Protein AF-0000000076358447 (afdb_homodimer)

pLDDT: mean 81.37, std 19.56, range [18.67, 98.19]

Nearest PDB structures (foldseek):
  7s9d-assembly1_A  TM=8.941E-01  e=9.766E-49  Tursiops truncatus
  7s9b-assembly1_A  TM=8.896E-01  e=6.577E-48  Tursiops truncatus
  6rtc-assembly1_A  TM=9.352E-01  e=4.684E-44  Mus musculus
  7s9c-assembly1_A  TM=9.023E-01  e=7.600E-45  Tursiops truncatus
  7xlm-assembly1_B  TM=9.302E-01  e=2.826E-37  Homo sapiens

InterPro domains:
  IPR001902 SLC26A/SulP transporter [PTHR11814] (55-735)
  IPR001902 SLC26A/SulP transporter [TIGR00815] (70-728)
  IPR002645 STAS domain [PF01740] (538-728)
  IPR002645 STAS domain [PS50801] (534-732)
  IPR011547 SLC26A/SulP transporter domain [PF00916] (84-484)
  IPR018045 Sulphate anion transporter, conserved site [PS01130] (113-134)
  IPR036513 STAS domain superfamily [G3DSA:3.30.750.24] (515-736)
  IPR036513 STAS domain superfamily [SSF52091] (540-731)

Secondary structure (DSSP, 8-state):
----------TTGGGGS-EEEEEEE--BHHHHHHHS-B-------HHHHHHHHH---HHHHHHHHHHH-THHHHSTT--HHHHHHHHHHHHHHHHHHHHHHHHHHHHHTTS-HHHHHHHTTHHHHHHHHH---SS--EE--HHHHHHHHHHHHHHS-GGGGEEEE--SS--EEEE-HHHHHHHHHHHHHHHHHHHHHHHHHHHHTT-GGGGGGS-HHHHHHHHHHHHHHHHHHHHHHHHT-------STTHHHHHHHHHHHHGGG--HHHHHHHHHHHHHHHHHHHHHHHHTTT-SS---HHHHHHHHHHHHHHHHTHHHHH---B------SPPPP-PPPGGGHHHHHHHHHHHHHHHHHHHHHHHHHHHHHHT----HHHHHHHHHHHHHHHHHTT----EE-HHHHHHHHHTT--STHHHHHHHHHHHHIIIIIGGGGGG-BHHHHHHHHHHHTHHHHGGGHHHHHHHHH-HHHHHHHHHHHHHHHHH-HHHHHHHHHHHHHHHHHHHHHSPPEEEEEEPTTSS-EEETTTBTT-BPPTTEEEEEESS--STTTHHHHHHHHHHHHT--HHHHHHHHHHHHHHHHHHHHHHHHHHHHHHHHHHHHHHHHHHH--SS-------------------TT--S----TTTTTPPPPS--EEEEE-TT-----HHHHHHHHHHHHHHHHTT-EEEEE---HHHHHHHHHTT--SSSS-GGGEESSHHHHHHHHHHHH----SS----SS------------------/----------TTTGGGS-EEEEEEE--BHHHHHHHS-B-------HHHHHHHHH---HHHHHHHHHHH-THHHHSTT--HHHHHHHHHHHHHHHHHHHHHHHHHHHHHTTS-HHHHHHHTTHHHHHHHHH---SS--EE--HHHHHHHHHHHHHHS-GGGGEEEE--SS--EEEE-HHHHHHHHHHHHHHHHHHHHHHHHHHHHTT-GGGGGGS-HHHHHHHHHHHHHHHHHHHHHHHHT-------STTHHHHHHHHHHHHGGG--HHHHHHHHHHHHHHHHHHHHHHHHTTT-SS---HHHHHHHHHHHHHHHHTHHHHH---B------SPPPP-PPPGGGHHHHHHHHHHHHHHHHHHHHHHHHHHHHHHT----HHHHHHHHHHHHHHHHHTT----EE-HHHHHHHHHTT--STHHHHHHHHHHHHIIIIIGGGGGG-BHHHHHHHHHHHTHHHHGGGHHHHHHHHH-HHHHHHHHHHHHHHHHH-HHHHHHHHHHHHHHHHHHHHHSPPEEEEEEPTTSS-EEETTTBTT-BPPTTEEEEEESS--STTTHHHHHHHHHHHHT--HHHHHHHHHHHHHHHHHHHHHHHHHHHHHHHHHHHHHHHHHHH--SS-------------------TT--S----TTTTTPPPPS--EEEEE-TT-----HHHHHHHHHHHHHHHHTT-EEEEE---HHHHHHHHHTT--SSSS-GGGEESSHHHHHHHHHHHH--S-SS----SS------------------

Foldseek 3Di:
DPPDDPDPPPVVVVVPPDDDDDDDDLDFPVNVCVVDPDDPPDPDDVVVVVCVVPPDDPVVVVVVVCLQWVCVPCVVVDDCVPFVVLLLQLLVQLLLQQLLQLLLLCVLLVAFSLLSLLQLFQLLVLLQGQFDFFLFRKGRDNLLSNLNNLQLCVVQPQVVAWDQPPDPDDRDTDGPSVVSNVSSLLSQLLLLQLLLVLLQVCLVVVVLCVLVLCDPLLLLLLLLLSLLSLLLSLVCLLQVHDFGADHWFQRSVVSNVRCVVCNVVGQVVSNVLLVVLLVQLLVLVVVQVVCVVPDLRGDSSLSVSLLVLLVCLVVVVCCVPRNFAASAANDADAAAFADRDCPCVVVSNLSSNLSSNSQLSQAVVVSVVVCVVVVHDGRSSSNSNSQSVSSNRSSRRSHGHMHTDPVSSVSSVSSPRGGSVSSVSSNVVSNCCRHPVVRSSNSGGSSSSSSVSSSVCVVSNVSVCVLVVCVPPPVLSNVLSVQLSCLCNRGHSSRSSVVSSVVSVVSVVVDQQDWDKAKWFDQAPDLDIDGVVVDVRGDHDFQEIEIETLHAADDSRLVVSLVVVCVVLVDPLVVLLVVVVVLVVVVVVVVVVVVVVVVVVVVVVVVVVVVVCVPVPDDDPDPCPPPPPPPPPPPVPVVPCPPVLDACVNSVHDQDRHQEYEYECQNHDEYDLSNLVSVLVVQVSCVSSNHHYAYENDDPRHVVRCVVSVSDDDRHHSSRYGHHPSSNVVVVCVVPPDPDDDCPCSVVRPPPPPPPPPPPDPPPDD/DPPPPDDVPPVVVVVPPDDDDDDDDLDFPVNVCVVDPDDPPDDDPVVVVVCVVPPDDPVVVVVVVCLQWVCVPCVVVDDCVPFVVLLLQLLQQLLLQQLLQLLLLCVLLVAFSLLSLLQLFQLLVLLQGQFDFFLFRKGRDNLLSNLNNLQLCVVQPQVVAFDQPPDPDDRDTDGPPVVSNVSSLLSQLLLLQLLLVLLQVCLVVVVLCVLVLCDPLLLLLLLLLSLLSLLLSLVCLLQVHDFGADHWFQRSVVSNVRCVVCNVVGQPVSNVLLVVLLVQLLVLVVVQVVCVVPDLRGDSSLSVSLLVQLVCCVVVVCCVPRVFAASAANDADFAAFADRDCPCVVVSNLSSNLSSNSQLSQQVVVSVVVCVVVVHDGRSSSNSNSQSVSSNVSSRRSHGHMHTDPVSSVSSVSSPRGGSVSSVSSSVVSNCCRHPVVRSRRSGGSSSSSSVSSSVCVVSNVSVCVLVVCVPPPVLSNVLSVQLSVLCNRGHSSRSSVVSSVVSVVSVLVDQQDWDKFKWFDQAPDLDIDGVVVDVRGDHDWQEIEIETLHAADPSRLVVSLVVVCVVLVDPLVVLLVLQVVLVVVVVVVVVVVVVVVVVVVVVVVVVVVVVCVPVPDDDPPPCPPPPPPPPPCPPPVVPCPPVLDACVNSVHDQDRHQEYEYECQNHDEYDLSNLVSVLVVQVSCVSSNHHYAYENDDPRHVVRCVVSVSDDDRHHSSRYGHHPSSNVVVVCVVPPDPDDDDPCSVVRPPPPPPPPPPPDPPPDD

Radius of gyration: 42.36 Å; Cα contacts (8 Å, |Δi|>4): 2372; chains: 2; bounding box: 141×153×103 Å

Sequence (1532 aa):
MRTDPANSSDPTVRLRQNTYHVERELLSVETLEVLTKRSEKVEVPIQDRLKKHLECSQSKAKSLLFRFIPILVWIPKYPYKDWLLNDIISGLSVGIMQLPQSMAYALLAGVPPAFGLYTAFYPVLIYFTFGTSRHVSIGTFAVLSVMIGTVTERLAPDGDFVISSDNSTNATLVIDIAARDLMRVKVATLLTFFSGVYQIVLGLIKFGFVVTYLSDPLVRGYTTAAAIHVLISQLKYVFGINIPRYNGPLSLIYSAIDICKALPLTNIATLVISIIVMVTLYALKLLNDYIKSKSPLPIPIELLEVVIATVVSANCNLTGKYGVDVVGSIPKGLQAPVLPEFEMSSSIIGDAFAVAIVGYGITISLGKIFGLKHGYQVDSNQELIALGLSNFVGGFFQCFGVSCSMSRSLVQESTGGQTQLASVVSCILILVVILEIGSLFSALPKAVLASIIIINLQGMFKQFRDICHFWKTNKVDLMIWVVTLLSTVLLGMDIGLAASVGFALLTVIFQTQLPTYSILGQVPMTDIYRDITKFDTAKEISGIKIFQSTATIYFANAELYEEALKKKMGIDVAVLITKKKKRILKLEKKQKKMAKKEKKAEKKQKGQSLNKEKQVEHTTISDTLENRSISVNMDMEQPGSGPEKHTLESLGLQKPNVHSLILDFSPVNFVDSVCIKIIKNIFRDFAEIEIDVYLSGCHWSIIQQFEKGEFFGKTITKSHLFHSLHDAVLHCLAKHQLPSEQPALMNGHPSLSHSQNQGQEASVSTMRTDPANSSDPTVRLRQNTYHVERELLSVETLEVLTKRSEKVEVPIQDRLKKHLECSQSKAKSLLFRFIPILVWIPKYPYKDWLLNDIISGLSVGIMQLPQSMAYALLAGVPPAFGLYTAFYPVLIYFTFGTSRHVSIGTFAVLSVMIGTVTERLAPDGDFVISSDNSTNATLVIDIAARDLMRVKVATLLTFFSGVYQIVLGLIKFGFVVTYLSDPLVRGYTTAAAIHVLISQLKYVFGINIPRYNGPLSLIYSAIDICKALPLTNIATLVISIIVMVTLYALKLLNDYIKSKSPLPIPIELLEVVIATVVSANCNLTGKYGVDVVGSIPKGLQAPVLPEFEMSSSIIGDAFAVAIVGYGITISLGKIFGLKHGYQVDSNQELIALGLSNFVGGFFQCFGVSCSMSRSLVQESTGGQTQLASVVSCILILVVILEIGSLFSALPKAVLASIIIINLQGMFKQFRDICHFWKTNKVDLMIWVVTLLSTVLLGMDIGLAASVGFALLTVIFQTQLPTYSILGQVPMTDIYRDITKFDTAKEISGIKIFQSTATIYFANAELYEEALKKKMGIDVAVLITKKKKRILKLEKKQKKMAKKEKKAEKKQKGQSLNKEKQVEHTTISDTLENRSISVNMDMEQPGSGPEKHTLESLGLQKPNVHSLILDFSPVNFVDSVCIKIIKNIFRDFAEIEIDVYLSGCHWSIIQQFEKGEFFGKTITKSHLFHSLHDAVLHCLAKHQLPSEQPALMNGHPSLSHSQNQGQEASVST

Solvent-accessible surface area (backbone atoms only — not comparable to full-atom values): 80095 Å² total; per-residue (Å²): 134,83,84,72,86,80,81,78,76,50,73,71,67,76,59,70,70,57,63,48,77,46,70,45,60,64,44,29,45,49,57,41,51,70,71,33,48,70,47,79,70,77,74,74,54,68,65,60,52,48,48,62,67,63,55,80,41,74,68,54,50,51,50,49,48,41,62,62,30,32,41,72,56,51,60,80,67,52,58,61,86,77,45,46,65,30,13,47,53,11,4,48,54,36,27,47,55,43,52,53,48,18,29,32,33,15,50,44,28,51,28,60,38,60,38,14,52,44,25,46,31,55,23,37,56,42,26,50,41,26,34,64,50,36,48,62,36,63,20,61,28,65,62,59,17,39,56,42,13,54,52,18,44,61,76,46,40,69,81,80,32,62,42,79,46,80,52,92,87,65,79,54,80,43,68,44,61,68,62,44,39,52,49,16,41,48,45,34,10,34,36,13,25,48,14,7,47,52,24,33,55,36,19,72,69,58,48,41,64,62,47,32,61,57,30,68,45,39,49,53,18,38,49,35,26,39,45,52,53,46,47,62,66,33,46,36,40,31,32,50,41,90,73,82,85,62,73,58,68,39,21,57,58,53,43,55,51,48,50,64,70,43,53,84,62,44,33,63,65,30,34,51,52,19,52,52,49,38,51,51,51,53,51,50,52,54,47,45,64,67,38,50,86,76,41,82,67,82,76,61,58,64,42,50,49,51,54,51,47,14,53,50,30,58,73,64,39,37,45,81,74,62,63,40,61,48,66,38,89,35,75,73,50,84,75,73,73,43,84,61,72,70,85,63,44,84,81,37,52,69,53,14,50,45,51,28,51,52,33,44,40,50,33,53,52,51,30,46,53,51,17,61,73,66,26,48,82,58,55,54,29,45,41,30,30,14,53,8,48,12,18,34,56,18,10,30,48,55,7,49,56,57,24,46,34,70,70,49,14,47,50,20,43,71,40,47,27,67,39,44,62,14,55,53,44,15,28,51,53,51,50,49,34,38,62,71,47,34,61,67,50,20,42,22,42,43,18,54,35,34,30,53,54,55,63,65,38,51,69,43,59,55,52,62,54,46,54,62,52,22,65,64,36,36,60,68,52,32,49,39,21,51,49,13,25,50,36,23,48,39,42,27,66,60,55,8,48,54,51,33,45,52,47,51,56,46,51,55,51,50,56,42,44,62,49,60,75,42,49,42,8,40,32,80,84,53,85,47,70,37,43,37,85,48,21,68,52,21,40,68,52,88,35,46,46,37,43,36,46,43,27,43,47,28,50,62,25,36,66,57,49,53,52,50,50,42,60,72,66,72,49,65,62,44,53,53,49,40,52,48,51,51,51,50,52,49,50,50,49,48,50,49,50,50,50,49,50,51,53,52,50,50,53,50,54,56,52,53,57,58,60,60,55,66,71,68,61,73,78,81,82,76,73,80,72,73,77,69,72,71,72,68,70,66,70,63,67,60,75,73,65,46,84,73,77,81,46,53,62,81,71,72,40,83,71,67,79,48,48,34,38,35,40,44,36,41,19,43,50,58,71,45,72,56,26,50,52,52,52,52,49,50,48,52,57,36,45,73,69,64,24,48,64,34,38,16,27,60,51,69,73,46,53,52,45,35,59,44,51,61,58,60,55,92,85,42,52,54,74,42,28,18,54,39,61,52,42,45,52,52,51,54,48,60,72,64,54,66,87,68,84,73,73,68,61,46,79,69,68,49,70,81,72,77,79,78,79,77,79,79,80,80,76,75,78,133,135,82,83,74,85,80,80,78,76,50,75,70,66,76,60,69,70,60,60,47,73,48,71,46,58,65,44,29,46,51,58,42,52,69,72,33,47,69,46,79,71,75,75,73,54,67,67,58,52,48,48,60,68,64,56,82,42,73,67,54,50,51,51,47,47,43,63,61,32,33,41,73,57,52,58,82,67,50,57,60,87,77,45,46,65,30,13,46,53,10,4,48,54,37,27,45,55,44,52,52,48,18,29,30,33,15,50,45,26,49,28,60,40,60,39,14,53,44,24,45,32,56,23,38,56,43,26,49,41,27,34,63,51,35,50,60,36,61,19,60,28,64,60,59,16,38,55,41,13,54,51,18,44,61,78,46,40,70,82,80,33,61,41,76,46,79,49,92,88,65,78,54,79,44,68,44,60,67,63,42,38,52,49,16,41,48,45,34,9,34,35,12,27,48,14,7,48,52,24,33,55,37,19,74,69,59,48,42,63,61,46,33,62,57,32,68,47,39,48,52,17,39,49,35,26,38,44,51,53,46,47,61,66,32,45,38,41,30,31,51,41,90,73,82,84,64,74,60,66,39,22,57,58,52,42,53,51,49,49,65,69,42,54,86,63,44,34,62,64,30,33,51,52,18,51,52,49,37,52,50,51,52,51,49,53,55,47,46,65,65,39,50,87,75,42,81,67,80,76,61,58,65,43,50,49,52,52,52,47,14,52,50,30,58,74,65,38,38,45,82,74,64,63,40,61,45,66,39,87,35,76,72,51,85,74,73,71,43,82,61,69,69,84,61,44,84,79,36,52,68,54,14,50,45,52,28,51,52,32,43,39,51,33,54,53,52,29,45,55,51,16,61,74,65,26,48,82,57,54,55,28,44,40,30,30,14,52,7,49,13,18,33,56,17,11,29,48,56,9,48,57,54,24,44,34,69,70,50,14,47,48,20,44,71,39,47,25,68,39,45,63,13,54,53,42,15,27,50,52,51,48,48,34,38,59,73,46,34,61,65,51,20,42,22,42,44,18,55,35,35,29,53,54,53,64,65,39,50,71,43,58,56,52,64,55,47,53,62,51,22,65,63,36,37,60,67,53,32,50,38,20,51,49,13,25,50,36,23,49,40,42,27,68,59,57,7,47,54,50,32,44,53,47,51,56,47,50,55,51,50,57,42,44,62,48,60,74,42,50,42,6,39,32,80,86,52,86,46,68,38,43,37,85,48,21,69,52,22,40,68,51,90,37,46,46,36,42,36,46,44,28,45,46,27,49,63,25,36,65,56,50,53,51,50,50,43,60,71,65,72,49,66,63,43,52,53,49,39,53,49,52,51,50,50,51,49,49,51,49,49,51,50,50,49,52,51,50,50,54,51,51,52,52,50,54,56,52,49,58,58,60,58,54,63,71,70,60,74,78,80,80,76,71,81,74,72,75,71,71,70,71,69,70,65,71,64,67,61,76,71,65,47,84,73,75,80,46,53,63,81,71,73,40,84,72,66,79,48,47,35,37,36,41,44,36,43,20,42,51,57,71,44,72,56,27,52,51,54,52,52,48,50,48,52,57,36,45,73,68,64,23,47,64,35,40,15,27,60,49,68,72,46,52,54,45,35,57,44,51,60,58,59,55,92,85,41,49,53,74,42,28,17,54,38,61,53,43,44,51,51,50,54,50,60,71,63,56,68,86,69,84,73,70,71,61,54,83,61,73,55,68,79,71,76,80,75,79,75,79,75,78,78,78,76,80,127

Organism: Callorhinchus milii (NCBI:txid7868)

Structure (mmCIF, N/CA/C/O backbone):
data_AF-0000000076358447-model_v1
#
loop_
_entity.id
_entity.type
_entity.pdbx_description
1 polymer 'STAS domain-containing protein'
#
loop_
_atom_site.group_PDB
_atom_site.id
_atom_site.type_symbol
_atom_site.label_atom_id
_atom_site.label_alt_id
_atom_site.label_comp_id
_atom_site.label_asym_id
_atom_site.label_entity_id
_atom_site.label_seq_id
_atom_site.pdbx_PDB_ins_code
_atom_site.Cartn_x
_atom_site.Cartn_y
_atom_site.Cartn_z
_atom_site.occupancy
_atom_site.B_iso_or_equiv
_atom_site.auth_seq_id
_atom_site.auth_comp_id
_atom_site.auth_asym_id
_atom_site.auth_atom_id
_atom_site.pdbx_PDB_model_num
ATOM 1 N N . MET A 1 1 ? -52.062 5.418 54.188 1 20.44 1 MET A N 1
ATOM 2 C CA . MET A 1 1 ? -50.75 5.52 53.562 1 20.44 1 MET A CA 1
ATOM 3 C C . MET A 1 1 ? -50.875 5.473 52.031 1 20.44 1 MET A C 1
ATOM 5 O O . MET A 1 1 ? -51.344 4.469 51.469 1 20.44 1 MET A O 1
ATOM 9 N N . ARG A 1 2 ? -51.25 6.59 51.281 1 22.73 2 ARG A N 1
ATOM 10 C CA . ARG A 1 2 ? -51.844 6.754 49.969 1 22.73 2 ARG A CA 1
ATOM 11 C C . ARG A 1 2 ? -50.812 6.484 48.875 1 22.73 2 ARG A C 1
ATOM 13 O O . ARG A 1 2 ? -49.75 7.105 48.844 1 22.73 2 ARG A O 1
ATOM 20 N N . THR A 1 3 ? -50.75 5.137 48.438 1 23.14 3 THR A N 1
ATOM 21 C CA . THR A 1 3 ? -49.812 4.551 47.469 1 23.14 3 THR A CA 1
ATOM 22 C C . THR A 1 3 ? -49.75 5.41 46.219 1 23.14 3 THR A C 1
ATOM 24 O O . THR A 1 3 ? -50.75 5.816 45.656 1 23.14 3 THR A O 1
ATOM 27 N N . ASP A 1 4 ? -48.656 6.215 46 1 24.78 4 ASP A N 1
ATOM 28 C CA . ASP A 1 4 ? -48.219 7.242 45.062 1 24.78 4 ASP A CA 1
ATOM 29 C C . ASP A 1 4 ? -48.312 6.742 43.625 1 24.78 4 ASP A C 1
ATOM 31 O O . ASP A 1 4 ? -48.125 5.551 43.375 1 24.78 4 ASP A O 1
ATOM 35 N N . PRO A 1 5 ? -49 7.484 42.719 1 29.38 5 PRO A N 1
ATOM 36 C CA . PRO A 1 5 ? -49.312 7.27 41.281 1 29.38 5 PRO A CA 1
ATOM 37 C C . PRO A 1 5 ? -48.062 6.887 40.469 1 29.38 5 PRO A C 1
ATOM 39 O O . PRO A 1 5 ? -47.031 7.539 40.594 1 29.38 5 PRO A O 1
ATOM 42 N N . ALA A 1 6 ? -47.844 5.539 40.219 1 28.34 6 ALA A N 1
ATOM 43 C CA . ALA A 1 6 ? -46.844 4.762 39.5 1 28.34 6 ALA A CA 1
ATOM 44 C C . ALA A 1 6 ? -46.531 5.414 38.156 1 28.34 6 ALA A C 1
ATOM 46 O O . ALA A 1 6 ? -47.438 5.816 37.406 1 28.34 6 ALA A O 1
ATOM 47 N N . ASN A 1 7 ? -45.25 6.02 38.031 1 27.59 7 ASN A N 1
ATOM 48 C CA . ASN A 1 7 ? -44.5 6.754 37.031 1 27.59 7 ASN A CA 1
ATOM 49 C C . ASN A 1 7 ? -44.594 6.07 35.656 1 27.59 7 ASN A C 1
ATOM 51 O O . ASN A 1 7 ? -44.156 4.941 35.5 1 27.59 7 ASN A O 1
ATOM 55 N N . SER A 1 8 ? -45.625 6.293 34.812 1 30.33 8 SER A N 1
ATOM 56 C CA . SER A 1 8 ? -46 5.973 33.438 1 30.33 8 SER A CA 1
ATOM 57 C C . SER A 1 8 ? -44.844 6.16 32.469 1 30.33 8 SER A C 1
ATOM 59 O O . SER A 1 8 ? -45.031 6.121 31.25 1 30.33 8 SER A O 1
ATOM 61 N N . SER A 1 9 ? -43.656 6.625 32.969 1 31.06 9 SER A N 1
ATOM 62 C CA . SER A 1 9 ? -42.625 6.934 31.984 1 31.06 9 SER A CA 1
ATOM 63 C C . SER A 1 9 ? -42.062 5.66 31.375 1 31.06 9 SER A C 1
ATOM 65 O O . SER A 1 9 ? -40.875 5.352 31.547 1 31.06 9 SER A O 1
ATOM 67 N N . ASP A 1 10 ? -42.844 4.605 31.422 1 28.7 10 ASP A N 1
ATOM 68 C CA . ASP A 1 10 ? -42.25 3.396 30.875 1 28.7 10 ASP A CA 1
ATOM 69 C C . ASP A 1 10 ? -41.812 3.596 29.422 1 28.7 10 ASP A C 1
ATOM 71 O O . ASP A 1 10 ? -42.625 3.971 28.578 1 28.7 10 ASP A O 1
ATOM 75 N N . PRO A 1 11 ? -40.594 3.836 29.141 1 32.19 11 PRO A N 1
ATOM 76 C CA . PRO A 1 11 ? -40 4.031 27.812 1 32.19 11 PRO A CA 1
ATOM 77 C C . PRO A 1 11 ? -40.531 3.039 26.781 1 32.19 11 PRO A C 1
ATOM 79 O O . PRO A 1 11 ? -40.312 3.209 25.578 1 32.19 11 PRO A O 1
ATOM 82 N N . THR A 1 12 ? -41.125 1.967 27.25 1 32.28 12 THR A N 1
ATOM 83 C CA . THR A 1 12 ? -41.656 0.981 26.312 1 32.28 12 THR A CA 1
ATOM 84 C C . THR A 1 12 ? -42.844 1.54 25.562 1 32.28 12 THR A C 1
ATOM 86 O O . THR A 1 12 ? -43.25 1.006 24.516 1 32.28 12 THR A O 1
ATOM 89 N N . VAL A 1 13 ? -43.656 2.447 26.172 1 33.03 13 VAL A N 1
ATOM 90 C CA . VAL A 1 13 ? -44.938 2.873 25.578 1 33.03 13 VAL A CA 1
ATOM 91 C C . VAL A 1 13 ? -44.656 3.775 24.375 1 33.03 13 VAL A C 1
ATOM 93 O O . VAL A 1 13 ? -45.5 3.906 23.484 1 33.03 13 VAL A O 1
ATOM 96 N N . ARG A 1 14 ? -43.594 4.605 24.422 1 34.12 14 ARG A N 1
ATOM 97 C CA . ARG A 1 14 ? -43.375 5.48 23.281 1 34.12 14 ARG A CA 1
ATOM 98 C C . ARG A 1 14 ? -42.969 4.68 22.047 1 34.12 14 ARG A C 1
ATOM 100 O O . ARG A 1 14 ? -42.719 5.246 20.984 1 34.12 14 ARG A O 1
ATOM 107 N N . LEU A 1 15 ? -42.562 3.457 22.172 1 35.16 15 LEU A N 1
ATOM 108 C CA . LEU A 1 15 ? -42.062 2.582 21.109 1 35.16 15 LEU A CA 1
ATOM 109 C C . LEU A 1 15 ? -43.156 2.256 20.109 1 35.16 15 LEU A C 1
ATOM 111 O O . LEU A 1 15 ? -42.875 1.855 18.969 1 35.16 15 LEU A O 1
ATOM 115 N N . ARG A 1 16 ? -44.406 2.188 20.484 1 36.75 16 ARG A N 1
ATOM 116 C CA . ARG A 1 16 ? -45.5 1.609 19.688 1 36.75 16 ARG A CA 1
ATOM 117 C C . ARG A 1 16 ? -45.844 2.506 18.5 1 36.75 16 ARG A C 1
ATOM 119 O O . ARG A 1 16 ? -46.688 2.158 17.672 1 36.75 16 ARG A O 1
ATOM 126 N N . GLN A 1 17 ? -45.5 3.73 18.516 1 41.34 17 GLN A N 1
ATOM 127 C CA . GLN A 1 17 ? -46.25 4.637 17.656 1 41.34 17 GLN A CA 1
ATOM 128 C C . GLN A 1 17 ? -45.812 4.512 16.203 1 41.34 17 GLN A C 1
ATOM 130 O O . GLN A 1 17 ? -46.594 4.824 15.289 1 41.34 17 GLN A O 1
ATOM 135 N N . ASN A 1 18 ? -44.594 4.363 15.734 1 50.38 18 ASN A N 1
ATOM 136 C CA . ASN A 1 18 ? -44.469 4.57 14.297 1 50.38 18 ASN A CA 1
ATOM 137 C C . ASN A 1 18 ? -44.156 3.27 13.57 1 50.38 18 ASN A C 1
ATOM 139 O O . ASN A 1 18 ? -43 2.842 13.539 1 50.38 18 ASN A O 1
ATOM 143 N N . THR A 1 19 ? -45.125 2.361 13.461 1 58.34 19 THR A N 1
ATOM 144 C CA . THR A 1 19 ? -45 1.15 12.656 1 58.34 19 THR A CA 1
ATOM 145 C C . THR A 1 19 ? -45.219 1.465 11.172 1 58.34 19 THR A C 1
ATOM 147 O O . THR A 1 19 ? -46 2.354 10.82 1 58.34 19 THR A O 1
ATOM 150 N N . TYR A 1 20 ? -44.281 1.045 10.352 1 59.03 20 TYR A N 1
ATOM 151 C CA . TYR A 1 20 ? -44.531 1.21 8.914 1 59.03 20 TYR A CA 1
ATOM 152 C C . TYR A 1 20 ? -44.719 -0.139 8.234 1 59.03 20 TYR A C 1
ATOM 154 O O . TYR A 1 20 ? -44.438 -1.186 8.82 1 59.03 20 TYR A O 1
ATOM 162 N N . HIS A 1 21 ? -45.562 -0.109 7.133 1 65.19 21 HIS A N 1
ATOM 163 C CA . HIS A 1 21 ? -45.875 -1.283 6.316 1 65.19 21 HIS A CA 1
ATOM 164 C C . HIS A 1 21 ? -45.312 -1.123 4.906 1 65.19 21 HIS A C 1
ATOM 166 O O . HIS A 1 21 ? -45.438 -0.061 4.297 1 65.19 21 HIS A O 1
ATOM 172 N N . VAL A 1 22 ? -44.406 -2.086 4.609 1 67.12 22 VAL A N 1
ATOM 173 C CA . VAL A 1 22 ? -43.906 -2.115 3.238 1 67.12 22 VAL A CA 1
ATOM 174 C C . VAL A 1 22 ? -44.531 -3.285 2.486 1 67.12 22 VAL A C 1
ATOM 176 O O . VAL A 1 22 ? -44.531 -4.418 2.979 1 67.12 22 VAL A O 1
ATOM 179 N N . GLU A 1 23 ? -45.281 -2.953 1.395 1 66.62 23 GLU A N 1
ATOM 180 C CA . GLU A 1 23 ? -45.844 -3.99 0.524 1 66.62 23 GLU A CA 1
ATOM 181 C C . GLU A 1 23 ? -45.25 -3.898 -0.88 1 66.62 23 GLU A C 1
ATOM 183 O O . GLU A 1 23 ? -45.469 -2.914 -1.588 1 66.62 23 GLU A O 1
ATOM 188 N N . ARG A 1 24 ? -44.344 -4.766 -1.112 1 65.38 24 ARG A N 1
ATOM 189 C CA . ARG A 1 24 ? -43.812 -4.75 -2.467 1 65.38 24 ARG A CA 1
ATOM 190 C C . ARG A 1 24 ? -43.438 -6.156 -2.926 1 65.38 24 ARG A C 1
ATOM 192 O O . ARG A 1 24 ? -43.406 -7.09 -2.121 1 65.38 24 ARG A O 1
ATOM 199 N N . GLU A 1 25 ? -43.094 -6.312 -4.328 1 65.94 25 GLU A N 1
ATOM 200 C CA . GLU A 1 25 ? -42.688 -7.582 -4.91 1 65.94 25 GLU A CA 1
ATOM 201 C C . GLU A 1 25 ? -41.219 -7.863 -4.613 1 65.94 25 GLU A C 1
ATOM 203 O O . GLU A 1 25 ? -40.438 -6.949 -4.293 1 65.94 25 GLU A O 1
ATOM 208 N N . LEU A 1 26 ? -41.031 -9.172 -4.547 1 68.75 26 LEU A N 1
ATOM 209 C CA . LEU A 1 26 ? -39.625 -9.57 -4.449 1 68.75 26 LEU A CA 1
ATOM 210 C C . LEU A 1 26 ? -38.812 -9.023 -5.625 1 68.75 26 LEU A C 1
ATOM 212 O O . LEU A 1 26 ? -39.25 -9.117 -6.777 1 68.75 26 LEU A O 1
ATOM 216 N N . LEU A 1 27 ? -37.875 -8.281 -5.34 1 70.12 27 LEU A N 1
ATOM 217 C CA . LEU A 1 27 ? -37.188 -7.59 -6.422 1 70.12 27 LEU A CA 1
ATOM 218 C C . LEU A 1 27 ? -35.781 -8.141 -6.613 1 70.12 27 LEU A C 1
ATOM 220 O O . LEU A 1 27 ? -34.906 -7.938 -5.766 1 70.12 27 LEU A O 1
ATOM 224 N N . SER A 1 28 ? -35.625 -8.945 -7.695 1 74.19 28 SER A N 1
ATOM 225 C CA . SER A 1 28 ? -34.312 -9.266 -8.203 1 74.19 28 SER A CA 1
ATOM 226 C C . SER A 1 28 ? -33.719 -8.102 -8.992 1 74.19 28 SER A C 1
ATOM 228 O O . SER A 1 28 ? -34.438 -7.164 -9.352 1 74.19 28 SER A O 1
ATOM 230 N N . VAL A 1 29 ? -32.469 -8.062 -9.07 1 75.19 29 VAL A N 1
ATOM 231 C CA . VAL A 1 29 ? -31.781 -6.988 -9.797 1 75.19 29 VAL A CA 1
ATOM 232 C C . VAL A 1 29 ? -32.312 -6.914 -11.227 1 75.19 29 VAL A C 1
ATOM 234 O O . VAL A 1 29 ? -32.438 -5.828 -11.797 1 75.19 29 VAL A O 1
ATOM 237 N N . GLU A 1 30 ? -32.594 -8.023 -11.727 1 72.69 30 GLU A N 1
ATOM 238 C CA . GLU A 1 30 ? -33.125 -8.055 -13.086 1 72.69 30 GLU A CA 1
ATOM 239 C C . GLU A 1 30 ? -34.469 -7.324 -13.172 1 72.69 30 GLU A C 1
ATOM 241 O O . GLU A 1 30 ? -34.688 -6.531 -14.094 1 72.69 30 GLU A O 1
ATOM 246 N N . THR A 1 31 ? -35.312 -7.605 -12.266 1 70.62 31 THR A N 1
ATOM 247 C CA . THR A 1 31 ? -36.625 -6.98 -12.242 1 70.62 31 THR A CA 1
ATOM 248 C C . THR A 1 31 ? -36.531 -5.496 -11.898 1 70.62 31 THR A C 1
ATOM 250 O O . THR A 1 31 ? -37.281 -4.68 -12.422 1 70.62 31 THR A O 1
ATOM 253 N N . LEU A 1 32 ? -35.625 -5.242 -11.094 1 74.94 32 LEU A N 1
ATOM 254 C CA . LEU A 1 32 ? -35.438 -3.857 -10.688 1 74.94 32 LEU A CA 1
ATOM 255 C C . LEU A 1 32 ? -34.906 -3.018 -11.844 1 74.94 32 LEU A C 1
ATOM 257 O O . LEU A 1 32 ? -35.281 -1.845 -11.977 1 74.94 32 LEU A O 1
ATOM 261 N N . GLU A 1 33 ? -34.031 -3.568 -12.617 1 76.88 33 GLU A N 1
ATOM 262 C CA . GLU A 1 33 ? -33.5 -2.85 -13.766 1 76.88 33 GLU A CA 1
ATOM 263 C C . GLU A 1 33 ? -34.594 -2.479 -14.758 1 76.88 33 GLU A C 1
ATOM 265 O O . GLU A 1 33 ? -34.531 -1.43 -15.398 1 76.88 33 GLU A O 1
ATOM 270 N N . VAL A 1 34 ? -35.531 -3.35 -14.82 1 69.5 34 VAL A N 1
ATOM 271 C CA . VAL A 1 34 ? -36.625 -3.092 -15.719 1 69.5 34 VAL A CA 1
ATOM 272 C C . VAL A 1 34 ? -37.5 -1.982 -15.148 1 69.5 34 VAL A C 1
ATOM 274 O O . VAL A 1 34 ? -38.031 -1.146 -15.891 1 69.5 34 VAL A O 1
ATOM 277 N N . LEU A 1 35 ? -37.562 -2.031 -13.844 1 69.94 35 LEU A N 1
ATOM 278 C CA . LEU A 1 35 ? -38.406 -1.046 -13.172 1 69.94 35 LEU A CA 1
ATOM 279 C C . LEU A 1 35 ? -37.75 0.329 -13.18 1 69.94 35 LEU A C 1
ATOM 281 O O . LEU A 1 35 ? -38.438 1.353 -13.203 1 69.94 35 LEU A O 1
ATOM 285 N N . THR A 1 36 ? -36.438 0.234 -13.117 1 76.06 36 THR A N 1
ATOM 286 C CA . THR A 1 36 ? -35.719 1.498 -13.047 1 76.06 36 THR A CA 1
ATOM 287 C C . THR A 1 36 ? -35.062 1.836 -14.391 1 76.06 36 THR A C 1
ATOM 289 O O . THR A 1 36 ? -34.469 0.974 -15.023 1 76.06 36 THR A O 1
ATOM 292 N N . LYS A 1 37 ? -35.5 2.719 -15.102 1 70.94 37 LYS A N 1
ATOM 293 C CA . LYS A 1 37 ? -34.938 3.088 -16.391 1 70.94 37 LYS A CA 1
ATOM 294 C C . LYS A 1 37 ? -33.562 3.783 -16.219 1 70.94 37 LYS A C 1
ATOM 296 O O . LYS A 1 37 ? -33.469 4.777 -15.5 1 70.94 37 LYS A O 1
ATOM 301 N N . ARG A 1 38 ? -32.594 3.072 -16.75 1 74.44 38 ARG A N 1
ATOM 302 C CA . ARG A 1 38 ? -31.266 3.641 -16.703 1 74.44 38 ARG A CA 1
ATOM 303 C C . ARG A 1 38 ? -31.156 4.867 -17.609 1 74.44 38 ARG A C 1
ATOM 305 O O . ARG A 1 38 ? -31.703 4.879 -18.719 1 74.44 38 ARG A O 1
ATOM 312 N N . SER A 1 39 ? -30.656 5.902 -16.875 1 70.19 39 SER A N 1
ATOM 313 C CA . SER A 1 39 ? -30.438 7.094 -17.688 1 70.19 39 SER A CA 1
ATOM 314 C C . SER A 1 39 ? -29.219 6.926 -18.578 1 70.19 39 SER A C 1
ATOM 316 O O . SER A 1 39 ? -28.188 6.418 -18.141 1 70.19 39 SER A O 1
ATOM 318 N N . GLU A 1 40 ? -29.406 6.652 -19.781 1 61.22 40 GLU A N 1
ATOM 319 C CA . GLU A 1 40 ? -28.266 6.562 -20.688 1 61.22 40 GLU A CA 1
ATOM 320 C C . GLU A 1 40 ? -27.516 7.891 -20.766 1 61.22 40 GLU A C 1
ATOM 322 O O . GLU A 1 40 ? -27.938 8.805 -21.484 1 61.22 40 GLU A O 1
ATOM 327 N N . LYS A 1 41 ? -27 8.414 -19.766 1 60.03 41 LYS A N 1
ATOM 328 C CA . LYS A 1 41 ? -26.266 9.656 -19.953 1 60.03 41 LYS A CA 1
ATOM 329 C C . LYS A 1 41 ? -25.094 9.453 -20.906 1 60.03 41 LYS A C 1
ATOM 331 O O . LYS A 1 41 ? -24.344 8.492 -20.781 1 60.03 41 LYS A O 1
ATOM 336 N N . VAL A 1 42 ? -25.203 10.18 -21.984 1 60.56 42 VAL A N 1
ATOM 337 C CA . VAL A 1 42 ? -24.172 10.195 -23.031 1 60.56 42 VAL A CA 1
ATOM 338 C C . VAL A 1 42 ? -22.875 10.734 -22.438 1 60.56 42 VAL A C 1
ATOM 340 O O . VAL A 1 42 ? -22.844 11.828 -21.875 1 60.56 42 VAL A O 1
ATOM 343 N N . GLU A 1 43 ? -22.016 9.844 -22.094 1 63.88 43 GLU A N 1
ATOM 344 C CA . GLU A 1 43 ? -20.688 10.305 -21.672 1 63.88 43 GLU A CA 1
ATOM 345 C C . GLU A 1 43 ? -20.094 11.273 -22.688 1 63.88 43 GLU A C 1
ATOM 347 O O . GLU A 1 43 ? -20.125 11.016 -23.891 1 63.88 43 GLU A O 1
ATOM 352 N N . VAL A 1 44 ? -19.953 12.492 -22.344 1 72.19 44 VAL A N 1
ATOM 353 C CA . VAL A 1 44 ? -19.297 13.477 -23.188 1 72.19 44 VAL A CA 1
ATOM 354 C C . VAL A 1 44 ? -17.906 12.969 -23.578 1 72.19 44 VAL A C 1
ATOM 356 O O . VAL A 1 44 ? -17.141 12.516 -22.719 1 72.19 44 VAL A O 1
ATOM 359 N N . PRO A 1 45 ? -17.672 12.852 -24.828 1 73.75 45 PRO A N 1
ATOM 360 C CA . PRO A 1 45 ? -16.375 12.359 -25.266 1 73.75 45 PRO A CA 1
ATOM 361 C C . PRO A 1 45 ? -15.211 13.148 -24.656 1 73.75 45 PRO A C 1
ATOM 363 O O . PRO A 1 45 ? -15.344 14.344 -24.391 1 73.75 45 PRO A O 1
ATOM 366 N N . ILE A 1 46 ? -14.18 12.562 -24.297 1 75.81 46 ILE A N 1
ATOM 367 C CA . ILE A 1 46 ? -12.984 13.117 -23.672 1 75.81 46 ILE A CA 1
ATOM 368 C C . ILE A 1 46 ? -12.492 14.312 -24.484 1 75.81 46 ILE A C 1
ATOM 370 O O . ILE A 1 46 ? -12 15.297 -23.922 1 75.81 46 ILE A O 1
ATOM 374 N N . GLN A 1 47 ? -12.656 14.258 -25.891 1 75 47 GLN A N 1
ATOM 375 C CA . GLN A 1 47 ? -12.188 15.328 -26.766 1 75 47 GLN A CA 1
ATOM 376 C C . GLN A 1 47 ? -12.938 16.625 -26.484 1 75 47 GLN A C 1
ATOM 378 O O . GLN A 1 47 ? -12.328 17.703 -26.469 1 75 47 GLN A O 1
ATOM 383 N N . ASP A 1 48 ? -14.195 16.453 -26.297 1 75.25 48 ASP A N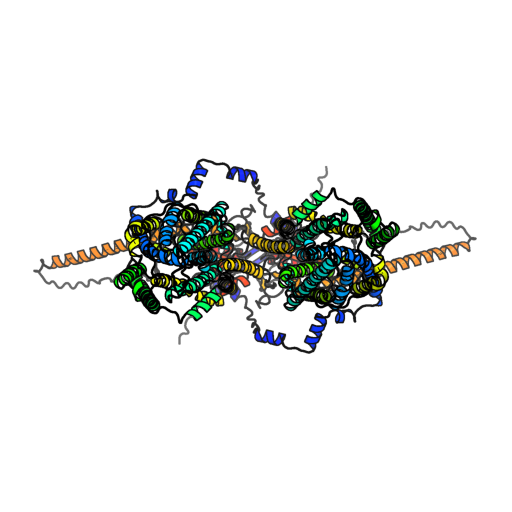 1
ATOM 384 C CA . ASP A 1 48 ? -14.977 17.672 -26.062 1 75.25 48 ASP A CA 1
ATOM 385 C C . ASP A 1 48 ? -14.68 18.234 -24.672 1 75.25 48 ASP A C 1
ATOM 387 O O . ASP A 1 48 ? -14.664 19.453 -24.5 1 75.25 48 ASP A O 1
ATOM 391 N N . ARG A 1 49 ? -14.328 17.344 -23.875 1 72.19 49 ARG A N 1
ATOM 392 C CA . ARG A 1 49 ? -13.992 17.797 -22.531 1 72.19 49 ARG A CA 1
ATOM 393 C C . ARG A 1 49 ? -12.656 18.531 -22.516 1 72.19 49 ARG A C 1
ATOM 395 O O . ARG A 1 49 ? -12.508 19.547 -21.828 1 72.19 49 ARG A O 1
ATOM 402 N N . LEU A 1 50 ? -11.789 17.953 -23.266 1 75.5 50 LEU A N 1
ATOM 403 C CA . LEU A 1 50 ? -10.469 18.578 -23.359 1 75.5 50 LEU A CA 1
ATOM 404 C C . LEU A 1 50 ? -10.555 19.922 -24.094 1 75.5 50 LEU A C 1
ATOM 406 O O . LEU A 1 50 ? -9.883 20.875 -23.734 1 75.5 50 LEU A O 1
ATOM 410 N N . LYS A 1 51 ? -11.375 19.984 -25.156 1 73.94 51 LYS A N 1
ATOM 411 C CA . LYS A 1 51 ? -11.555 21.234 -25.906 1 73.94 51 LYS A CA 1
ATOM 412 C C . LYS A 1 51 ? -12.164 22.312 -25.031 1 73.94 51 LYS A C 1
ATOM 414 O O . LYS A 1 51 ? -11.75 23.484 -25.094 1 73.94 51 LYS A O 1
ATOM 419 N N . LYS A 1 52 ? -13.047 21.875 -24.25 1 74.25 52 LYS A N 1
ATOM 420 C CA . LYS A 1 52 ? -13.68 22.844 -23.359 1 74.25 52 LYS A CA 1
ATOM 421 C C . LYS A 1 52 ? -12.703 23.344 -22.297 1 74.25 52 LYS A C 1
ATOM 423 O O . LYS A 1 52 ? -12.703 24.516 -21.938 1 74.25 52 LYS A O 1
ATOM 428 N N . HIS A 1 53 ? -11.883 22.391 -21.969 1 72.19 53 HIS A N 1
ATOM 429 C CA . HIS A 1 53 ? -10.906 22.75 -20.938 1 72.19 53 HIS A CA 1
ATOM 430 C C . HIS A 1 53 ? -9.789 23.625 -21.531 1 72.19 53 HIS A C 1
ATOM 432 O O . HIS A 1 53 ? -9.219 24.453 -20.828 1 72.19 53 HIS A O 1
ATOM 438 N N . LEU A 1 54 ? -9.539 23.453 -22.844 1 72.31 54 LEU A N 1
ATOM 439 C CA . LEU A 1 54 ? -8.445 24.172 -23.5 1 72.31 54 LEU A CA 1
ATOM 440 C C . LEU A 1 54 ? -8.953 25.453 -24.156 1 72.31 54 LEU A C 1
ATOM 442 O O . LEU A 1 54 ? -8.164 26.266 -24.641 1 72.31 54 LEU A O 1
ATOM 446 N N . GLU A 1 55 ? -10.211 25.641 -24.234 1 74.25 55 GLU A N 1
ATOM 447 C CA . GLU A 1 55 ? -10.711 26.891 -24.797 1 74.25 55 GLU A CA 1
ATOM 448 C C . GLU A 1 55 ? -10.414 28.078 -23.875 1 74.25 55 GLU A C 1
ATOM 450 O O . GLU A 1 55 ? -10.711 28.016 -22.672 1 74.25 55 GLU A O 1
ATOM 455 N N . CYS A 1 56 ? -9.438 28.891 -24.156 1 70.31 56 CYS A N 1
ATOM 456 C CA . CYS A 1 56 ? -9 30.031 -23.375 1 70.31 56 CYS A CA 1
ATOM 457 C C . CYS A 1 56 ? -9.93 31.219 -23.594 1 70.31 56 CYS A C 1
ATOM 459 O O . CYS A 1 56 ? -10.047 31.734 -24.719 1 70.31 56 CYS A O 1
ATOM 461 N N . SER A 1 57 ? -10.961 31.312 -22.953 1 79 57 SER A N 1
ATOM 462 C CA . SER A 1 57 ? -11.766 32.531 -22.953 1 79 57 SER A CA 1
ATOM 463 C C . SER A 1 57 ? -11.211 33.562 -21.984 1 79 57 SER A C 1
ATOM 465 O O . SER A 1 57 ? -10.453 33.219 -21.078 1 79 57 SER A O 1
ATOM 467 N N . GLN A 1 58 ? -11.32 34.906 -22.359 1 81.31 58 GLN A N 1
ATOM 468 C CA . GLN A 1 58 ? -10.859 36 -21.5 1 81.31 58 GLN A CA 1
ATOM 469 C C . GLN A 1 58 ? -11.398 35.844 -20.078 1 81.31 58 GLN A C 1
ATOM 471 O O . GLN A 1 58 ? -10.68 36.125 -19.109 1 81.31 58 GLN A O 1
ATOM 476 N N . SER A 1 59 ? -12.586 35.438 -20 1 82.62 59 SER A N 1
ATOM 477 C CA . SER A 1 59 ? -13.188 35.25 -18.672 1 82.62 59 SER A CA 1
ATOM 478 C C . SER A 1 59 ? -12.523 34.094 -17.922 1 82.62 59 SER A C 1
ATOM 480 O O . SER A 1 59 ? -12.312 34.188 -16.719 1 82.62 59 SER A O 1
ATOM 482 N N . LYS A 1 60 ? -12.164 33.125 -18.672 1 82.56 60 LYS A N 1
ATOM 483 C CA . LYS A 1 60 ? -11.492 32 -18.047 1 82.56 60 LYS A CA 1
ATOM 484 C C . LYS A 1 60 ? -10.078 32.375 -17.609 1 82.56 60 LYS A C 1
ATOM 486 O O . LYS A 1 60 ? -9.602 31.938 -16.562 1 82.56 60 LYS A O 1
ATOM 491 N N . ALA A 1 61 ? -9.484 33.188 -18.422 1 84.94 61 ALA A N 1
ATOM 492 C CA . ALA A 1 61 ? -8.133 33.656 -18.109 1 84.94 61 ALA A CA 1
ATOM 493 C C . ALA A 1 61 ? -8.133 34.531 -16.859 1 84.94 61 ALA A C 1
ATOM 495 O O . ALA A 1 61 ? -7.238 34.438 -16.016 1 84.94 61 ALA A O 1
ATOM 496 N N . LYS A 1 62 ? -9.055 35.406 -16.781 1 86.88 62 LYS A N 1
ATOM 497 C CA . LYS A 1 62 ? -9.172 36.25 -15.609 1 86.88 62 LYS A CA 1
ATOM 498 C C . LYS A 1 62 ? -9.477 35.438 -14.359 1 86.88 62 LYS A C 1
ATOM 500 O O . LYS A 1 62 ? -8.914 35.688 -13.289 1 86.88 62 LYS A O 1
ATOM 505 N N . SER A 1 63 ? -10.289 34.531 -14.555 1 85.31 63 SER A N 1
ATOM 506 C CA . SER A 1 63 ? -10.617 33.688 -13.422 1 85.31 63 SER A CA 1
ATOM 507 C C . SER A 1 63 ? -9.414 32.844 -12.977 1 85.31 63 SER A C 1
ATOM 509 O O . SER A 1 63 ? -9.211 32.625 -11.781 1 85.31 63 SER A O 1
ATOM 511 N N . LEU A 1 64 ? -8.695 32.438 -13.953 1 84.75 64 LEU A N 1
ATOM 512 C CA . LEU A 1 64 ? -7.484 31.672 -13.648 1 84.75 64 LEU A CA 1
ATOM 513 C C . LEU A 1 64 ? -6.453 32.562 -12.961 1 84.75 64 LEU A C 1
ATOM 515 O O . LEU A 1 64 ? -5.758 32.125 -12.047 1 84.75 64 LEU A O 1
ATOM 519 N N . LEU A 1 65 ? -6.398 33.781 -13.391 1 87.25 65 LEU A N 1
ATOM 520 C CA . LEU A 1 65 ? -5.469 34.719 -12.781 1 87.25 65 LEU A CA 1
ATOM 521 C C . LEU A 1 65 ? -5.859 35.031 -11.336 1 87.25 65 LEU A C 1
ATOM 523 O O . LEU A 1 65 ? -4.996 35.062 -10.461 1 87.25 65 LEU A O 1
ATOM 527 N N . PHE A 1 66 ? -7.066 35.125 -11.086 1 87.31 66 PHE A N 1
ATOM 528 C CA . PHE A 1 66 ? -7.539 35.406 -9.734 1 87.31 66 PHE A CA 1
ATOM 529 C C . PHE A 1 66 ? -7.383 34.188 -8.836 1 87.31 66 PHE A C 1
ATOM 531 O O . PHE A 1 66 ? -7.172 34.344 -7.629 1 87.31 66 PHE A O 1
ATOM 538 N N . ARG A 1 67 ? -7.406 33.094 -9.484 1 85.81 67 ARG A N 1
ATOM 539 C CA . ARG A 1 67 ? -7.207 31.875 -8.711 1 85.81 67 ARG A CA 1
ATOM 540 C C . ARG A 1 67 ? -5.734 31.672 -8.391 1 85.81 67 ARG A C 1
ATOM 542 O O . ARG A 1 67 ? -5.391 31.172 -7.312 1 85.81 67 ARG A O 1
ATOM 549 N N . PHE A 1 68 ? -4.957 32.156 -9.273 1 89.62 68 PHE A N 1
ATOM 550 C CA . PHE A 1 68 ? -3.521 31.953 -9.117 1 89.62 68 PHE A CA 1
ATOM 551 C C . PHE A 1 68 ? -2.916 33.031 -8.219 1 89.62 68 PHE A C 1
ATOM 553 O O . PHE A 1 68 ? -1.905 32.781 -7.555 1 89.62 68 PHE A O 1
ATOM 560 N N . ILE A 1 69 ? -3.512 34.219 -8.211 1 93.44 69 ILE A N 1
ATOM 561 C CA . ILE A 1 69 ? -3.027 35.344 -7.398 1 93.44 69 ILE A CA 1
ATOM 562 C C . ILE A 1 69 ? -4.156 35.844 -6.508 1 93.44 69 ILE A C 1
ATOM 564 O O . ILE A 1 69 ? -4.73 36.906 -6.777 1 93.44 69 ILE A O 1
ATOM 568 N N . PRO A 1 70 ? -4.312 35.219 -5.391 1 90.62 70 PRO A N 1
ATOM 569 C CA . PRO A 1 70 ? -5.445 35.5 -4.52 1 90.62 70 PRO A CA 1
ATOM 570 C C . PRO A 1 70 ? -5.418 36.938 -3.99 1 90.62 70 PRO A C 1
ATOM 572 O O . PRO A 1 70 ? -6.465 37.5 -3.645 1 90.62 70 PRO A O 1
ATOM 575 N N . ILE A 1 71 ? -4.285 37.625 -3.932 1 91.19 71 ILE A N 1
ATOM 576 C CA . ILE A 1 71 ? -4.164 39 -3.412 1 91.19 71 ILE A CA 1
ATOM 577 C C . ILE A 1 71 ? -5.016 39.938 -4.246 1 91.19 71 ILE A C 1
ATOM 579 O O . ILE A 1 71 ? -5.539 40.938 -3.732 1 91.19 71 ILE A O 1
ATOM 583 N N . LEU A 1 72 ? -5.219 39.656 -5.457 1 91 72 LEU A N 1
ATOM 584 C CA . LEU A 1 72 ? -5.969 40.5 -6.371 1 91 72 LEU A CA 1
ATOM 585 C C . LEU A 1 72 ? -7.461 40.438 -6.078 1 91 72 LEU A C 1
ATOM 587 O O . LEU A 1 72 ? -8.211 41.344 -6.445 1 91 72 LEU A O 1
ATOM 591 N N . VAL A 1 73 ? -7.809 39.438 -5.391 1 88 73 VAL A N 1
ATOM 592 C CA . VAL A 1 73 ? -9.227 39.25 -5.109 1 88 73 VAL A CA 1
ATOM 593 C C . VAL A 1 73 ? -9.578 39.875 -3.762 1 88 73 VAL A C 1
ATOM 595 O O . VAL A 1 73 ? -10.57 40.594 -3.645 1 88 73 VAL A O 1
ATOM 598 N N . TRP A 1 74 ? -8.789 39.656 -2.738 1 87.19 74 TRP A N 1
ATOM 599 C CA . TRP A 1 74 ? -9.227 40.062 -1.4 1 87.19 74 TRP A CA 1
ATOM 600 C C . TRP A 1 74 ? -8.734 41.469 -1.051 1 87.19 74 TRP A C 1
ATOM 602 O O . TRP A 1 74 ? -9.336 42.156 -0.223 1 87.19 74 TRP A O 1
ATOM 612 N N . ILE A 1 75 ? -7.668 42.062 -1.634 1 89.38 75 ILE A N 1
ATOM 613 C CA . ILE A 1 75 ? -7.141 43.375 -1.268 1 89.38 75 ILE A CA 1
ATOM 614 C C . ILE A 1 75 ? -8.156 44.469 -1.624 1 89.38 75 ILE A C 1
ATOM 616 O O . ILE A 1 75 ? -8.398 45.375 -0.834 1 89.38 75 ILE A O 1
ATOM 620 N N . PRO A 1 76 ? -8.727 44.344 -2.836 1 89.38 76 PRO A N 1
ATOM 621 C CA . PRO A 1 76 ? -9.719 45.375 -3.17 1 89.38 76 PRO A CA 1
ATOM 622 C C . PRO A 1 76 ? -10.961 45.312 -2.289 1 89.38 76 PRO A C 1
ATOM 624 O O . PRO A 1 76 ? -11.656 46.312 -2.113 1 89.38 76 PRO A O 1
ATOM 627 N N . LYS A 1 77 ? -11.203 44.219 -1.726 1 87.69 77 LYS A N 1
ATOM 628 C CA . LYS A 1 77 ? -12.383 44.031 -0.89 1 87.69 77 LYS A CA 1
ATOM 629 C C . LYS A 1 77 ? -12.031 44.125 0.591 1 87.69 77 LYS A C 1
ATOM 631 O O . LYS A 1 77 ? -12.875 43.844 1.454 1 87.69 77 LYS A O 1
ATOM 636 N N . TYR A 1 78 ? -10.875 44.562 0.924 1 90.56 78 TYR A N 1
ATOM 637 C CA . TYR A 1 78 ? -10.391 44.625 2.297 1 90.56 78 TYR A CA 1
ATOM 638 C C . TYR A 1 78 ? -11.055 45.781 3.057 1 90.56 78 TYR A C 1
ATOM 640 O O . TYR A 1 78 ? -10.953 46.938 2.658 1 90.56 78 TYR A O 1
ATOM 648 N N . PRO A 1 79 ? -11.789 45.406 4.035 1 89.12 79 PRO A N 1
ATOM 649 C CA . PRO A 1 79 ? -12.367 46.5 4.848 1 89.12 79 PRO A CA 1
ATOM 650 C C . PRO A 1 79 ? -11.336 47.219 5.695 1 89.12 79 PRO A C 1
ATOM 652 O O . PRO A 1 79 ? -11.086 46.844 6.844 1 89.12 79 PRO A O 1
ATOM 655 N N . TYR A 1 80 ? -10.859 48.312 5.324 1 89.5 80 TYR A N 1
ATOM 656 C CA . TYR A 1 80 ? -9.734 49.031 5.906 1 89.5 80 TYR A CA 1
ATOM 657 C C . TYR A 1 80 ? -10.094 49.594 7.289 1 89.5 80 TYR A C 1
ATOM 659 O O . TYR A 1 80 ? -9.266 49.562 8.203 1 89.5 80 TYR A O 1
ATOM 667 N N . LYS A 1 81 ? -11.281 49.969 7.523 1 87.5 81 LYS A N 1
ATOM 668 C CA . LYS A 1 81 ? -11.672 50.594 8.773 1 87.5 81 LYS A CA 1
ATOM 669 C C . LYS A 1 81 ? -11.812 49.594 9.898 1 87.5 81 LYS A C 1
ATOM 671 O O . LYS A 1 81 ? -11.414 49.844 11.039 1 87.5 81 LYS A O 1
ATOM 676 N N . ASP A 1 82 ? -12.164 48.406 9.555 1 85.69 82 ASP A N 1
ATOM 677 C CA . ASP A 1 82 ? -12.469 47.406 10.586 1 85.69 82 ASP A CA 1
ATOM 678 C C . ASP A 1 82 ? -11.281 46.5 10.828 1 85.69 82 ASP A C 1
ATOM 680 O O . ASP A 1 82 ? -11.047 46.062 11.953 1 85.69 82 ASP A O 1
ATOM 684 N N . TRP A 1 83 ? -10.469 46.219 9.773 1 90.75 83 TRP A N 1
ATOM 685 C CA . TRP A 1 83 ? -9.523 45.094 9.883 1 90.75 83 TRP A CA 1
ATOM 686 C C . TRP A 1 83 ? -8.094 45.625 9.961 1 90.75 83 TRP A C 1
ATOM 688 O O . TRP A 1 83 ? -7.195 44.906 10.43 1 90.75 83 TRP A O 1
ATOM 698 N N . LEU A 1 84 ? -7.844 46.812 9.625 1 93.31 84 LEU A N 1
ATOM 699 C CA . LEU A 1 84 ? -6.473 47.281 9.469 1 93.31 84 LEU A CA 1
ATOM 700 C C . LEU A 1 84 ? -5.762 47.344 10.812 1 93.31 84 LEU A C 1
ATOM 702 O O . LEU A 1 84 ? -4.625 46.906 10.945 1 93.31 84 LEU A O 1
ATOM 706 N N . LEU A 1 85 ? -6.395 47.906 11.797 1 92.19 85 LEU A N 1
ATOM 707 C CA . LEU A 1 85 ? -5.777 48.031 13.109 1 92.19 85 LEU A CA 1
ATOM 708 C C . LEU A 1 85 ? -5.52 46.656 13.719 1 92.19 85 LEU A C 1
ATOM 710 O O . LEU A 1 85 ? -4.48 46.438 14.344 1 92.19 85 LEU A O 1
ATOM 714 N N . ASN A 1 86 ? -6.422 45.781 13.586 1 91.5 86 ASN A N 1
ATOM 715 C CA . ASN A 1 86 ? -6.27 44.438 14.102 1 91.5 86 ASN A CA 1
ATOM 716 C C . ASN A 1 86 ? -5.129 43.719 13.406 1 91.5 86 ASN A C 1
ATOM 718 O O . ASN A 1 86 ? -4.352 43 14.062 1 91.5 86 ASN A O 1
ATOM 722 N N . ASP A 1 87 ? -5.043 43.844 12.156 1 94.81 87 ASP A N 1
ATOM 723 C CA . ASP A 1 87 ? -3.977 43.188 11.406 1 94.81 87 ASP A CA 1
ATOM 724 C C . ASP A 1 87 ? -2.615 43.781 11.758 1 94.81 87 ASP A C 1
ATOM 726 O O . ASP A 1 87 ? -1.606 43.062 11.766 1 94.81 87 ASP A O 1
ATOM 730 N N . ILE A 1 88 ? -2.562 45.062 12.07 1 94.62 88 ILE A N 1
ATOM 731 C CA . ILE A 1 88 ? -1.309 45.688 12.453 1 94.62 88 ILE A CA 1
ATOM 732 C C . ILE A 1 88 ? -0.867 45.188 13.82 1 94.62 88 ILE A C 1
ATOM 734 O O . ILE A 1 88 ? 0.293 44.812 14.008 1 94.62 88 ILE A O 1
ATOM 738 N N . ILE A 1 89 ? -1.784 45.125 14.711 1 91.75 89 ILE A N 1
ATOM 739 C CA . ILE A 1 89 ? -1.472 44.656 16.047 1 91.75 89 ILE A CA 1
ATOM 740 C C . ILE A 1 89 ? -1.028 43.188 15.984 1 91.75 89 ILE A C 1
ATOM 742 O O . ILE A 1 89 ? -0.043 42.812 16.625 1 91.75 89 ILE A O 1
ATOM 746 N N . SER A 1 90 ? -1.771 42.5 15.25 1 93.62 90 SER A N 1
ATOM 747 C CA . SER A 1 90 ? -1.441 41.094 15.094 1 93.62 90 SER A CA 1
ATOM 748 C C . SER A 1 90 ? -0.093 40.906 14.398 1 93.62 90 SER A C 1
ATOM 750 O O . SER A 1 90 ? 0.71 40.062 14.805 1 93.62 90 SER A O 1
ATOM 752 N N . GLY A 1 91 ? 0.15 41.625 13.398 1 94.81 91 GLY A N 1
ATOM 753 C CA . GLY A 1 91 ? 1.42 41.562 12.695 1 94.81 91 GLY A CA 1
ATOM 754 C C . GLY A 1 91 ? 2.609 41.906 13.57 1 94.81 91 GLY A C 1
ATOM 755 O O . GLY A 1 91 ? 3.654 41.25 13.492 1 94.81 91 GLY A O 1
ATOM 756 N N . LEU A 1 92 ? 2.459 42.875 14.375 1 92.81 92 LEU A N 1
ATOM 757 C CA . LEU A 1 92 ? 3.52 43.25 15.297 1 92.81 92 LEU A CA 1
ATOM 758 C C . LEU A 1 92 ? 3.77 42.156 16.328 1 92.81 92 LEU A C 1
ATOM 760 O O . LEU A 1 92 ? 4.922 41.844 16.641 1 92.81 92 LEU A O 1
ATOM 764 N N . SER A 1 93 ? 2.668 41.594 16.797 1 90.94 93 SER A N 1
ATOM 765 C CA . SER A 1 93 ? 2.793 40.531 17.781 1 90.94 93 SER A CA 1
ATOM 766 C C . SER A 1 93 ? 3.494 39.312 17.188 1 90.94 93 SER A C 1
ATOM 768 O O . SER A 1 93 ? 4.387 38.75 17.812 1 90.94 93 SER A O 1
ATOM 770 N N . VAL A 1 94 ? 3.145 38.938 16.031 1 92.69 94 VAL A N 1
ATOM 771 C CA . VAL A 1 94 ? 3.736 37.781 15.352 1 92.69 94 VAL A CA 1
ATOM 772 C C . VAL A 1 94 ? 5.199 38.094 15.023 1 92.69 94 VAL A C 1
ATOM 774 O O . VAL A 1 94 ? 6.059 37.219 15.148 1 92.69 94 VAL A O 1
ATOM 777 N N . GLY A 1 95 ? 5.469 39.312 14.547 1 92.62 95 GLY A N 1
ATOM 778 C CA . GLY A 1 95 ? 6.836 39.688 14.227 1 92.62 95 GLY A CA 1
ATOM 779 C C . GLY A 1 95 ? 7.766 39.625 15.422 1 92.62 95 GLY A C 1
ATOM 780 O O . GLY A 1 95 ? 8.906 39.156 15.312 1 92.62 95 GLY A O 1
ATOM 781 N N . ILE A 1 96 ? 7.285 40.031 16.469 1 88.38 96 ILE A N 1
ATOM 782 C CA . ILE A 1 96 ? 8.062 40.062 17.703 1 88.38 96 ILE A CA 1
ATOM 783 C C . ILE A 1 96 ? 8.391 38.625 18.109 1 88.38 96 ILE A C 1
ATOM 785 O O . ILE A 1 96 ? 9.484 38.344 18.609 1 88.38 96 ILE A O 1
ATOM 789 N N . MET A 1 97 ? 7.496 37.781 17.938 1 87.75 97 MET A N 1
ATOM 790 C CA . MET A 1 97 ? 7.707 36.375 18.266 1 87.75 97 MET A CA 1
ATOM 791 C C . MET A 1 97 ? 8.609 35.719 17.219 1 87.75 97 MET A C 1
ATOM 793 O O . MET A 1 97 ? 9.453 34.875 17.578 1 87.75 97 MET A O 1
ATOM 797 N N . GLN A 1 98 ? 8.477 36.062 16.031 1 92.12 98 GLN A N 1
ATOM 798 C CA . GLN A 1 98 ? 9.172 35.438 14.906 1 92.12 98 GLN A CA 1
ATOM 799 C C . GLN A 1 98 ? 10.656 35.812 14.922 1 92.12 98 GLN A C 1
ATOM 801 O O . GLN A 1 98 ? 11.5 35 14.484 1 92.12 98 GLN A O 1
ATOM 806 N N . LEU A 1 99 ? 10.992 36.906 15.383 1 91.69 99 LEU A N 1
ATOM 807 C CA . LEU A 1 99 ? 12.359 37.438 15.32 1 91.69 99 LEU A CA 1
ATOM 808 C C . LEU A 1 99 ? 13.32 36.5 16.047 1 91.69 99 LEU A C 1
ATOM 810 O O . LEU A 1 99 ? 14.219 35.906 15.438 1 91.69 99 LEU A O 1
ATOM 814 N N . PRO A 1 100 ? 13.141 36.281 17.328 1 89.81 100 PRO A N 1
ATOM 815 C CA . PRO A 1 100 ? 14.055 35.344 18 1 89.81 100 PRO A CA 1
ATOM 816 C C . PRO A 1 100 ? 13.953 33.906 17.484 1 89.81 100 PRO A C 1
ATOM 818 O O . PRO A 1 100 ? 14.961 33.219 17.391 1 89.81 100 PRO A O 1
ATOM 821 N N . GLN A 1 101 ? 12.789 33.469 17.125 1 90.81 101 GLN A N 1
ATOM 822 C CA . GLN A 1 101 ? 12.578 32.125 16.656 1 90.81 101 GLN A CA 1
ATOM 823 C C . GLN A 1 101 ? 13.305 31.875 15.336 1 90.81 101 GLN A C 1
ATOM 825 O O . GLN A 1 101 ? 13.883 30.797 15.125 1 90.81 101 GLN A O 1
ATOM 830 N N . SER A 1 102 ? 13.211 32.844 14.5 1 94 102 SER A N 1
ATOM 831 C CA . SER A 1 102 ? 13.867 32.688 13.211 1 94 102 SER A CA 1
ATOM 832 C C . SER A 1 102 ? 15.375 32.531 13.367 1 94 102 SER A C 1
ATOM 834 O O . SER A 1 102 ? 16.016 31.75 12.664 1 94 102 SER A O 1
ATOM 836 N N . MET A 1 103 ? 15.992 33.281 14.266 1 91.81 103 MET A N 1
ATOM 837 C CA . MET A 1 103 ? 17.422 33.156 14.523 1 91.81 103 MET A CA 1
ATOM 838 C C . MET A 1 103 ? 17.766 31.797 15.133 1 91.81 103 MET A C 1
ATOM 840 O O . MET A 1 103 ? 18.734 31.156 14.734 1 91.81 103 MET A O 1
ATOM 844 N N . ALA A 1 104 ? 16.891 31.453 15.992 1 91.75 104 ALA A N 1
ATOM 845 C CA . ALA A 1 104 ? 17.094 30.156 16.656 1 91.75 104 ALA A CA 1
ATOM 846 C C . ALA A 1 104 ? 16.984 29.016 15.656 1 91.75 104 ALA A C 1
ATOM 848 O O . ALA A 1 104 ? 17.781 28.078 15.68 1 91.75 104 ALA A O 1
ATOM 849 N N . TYR A 1 105 ? 16.031 29.031 14.789 1 94.38 105 TYR A N 1
ATOM 850 C CA . TYR A 1 105 ? 15.773 27.938 13.859 1 94.38 105 TYR A CA 1
ATOM 851 C C . TYR A 1 105 ? 16.797 27.922 12.734 1 94.38 105 TYR A C 1
ATOM 853 O O . TYR A 1 105 ? 17.016 26.891 12.094 1 94.38 105 TYR A O 1
ATOM 861 N N . ALA A 1 106 ? 17.453 29.047 12.5 1 94.38 106 ALA A N 1
ATOM 862 C CA . ALA A 1 106 ? 18.594 29.047 11.578 1 94.38 106 ALA A CA 1
ATOM 863 C C . ALA A 1 106 ? 19.719 28.156 12.102 1 94.38 106 ALA A C 1
ATOM 865 O O . ALA A 1 106 ? 20.359 27.438 11.336 1 94.38 106 ALA A O 1
ATOM 866 N N . LEU A 1 107 ? 19.922 28.281 13.359 1 90.06 107 LEU A N 1
ATOM 867 C CA . LEU A 1 107 ? 20.922 27.438 13.984 1 90.06 107 LEU A CA 1
ATOM 868 C C . LEU A 1 107 ? 20.547 25.969 13.844 1 90.06 107 LEU A C 1
ATOM 870 O O . LEU A 1 107 ? 21.406 25.109 13.625 1 90.06 107 LEU A O 1
ATOM 874 N N . LEU A 1 108 ? 19.328 25.734 13.961 1 90.88 108 LEU A N 1
ATOM 875 C CA . LEU A 1 108 ? 18.812 24.391 13.828 1 90.88 108 LEU A CA 1
ATOM 876 C C . LEU A 1 108 ? 19 23.875 12.406 1 90.88 108 LEU A C 1
ATOM 878 O O . LEU A 1 108 ? 19.25 22.688 12.195 1 90.88 108 LEU A O 1
ATOM 882 N N . ALA A 1 109 ? 18.938 24.734 11.484 1 94.5 109 ALA A N 1
ATOM 883 C CA . ALA A 1 109 ? 19.109 24.391 10.078 1 94.5 109 ALA A CA 1
ATOM 884 C C . ALA A 1 109 ? 20.578 24.312 9.703 1 94.5 109 ALA A C 1
ATOM 886 O O . ALA A 1 109 ? 20.922 23.938 8.586 1 94.5 109 ALA A O 1
ATOM 887 N N . GLY A 1 110 ? 21.453 24.688 10.641 1 91.75 110 GLY A N 1
ATOM 888 C CA . GLY A 1 110 ? 22.891 24.594 10.422 1 91.75 110 GLY A CA 1
ATOM 889 C C . GLY A 1 110 ? 23.469 25.797 9.703 1 91.75 110 GLY A C 1
ATOM 890 O O . GLY A 1 110 ? 24.531 25.719 9.102 1 91.75 110 GLY A O 1
ATOM 891 N N . VAL A 1 111 ? 22.766 26.906 9.688 1 94.12 111 VAL A N 1
ATOM 892 C CA . VAL A 1 111 ? 23.219 28.125 9.023 1 94.12 111 VAL A CA 1
ATOM 893 C C . VAL A 1 111 ? 23.297 29.266 10.031 1 94.12 111 VAL A C 1
ATOM 895 O O . VAL A 1 111 ? 22.734 29.172 11.117 1 94.12 111 VAL A O 1
ATOM 898 N N . PRO A 1 112 ? 24.016 30.297 9.688 1 92.38 112 PRO A N 1
ATOM 899 C CA . PRO A 1 112 ? 24.109 31.438 10.609 1 92.38 112 PRO A CA 1
ATOM 900 C C . PRO A 1 112 ? 22.75 32.094 10.859 1 92.38 112 PRO A C 1
ATOM 902 O O . PRO A 1 112 ? 21.906 32.156 9.953 1 92.38 112 PRO A O 1
ATOM 905 N N . PRO A 1 113 ? 22.516 32.656 12 1 91.62 113 PRO A N 1
ATOM 906 C CA . PRO A 1 113 ? 21.234 33.219 12.422 1 91.62 113 PRO A CA 1
ATOM 907 C C . PRO A 1 113 ? 20.75 34.312 11.492 1 91.62 113 PRO A C 1
ATOM 909 O O . PRO A 1 113 ? 19.531 34.531 11.367 1 91.62 113 PRO A O 1
ATOM 912 N N . ALA A 1 114 ? 21.688 35 10.812 1 90.81 114 ALA A N 1
ATOM 913 C CA . ALA A 1 114 ? 21.281 36.062 9.898 1 90.81 114 ALA A CA 1
ATOM 914 C C . ALA A 1 114 ? 20.375 35.531 8.797 1 90.81 114 ALA A C 1
ATOM 916 O O . ALA A 1 114 ? 19.453 36.219 8.359 1 90.81 114 ALA A O 1
ATOM 917 N N . PHE A 1 115 ? 20.562 34.375 8.43 1 93.56 115 PHE A N 1
ATOM 918 C CA . PHE A 1 115 ? 19.797 33.781 7.344 1 93.56 115 PHE A CA 1
ATOM 919 C C . PHE A 1 115 ? 18.406 33.406 7.812 1 93.56 115 PHE A C 1
ATOM 921 O O . PHE A 1 115 ? 17.5 33.219 6.996 1 93.56 115 PHE A O 1
ATOM 928 N N . GLY A 1 116 ? 18.266 33.219 9.102 1 94.44 116 GLY A N 1
ATOM 929 C CA . GLY A 1 116 ? 16.922 33.062 9.648 1 94.44 116 GLY A CA 1
ATOM 930 C C . GLY A 1 116 ? 16.062 34.312 9.469 1 94.44 116 GLY A C 1
ATOM 931 O O . GLY A 1 116 ? 14.859 34.188 9.211 1 94.44 116 GLY A O 1
ATOM 932 N N . LEU A 1 117 ? 16.688 35.438 9.578 1 93.06 117 LEU A N 1
ATOM 933 C CA . LEU A 1 117 ? 15.969 36.688 9.406 1 93.06 117 LEU A CA 1
ATOM 934 C C . LEU A 1 117 ? 15.539 36.875 7.957 1 93.06 117 LEU A C 1
ATOM 936 O O . LEU A 1 117 ? 14.406 37.281 7.688 1 93.06 117 LEU A O 1
ATOM 940 N N . TYR A 1 118 ? 16.406 36.531 7.043 1 94.88 118 TYR A N 1
ATOM 941 C CA . TYR A 1 118 ? 16.031 36.594 5.633 1 94.88 118 TYR A CA 1
ATOM 942 C C . TYR A 1 118 ? 14.867 35.656 5.324 1 94.88 118 TYR A C 1
ATOM 944 O O . TYR A 1 118 ? 13.977 36 4.543 1 94.88 118 TYR A O 1
ATOM 952 N N . THR A 1 119 ? 14.93 34.5 5.949 1 96.5 119 THR A N 1
ATOM 953 C CA . THR A 1 119 ? 13.914 33.5 5.719 1 96.5 119 THR A CA 1
ATOM 954 C C . THR A 1 119 ? 12.562 33.938 6.27 1 96.5 119 THR A C 1
ATOM 956 O O . THR A 1 119 ? 11.516 33.562 5.754 1 96.5 119 THR A O 1
ATOM 959 N N . ALA A 1 120 ? 12.586 34.75 7.277 1 95.75 120 ALA A N 1
ATOM 960 C CA . ALA A 1 120 ? 11.359 35.25 7.875 1 95.75 120 ALA A CA 1
ATOM 961 C C . ALA A 1 120 ? 10.836 36.469 7.105 1 95.75 120 ALA A C 1
ATOM 963 O O . ALA A 1 120 ? 9.789 37.031 7.438 1 95.75 120 ALA A O 1
ATOM 964 N N . PHE A 1 121 ? 11.492 36.844 6.039 1 95.5 121 PHE A N 1
ATOM 965 C CA . PHE A 1 121 ? 11.125 38.031 5.316 1 95.5 121 PHE A CA 1
ATOM 966 C C . PHE A 1 121 ? 10.68 37.719 3.895 1 95.5 121 PHE A C 1
ATOM 968 O O . PHE A 1 121 ? 9.492 37.75 3.59 1 95.5 121 PHE A O 1
ATOM 975 N N . TYR A 1 122 ? 11.555 37.188 3.055 1 95.75 122 TYR A N 1
ATOM 976 C CA . TYR A 1 122 ? 11.32 37.031 1.622 1 95.75 122 TYR A CA 1
ATOM 977 C C . TYR A 1 122 ? 10.195 36.062 1.346 1 95.75 122 TYR A C 1
ATOM 979 O O . TYR A 1 122 ? 9.211 36.375 0.681 1 95.75 122 TYR A O 1
ATOM 987 N N . PRO A 1 123 ? 10.352 34.844 1.841 1 97 123 PRO A N 1
ATOM 988 C CA . PRO A 1 123 ? 9.289 33.875 1.53 1 97 123 PRO A CA 1
ATOM 989 C C . PRO A 1 123 ? 7.93 34.312 2.068 1 97 123 PRO A C 1
ATOM 991 O O . PRO A 1 123 ? 6.898 34 1.464 1 97 123 PRO A O 1
ATOM 994 N N . VAL A 1 124 ? 7.918 34.969 3.182 1 96.69 124 VAL A N 1
ATOM 995 C CA . VAL A 1 124 ? 6.672 35.406 3.812 1 96.69 124 VAL A CA 1
ATOM 996 C C . VAL A 1 124 ? 5.957 36.406 2.912 1 96.69 124 VAL A C 1
ATOM 998 O O . VAL A 1 124 ? 4.734 36.375 2.775 1 96.69 124 VAL A O 1
ATOM 1001 N N . LEU A 1 125 ? 6.723 37.25 2.256 1 95.69 125 LEU A N 1
ATOM 1002 C CA . LEU A 1 125 ? 6.148 38.219 1.346 1 95.69 125 LEU A CA 1
ATOM 1003 C C . LEU A 1 125 ? 5.547 37.562 0.12 1 95.69 125 LEU A C 1
ATOM 1005 O O . LEU A 1 125 ? 4.52 38 -0.399 1 95.69 125 LEU A O 1
ATOM 1009 N N . ILE A 1 126 ? 6.152 36.562 -0.3 1 96.69 126 ILE A N 1
ATOM 1010 C CA . ILE A 1 126 ? 5.648 35.844 -1.461 1 96.69 126 ILE A CA 1
ATOM 1011 C C . ILE A 1 126 ? 4.352 35.125 -1.096 1 96.69 126 ILE A C 1
ATOM 1013 O O . ILE A 1 126 ? 3.402 35.125 -1.884 1 96.69 126 ILE A O 1
ATOM 1017 N N . TYR A 1 127 ? 4.324 34.531 0.062 1 97 127 TYR A N 1
ATOM 1018 C CA . TYR A 1 127 ? 3.111 33.844 0.49 1 97 127 TYR A CA 1
ATOM 1019 C C . TYR A 1 127 ? 1.944 34.812 0.613 1 97 127 TYR A C 1
ATOM 1021 O O . TYR A 1 127 ? 0.799 34.469 0.327 1 97 127 TYR A O 1
ATOM 1029 N N . PHE A 1 128 ? 2.236 36 1.036 1 95.06 128 PHE A N 1
ATOM 1030 C CA . PHE A 1 128 ? 1.228 37.062 1.127 1 95.06 128 PHE A CA 1
ATOM 1031 C C . PHE A 1 128 ? 0.532 37.25 -0.214 1 95.06 128 PHE A C 1
ATOM 1033 O O . PHE A 1 128 ? -0.681 37.469 -0.264 1 95.06 128 PHE A O 1
ATOM 1040 N N . THR A 1 129 ? 1.238 37.062 -1.228 1 95 129 THR A N 1
ATOM 1041 C CA . THR A 1 129 ? 0.723 37.344 -2.566 1 95 129 THR A CA 1
ATOM 1042 C C . THR A 1 129 ? -0.069 36.156 -3.086 1 95 129 THR A C 1
ATOM 1044 O O . THR A 1 129 ? -1.082 36.312 -3.768 1 95 129 THR A O 1
ATOM 1047 N N . PHE A 1 130 ? 0.351 34.938 -2.738 1 95.75 130 PHE A N 1
ATOM 1048 C CA . PHE A 1 130 ? -0.186 33.781 -3.439 1 95.75 130 PHE A CA 1
ATOM 1049 C C . PHE A 1 130 ? -0.969 32.875 -2.484 1 95.75 130 PHE A C 1
ATOM 1051 O O . PHE A 1 130 ? -1.688 31.984 -2.92 1 95.75 130 PHE A O 1
ATOM 1058 N N . GLY A 1 131 ? -0.891 33.094 -1.214 1 94.06 131 GLY A N 1
ATOM 1059 C CA . GLY A 1 131 ? -1.53 32.219 -0.236 1 94.06 131 GLY A CA 1
ATOM 1060 C C . GLY A 1 131 ? -3.027 32.438 -0.135 1 94.06 131 GLY A C 1
ATOM 1061 O O . GLY A 1 131 ? -3.52 33.531 -0.4 1 94.06 131 GLY A O 1
ATOM 1062 N N . THR A 1 132 ? -3.756 31.344 0.275 1 92.19 132 THR A N 1
ATOM 1063 C CA . THR A 1 132 ? -5.203 31.438 0.422 1 92.19 132 THR A CA 1
ATOM 1064 C C . THR A 1 132 ? -5.602 31.406 1.896 1 92.19 132 THR A C 1
ATOM 1066 O O . THR A 1 132 ? -6.723 31.781 2.25 1 92.19 132 THR A O 1
ATOM 1069 N N . SER A 1 133 ? -4.715 30.984 2.746 1 92.69 133 SER A N 1
ATOM 1070 C CA . SER A 1 133 ? -5.008 30.938 4.176 1 92.69 133 SER A CA 1
ATOM 1071 C C . SER A 1 133 ? -4.844 32.312 4.812 1 92.69 133 SER A C 1
ATOM 1073 O O . SER A 1 133 ? -3.785 32.938 4.691 1 92.69 133 SER A O 1
ATOM 1075 N N . ARG A 1 134 ? -5.801 32.688 5.539 1 91.94 134 ARG A N 1
ATOM 1076 C CA . ARG A 1 134 ? -5.82 34.062 6.062 1 91.94 134 ARG A CA 1
ATOM 1077 C C . ARG A 1 134 ? -5.152 34.125 7.43 1 91.94 134 ARG A C 1
ATOM 1079 O O . ARG A 1 134 ? -4.594 35.156 7.801 1 91.94 134 ARG A O 1
ATOM 1086 N N . HIS A 1 135 ? -5.191 33.094 8.156 1 91.81 135 HIS A N 1
ATOM 1087 C CA . HIS A 1 135 ? -4.82 33.188 9.57 1 91.81 135 HIS A CA 1
ATOM 1088 C C . HIS A 1 135 ? -3.527 32.438 9.844 1 91.81 135 HIS A C 1
ATOM 1090 O O . HIS A 1 135 ? -3.025 32.438 10.969 1 91.81 135 HIS A O 1
ATOM 1096 N N . VAL A 1 136 ? -2.936 31.844 8.82 1 93.69 136 VAL A N 1
ATOM 1097 C CA . VAL A 1 136 ? -1.725 31.062 9.047 1 93.69 136 VAL A CA 1
ATOM 1098 C C . VAL A 1 136 ? -0.5 31.969 8.977 1 93.69 136 VAL A C 1
ATOM 1100 O O . VAL A 1 136 ? -0.453 32.906 8.164 1 93.69 136 VAL A O 1
ATOM 1103 N N . SER A 1 137 ? 0.413 31.75 9.859 1 94.81 137 SER A N 1
ATOM 1104 C CA . SER A 1 137 ? 1.68 32.469 9.836 1 94.81 137 SER A CA 1
ATOM 1105 C C . SER A 1 137 ? 2.789 31.625 9.219 1 94.81 137 SER A C 1
ATOM 1107 O O . SER A 1 137 ? 3.209 30.625 9.805 1 94.81 137 SER A O 1
ATOM 1109 N N . ILE A 1 138 ? 3.287 32.062 8.102 1 95.5 138 ILE A N 1
ATOM 1110 C CA . ILE A 1 138 ? 4.352 31.359 7.387 1 95.5 138 ILE A CA 1
ATOM 1111 C C . ILE A 1 138 ? 5.711 31.859 7.863 1 95.5 138 ILE A C 1
ATOM 1113 O O . ILE A 1 138 ? 5.875 33.031 8.156 1 95.5 138 ILE A O 1
ATOM 1117 N N . GLY A 1 139 ? 6.629 31.047 8 1 94.94 139 GLY A N 1
ATOM 1118 C CA . GLY A 1 139 ? 7.98 31.359 8.43 1 94.94 139 GLY A CA 1
ATOM 1119 C C . GLY A 1 139 ? 8.805 30.125 8.758 1 94.94 139 GLY A C 1
ATOM 1120 O O . GLY A 1 139 ? 8.539 29.047 8.242 1 94.94 139 GLY A O 1
ATOM 1121 N N . THR A 1 140 ? 9.781 30.375 9.547 1 94.44 140 THR A N 1
ATOM 1122 C CA . THR A 1 140 ? 10.648 29.281 9.961 1 94.44 140 THR A CA 1
ATOM 1123 C C . THR A 1 140 ? 9.938 28.375 10.961 1 94.44 140 THR A C 1
ATOM 1125 O O . THR A 1 140 ? 9.109 28.844 11.75 1 94.44 140 THR A O 1
ATOM 1128 N N . PHE A 1 141 ? 10.203 27.188 10.805 1 91.75 141 PHE A N 1
ATOM 1129 C CA . PHE A 1 141 ? 9.578 26.188 11.656 1 91.75 141 PHE A CA 1
ATOM 1130 C C . PHE A 1 141 ? 10.602 25.156 12.117 1 91.75 141 PHE A C 1
ATOM 1132 O O . PHE A 1 141 ? 11.477 24.75 11.352 1 91.75 141 PHE A O 1
ATOM 1139 N N . ALA A 1 142 ? 10.453 24.719 13.344 1 88.94 142 ALA A N 1
ATOM 1140 C CA . ALA A 1 142 ? 11.445 23.875 13.992 1 88.94 142 ALA A CA 1
ATOM 1141 C C . ALA A 1 142 ? 11.625 22.562 13.242 1 88.94 142 ALA A C 1
ATOM 1143 O O . ALA A 1 142 ? 12.758 22.141 12.984 1 88.94 142 ALA A O 1
ATOM 1144 N N . VAL A 1 143 ? 10.578 21.906 12.914 1 87.56 143 VAL A N 1
ATOM 1145 C CA . VAL A 1 143 ? 10.633 20.578 12.289 1 87.56 143 VAL A CA 1
ATOM 1146 C C . VAL A 1 143 ? 11.312 20.688 10.93 1 87.56 143 VAL A C 1
ATOM 1148 O O . VAL A 1 143 ? 12.18 19.875 10.602 1 87.56 143 VAL A O 1
ATOM 1151 N N . LEU A 1 144 ? 10.953 21.594 10.188 1 93.75 144 LEU A N 1
ATOM 1152 C CA . LEU A 1 144 ? 11.562 21.766 8.875 1 93.75 144 LEU A CA 1
ATOM 1153 C C . LEU A 1 144 ? 13.031 22.141 9.008 1 93.75 144 LEU A C 1
ATOM 1155 O O . LEU A 1 144 ? 13.867 21.719 8.203 1 93.75 144 LEU A O 1
ATOM 1159 N N . SER A 1 145 ? 13.344 22.953 9.969 1 94.56 145 SER A N 1
ATOM 1160 C CA . SER A 1 145 ? 14.719 23.391 10.18 1 94.56 145 SER A CA 1
ATOM 1161 C C . SER A 1 145 ? 15.625 22.234 10.555 1 94.56 145 SER A C 1
ATOM 1163 O O . SER A 1 145 ? 16.766 22.156 10.109 1 94.56 145 SER A O 1
ATOM 1165 N N . VAL A 1 146 ? 15.117 21.422 11.359 1 89.56 146 VAL A N 1
ATOM 1166 C CA . VAL A 1 146 ? 15.93 20.266 11.734 1 89.56 146 VAL A CA 1
ATOM 1167 C C . VAL A 1 146 ? 16.125 19.359 10.523 1 89.56 146 VAL A C 1
ATOM 1169 O O . VAL A 1 146 ? 17.203 18.781 10.344 1 89.56 146 VAL A O 1
ATOM 1172 N N . MET A 1 147 ? 15.094 19.172 9.727 1 91.56 147 MET A N 1
ATOM 1173 C CA . MET A 1 147 ? 15.227 18.391 8.5 1 91.56 147 MET A CA 1
ATOM 1174 C C . MET A 1 147 ? 16.312 18.969 7.602 1 91.56 147 MET A C 1
ATOM 1176 O O . MET A 1 147 ? 17.141 18.234 7.074 1 91.56 147 MET A O 1
ATOM 1180 N N . ILE A 1 148 ? 16.312 20.234 7.48 1 94.94 148 ILE A N 1
ATOM 1181 C CA . ILE A 1 148 ? 17.297 20.922 6.648 1 94.94 148 ILE A CA 1
ATOM 1182 C C . ILE A 1 148 ? 18.688 20.812 7.289 1 94.94 148 ILE A C 1
ATOM 1184 O O . ILE A 1 148 ? 19.672 20.594 6.598 1 94.94 148 ILE A O 1
ATOM 1188 N N . GLY A 1 149 ? 18.719 20.984 8.547 1 92.38 149 GLY A N 1
ATOM 1189 C CA . GLY A 1 149 ? 19.984 20.875 9.273 1 92.38 149 GLY A CA 1
ATOM 1190 C C . GLY A 1 149 ? 20.641 19.516 9.117 1 92.38 149 GLY A C 1
ATOM 1191 O O . GLY A 1 149 ? 21.875 19.438 8.992 1 92.38 149 GLY A O 1
ATOM 1192 N N . THR A 1 150 ? 19.859 18.531 9.086 1 87.5 150 THR A N 1
ATOM 1193 C CA . THR A 1 150 ? 20.391 17.188 8.914 1 87.5 150 THR A CA 1
ATOM 1194 C C . THR A 1 150 ? 21.047 17.031 7.547 1 87.5 150 THR A C 1
ATOM 1196 O O . THR A 1 150 ? 22.078 16.375 7.41 1 87.5 150 THR A O 1
ATOM 1199 N N . VAL A 1 151 ? 20.5 17.625 6.594 1 91.69 151 VAL A N 1
ATOM 1200 C CA . VAL A 1 151 ? 21.031 17.547 5.238 1 91.69 151 VAL A CA 1
ATOM 1201 C C . VAL A 1 151 ? 22.281 18.406 5.121 1 91.69 151 VAL A C 1
ATOM 1203 O O . VAL A 1 151 ? 23.281 18 4.516 1 91.69 151 VAL A O 1
ATOM 1206 N N . THR A 1 152 ? 22.25 19.625 5.68 1 93.69 152 THR A N 1
ATOM 1207 C CA . THR A 1 152 ? 23.391 20.531 5.617 1 93.69 152 THR A CA 1
ATOM 1208 C C . THR A 1 152 ? 24.609 19.938 6.336 1 93.69 152 THR A C 1
ATOM 1210 O O . THR A 1 152 ? 25.734 20.031 5.848 1 93.69 152 THR A O 1
ATOM 1213 N N . GLU A 1 153 ? 24.328 19.359 7.422 1 89.12 153 GLU A N 1
ATOM 1214 C CA . GLU A 1 153 ? 25.422 18.781 8.195 1 89.12 153 GLU A CA 1
ATOM 1215 C C . GLU A 1 153 ? 25.969 17.531 7.527 1 89.12 153 GLU A C 1
ATOM 1217 O O . GLU A 1 153 ? 27.156 17.219 7.66 1 89.12 153 GLU A O 1
ATOM 1222 N N . ARG A 1 154 ? 25.125 16.781 6.867 1 87.19 154 ARG A N 1
ATOM 1223 C CA . ARG A 1 154 ? 25.547 15.594 6.156 1 87.19 154 ARG A CA 1
ATOM 1224 C C . ARG A 1 154 ? 26.438 15.953 4.969 1 87.19 154 ARG A C 1
ATOM 1226 O O . ARG A 1 154 ? 27.469 15.312 4.734 1 87.19 154 ARG A O 1
ATOM 1233 N N . LEU A 1 155 ? 26.141 16.984 4.254 1 91.31 155 LEU A N 1
ATOM 1234 C CA . LEU A 1 155 ? 26.844 17.328 3.016 1 91.31 155 LEU A CA 1
ATOM 1235 C C . LEU A 1 155 ? 28.016 18.266 3.289 1 91.31 155 LEU A C 1
ATOM 1237 O O . LEU A 1 155 ? 28.953 18.328 2.494 1 91.31 155 LEU A O 1
ATOM 1241 N N . ALA A 1 156 ? 27.938 19.031 4.418 1 91.94 156 ALA A N 1
ATOM 1242 C CA . ALA A 1 156 ? 29.016 19.906 4.836 1 91.94 156 ALA A CA 1
ATOM 1243 C C . ALA A 1 156 ? 29.422 19.625 6.285 1 91.94 156 ALA A C 1
ATOM 1245 O O . ALA A 1 156 ? 29.297 20.516 7.145 1 91.94 156 ALA A O 1
ATOM 1246 N N . PRO A 1 157 ? 30.062 18.484 6.453 1 87.88 157 PRO A N 1
ATOM 1247 C CA . PRO A 1 157 ? 30.484 18.156 7.812 1 87.88 157 PRO A CA 1
ATOM 1248 C C . PRO A 1 157 ? 31.688 18.969 8.266 1 87.88 157 PRO A C 1
ATOM 1250 O O . PRO A 1 157 ? 32.438 19.484 7.434 1 87.88 157 PRO A O 1
ATOM 1253 N N . ASP A 1 158 ? 31.812 19.078 9.57 1 84.56 158 ASP A N 1
ATOM 1254 C CA . ASP A 1 158 ? 32.938 19.844 10.141 1 84.56 158 ASP A CA 1
ATOM 1255 C C . ASP A 1 158 ? 34.281 19.25 9.695 1 84.56 158 ASP A C 1
ATOM 1257 O O . ASP A 1 158 ? 35.25 19.984 9.492 1 84.56 158 ASP A O 1
ATOM 1261 N N . GLY A 1 159 ? 34.312 17.969 9.508 1 82 159 GLY A N 1
ATOM 1262 C CA . GLY A 1 159 ? 35.531 17.281 9.172 1 82 159 GLY A CA 1
ATOM 1263 C C . GLY A 1 159 ? 36.125 17.688 7.824 1 82 159 GLY A C 1
ATOM 1264 O O . GLY A 1 159 ? 37.312 17.609 7.605 1 82 159 GLY A O 1
ATOM 1265 N N . ASP A 1 160 ? 35.312 18.219 7.008 1 86.06 160 ASP A N 1
ATOM 1266 C CA . ASP A 1 160 ? 35.75 18.594 5.66 1 86.06 160 ASP A CA 1
ATOM 1267 C C . ASP A 1 160 ? 36.406 19.969 5.652 1 86.06 160 ASP A C 1
ATOM 1269 O O . ASP A 1 160 ? 37.031 20.344 4.668 1 86.06 160 ASP A O 1
ATOM 1273 N N . PHE A 1 161 ? 36.375 20.688 6.801 1 88.69 161 PHE A N 1
ATOM 1274 C CA . PHE A 1 161 ? 36.875 22.062 6.805 1 88.69 161 PHE A CA 1
ATOM 1275 C C . PHE A 1 161 ? 37.938 22.266 7.863 1 88.69 161 PHE A C 1
ATOM 1277 O O . PHE A 1 161 ? 38.062 23.344 8.453 1 88.69 161 PHE A O 1
ATOM 1284 N N . VAL A 1 162 ? 38.719 21.297 8.062 1 85.31 162 VAL A N 1
ATOM 1285 C CA . VAL A 1 162 ? 39.781 21.375 9.039 1 85.31 162 VAL A CA 1
ATOM 1286 C C . VAL A 1 162 ? 41.031 22 8.398 1 85.31 162 VAL A C 1
ATOM 1288 O O . VAL A 1 162 ? 41.438 21.594 7.309 1 85.31 162 VAL A O 1
ATOM 1291 N N . ILE A 1 163 ? 41.469 23.234 8.797 1 78.69 163 ILE A N 1
ATOM 1292 C CA . ILE A 1 163 ? 42.688 23.891 8.312 1 78.69 163 ILE A CA 1
ATOM 1293 C C . ILE A 1 163 ? 43.812 23.75 9.352 1 78.69 163 ILE A C 1
ATOM 1295 O O . ILE A 1 163 ? 43.562 23.797 10.555 1 78.69 163 ILE A O 1
ATOM 1299 N N . SER A 1 164 ? 45.031 23.266 8.867 1 70.38 164 SER A N 1
ATOM 1300 C CA . SER A 1 164 ? 46.219 23.172 9.711 1 70.38 164 SER A CA 1
ATOM 1301 C C . SER A 1 164 ? 46.812 24.562 10 1 70.38 164 SER A C 1
ATOM 1303 O O . SER A 1 164 ? 47 25.359 9.086 1 70.38 164 SER A O 1
ATOM 1305 N N . SER A 1 165 ? 46.344 25.25 10.922 1 57.53 165 SER A N 1
ATOM 1306 C CA . SER A 1 165 ? 47.031 26.484 11.242 1 57.53 165 SER A CA 1
ATOM 1307 C C . SER A 1 165 ? 48.469 26.219 11.664 1 57.53 165 SER A C 1
ATOM 1309 O O . SER A 1 165 ? 48.719 25.391 12.555 1 57.53 165 SER A O 1
ATOM 1311 N N . ASP A 1 166 ? 49.375 26.25 10.641 1 49.44 166 ASP A N 1
ATOM 1312 C CA . ASP A 1 166 ? 50.812 26.172 10.906 1 49.44 166 ASP A CA 1
ATOM 1313 C C . ASP A 1 166 ? 51.219 27.125 12.023 1 49.44 166 ASP A C 1
ATOM 1315 O O . ASP A 1 166 ? 51.656 28.266 11.758 1 49.44 166 ASP A O 1
ATOM 1319 N N . ASN A 1 167 ? 50.656 27.453 12.961 1 44.34 167 ASN A N 1
ATOM 1320 C CA . ASN A 1 167 ? 51.531 28.125 13.883 1 44.34 167 ASN A CA 1
ATOM 1321 C C . ASN A 1 167 ? 52.688 27.219 14.305 1 44.34 167 ASN A C 1
ATOM 1323 O O . ASN A 1 167 ? 52.562 26 14.281 1 44.34 167 ASN A O 1
ATOM 1327 N N . SER A 1 168 ? 54 27.797 14.422 1 44.78 168 SER A N 1
ATOM 1328 C CA . SER A 1 168 ? 55.281 27.156 14.766 1 44.78 168 SER A CA 1
ATOM 1329 C C . SER A 1 168 ? 55.062 25.922 15.625 1 44.78 168 SER A C 1
ATOM 1331 O O . SER A 1 168 ? 55.688 24.891 15.398 1 44.78 168 SER A O 1
ATOM 1333 N N . THR A 1 169 ? 54.844 26 16.906 1 46.44 169 THR A N 1
ATOM 1334 C CA . THR A 1 169 ? 55.094 25.016 17.938 1 46.44 169 THR A CA 1
ATOM 1335 C C . THR A 1 169 ? 54.031 23.938 17.969 1 46.44 169 THR A C 1
ATOM 1337 O O . THR A 1 169 ? 54.281 22.781 18.312 1 46.44 169 THR A O 1
ATOM 1340 N N . ASN A 1 170 ? 52.625 24.078 18.109 1 42.72 170 ASN A N 1
ATOM 1341 C CA . ASN A 1 170 ? 51.625 23.047 18.312 1 42.72 170 ASN A CA 1
ATOM 1342 C C . ASN A 1 170 ? 50.562 23.062 17.234 1 42.72 170 ASN A C 1
ATOM 1344 O O . ASN A 1 170 ? 49.938 24.094 17.016 1 42.72 170 ASN A O 1
ATOM 1348 N N . ALA A 1 171 ? 50.531 22.203 16.25 1 50.19 171 ALA A N 1
ATOM 1349 C CA . ALA A 1 171 ? 49.594 21.938 15.164 1 50.19 171 ALA A CA 1
ATOM 1350 C C . ALA A 1 171 ? 48.156 21.828 15.703 1 50.19 171 ALA A C 1
ATOM 1352 O O . ALA A 1 171 ? 47.781 20.781 16.25 1 50.19 171 ALA A O 1
ATOM 1353 N N . THR A 1 172 ? 47.5 22.922 16.234 1 55.34 172 THR A N 1
ATOM 1354 C CA . THR A 1 172 ? 46.125 22.781 16.672 1 55.34 172 THR A CA 1
ATOM 1355 C C . THR A 1 172 ? 45.156 22.828 15.492 1 55.34 172 THR A C 1
ATOM 1357 O O . THR A 1 172 ? 45.312 23.688 14.617 1 55.34 172 THR A O 1
ATOM 1360 N N . LEU A 1 173 ? 44.469 21.828 15.133 1 63.16 173 LEU A N 1
ATOM 1361 C CA . LEU A 1 173 ? 43.469 21.688 14.094 1 63.16 173 LEU A CA 1
ATOM 1362 C C . LEU A 1 173 ? 42.25 22.562 14.398 1 63.16 173 LEU A C 1
ATOM 1364 O O . LEU A 1 173 ? 41.656 22.453 15.477 1 63.16 173 LEU A O 1
ATOM 1368 N N . VAL A 1 174 ? 42.156 23.781 13.633 1 76.94 174 VAL A N 1
ATOM 1369 C CA . VAL A 1 174 ? 41.031 24.672 13.82 1 76.94 174 VAL A CA 1
ATOM 1370 C C . VAL A 1 174 ? 40.062 24.547 12.641 1 76.94 174 VAL A C 1
ATOM 1372 O O . VAL A 1 174 ? 40.469 24.281 11.516 1 76.94 174 VAL A O 1
ATOM 1375 N N . ILE A 1 175 ? 38.781 24.484 12.875 1 80.75 175 ILE A N 1
ATOM 1376 C CA . ILE A 1 175 ? 37.719 24.406 11.852 1 80.75 175 ILE A CA 1
ATOM 1377 C C . ILE A 1 175 ? 37.5 25.781 11.227 1 80.75 175 ILE A C 1
ATOM 1379 O O . ILE A 1 175 ? 37.406 26.781 11.938 1 80.75 175 ILE A O 1
ATOM 1383 N N . ASP A 1 176 ? 37.594 25.875 9.914 1 87.25 176 ASP A N 1
ATOM 1384 C CA . ASP A 1 176 ? 37.25 27.094 9.195 1 87.25 176 ASP A CA 1
ATOM 1385 C C . ASP A 1 176 ? 35.719 27.312 9.195 1 87.25 176 ASP A C 1
ATOM 1387 O O . ASP A 1 176 ? 35.031 26.891 8.273 1 87.25 176 ASP A O 1
ATOM 1391 N N . ILE A 1 177 ? 35.281 28.031 10.148 1 85.06 177 ILE A N 1
ATOM 1392 C CA . ILE A 1 177 ? 33.875 28.219 10.391 1 85.06 177 ILE A CA 1
ATOM 1393 C C . ILE A 1 177 ? 33.25 28.984 9.234 1 85.06 177 ILE A C 1
ATOM 1395 O O . ILE A 1 177 ? 32.125 28.703 8.812 1 85.06 177 ILE A O 1
ATOM 1399 N N . ALA A 1 178 ? 33.906 29.922 8.648 1 87.75 178 ALA A N 1
ATOM 1400 C CA . ALA A 1 178 ? 33.375 30.766 7.574 1 87.75 178 ALA A CA 1
ATOM 1401 C C . ALA A 1 178 ? 33.125 29.938 6.312 1 87.75 178 ALA A C 1
ATOM 1403 O O . ALA A 1 178 ? 32.062 30.062 5.691 1 87.75 178 ALA A O 1
ATOM 1404 N N . ALA A 1 179 ? 34.062 29.125 5.992 1 91.81 179 ALA A N 1
ATOM 1405 C CA . ALA A 1 179 ? 33.938 28.297 4.805 1 91.81 179 ALA A CA 1
ATOM 1406 C C . ALA A 1 179 ? 32.844 27.25 5 1 91.81 179 ALA A C 1
ATOM 1408 O O . ALA A 1 179 ? 32.094 26.953 4.066 1 91.81 179 ALA A O 1
ATOM 1409 N N . ARG A 1 180 ? 32.844 26.703 6.133 1 91.38 180 ARG A N 1
ATOM 1410 C CA . ARG A 1 180 ? 31.797 25.734 6.465 1 91.38 180 ARG A CA 1
ATOM 1411 C C . ARG A 1 180 ? 30.406 26.344 6.355 1 91.38 180 ARG A C 1
ATOM 1413 O O . ARG A 1 180 ? 29.516 25.781 5.723 1 91.38 180 ARG A O 1
ATOM 1420 N N . ASP A 1 181 ? 30.266 27.516 6.949 1 91.81 181 ASP A N 1
ATOM 1421 C CA . ASP A 1 181 ? 28.969 28.188 6.965 1 91.81 181 ASP A CA 1
ATOM 1422 C C . ASP A 1 181 ? 28.531 28.578 5.555 1 91.81 181 ASP A C 1
ATOM 1424 O O . ASP A 1 181 ? 27.344 28.516 5.223 1 91.81 181 ASP A O 1
ATOM 1428 N N . LEU A 1 182 ? 29.453 28.953 4.773 1 92.38 182 LEU A N 1
ATOM 1429 C CA . LEU A 1 182 ? 29.141 29.297 3.395 1 92.38 182 LEU A CA 1
ATOM 1430 C C . LEU A 1 182 ? 28.609 28.094 2.633 1 92.38 182 LEU A C 1
ATOM 1432 O O . LEU A 1 182 ? 27.641 28.188 1.876 1 92.38 182 LEU A O 1
ATOM 1436 N N . MET A 1 183 ? 29.234 27 2.846 1 94.75 183 MET A N 1
ATOM 1437 C CA . MET A 1 183 ? 28.812 25.781 2.172 1 94.75 183 MET A CA 1
ATOM 1438 C C . MET A 1 183 ? 27.453 25.312 2.691 1 94.75 183 MET A C 1
ATOM 1440 O O . MET A 1 183 ? 26.625 24.844 1.921 1 94.75 183 MET A O 1
ATOM 1444 N N . ARG A 1 184 ? 27.266 25.453 3.963 1 95.06 184 ARG A N 1
ATOM 1445 C CA . ARG A 1 184 ? 26 25.047 4.559 1 95.06 184 ARG A CA 1
ATOM 1446 C C . ARG A 1 184 ? 24.859 25.906 4.047 1 95.06 184 ARG A C 1
ATOM 1448 O O . ARG A 1 184 ? 23.75 25.422 3.814 1 95.06 184 ARG A O 1
ATOM 1455 N N . VAL A 1 185 ? 25.141 27.156 3.852 1 95 185 VAL A N 1
ATOM 1456 C CA . VAL A 1 185 ? 24.141 28.062 3.307 1 95 185 VAL A CA 1
ATOM 1457 C C . VAL A 1 185 ? 23.812 27.672 1.87 1 95 185 VAL A C 1
ATOM 1459 O O . VAL A 1 185 ? 22.641 27.656 1.477 1 95 185 VAL A O 1
ATOM 1462 N N . LYS A 1 186 ? 24.797 27.281 1.129 1 95.19 186 LYS A N 1
ATOM 1463 C CA . LYS A 1 186 ? 24.594 26.859 -0.254 1 95.19 186 LYS A CA 1
ATOM 1464 C C . LYS A 1 186 ? 23.734 25.594 -0.323 1 95.19 186 LYS A C 1
ATOM 1466 O O . LYS A 1 186 ? 22.844 25.484 -1.175 1 95.19 186 LYS A O 1
ATOM 1471 N N . VAL A 1 187 ? 23.984 24.703 0.576 1 95.75 187 VAL A N 1
ATOM 1472 C CA . VAL A 1 187 ? 23.25 23.453 0.614 1 95.75 187 VAL A CA 1
ATOM 1473 C C . VAL A 1 187 ? 21.797 23.734 1.015 1 95.75 187 VAL A C 1
ATOM 1475 O O . VAL A 1 187 ? 20.859 23.234 0.384 1 95.75 187 VAL A O 1
ATOM 1478 N N . ALA A 1 188 ? 21.609 24.516 2.049 1 96.44 188 ALA A N 1
ATOM 1479 C CA . ALA A 1 188 ? 20.281 24.844 2.543 1 96.44 188 ALA A CA 1
ATOM 1480 C C . ALA A 1 188 ? 19.453 25.562 1.479 1 96.44 188 ALA A C 1
ATOM 1482 O O . ALA A 1 188 ? 18.266 25.297 1.316 1 96.44 188 ALA A O 1
ATOM 1483 N N . THR A 1 189 ? 20.094 26.453 0.771 1 95.75 189 THR A N 1
ATOM 1484 C CA . THR A 1 189 ? 19.438 27.234 -0.261 1 95.75 189 THR A CA 1
ATOM 1485 C C . THR A 1 189 ? 19.047 26.344 -1.446 1 95.75 189 THR A C 1
ATOM 1487 O O . THR A 1 189 ? 17.953 26.484 -1.999 1 95.75 189 THR A O 1
ATOM 1490 N N . LEU A 1 190 ? 19.906 25.5 -1.792 1 96.56 190 LEU A N 1
ATOM 1491 C CA . LEU A 1 190 ? 19.625 24.578 -2.893 1 96.56 190 LEU A CA 1
ATOM 1492 C C . LEU A 1 190 ? 18.484 23.641 -2.537 1 96.56 190 LEU A C 1
ATOM 1494 O O . LEU A 1 190 ? 17.609 23.375 -3.369 1 96.56 190 LEU A O 1
ATOM 1498 N N . LEU A 1 191 ? 18.578 23.141 -1.355 1 96.88 191 LEU A N 1
ATOM 1499 C CA . LEU A 1 191 ? 17.516 22.266 -0.862 1 96.88 191 LEU A CA 1
ATOM 1500 C C . LEU A 1 191 ? 16.172 22.969 -0.898 1 96.88 191 LEU A C 1
ATOM 1502 O O . LEU A 1 191 ? 15.164 22.375 -1.306 1 96.88 191 LEU A O 1
ATOM 1506 N N . THR A 1 192 ? 16.172 24.156 -0.471 1 97.12 192 THR A N 1
ATOM 1507 C CA . THR A 1 192 ? 14.953 24.969 -0.448 1 97.12 192 THR A CA 1
ATOM 1508 C C . THR A 1 192 ? 14.453 25.234 -1.864 1 97.12 192 THR A C 1
ATOM 1510 O O . THR A 1 192 ? 13.25 25.172 -2.127 1 97.12 192 THR A O 1
ATOM 1513 N N . PHE A 1 193 ? 15.32 25.469 -2.717 1 96.88 193 PHE A N 1
ATOM 1514 C CA . PHE A 1 193 ? 14.984 25.703 -4.117 1 96.88 193 PHE A CA 1
ATOM 1515 C C . PHE A 1 193 ? 14.281 24.5 -4.719 1 96.88 193 PHE A C 1
ATOM 1517 O O . PHE A 1 193 ? 13.211 24.625 -5.309 1 96.88 193 PHE A O 1
ATOM 1524 N N . PHE A 1 194 ? 14.844 23.359 -4.492 1 97.06 194 PHE A N 1
ATOM 1525 C CA . PHE A 1 194 ? 14.266 22.141 -5.055 1 97.06 194 PHE A CA 1
ATOM 1526 C C . PHE A 1 194 ? 12.945 21.797 -4.367 1 97.06 194 PHE A C 1
ATOM 1528 O O . PHE A 1 194 ? 12.023 21.281 -5.004 1 97.06 194 PHE A O 1
ATOM 1535 N N . SER A 1 195 ? 12.875 22.031 -3.082 1 97.12 195 SER A N 1
ATOM 1536 C CA . SER A 1 195 ? 11.609 21.812 -2.387 1 97.12 195 SER A CA 1
ATOM 1537 C C . SER A 1 195 ? 10.5 22.688 -2.98 1 97.12 195 SER A C 1
ATOM 1539 O O . SER A 1 195 ? 9.375 22.219 -3.16 1 97.12 195 SER A O 1
ATOM 1541 N N . GLY A 1 196 ? 10.914 23.906 -3.293 1 97.88 196 GLY A N 1
ATOM 1542 C CA . GLY A 1 196 ? 9.961 24.797 -3.938 1 97.88 196 GLY A CA 1
ATOM 1543 C C . GLY A 1 196 ? 9.539 24.312 -5.316 1 97.88 196 GLY A C 1
ATOM 1544 O O . GLY A 1 196 ? 8.359 24.375 -5.664 1 97.88 196 GLY A O 1
ATOM 1545 N N . VAL A 1 197 ? 10.445 23.781 -6.059 1 97.12 197 VAL A N 1
ATOM 1546 C CA . VAL A 1 197 ? 10.156 23.281 -7.398 1 97.12 197 VAL A CA 1
ATOM 1547 C C . VAL A 1 197 ? 9.195 22.109 -7.309 1 97.12 197 VAL A C 1
ATOM 1549 O O . VAL A 1 197 ? 8.219 22.031 -8.062 1 97.12 197 VAL A O 1
ATOM 1552 N N . TYR A 1 198 ? 9.477 21.219 -6.391 1 95.94 198 TYR A N 1
ATOM 1553 C CA . TYR A 1 198 ? 8.586 20.078 -6.188 1 95.94 198 TYR A CA 1
ATOM 1554 C C . TYR A 1 198 ? 7.176 20.547 -5.844 1 95.94 198 TYR A C 1
ATOM 1556 O O . TYR A 1 198 ? 6.195 20.031 -6.395 1 95.94 198 TYR A O 1
ATOM 1564 N N . GLN A 1 199 ? 7.082 21.484 -5.004 1 97.06 199 GLN A N 1
ATOM 1565 C CA . GLN A 1 199 ? 5.777 21.969 -4.562 1 97.06 199 GLN A CA 1
ATOM 1566 C C . GLN A 1 199 ? 5.027 22.656 -5.703 1 97.06 199 GLN A C 1
ATOM 1568 O O . GLN A 1 199 ? 3.824 22.438 -5.875 1 97.06 199 GLN A O 1
ATOM 1573 N N . ILE A 1 200 ? 5.719 23.391 -6.527 1 96.75 200 ILE A N 1
ATOM 1574 C CA . ILE A 1 200 ? 5.094 24.078 -7.656 1 96.75 200 ILE A CA 1
ATOM 1575 C C . ILE A 1 200 ? 4.609 23.047 -8.672 1 96.75 200 ILE A C 1
ATOM 1577 O O . ILE A 1 200 ? 3.463 23.109 -9.125 1 96.75 200 ILE A O 1
ATOM 1581 N N . VAL A 1 201 ? 5.441 22.125 -8.969 1 95.69 201 VAL A N 1
ATOM 1582 C CA . VAL A 1 201 ? 5.105 21.109 -9.961 1 95.69 201 VAL A CA 1
ATOM 1583 C C . VAL A 1 201 ? 3.932 20.266 -9.469 1 95.69 201 VAL A C 1
ATOM 1585 O O . VAL A 1 201 ? 2.986 20.016 -10.219 1 95.69 201 VAL A O 1
ATOM 1588 N N . LEU A 1 202 ? 3.965 19.906 -8.25 1 93.44 202 LEU A N 1
ATOM 1589 C CA . LEU A 1 202 ? 2.891 19.094 -7.684 1 93.44 202 LEU A CA 1
ATOM 1590 C C . LEU A 1 202 ? 1.592 19.891 -7.613 1 93.44 202 LEU A C 1
ATOM 1592 O O . LEU A 1 202 ? 0.508 19.328 -7.801 1 93.44 202 LEU A O 1
ATOM 1596 N N . GLY A 1 203 ? 1.71 21.156 -7.316 1 92.5 203 GLY A N 1
ATOM 1597 C CA . GLY A 1 203 ? 0.529 22 -7.297 1 92.5 203 GLY A CA 1
ATOM 1598 C C . GLY A 1 203 ? -0.096 22.188 -8.664 1 92.5 203 GLY A C 1
ATOM 1599 O O . GLY A 1 203 ? -1.321 22.188 -8.805 1 92.5 203 GLY A O 1
ATOM 1600 N N . LEU A 1 204 ? 0.732 22.25 -9.648 1 91.62 204 LEU A N 1
ATOM 1601 C CA . LEU A 1 204 ? 0.259 22.469 -11.016 1 91.62 204 LEU A CA 1
ATOM 1602 C C . LEU A 1 204 ? -0.429 21.219 -11.555 1 91.62 204 LEU A C 1
ATOM 1604 O O . LEU A 1 204 ? -1.397 21.328 -12.312 1 91.62 204 LEU A O 1
ATOM 1608 N N . ILE A 1 205 ? 0.007 20.094 -11.086 1 89.56 205 ILE A N 1
ATOM 1609 C CA . ILE A 1 205 ? -0.619 18.859 -11.555 1 89.56 205 ILE A CA 1
ATOM 1610 C C . ILE A 1 205 ? -1.745 18.453 -10.609 1 89.56 205 ILE A C 1
ATOM 1612 O O . ILE A 1 205 ? -2.232 17.328 -10.656 1 89.56 205 ILE A O 1
ATOM 1616 N N . LYS A 1 206 ? -2.076 19.297 -9.648 1 86.19 206 LYS A N 1
ATOM 1617 C CA . LYS A 1 206 ? -3.195 19.141 -8.727 1 86.19 206 LYS A CA 1
ATOM 1618 C C . LYS A 1 206 ? -2.992 17.953 -7.801 1 86.19 206 LYS A C 1
ATOM 1620 O O . LYS A 1 206 ? -3.906 17.141 -7.605 1 86.19 206 LYS A O 1
ATOM 1625 N N . PHE A 1 207 ? -1.81 17.828 -7.387 1 81.81 207 PHE A N 1
ATOM 1626 C CA . PHE A 1 207 ? -1.45 16.75 -6.473 1 81.81 207 PHE A CA 1
ATOM 1627 C C . PHE A 1 207 ? -1.554 17.219 -5.023 1 81.81 207 PHE A C 1
ATOM 1629 O O . PHE A 1 207 ? -0.868 16.688 -4.148 1 81.81 207 PHE A O 1
ATOM 1636 N N . GLY A 1 208 ? -2.385 18.156 -4.773 1 79.06 208 GLY A N 1
ATOM 1637 C CA . GLY A 1 208 ? -2.574 18.641 -3.416 1 79.06 208 GLY A CA 1
ATOM 1638 C C . GLY A 1 208 ? -3.195 17.609 -2.496 1 79.06 208 GLY A C 1
ATOM 1639 O O . GLY A 1 208 ? -3.088 17.719 -1.273 1 79.06 208 GLY A O 1
ATOM 1640 N N . PHE A 1 209 ? -3.656 16.516 -3.082 1 77.38 209 PHE A N 1
ATOM 1641 C CA . PHE A 1 209 ? -4.328 15.484 -2.301 1 77.38 209 PHE A CA 1
ATOM 1642 C C . PHE A 1 209 ? -3.316 14.578 -1.607 1 77.38 209 PHE A C 1
ATOM 1644 O O . PHE A 1 209 ? -3.672 13.812 -0.706 1 77.38 209 PHE A O 1
ATOM 1651 N N . VAL A 1 210 ? -2.119 14.734 -1.927 1 78.38 210 VAL A N 1
ATOM 1652 C CA . VAL A 1 210 ? -1.072 13.859 -1.41 1 78.38 210 VAL A CA 1
ATOM 1653 C C . VAL A 1 210 ? -1.021 13.961 0.113 1 78.38 210 VAL A C 1
ATOM 1655 O O . VAL A 1 210 ? -0.644 13 0.792 1 78.38 210 VAL A O 1
ATOM 1658 N N . VAL A 1 211 ? -1.426 15.062 0.609 1 78.5 211 VAL A N 1
ATOM 1659 C CA . VAL A 1 211 ? -1.33 15.297 2.047 1 78.5 211 VAL A CA 1
ATOM 1660 C C . VAL A 1 211 ? -2.328 14.406 2.783 1 78.5 211 VAL A C 1
ATOM 1662 O O . VAL A 1 211 ? -2.16 14.125 3.973 1 78.5 211 VAL A O 1
ATOM 1665 N N . THR A 1 212 ? -3.271 13.891 2.033 1 78.31 212 THR A N 1
ATOM 1666 C CA . THR A 1 212 ? -4.273 13.039 2.664 1 78.31 212 THR A CA 1
ATOM 1667 C C . THR A 1 212 ? -3.641 11.742 3.17 1 78.31 212 THR A C 1
ATOM 1669 O O . THR A 1 212 ? -4.188 11.086 4.059 1 78.31 212 THR A O 1
ATOM 1672 N N . TYR A 1 213 ? -2.523 11.469 2.646 1 81.31 213 TYR A N 1
ATOM 1673 C CA . TYR A 1 213 ? -1.844 10.25 3.068 1 81.31 213 TYR A CA 1
ATOM 1674 C C . TYR A 1 213 ? -1.098 10.461 4.379 1 81.31 213 TYR A C 1
ATOM 1676 O O . TYR A 1 213 ? -0.655 9.5 5.016 1 81.31 213 TYR A O 1
ATOM 1684 N N . LEU A 1 214 ? -0.997 11.727 4.719 1 85.25 214 LEU A N 1
ATOM 1685 C CA . LEU A 1 214 ? -0.442 12.047 6.031 1 85.25 214 LEU A CA 1
ATOM 1686 C C . LEU A 1 214 ? -1.543 12.109 7.086 1 85.25 214 LEU A C 1
ATOM 1688 O O . LEU A 1 214 ? -1.993 13.203 7.449 1 85.25 214 LEU A O 1
ATOM 1692 N N . SER A 1 215 ? -1.902 10.969 7.594 1 87.69 215 SER A N 1
ATOM 1693 C CA . SER A 1 215 ? -2.977 10.891 8.578 1 87.69 215 SER A CA 1
ATOM 1694 C C . SER A 1 215 ? -2.615 11.648 9.852 1 87.69 215 SER A C 1
ATOM 1696 O O . SER A 1 215 ? -1.436 11.875 10.133 1 87.69 215 SER A O 1
ATOM 1698 N N . ASP A 1 216 ? -3.588 12 10.578 1 86.75 216 ASP A N 1
ATOM 1699 C CA . ASP A 1 216 ? -3.385 12.758 11.805 1 86.75 216 ASP A CA 1
ATOM 1700 C C . ASP A 1 216 ? -2.49 12 12.781 1 86.75 216 ASP A C 1
ATOM 1702 O O . ASP A 1 216 ? -1.525 12.555 13.312 1 86.75 216 ASP A O 1
ATOM 1706 N N . PRO A 1 217 ? -2.758 10.719 12.992 1 91.06 217 PRO A N 1
ATOM 1707 C CA . PRO A 1 217 ? -1.867 9.992 13.898 1 91.06 217 PRO A CA 1
ATOM 1708 C C . PRO A 1 217 ? -0.427 9.938 13.391 1 91.06 217 PRO A C 1
ATOM 1710 O O . PRO A 1 217 ? 0.513 9.969 14.195 1 91.06 217 PRO A O 1
ATOM 1713 N N . LEU A 1 218 ? -0.289 9.844 12.086 1 92.38 218 LEU A N 1
ATOM 1714 C CA . LEU A 1 218 ? 1.044 9.82 11.492 1 92.38 218 LEU A CA 1
ATOM 1715 C C . LEU A 1 218 ? 1.755 11.156 11.695 1 92.38 218 LEU A C 1
ATOM 1717 O O . LEU A 1 218 ? 2.912 11.188 12.117 1 92.38 218 LEU A O 1
ATOM 1721 N N . VAL A 1 219 ? 1.058 12.273 11.453 1 87.75 219 VAL A N 1
ATOM 1722 C CA . VAL A 1 219 ? 1.645 13.602 11.578 1 87.75 219 VAL A CA 1
ATOM 1723 C C . VAL A 1 219 ? 2.029 13.859 13.039 1 87.75 219 VAL A C 1
ATOM 1725 O O . VAL A 1 219 ? 3.105 14.391 13.312 1 87.75 219 VAL A O 1
ATOM 1728 N N . ARG A 1 220 ? 1.195 13.469 13.922 1 90.31 220 ARG A N 1
ATOM 1729 C CA . ARG A 1 220 ? 1.457 13.672 15.344 1 90.31 220 ARG A CA 1
ATOM 1730 C C . ARG A 1 220 ? 2.648 12.836 15.805 1 90.31 220 ARG A C 1
ATOM 1732 O O . ARG A 1 220 ? 3.492 13.32 16.562 1 90.31 220 ARG A O 1
ATOM 1739 N N . GLY A 1 221 ? 2.711 11.594 15.367 1 93.25 221 GLY A N 1
ATOM 1740 C CA . GLY A 1 221 ? 3.875 10.781 15.672 1 93.25 221 GLY A CA 1
ATOM 1741 C C . GLY A 1 221 ? 5.156 11.32 15.07 1 93.25 221 GLY A C 1
ATOM 1742 O O . GLY A 1 221 ? 6.207 11.305 15.719 1 93.25 221 GLY A O 1
ATOM 1743 N N . TYR A 1 222 ? 5.062 11.773 13.891 1 91.38 222 TYR A N 1
ATOM 1744 C CA . TYR A 1 222 ? 6.215 12.312 13.18 1 91.38 222 TYR A CA 1
ATOM 1745 C C . TYR A 1 222 ? 6.723 13.586 13.844 1 91.38 222 TYR A C 1
ATOM 1747 O O . TYR A 1 222 ? 7.93 13.766 14.016 1 91.38 222 TYR A O 1
ATOM 1755 N N . THR A 1 223 ? 5.824 14.516 14.156 1 89.06 223 THR A N 1
ATOM 1756 C CA . THR A 1 223 ? 6.211 15.773 14.797 1 89.06 223 THR A CA 1
ATOM 1757 C C . THR A 1 223 ? 6.805 15.516 16.172 1 89.06 223 THR A C 1
ATOM 1759 O O . THR A 1 223 ? 7.715 16.234 16.609 1 89.06 223 THR A O 1
ATOM 1762 N N . THR A 1 224 ? 6.316 14.531 16.906 1 93.56 224 THR A N 1
ATOM 1763 C CA . THR A 1 224 ? 6.902 14.156 18.188 1 93.56 224 THR A CA 1
ATOM 1764 C C . THR A 1 224 ? 8.32 13.625 18 1 93.56 224 THR A C 1
ATOM 1766 O O . THR A 1 224 ? 9.219 13.961 18.766 1 93.56 224 THR A O 1
ATOM 1769 N N . ALA A 1 225 ? 8.469 12.805 17.016 1 94.5 225 ALA A N 1
ATOM 1770 C CA . ALA A 1 225 ? 9.805 12.305 16.719 1 94.5 225 ALA A CA 1
ATOM 1771 C C . ALA A 1 225 ? 10.742 13.445 16.328 1 94.5 225 ALA A C 1
ATOM 1773 O O . ALA A 1 225 ? 11.906 13.453 16.719 1 94.5 225 ALA A O 1
ATOM 1774 N N . ALA A 1 226 ? 10.227 14.359 15.555 1 89.88 226 ALA A N 1
ATOM 1775 C CA . ALA A 1 226 ? 11.008 15.531 15.164 1 89.88 226 ALA A CA 1
ATOM 1776 C C . ALA A 1 226 ? 11.422 16.344 16.391 1 89.88 226 ALA A C 1
ATOM 1778 O O . ALA A 1 226 ? 12.523 16.891 16.438 1 89.88 226 ALA A O 1
ATOM 1779 N N . ALA A 1 227 ? 10.539 16.453 17.328 1 92.62 227 ALA A N 1
ATOM 1780 C CA . ALA A 1 227 ? 10.859 17.156 18.562 1 92.62 227 ALA A CA 1
ATOM 1781 C C . ALA A 1 227 ? 12.039 16.5 19.281 1 92.62 227 ALA A C 1
ATOM 1783 O O . ALA A 1 227 ? 12.906 17.203 19.812 1 92.62 227 ALA A O 1
ATOM 1784 N N . ILE A 1 228 ? 12.07 15.211 19.25 1 94.56 228 ILE A N 1
ATOM 1785 C CA . ILE A 1 228 ? 13.18 14.492 19.859 1 94.56 228 ILE A CA 1
ATOM 1786 C C . ILE A 1 228 ? 14.477 14.797 19.125 1 94.56 228 ILE A C 1
ATOM 1788 O O . ILE A 1 228 ? 15.516 15.039 19.734 1 94.56 228 ILE A O 1
ATOM 1792 N N . HIS A 1 229 ? 14.359 14.773 17.844 1 91.5 229 HIS A N 1
ATOM 1793 C CA . HIS A 1 229 ? 15.523 15.125 17.031 1 91.5 229 HIS A CA 1
ATOM 1794 C C . HIS A 1 229 ? 16.016 16.531 17.359 1 91.5 229 HIS A C 1
ATOM 1796 O O . HIS A 1 229 ? 17.219 16.766 17.5 1 91.5 229 HIS A O 1
ATOM 1802 N N . VAL A 1 230 ? 15.094 17.469 17.469 1 90.38 230 VAL A N 1
ATOM 1803 C CA . VAL A 1 230 ? 15.422 18.859 17.75 1 90.38 230 VAL A CA 1
ATOM 1804 C C . VAL A 1 230 ? 16.047 18.969 19.141 1 90.38 230 VAL A C 1
ATOM 1806 O O . VAL A 1 230 ? 17.062 19.656 19.312 1 90.38 230 VAL A O 1
ATOM 1809 N N . LEU A 1 231 ? 15.508 18.297 20.047 1 93.81 231 LEU A N 1
ATOM 1810 C CA . LEU A 1 231 ? 16.016 18.328 21.422 1 93.81 231 LEU A CA 1
ATOM 1811 C C . LEU A 1 231 ? 17.469 17.859 21.469 1 93.81 231 LEU A C 1
ATOM 1813 O O . LEU A 1 231 ? 18.312 18.547 22.047 1 93.81 231 LEU A O 1
ATOM 1817 N N . ILE A 1 232 ? 17.734 16.781 20.859 1 91.81 232 ILE A N 1
ATOM 1818 C CA . ILE A 1 232 ? 19.078 16.203 20.875 1 91.81 232 ILE A CA 1
ATOM 1819 C C . ILE A 1 232 ? 20.047 17.125 20.141 1 91.81 232 ILE A C 1
ATOM 1821 O O . ILE A 1 232 ? 21.188 17.312 20.578 1 91.81 232 ILE A O 1
ATOM 1825 N N . SER A 1 233 ? 19.562 17.734 19.125 1 87.69 233 SER A N 1
ATOM 1826 C CA . SER A 1 233 ? 20.406 18.625 18.312 1 87.69 233 SER A CA 1
ATOM 1827 C C . SER A 1 233 ? 20.766 19.891 19.094 1 87.69 233 SER A C 1
ATOM 1829 O O . SER A 1 233 ? 21.797 20.5 18.844 1 87.69 233 SER A O 1
ATOM 1831 N N . GLN A 1 234 ? 19.906 20.266 20 1 90.88 234 GLN A N 1
ATOM 1832 C CA . GLN A 1 234 ? 20.109 21.516 20.719 1 90.88 234 GLN A CA 1
ATOM 1833 C C . GLN A 1 234 ? 20.938 21.312 21.984 1 90.88 234 GLN A C 1
ATOM 1835 O O . GLN A 1 234 ? 21.5 22.25 22.531 1 90.88 234 GLN A O 1
ATOM 1840 N N . LEU A 1 235 ? 21.141 20.125 22.406 1 93.5 235 LEU A N 1
ATOM 1841 C CA . LEU A 1 235 ? 21.828 19.844 23.656 1 93.5 235 LEU A CA 1
ATOM 1842 C C . LEU A 1 235 ? 23.297 20.234 23.547 1 93.5 235 LEU A C 1
ATOM 1844 O O . LEU A 1 235 ? 23.922 20.609 24.547 1 93.5 235 LEU A O 1
ATOM 1848 N N . LYS A 1 236 ? 23.906 20.234 22.438 1 91.12 236 LYS A N 1
ATOM 1849 C CA . LYS A 1 236 ? 25.297 20.641 22.281 1 91.12 236 LYS A CA 1
ATOM 1850 C C . LYS A 1 236 ? 25.484 22.109 22.594 1 91.12 236 LYS A C 1
ATOM 1852 O O . LYS A 1 236 ? 26.516 22.516 23.156 1 91.12 236 LYS A O 1
ATOM 1857 N N . TYR A 1 237 ? 24.484 22.906 22.328 1 91.19 237 TYR A N 1
ATOM 1858 C CA . TYR A 1 237 ? 24.562 24.344 22.609 1 91.19 237 TYR A CA 1
ATOM 1859 C C . TYR A 1 237 ? 24.266 24.625 24.078 1 91.19 237 TYR A C 1
ATOM 1861 O O . TYR A 1 237 ? 24.797 25.578 24.641 1 91.19 237 TYR A O 1
ATOM 1869 N N . VAL A 1 238 ? 23.406 23.781 24.641 1 94.88 238 VAL A N 1
ATOM 1870 C CA . VAL A 1 238 ? 23.031 23.953 26.047 1 94.88 238 VAL A CA 1
ATOM 1871 C C . VAL A 1 238 ? 24.203 23.625 26.938 1 94.88 238 VAL A C 1
ATOM 1873 O O . VAL A 1 238 ? 24.453 24.297 27.938 1 94.88 238 VAL A O 1
ATOM 1876 N N . PHE A 1 239 ? 24.969 22.609 26.547 1 95.06 239 PHE A N 1
ATOM 1877 C CA . PHE A 1 239 ? 26.109 22.172 27.359 1 95.06 239 PHE A CA 1
ATOM 1878 C C . PHE A 1 239 ? 27.406 22.812 26.859 1 95.06 239 PHE A C 1
ATOM 1880 O O . PHE A 1 239 ? 28.422 22.766 27.562 1 95.06 239 PHE A O 1
ATOM 1887 N N . GLY A 1 240 ? 27.344 23.453 25.75 1 93.31 240 GLY A N 1
ATOM 1888 C CA . GLY A 1 240 ? 28.531 24.078 25.188 1 93.31 240 GLY A CA 1
ATOM 1889 C C . GLY A 1 240 ? 29.594 23.062 24.781 1 93.31 240 GLY A C 1
ATOM 1890 O O . GLY A 1 240 ? 30.781 23.25 25.078 1 93.31 240 GLY A O 1
ATOM 1891 N N . ILE A 1 241 ? 29.156 21.922 24.266 1 91.12 241 ILE A N 1
ATOM 1892 C CA . ILE A 1 241 ? 30.078 20.875 23.891 1 91.12 241 ILE A CA 1
ATOM 1893 C C . ILE A 1 241 ? 30.094 20.719 22.375 1 91.12 241 ILE A C 1
ATOM 1895 O O . ILE A 1 241 ? 29.141 21.094 21.688 1 91.12 241 ILE A O 1
ATOM 1899 N N . ASN A 1 242 ? 31.266 20.266 21.891 1 83.38 242 ASN A N 1
ATOM 1900 C CA . ASN A 1 242 ? 31.406 19.969 20.469 1 83.38 242 ASN A CA 1
ATOM 1901 C C . ASN A 1 242 ? 31.375 18.469 20.203 1 83.38 242 ASN A C 1
ATOM 1903 O O . ASN A 1 242 ? 32.25 17.734 20.688 1 83.38 242 ASN A O 1
ATOM 1907 N N . ILE A 1 243 ? 30.328 18.016 19.578 1 82.44 243 ILE A N 1
ATOM 1908 C CA . ILE A 1 243 ? 30.188 16.578 19.297 1 82.44 243 ILE A CA 1
ATOM 1909 C C . ILE A 1 243 ? 30.203 16.359 17.781 1 82.44 243 ILE A C 1
ATOM 1911 O O . ILE A 1 243 ? 29.766 17.203 17.016 1 82.44 243 ILE A O 1
ATOM 1915 N N . PRO A 1 244 ? 30.812 15.133 17.469 1 77.12 244 PRO A N 1
ATOM 1916 C CA . PRO A 1 244 ? 30.75 14.805 16.031 1 77.12 244 PRO A CA 1
ATOM 1917 C C . PRO A 1 244 ? 29.328 14.492 15.555 1 77.12 244 PRO A C 1
ATOM 1919 O O . PRO A 1 244 ? 28.5 14.055 16.344 1 77.12 244 PRO A O 1
ATOM 1922 N N . ARG A 1 245 ? 29.078 14.773 14.352 1 73.06 245 ARG A N 1
ATOM 1923 C CA . ARG A 1 245 ? 27.75 14.531 13.82 1 73.06 245 ARG A CA 1
ATOM 1924 C C . ARG A 1 245 ? 27.703 13.25 13 1 73.06 245 ARG A C 1
ATOM 1926 O O . ARG A 1 245 ? 28.656 12.945 12.281 1 73.06 245 ARG A O 1
ATOM 1933 N N . TYR A 1 246 ? 26.672 12.461 13.211 1 77.38 246 TYR A N 1
ATOM 1934 C CA . TYR A 1 246 ? 26.484 11.188 12.523 1 77.38 246 TYR A CA 1
ATOM 1935 C C . TYR A 1 246 ? 25.391 11.297 11.461 1 77.38 246 TYR A C 1
ATOM 1937 O O . TYR A 1 246 ? 24.469 12.102 11.594 1 77.38 246 TYR A O 1
ATOM 1945 N N . ASN A 1 247 ? 25.766 10.633 10.336 1 74.25 247 ASN A N 1
ATOM 1946 C CA . ASN A 1 247 ? 24.766 10.555 9.281 1 74.25 247 ASN A CA 1
ATOM 1947 C C . ASN A 1 247 ? 24.25 9.125 9.102 1 74.25 247 ASN A C 1
ATOM 1949 O O . ASN A 1 247 ? 24.938 8.164 9.445 1 74.25 247 ASN A O 1
ATOM 1953 N N . GLY A 1 248 ? 22.922 9 8.703 1 74.44 248 GLY A N 1
ATOM 1954 C CA . GLY A 1 248 ? 22.391 7.684 8.398 1 74.44 248 GLY A CA 1
ATOM 1955 C C . GLY A 1 248 ? 21.438 7.168 9.453 1 74.44 248 GLY A C 1
ATOM 1956 O O . GLY A 1 248 ? 20.984 7.93 10.312 1 74.44 248 GLY A O 1
ATOM 1957 N N . PRO A 1 249 ? 21.203 5.859 9.344 1 85.56 249 PRO A N 1
ATOM 1958 C CA . PRO A 1 249 ? 20.297 5.246 10.32 1 85.56 249 PRO A CA 1
ATOM 1959 C C . PRO A 1 249 ? 20.906 5.168 11.719 1 85.56 249 PRO A C 1
ATOM 1961 O O . PRO A 1 249 ? 22.125 4.934 11.852 1 85.56 249 PRO A O 1
ATOM 1964 N N . LEU A 1 250 ? 20.234 5.5 12.781 1 90.19 250 LEU A N 1
ATOM 1965 C CA . LEU A 1 250 ? 20.594 5.453 14.195 1 90.19 250 LEU A CA 1
ATOM 1966 C C . LEU A 1 250 ? 21.5 6.633 14.555 1 90.19 250 LEU A C 1
ATOM 1968 O O . LEU A 1 250 ? 22.188 6.594 15.57 1 90.19 250 LEU A O 1
ATOM 1972 N N . SER A 1 251 ? 21.562 7.586 13.711 1 88.5 251 SER A N 1
ATOM 1973 C CA . SER A 1 251 ? 22.391 8.766 13.953 1 88.5 251 SER A CA 1
ATOM 1974 C C . SER A 1 251 ? 21.984 9.461 15.25 1 88.5 251 SER A C 1
ATOM 1976 O O . SER A 1 251 ? 22.828 9.977 15.977 1 88.5 251 SER A O 1
ATOM 1978 N N . LEU A 1 252 ? 20.703 9.469 15.5 1 91.44 252 LEU A N 1
ATOM 1979 C CA . LEU A 1 252 ? 20.203 10.133 16.703 1 91.44 252 LEU A CA 1
ATOM 1980 C C . LEU A 1 252 ? 20.703 9.422 17.953 1 91.44 252 LEU A C 1
ATOM 1982 O O . LEU A 1 252 ? 21.062 10.07 18.938 1 91.44 252 LEU A O 1
ATOM 1986 N N . ILE A 1 253 ? 20.766 8.141 17.922 1 92.12 253 ILE A N 1
ATOM 1987 C CA . ILE A 1 253 ? 21.203 7.352 19.062 1 92.12 253 ILE A CA 1
ATOM 1988 C C . ILE A 1 253 ? 22.703 7.562 19.297 1 92.12 253 ILE A C 1
ATOM 1990 O O . ILE A 1 253 ? 23.141 7.738 20.438 1 92.12 253 ILE A O 1
ATOM 1994 N N . TYR A 1 254 ? 23.438 7.59 18.219 1 90.75 254 TYR A N 1
ATOM 1995 C CA . TYR A 1 254 ? 24.859 7.832 18.344 1 90.75 254 TYR A CA 1
ATOM 1996 C C . TYR A 1 254 ? 25.141 9.227 18.875 1 90.75 254 TYR A C 1
ATOM 1998 O O . TYR A 1 254 ? 26.047 9.422 19.688 1 90.75 254 TYR A O 1
ATOM 2006 N N . SER A 1 255 ? 24.375 10.195 18.422 1 91 255 SER A N 1
ATOM 2007 C CA . SER A 1 255 ? 24.531 11.555 18.922 1 91 255 SER A CA 1
ATOM 2008 C C . SER A 1 255 ? 24.219 11.648 20.406 1 91 255 SER A C 1
ATOM 2010 O O . SER A 1 255 ? 24.906 12.344 21.156 1 91 255 SER A O 1
ATOM 2012 N N . ALA A 1 256 ? 23.188 10.938 20.797 1 93.56 256 ALA A N 1
ATOM 2013 C CA . ALA A 1 256 ? 22.812 10.938 22.203 1 93.56 256 ALA A CA 1
ATOM 2014 C C . ALA A 1 256 ? 23.891 10.297 23.062 1 93.56 256 ALA A C 1
ATOM 2016 O O . ALA A 1 256 ? 24.188 10.773 24.156 1 93.56 256 ALA A O 1
ATOM 2017 N N . ILE A 1 257 ? 24.5 9.258 22.531 1 93.62 257 ILE A N 1
ATOM 2018 C CA . ILE A 1 257 ? 25.578 8.57 23.25 1 93.62 257 ILE A CA 1
ATOM 2019 C C . ILE A 1 257 ? 26.781 9.484 23.359 1 93.62 257 ILE A C 1
ATOM 2021 O O . ILE A 1 257 ? 27.406 9.586 24.422 1 93.62 257 ILE A O 1
ATOM 2025 N N . ASP A 1 258 ? 27.062 10.172 22.344 1 92.56 258 ASP A N 1
ATOM 2026 C CA . ASP A 1 258 ? 28.219 11.07 22.344 1 92.56 258 ASP A CA 1
ATOM 2027 C C . ASP A 1 258 ? 28.016 12.242 23.297 1 92.56 258 ASP A C 1
ATOM 2029 O O . ASP A 1 258 ? 28.969 12.719 23.922 1 92.56 258 ASP A O 1
ATOM 2033 N N . ILE A 1 259 ? 26.859 12.711 23.344 1 93.56 259 ILE A N 1
ATOM 2034 C CA . ILE A 1 259 ? 26.547 13.797 24.281 1 93.56 259 ILE A CA 1
ATOM 2035 C C . ILE A 1 259 ? 26.75 13.312 25.719 1 93.56 259 ILE A C 1
ATOM 2037 O O . ILE A 1 259 ? 27.344 14.023 26.531 1 93.56 259 ILE A O 1
ATOM 2041 N N . CYS A 1 260 ? 26.328 12.102 26 1 94.06 260 CYS A N 1
ATOM 2042 C CA . CYS A 1 260 ? 26.484 11.539 27.344 1 94.06 260 CYS A CA 1
ATOM 2043 C C . CYS A 1 260 ? 27.969 11.359 27.688 1 94.06 260 CYS A C 1
ATOM 2045 O O . CYS A 1 260 ? 28.375 11.586 28.828 1 94.06 260 CYS A O 1
ATOM 2047 N N . LYS A 1 261 ? 28.703 11.07 26.688 1 93.88 261 LYS A N 1
ATOM 2048 C CA . LYS A 1 261 ? 30.141 10.883 26.891 1 93.88 261 LYS A CA 1
ATOM 2049 C C . LYS A 1 261 ? 30.844 12.227 27.062 1 93.88 261 LYS A C 1
ATOM 2051 O O . LYS A 1 261 ? 31.844 12.32 27.781 1 93.88 261 LYS A O 1
ATOM 2056 N N . ALA A 1 262 ? 30.297 13.234 26.5 1 93.88 262 ALA A N 1
ATOM 2057 C CA . ALA A 1 262 ? 30.938 14.539 26.5 1 93.88 262 ALA A CA 1
ATOM 2058 C C . ALA A 1 262 ? 30.438 15.398 27.641 1 93.88 262 ALA A C 1
ATOM 2060 O O . ALA A 1 262 ? 30.906 16.531 27.828 1 93.88 262 ALA A O 1
ATOM 2061 N N . LEU A 1 263 ? 29.625 14.93 28.5 1 93.31 263 LEU A N 1
ATOM 2062 C CA . LEU A 1 263 ? 29 15.695 29.562 1 93.31 263 LEU A CA 1
ATOM 2063 C C . LEU A 1 263 ? 30.047 16.266 30.516 1 93.31 263 LEU A C 1
ATOM 2065 O O . LEU A 1 263 ? 29.891 17.375 31.016 1 93.31 263 LEU A O 1
ATOM 2069 N N . PRO A 1 264 ? 31.188 15.516 30.656 1 93.5 264 PRO A N 1
ATOM 2070 C CA . PRO A 1 264 ? 32.219 16.062 31.547 1 93.5 264 PRO A CA 1
ATOM 2071 C C . PRO A 1 264 ? 32.938 17.281 30.953 1 93.5 264 PRO A C 1
ATOM 2073 O O . PRO A 1 264 ? 33.531 18.078 31.688 1 93.5 264 PRO A O 1
ATOM 2076 N N . LEU A 1 265 ? 32.812 17.5 29.719 1 93.38 265 LEU A N 1
ATOM 2077 C CA . LEU A 1 265 ? 33.469 18.625 29.047 1 93.38 265 LEU A CA 1
ATOM 2078 C C . LEU A 1 265 ? 32.5 19.812 28.953 1 93.38 265 LEU A C 1
ATOM 2080 O O . LEU A 1 265 ? 32.781 20.781 28.234 1 93.38 265 LEU A O 1
ATOM 2084 N N . THR A 1 266 ? 31.484 19.859 29.797 1 94.94 266 THR A N 1
ATOM 2085 C CA . THR A 1 266 ? 30.453 20.906 29.75 1 94.94 266 THR A CA 1
ATOM 2086 C C . THR A 1 266 ? 31.031 22.25 30.203 1 94.94 266 THR A C 1
ATOM 2088 O O . THR A 1 266 ? 31.797 22.297 31.172 1 94.94 266 THR A O 1
ATOM 2091 N N . ASN A 1 267 ? 30.703 23.297 29.406 1 95.69 267 ASN A N 1
ATOM 2092 C CA . ASN A 1 267 ? 31 24.656 29.844 1 95.69 267 ASN A CA 1
ATOM 2093 C C . ASN A 1 267 ? 29.984 25.141 30.875 1 95.69 267 ASN A C 1
ATOM 2095 O O . ASN A 1 267 ? 28.828 25.422 30.547 1 95.69 267 ASN A O 1
ATOM 2099 N N . ILE A 1 268 ? 30.359 25.328 32.031 1 95 268 ILE A N 1
ATOM 2100 C CA . ILE A 1 268 ? 29.484 25.609 33.156 1 95 268 ILE A CA 1
ATOM 2101 C C . ILE A 1 268 ? 28.766 26.938 32.938 1 95 268 ILE A C 1
ATOM 2103 O O . ILE A 1 268 ? 27.594 27.078 33.281 1 95 268 ILE A O 1
ATOM 2107 N N . ALA A 1 269 ? 29.531 27.906 32.438 1 94.69 269 ALA A N 1
ATOM 2108 C CA . ALA A 1 269 ? 28.906 29.203 32.156 1 94.69 269 ALA A CA 1
ATOM 2109 C C . ALA A 1 269 ? 27.75 29.062 31.188 1 94.69 269 ALA A C 1
ATOM 2111 O O . ALA A 1 269 ? 26.672 29.641 31.391 1 94.69 269 ALA A O 1
ATOM 2112 N N . THR A 1 270 ? 27.969 28.328 30.156 1 96.06 270 THR A N 1
ATOM 2113 C CA . THR A 1 270 ? 26.938 28.094 29.156 1 96.06 270 THR A CA 1
ATOM 2114 C C . THR A 1 270 ? 25.75 27.359 29.75 1 96.06 270 THR A C 1
ATOM 2116 O O . THR A 1 270 ? 24.594 27.672 29.453 1 96.06 270 THR A O 1
ATOM 2119 N N . LEU A 1 271 ? 25.984 26.438 30.562 1 96.81 271 LEU A N 1
ATOM 2120 C CA . LEU A 1 271 ? 24.938 25.656 31.203 1 96.81 271 LEU A CA 1
ATOM 2121 C C . LEU A 1 271 ? 24.094 26.531 32.125 1 96.81 271 LEU A C 1
ATOM 2123 O O . LEU A 1 271 ? 22.859 26.422 32.156 1 96.81 271 LEU A O 1
ATOM 2127 N N . VAL A 1 272 ? 24.766 27.359 32.844 1 95.88 272 VAL A N 1
ATOM 2128 C CA . VAL A 1 272 ? 24.062 28.234 33.781 1 95.88 272 VAL A CA 1
ATOM 2129 C C . VAL A 1 272 ? 23.188 29.203 33 1 95.88 272 VAL A C 1
ATOM 2131 O O . VAL A 1 272 ? 22.031 29.453 33.375 1 95.88 272 VAL A O 1
ATOM 2134 N N . ILE A 1 273 ? 23.734 29.766 31.984 1 95.75 273 ILE A N 1
ATOM 2135 C CA . ILE A 1 273 ? 22.953 30.656 31.125 1 95.75 273 ILE A CA 1
ATOM 2136 C C . ILE A 1 273 ? 21.719 29.938 30.609 1 95.75 273 ILE A C 1
ATOM 2138 O O . ILE A 1 273 ? 20.609 30.484 30.656 1 95.75 273 ILE A O 1
ATOM 2142 N N . SER A 1 274 ? 21.875 28.766 30.156 1 97.25 274 SER A N 1
ATOM 2143 C CA . SER A 1 274 ? 20.781 27.984 29.594 1 97.25 274 SER A CA 1
ATOM 2144 C C . SER A 1 274 ? 19.688 27.703 30.625 1 97.25 274 SER A C 1
ATOM 2146 O O . SER A 1 274 ? 18.5 27.844 30.344 1 97.25 274 SER A O 1
ATOM 2148 N N . ILE A 1 275 ? 20.094 27.344 31.797 1 97.06 275 ILE A N 1
ATOM 2149 C CA . ILE A 1 275 ? 19.141 27.016 32.844 1 97.06 275 ILE A CA 1
ATOM 2150 C C . ILE A 1 275 ? 18.359 28.266 33.25 1 97.06 275 ILE A C 1
ATOM 2152 O O . ILE A 1 275 ? 17.125 28.203 33.406 1 97.06 275 ILE A O 1
ATOM 2156 N N . ILE A 1 276 ? 19.062 29.344 33.344 1 96.12 276 ILE A N 1
ATOM 2157 C CA . ILE A 1 276 ? 18.406 30.594 33.719 1 96.12 276 ILE A CA 1
ATOM 2158 C C . ILE A 1 276 ? 17.406 31 32.656 1 96.12 276 ILE A C 1
ATOM 2160 O O . ILE A 1 276 ? 16.266 31.359 32.969 1 96.12 276 ILE A O 1
ATOM 2164 N N . VAL A 1 277 ? 17.844 30.938 31.453 1 96.06 277 VAL A N 1
ATOM 2165 C CA . VAL A 1 277 ? 16.984 31.328 30.344 1 96.06 277 VAL A CA 1
ATOM 2166 C C . VAL A 1 277 ? 15.789 30.391 30.281 1 96.06 277 VAL A C 1
ATOM 2168 O O . VAL A 1 277 ? 14.648 30.828 30.094 1 96.06 277 VAL A O 1
ATOM 2171 N N . MET A 1 278 ? 15.938 29.125 30.406 1 96.44 278 MET A N 1
ATOM 2172 C CA . MET A 1 278 ? 14.859 28.141 30.312 1 96.44 278 MET A CA 1
ATOM 2173 C C . MET A 1 278 ? 13.844 28.344 31.438 1 96.44 278 MET A C 1
ATOM 2175 O O . MET A 1 278 ? 12.641 28.297 31.203 1 96.44 278 MET A O 1
ATOM 2179 N N . VAL A 1 279 ? 14.312 28.562 32.625 1 95.75 279 VAL A N 1
ATOM 2180 C CA . VAL A 1 279 ? 13.445 28.734 33.781 1 95.75 279 VAL A CA 1
ATOM 2181 C C . VAL A 1 279 ? 12.648 30.031 33.656 1 95.75 279 VAL A C 1
ATOM 2183 O O . VAL A 1 279 ? 11.445 30.062 33.906 1 95.75 279 VAL A O 1
ATOM 2186 N N . THR A 1 280 ? 13.344 31.047 33.25 1 94.5 280 THR A N 1
ATOM 2187 C CA . THR A 1 280 ? 12.672 32.344 33.125 1 94.5 280 THR A CA 1
ATOM 2188 C C . THR A 1 280 ? 11.648 32.281 31.984 1 94.5 280 THR A C 1
ATOM 2190 O O . THR A 1 280 ? 10.539 32.812 32.125 1 94.5 280 THR A O 1
ATOM 2193 N N . LEU A 1 281 ? 12.023 31.719 30.875 1 93.44 281 LEU A N 1
ATOM 2194 C CA . LEU A 1 281 ? 11.094 31.578 29.75 1 93.44 281 LEU A CA 1
ATOM 2195 C C . LEU A 1 281 ? 9.875 30.75 30.156 1 93.44 281 LEU A C 1
ATOM 2197 O O . LEU A 1 281 ? 8.742 31.125 29.828 1 93.44 281 LEU A O 1
ATOM 2201 N N . TYR A 1 282 ? 10.086 29.703 30.844 1 92.75 282 TYR A N 1
ATOM 2202 C CA . TYR A 1 282 ? 8.992 28.828 31.266 1 92.75 282 TYR A CA 1
ATOM 2203 C C . TYR A 1 282 ? 8.07 29.547 32.25 1 92.75 282 TYR A C 1
ATOM 2205 O O . TYR A 1 282 ? 6.848 29.469 32.125 1 92.75 282 TYR A O 1
ATOM 2213 N N . ALA A 1 283 ? 8.617 30.266 33.156 1 91.94 283 ALA A N 1
ATOM 2214 C CA . ALA A 1 283 ? 7.855 31.016 34.156 1 91.94 283 ALA A CA 1
ATOM 2215 C C . ALA A 1 283 ? 7.027 32.125 33.469 1 91.94 283 ALA A C 1
ATOM 2217 O O . ALA A 1 283 ? 5.859 32.312 33.812 1 91.94 283 ALA A O 1
ATOM 2218 N N . LEU A 1 284 ? 7.621 32.781 32.625 1 87.5 284 LEU A N 1
ATOM 2219 C CA . LEU A 1 284 ? 6.934 33.875 31.969 1 87.5 284 LEU A CA 1
ATOM 2220 C C . LEU A 1 284 ? 5.84 33.344 31.031 1 87.5 284 LEU A C 1
ATOM 2222 O O . LEU A 1 284 ? 4.809 34 30.859 1 87.5 284 LEU A O 1
ATOM 2226 N N . LYS A 1 285 ? 6.102 32.25 30.438 1 86.81 285 LYS A N 1
ATOM 2227 C CA . LYS A 1 285 ? 5.059 31.625 29.625 1 86.81 285 LYS A CA 1
ATOM 2228 C C . LYS A 1 285 ? 3.852 31.25 30.469 1 86.81 285 LYS A C 1
ATOM 2230 O O . LYS A 1 285 ? 2.707 31.422 30.047 1 86.81 285 LYS A O 1
ATOM 2235 N N . LEU A 1 286 ? 4.059 30.75 31.703 1 86.81 286 LEU A N 1
ATOM 2236 C CA . LEU A 1 286 ? 2.98 30.438 32.625 1 86.81 286 LEU A CA 1
ATOM 2237 C C . LEU A 1 286 ? 2.238 31.688 33.062 1 86.81 286 LEU A C 1
ATOM 2239 O O . LEU A 1 286 ? 1.015 31.688 33.219 1 86.81 286 LEU A O 1
ATOM 2243 N N . LEU A 1 287 ? 2.982 32.688 33.219 1 84.75 287 LEU A N 1
ATOM 2244 C CA . LEU A 1 287 ? 2.389 33.969 33.594 1 84.75 287 LEU A CA 1
ATOM 2245 C C . LEU A 1 287 ? 1.528 34.531 32.469 1 84.75 287 LEU A C 1
ATOM 2247 O O . LEU A 1 287 ? 0.454 35.062 32.719 1 84.75 287 LEU A O 1
ATOM 2251 N N . ASN A 1 288 ? 2.074 34.438 31.297 1 83.06 288 ASN A N 1
ATOM 2252 C CA . ASN A 1 288 ? 1.319 34.875 30.141 1 83.06 288 ASN A CA 1
ATOM 2253 C C . ASN A 1 288 ? -0 34.125 30 1 83.06 288 ASN A C 1
ATOM 2255 O O . ASN A 1 288 ? -1.011 34.688 29.594 1 83.06 288 ASN A O 1
ATOM 2259 N N . ASP A 1 289 ? 0.001 32.875 30.25 1 79.12 289 ASP A N 1
ATOM 2260 C CA . ASP A 1 289 ? -1.211 32.062 30.188 1 79.12 289 ASP A CA 1
ATOM 2261 C C . ASP A 1 289 ? -2.225 32.5 31.234 1 79.12 289 ASP A C 1
ATOM 2263 O O . ASP A 1 289 ? -3.434 32.438 31.016 1 79.12 289 ASP A O 1
ATOM 2267 N N . TYR A 1 290 ? -1.724 32.969 32.281 1 77.56 290 TYR A N 1
ATOM 2268 C CA . TYR A 1 290 ? -2.584 33.406 33.375 1 77.56 290 TYR A CA 1
ATOM 2269 C C . TYR A 1 290 ? -3.176 34.781 33.062 1 77.56 290 TYR A C 1
ATOM 2271 O O . TYR A 1 290 ? -4.332 35.031 33.406 1 77.56 290 TYR A O 1
ATOM 2279 N N . ILE A 1 291 ? -2.424 35.531 32.406 1 74.75 291 ILE A N 1
ATOM 2280 C CA . ILE A 1 291 ? -2.838 36.906 32.156 1 74.75 291 ILE A CA 1
ATOM 2281 C C . ILE A 1 291 ? -3.65 36.969 30.844 1 74.75 291 ILE A C 1
ATOM 2283 O O . ILE A 1 291 ? -4.324 37.969 30.578 1 74.75 291 ILE A O 1
ATOM 2287 N N . LYS A 1 292 ? -3.523 35.969 30.031 1 71.31 292 LYS A N 1
ATOM 2288 C CA . LYS A 1 292 ? -4.188 35.906 28.734 1 71.31 292 LYS A CA 1
ATOM 2289 C C . LYS A 1 292 ? -5.637 36.375 28.844 1 71.31 292 LYS A C 1
ATOM 2291 O O . LYS A 1 292 ? -6.152 37.031 27.938 1 71.31 292 LYS A O 1
ATOM 2296 N N . SER A 1 293 ? -6.312 36.062 29.922 1 63.06 293 SER A N 1
ATOM 2297 C CA . SER A 1 293 ? -7.711 36.469 30.078 1 63.06 293 SER A CA 1
ATOM 2298 C C . SER A 1 293 ? -7.848 37.969 30.25 1 63.06 293 SER A C 1
ATOM 2300 O O . SER A 1 293 ? -8.891 38.531 29.938 1 63.06 293 SER A O 1
ATOM 2302 N N . LYS A 1 294 ? -6.695 38.562 30.625 1 62.31 294 LYS A N 1
ATOM 2303 C CA . LYS A 1 294 ? -6.855 39.969 31.031 1 62.31 294 LYS A CA 1
ATOM 2304 C C . LYS A 1 294 ? -6.227 40.906 30.016 1 62.31 294 LYS A C 1
ATOM 2306 O O . LYS A 1 294 ? -6.609 42.094 29.938 1 62.31 294 LYS A O 1
ATOM 2311 N N . SER A 1 295 ? -5.23 40.469 29.266 1 64.38 295 SER A N 1
ATOM 2312 C CA . SER A 1 295 ? -4.535 41.375 28.359 1 64.38 295 SER A CA 1
ATOM 2313 C C . SER A 1 295 ? -4.629 40.875 26.922 1 64.38 295 SER A C 1
ATOM 2315 O O . SER A 1 295 ? -4.383 39.688 26.641 1 64.38 295 SER A O 1
ATOM 2317 N N . PRO A 1 296 ? -5.113 41.781 26.047 1 64.5 296 PRO A N 1
ATOM 2318 C CA . PRO A 1 296 ? -5.266 41.406 24.641 1 64.5 296 PRO A CA 1
ATOM 2319 C C . PRO A 1 296 ? -3.926 41.188 23.953 1 64.5 296 PRO A C 1
ATOM 2321 O O . PRO A 1 296 ? -3.879 40.531 22.891 1 64.5 296 PRO A O 1
ATOM 2324 N N . LEU A 1 297 ? -2.775 41.719 24.484 1 71.38 297 LEU A N 1
ATOM 2325 C CA . LEU A 1 297 ? -1.489 41.562 23.812 1 71.38 297 LEU A CA 1
ATOM 2326 C C . LEU A 1 297 ? -0.56 40.656 24.594 1 71.38 297 LEU A C 1
ATOM 2328 O O . LEU A 1 297 ? -0.277 40.906 25.766 1 71.38 297 LEU A O 1
ATOM 2332 N N . PRO A 1 298 ? -0.111 39.562 23.938 1 75.06 298 PRO A N 1
ATOM 2333 C CA . PRO A 1 298 ? 0.844 38.688 24.641 1 75.06 298 PRO A CA 1
ATOM 2334 C C . PRO A 1 298 ? 2.193 39.375 24.875 1 75.06 298 PRO A C 1
ATOM 2336 O O . PRO A 1 298 ? 2.643 40.156 24.031 1 75.06 298 PRO A O 1
ATOM 2339 N N . ILE A 1 299 ? 2.73 39.281 26.047 1 76.88 299 ILE A N 1
ATOM 2340 C CA . ILE A 1 299 ? 4.047 39.812 26.375 1 76.88 299 ILE A CA 1
ATOM 2341 C C . ILE A 1 299 ? 5.113 39.094 25.547 1 76.88 299 ILE A C 1
ATOM 2343 O O . ILE A 1 299 ? 5.148 37.875 25.484 1 76.88 299 ILE A O 1
ATOM 2347 N N . PRO A 1 300 ? 5.891 39.906 24.812 1 83.06 300 PRO A N 1
ATOM 2348 C CA . PRO A 1 300 ? 6.949 39.281 24.016 1 83.06 300 PRO A CA 1
ATOM 2349 C C . PRO A 1 300 ? 8.102 38.75 24.859 1 83.06 300 PRO A C 1
ATOM 2351 O O . PRO A 1 300 ? 9.195 39.312 24.844 1 83.06 300 PRO A O 1
ATOM 2354 N N . ILE A 1 301 ? 7.918 37.656 25.422 1 86.12 301 ILE A N 1
ATOM 2355 C CA . ILE A 1 301 ? 8.844 37.094 26.391 1 86.12 301 ILE A CA 1
ATOM 2356 C C . ILE A 1 301 ? 10.148 36.688 25.703 1 86.12 301 ILE A C 1
ATOM 2358 O O . ILE A 1 301 ? 11.234 36.969 26.219 1 86.12 301 ILE A O 1
ATOM 2362 N N . GLU A 1 302 ? 10.148 36.094 24.594 1 89.44 302 GLU A N 1
ATOM 2363 C CA . GLU A 1 302 ? 11.336 35.625 23.891 1 89.44 302 GLU A CA 1
ATOM 2364 C C . GLU A 1 302 ? 12.219 36.781 23.438 1 89.44 302 GLU A C 1
ATOM 2366 O O . GLU A 1 302 ? 13.445 36.719 23.562 1 89.44 302 GLU A O 1
ATOM 2371 N N . LEU A 1 303 ? 11.586 37.812 22.953 1 88.19 303 LEU A N 1
ATOM 2372 C CA . LEU A 1 303 ? 12.359 39 22.531 1 88.19 303 LEU A CA 1
ATOM 2373 C C . LEU A 1 303 ? 13.047 39.656 23.719 1 88.19 303 LEU A C 1
ATOM 2375 O O . LEU A 1 303 ? 14.211 40.031 23.625 1 88.19 303 LEU A O 1
ATOM 2379 N N . LEU A 1 304 ? 12.352 39.719 24.719 1 89.38 304 LEU A N 1
ATOM 2380 C CA . LEU A 1 304 ? 12.922 40.312 25.922 1 89.38 304 LEU A CA 1
ATOM 2381 C C . LEU A 1 304 ? 14.125 39.531 26.406 1 89.38 304 LEU A C 1
ATOM 2383 O O . LEU A 1 304 ? 15.148 40.094 26.797 1 89.38 304 LEU A O 1
ATOM 2387 N N . GLU A 1 305 ? 13.938 38.281 26.391 1 91.88 305 GLU A N 1
ATOM 2388 C CA . GLU A 1 305 ? 15.023 37.438 26.828 1 91.88 305 GLU A CA 1
ATOM 2389 C C . GLU A 1 305 ? 16.25 37.562 25.938 1 91.88 305 GLU A C 1
ATOM 2391 O O . GLU A 1 305 ? 17.375 37.562 26.406 1 91.88 305 GLU A O 1
ATOM 2396 N N . VAL A 1 306 ? 16.078 37.594 24.672 1 91.12 306 VAL A N 1
ATOM 2397 C CA . VAL A 1 306 ? 17.172 37.75 23.719 1 91.12 306 VAL A CA 1
ATOM 2398 C C . VAL A 1 306 ? 17.891 39.062 23.922 1 91.12 306 VAL A C 1
ATOM 2400 O O . VAL A 1 306 ? 19.125 39.125 23.938 1 91.12 306 VAL A O 1
ATOM 2403 N N . VAL A 1 307 ? 17.188 40.156 24.156 1 90.25 307 VAL A N 1
ATOM 2404 C CA . VAL A 1 307 ? 17.766 41.469 24.328 1 90.25 307 VAL A CA 1
ATOM 2405 C C . VAL A 1 307 ? 18.547 41.531 25.641 1 90.25 307 VAL A C 1
ATOM 2407 O O . VAL A 1 307 ? 19.688 42 25.656 1 90.25 307 VAL A O 1
ATOM 2410 N N . ILE A 1 308 ? 17.922 41.031 26.656 1 92.81 308 ILE A N 1
ATOM 2411 C CA . ILE A 1 308 ? 18.578 41.062 27.969 1 92.81 308 ILE A CA 1
ATOM 2412 C C . ILE A 1 308 ? 19.844 40.219 27.922 1 92.81 308 ILE A C 1
ATOM 2414 O O . ILE A 1 308 ? 20.891 40.656 28.406 1 92.81 308 ILE A O 1
ATOM 2418 N N . ALA A 1 309 ? 19.703 39.031 27.391 1 93.94 309 ALA A N 1
ATOM 2419 C CA . ALA A 1 309 ? 20.859 38.156 27.312 1 93.94 309 ALA A CA 1
ATOM 2420 C C . ALA A 1 309 ? 21.969 38.781 26.469 1 93.94 309 ALA A C 1
ATOM 2422 O O . ALA A 1 309 ? 23.156 38.625 26.781 1 93.94 309 ALA A O 1
ATOM 2423 N N . THR A 1 310 ? 21.656 39.438 25.422 1 92.38 310 THR A N 1
ATOM 2424 C CA . THR A 1 310 ? 22.641 40.094 24.562 1 92.38 310 THR A CA 1
ATOM 2425 C C . THR A 1 310 ? 23.359 41.219 25.328 1 92.38 310 THR A C 1
ATOM 2427 O O . THR A 1 310 ? 24.578 41.344 25.25 1 92.38 310 THR A O 1
ATOM 2430 N N . VAL A 1 311 ? 22.641 41.969 26.062 1 92.5 311 VAL A N 1
ATOM 2431 C CA . VAL A 1 311 ? 23.219 43.094 26.812 1 92.5 311 VAL A CA 1
ATOM 2432 C C . VAL A 1 311 ? 24.141 42.562 27.891 1 92.5 311 VAL A C 1
ATOM 2434 O O . VAL A 1 311 ? 25.25 43.094 28.094 1 92.5 311 VAL A O 1
ATOM 2437 N N . VAL A 1 312 ? 23.703 41.562 28.516 1 93.62 312 VAL A N 1
ATOM 2438 C CA . VAL A 1 312 ? 24.5 40.969 29.594 1 93.62 312 VAL A CA 1
ATOM 2439 C C . VAL A 1 312 ? 25.781 40.375 29 1 93.62 312 VAL A C 1
ATOM 2441 O O . VAL A 1 312 ? 26.859 40.531 29.562 1 93.62 312 VAL A O 1
ATOM 2444 N N . SER A 1 313 ? 25.641 39.656 27.969 1 93.81 313 SER A N 1
ATOM 2445 C CA . SER A 1 313 ? 26.781 39.031 27.344 1 93.81 313 SER A CA 1
ATOM 2446 C C . SER A 1 313 ? 27.797 40.062 26.828 1 93.81 313 SER A C 1
ATOM 2448 O O . SER A 1 313 ? 29 39.875 26.953 1 93.81 313 SER A O 1
ATOM 2450 N N . ALA A 1 314 ? 27.297 41.156 26.297 1 90.31 314 ALA A N 1
ATOM 2451 C CA . ALA A 1 314 ? 28.156 42.219 25.766 1 90.31 314 ALA A CA 1
ATOM 2452 C C . ALA A 1 314 ? 28.891 42.938 26.891 1 90.31 314 ALA A C 1
ATOM 2454 O O . ALA A 1 314 ? 30.078 43.25 26.781 1 90.31 314 ALA A O 1
ATOM 2455 N N . ASN A 1 315 ? 28.281 43.156 27.984 1 92.12 315 ASN A N 1
ATOM 2456 C CA . ASN A 1 315 ? 28.859 43.938 29.078 1 92.12 315 ASN A CA 1
ATOM 2457 C C . ASN A 1 315 ? 29.781 43.062 29.938 1 92.12 315 ASN A C 1
ATOM 2459 O O . ASN A 1 315 ? 30.766 43.562 30.484 1 92.12 315 ASN A O 1
ATOM 2463 N N . CYS A 1 316 ? 29.469 41.844 30.031 1 92.19 316 CYS A N 1
ATOM 2464 C CA . CYS A 1 316 ? 30.25 40.969 30.906 1 92.19 316 CYS A CA 1
ATOM 2465 C C . CYS A 1 316 ? 31.297 40.188 30.094 1 92.19 316 CYS A C 1
ATOM 2467 O O . CYS A 1 316 ? 32.062 39.438 30.656 1 92.19 316 CYS A O 1
ATOM 2469 N N . ASN A 1 317 ? 31.406 40.406 28.844 1 90.31 317 ASN A N 1
ATOM 2470 C CA . ASN A 1 317 ? 32.344 39.719 27.969 1 90.31 317 ASN A CA 1
ATOM 2471 C C . ASN A 1 317 ? 32.375 38.219 28.234 1 90.31 317 ASN A C 1
ATOM 2473 O O . ASN A 1 317 ? 33.438 37.625 28.5 1 90.31 317 ASN A O 1
ATOM 2477 N N . LEU A 1 318 ? 31.281 37.625 28.156 1 90.94 318 LEU A N 1
ATOM 2478 C CA . LEU A 1 318 ? 31.125 36.188 28.484 1 90.94 318 LEU A CA 1
ATOM 2479 C C . LEU A 1 318 ? 31.938 35.344 27.516 1 90.94 318 LEU A C 1
ATOM 2481 O O . LEU A 1 318 ? 32.375 34.25 27.875 1 90.94 318 LEU A O 1
ATOM 2485 N N . THR A 1 319 ? 32.156 35.75 26.344 1 89.62 319 THR A N 1
ATOM 2486 C CA . THR A 1 319 ? 32.938 35 25.359 1 89.62 319 THR A CA 1
ATOM 2487 C C . THR A 1 319 ? 34.406 34.938 25.766 1 89.62 319 THR A C 1
ATOM 2489 O O . THR A 1 319 ? 35.031 33.875 25.719 1 89.62 319 THR A O 1
ATOM 2492 N N . GLY A 1 320 ? 34.969 36.031 26.078 1 87.88 320 GLY A N 1
ATOM 2493 C CA . GLY A 1 320 ? 36.406 36.125 26.422 1 87.88 320 GLY A CA 1
ATOM 2494 C C . GLY A 1 320 ? 36.719 35.5 27.766 1 87.88 320 GLY A C 1
ATOM 2495 O O . GLY A 1 320 ? 37.719 34.781 27.906 1 87.88 320 GLY A O 1
ATOM 2496 N N . LYS A 1 321 ? 35.812 35.656 28.672 1 91.38 321 LYS A N 1
ATOM 2497 C CA . LYS A 1 321 ? 36.094 35.25 30.047 1 91.38 321 LYS A CA 1
ATOM 2498 C C . LYS A 1 321 ? 35.719 33.781 30.266 1 91.38 321 LYS A C 1
ATOM 2500 O O . LYS A 1 321 ? 36.438 33.062 30.984 1 91.38 321 LYS A O 1
ATOM 2505 N N . TYR A 1 322 ? 34.656 33.375 29.703 1 92 322 TYR A N 1
ATOM 2506 C CA . TYR A 1 322 ? 34.125 32.062 30.062 1 92 322 TYR A CA 1
ATOM 2507 C C . TYR A 1 322 ? 34.031 31.172 28.844 1 92 322 TYR A C 1
ATOM 2509 O O . TYR A 1 322 ? 33.594 30.016 28.953 1 92 322 TYR A O 1
ATOM 2517 N N . GLY A 1 323 ? 34.281 31.672 27.719 1 91.06 323 GLY A N 1
ATOM 2518 C CA . GLY A 1 323 ? 34.312 30.844 26.516 1 91.06 323 GLY A CA 1
ATOM 2519 C C . GLY A 1 323 ? 32.906 30.516 26.016 1 91.06 323 GLY A C 1
ATOM 2520 O O . GLY A 1 323 ? 32.688 29.438 25.469 1 91.06 323 GLY A O 1
ATOM 2521 N N . VAL A 1 324 ? 32 31.359 26.25 1 92.62 324 VAL A N 1
ATOM 2522 C CA . VAL A 1 324 ? 30.641 31.156 25.797 1 92.62 324 VAL A CA 1
ATOM 2523 C C . VAL A 1 324 ? 30.531 31.438 24.297 1 92.62 324 VAL A C 1
ATOM 2525 O O . VAL A 1 324 ? 31.047 32.469 23.828 1 92.62 324 VAL A O 1
ATOM 2528 N N . ASP A 1 325 ? 29.938 30.469 23.609 1 90.88 325 ASP A N 1
ATOM 2529 C CA . ASP A 1 325 ? 29.766 30.641 22.156 1 90.88 325 ASP A CA 1
ATOM 2530 C C . ASP A 1 325 ? 28.641 31.625 21.859 1 90.88 325 ASP A C 1
ATOM 2532 O O . ASP A 1 325 ? 27.516 31.469 22.344 1 90.88 325 ASP A O 1
ATOM 2536 N N . VAL A 1 326 ? 28.922 32.594 21.016 1 90.88 326 VAL A N 1
ATOM 2537 C CA . VAL A 1 326 ? 27.922 33.625 20.656 1 90.88 326 VAL A CA 1
ATOM 2538 C C . VAL A 1 326 ? 27.625 33.531 19.156 1 90.88 326 VAL A C 1
ATOM 2540 O O . VAL A 1 326 ? 28.328 32.844 18.406 1 90.88 326 VAL A O 1
ATOM 2543 N N . VAL A 1 327 ? 26.625 34.188 18.625 1 87.19 327 VAL A N 1
ATOM 2544 C CA . VAL A 1 327 ? 26.125 34.188 17.25 1 87.19 327 VAL A CA 1
ATOM 2545 C C . VAL A 1 327 ? 27.172 34.781 16.328 1 87.19 327 VAL A C 1
ATOM 2547 O O . VAL A 1 327 ? 27.422 34.281 15.234 1 87.19 327 VAL A O 1
ATOM 2550 N N . GLY A 1 328 ? 27.828 35.781 16.734 1 80.75 328 GLY A N 1
ATOM 2551 C CA . GLY A 1 328 ? 28.844 36.406 15.914 1 80.75 328 GLY A CA 1
ATOM 2552 C C . GLY A 1 328 ? 28.312 37.531 15.047 1 80.75 328 GLY A C 1
ATOM 2553 O O . GLY A 1 328 ? 27.203 38 15.258 1 80.75 328 GLY A O 1
ATOM 2554 N N . SER A 1 329 ? 29.031 37.844 13.984 1 79.44 329 SER A N 1
ATOM 2555 C CA . SER A 1 329 ? 28.734 39.031 13.203 1 79.44 329 SER A CA 1
ATOM 2556 C C . SER A 1 329 ? 27.547 38.812 12.266 1 79.44 329 SER A C 1
ATOM 2558 O O . SER A 1 329 ? 27.531 37.812 11.516 1 79.44 329 SER A O 1
ATOM 2560 N N . ILE A 1 330 ? 26.5 39.562 12.406 1 79.19 330 ILE A N 1
ATOM 2561 C CA . ILE A 1 330 ? 25.344 39.562 11.516 1 79.19 330 ILE A CA 1
ATOM 2562 C C . ILE A 1 330 ? 25.5 40.656 10.477 1 79.19 330 ILE A C 1
ATOM 2564 O O . ILE A 1 330 ? 25.562 41.844 10.828 1 79.19 330 ILE A O 1
ATOM 2568 N N . PRO A 1 331 ? 25.609 40.281 9.234 1 78.94 331 PRO A N 1
ATOM 2569 C CA . PRO A 1 331 ? 25.75 41.312 8.211 1 78.94 331 PRO A CA 1
ATOM 2570 C C . PRO A 1 331 ? 24.547 42.25 8.148 1 78.94 331 PRO A C 1
ATOM 2572 O O . PRO A 1 331 ? 23.406 41.812 8.312 1 78.94 331 PRO A O 1
ATOM 2575 N N . LYS A 1 332 ? 24.859 43.531 8 1 81 332 LYS A N 1
ATOM 2576 C CA . LYS A 1 332 ? 23.797 44.531 7.883 1 81 332 LYS A CA 1
ATOM 2577 C C . LYS A 1 332 ? 23.281 44.594 6.449 1 81 332 LYS A C 1
ATOM 2579 O O . LYS A 1 332 ? 24.062 44.531 5.496 1 81 332 LYS A O 1
ATOM 2584 N N . GLY A 1 333 ? 22.016 44.656 6.305 1 82.44 333 GLY A N 1
ATOM 2585 C CA . GLY A 1 333 ? 21.422 44.906 5 1 82.44 333 GLY A CA 1
ATOM 2586 C C . GLY A 1 333 ? 20.812 43.688 4.375 1 82.44 333 GLY A C 1
ATOM 2587 O O . GLY A 1 333 ? 20.891 42.594 4.949 1 82.44 333 GLY A O 1
ATOM 2588 N N . LEU A 1 334 ? 20.188 43.906 3.227 1 86.75 334 LEU A N 1
ATOM 2589 C CA . LEU A 1 334 ? 19.547 42.844 2.451 1 86.75 334 LEU A CA 1
ATOM 2590 C C . LEU A 1 334 ? 20.547 42.188 1.518 1 86.75 334 LEU A C 1
ATOM 2592 O O . LEU A 1 334 ? 21.453 42.844 1 1 86.75 334 LEU A O 1
ATOM 2596 N N . GLN A 1 335 ? 20.484 40.938 1.469 1 83.75 335 GLN A N 1
ATOM 2597 C CA . GLN A 1 335 ? 21.391 40.188 0.594 1 83.75 335 GLN A CA 1
ATOM 2598 C C . GLN A 1 335 ? 20.828 40.094 -0.816 1 83.75 335 GLN A C 1
ATOM 2600 O O . GLN A 1 335 ? 19.625 39.875 -0.991 1 83.75 335 GLN A O 1
ATOM 2605 N N . ALA A 1 336 ? 21.688 40.281 -1.744 1 88.62 336 ALA A N 1
ATOM 2606 C CA . ALA A 1 336 ? 21.297 40.156 -3.148 1 88.62 336 ALA A CA 1
ATOM 2607 C C . ALA A 1 336 ? 20.984 38.719 -3.512 1 88.62 336 ALA A C 1
ATOM 2609 O O . ALA A 1 336 ? 21.516 37.781 -2.91 1 88.62 336 ALA A O 1
ATOM 2610 N N . PRO A 1 337 ? 20.094 38.562 -4.441 1 92.94 337 PRO A N 1
ATOM 2611 C CA . PRO A 1 337 ? 19.766 37.219 -4.891 1 92.94 337 PRO A CA 1
ATOM 2612 C C . PRO A 1 337 ? 20.969 36.5 -5.5 1 92.94 337 PRO A C 1
ATOM 2614 O O . PRO A 1 337 ? 21.797 37.125 -6.172 1 92.94 337 PRO A O 1
ATOM 2617 N N . VAL A 1 338 ? 21.109 35.312 -5.156 1 92.62 338 VAL A N 1
ATOM 2618 C CA . VAL A 1 338 ? 22.188 34.469 -5.664 1 92.62 338 VAL A CA 1
ATOM 2619 C C . VAL A 1 338 ? 21.609 33.188 -6.266 1 92.62 338 VAL A C 1
ATOM 2621 O O . VAL A 1 338 ? 20.719 32.562 -5.672 1 92.62 338 VAL A O 1
ATOM 2624 N N . LEU A 1 339 ? 22.125 32.844 -7.453 1 92.25 339 LEU A N 1
ATOM 2625 C CA . LEU A 1 339 ? 21.688 31.609 -8.07 1 92.25 339 LEU A CA 1
ATOM 2626 C C . LEU A 1 339 ? 22.266 30.406 -7.336 1 92.25 339 LEU A C 1
ATOM 2628 O O . LEU A 1 339 ? 23.469 30.344 -7.078 1 92.25 339 LEU A O 1
ATOM 2632 N N . PRO A 1 340 ? 21.359 29.516 -6.957 1 90.94 340 PRO A N 1
ATOM 2633 C CA . PRO A 1 340 ? 21.875 28.328 -6.277 1 90.94 340 PRO A CA 1
ATOM 2634 C C . PRO A 1 340 ? 22.812 27.5 -7.16 1 90.94 340 PRO A C 1
ATOM 2636 O O . PRO A 1 340 ? 22.625 27.453 -8.375 1 90.94 340 PRO A O 1
ATOM 2639 N N . GLU A 1 341 ? 23.766 26.859 -6.566 1 90.81 341 GLU A N 1
ATOM 2640 C CA . GLU A 1 341 ? 24.719 26 -7.281 1 90.81 341 GLU A CA 1
ATOM 2641 C C . GLU A 1 341 ? 24.156 24.578 -7.434 1 90.81 341 GLU A C 1
ATOM 2643 O O . GLU A 1 341 ? 23.875 23.922 -6.441 1 90.81 341 GLU A O 1
ATOM 2648 N N . PHE A 1 342 ? 24.156 24.062 -8.656 1 91.56 342 PHE A N 1
ATOM 2649 C CA . PHE A 1 342 ? 23.453 22.812 -8.945 1 91.56 342 PHE A CA 1
ATOM 2650 C C . PHE A 1 342 ? 24.422 21.625 -8.906 1 91.56 342 PHE A C 1
ATOM 2652 O O . PHE A 1 342 ? 24.016 20.5 -9.188 1 91.56 342 PHE A O 1
ATOM 2659 N N . GLU A 1 343 ? 25.625 21.781 -8.438 1 88.31 343 GLU A N 1
ATOM 2660 C CA . GLU A 1 343 ? 26.609 20.703 -8.43 1 88.31 343 GLU A CA 1
ATOM 2661 C C . GLU A 1 343 ? 26.188 19.578 -7.496 1 88.31 343 GLU A C 1
ATOM 2663 O O . GLU A 1 343 ? 26.422 18.406 -7.793 1 88.31 343 GLU A O 1
ATOM 2668 N N . MET A 1 344 ? 25.578 19.984 -6.426 1 89.94 344 MET A N 1
ATOM 2669 C CA . MET A 1 344 ? 25.203 18.984 -5.434 1 89.94 344 MET A CA 1
ATOM 2670 C C . MET A 1 344 ? 23.734 18.578 -5.598 1 89.94 344 MET A C 1
ATOM 2672 O O . MET A 1 344 ? 23.141 18.031 -4.676 1 89.94 344 MET A O 1
ATOM 2676 N N . SER A 1 345 ? 23.172 18.625 -6.73 1 90.12 345 SER A N 1
ATOM 2677 C CA . SER A 1 345 ? 21.734 18.438 -6.953 1 90.12 345 SER A CA 1
ATOM 2678 C C . SER A 1 345 ? 21.344 16.969 -6.812 1 90.12 345 SER A C 1
ATOM 2680 O O . SER A 1 345 ? 20.297 16.656 -6.242 1 90.12 345 SER A O 1
ATOM 2682 N N . SER A 1 346 ? 22.156 16.016 -7.234 1 88.88 346 SER A N 1
ATOM 2683 C CA . SER A 1 346 ? 21.812 14.602 -7.242 1 88.88 346 SER A CA 1
ATOM 2684 C C . SER A 1 346 ? 21.703 14.055 -5.82 1 88.88 346 SER A C 1
ATOM 2686 O O . SER A 1 346 ? 20.891 13.156 -5.555 1 88.88 346 SER A O 1
ATOM 2688 N N . SER A 1 347 ? 22.406 14.656 -4.906 1 88.75 347 SER A N 1
ATOM 2689 C CA . SER A 1 347 ? 22.438 14.148 -3.537 1 88.75 347 SER A CA 1
ATOM 2690 C C . SER A 1 347 ? 21.297 14.727 -2.709 1 88.75 347 SER A C 1
ATOM 2692 O O . SER A 1 347 ? 20.984 14.219 -1.631 1 88.75 347 SER A O 1
ATOM 2694 N N . ILE A 1 348 ? 20.672 15.758 -3.252 1 92.62 348 ILE A N 1
ATOM 2695 C CA . ILE A 1 348 ? 19.734 16.484 -2.398 1 92.62 348 ILE A CA 1
ATOM 2696 C C . ILE A 1 348 ? 18.312 16.25 -2.887 1 92.62 348 ILE A C 1
ATOM 2698 O O . ILE A 1 348 ? 17.344 16.547 -2.178 1 92.62 348 ILE A O 1
ATOM 2702 N N . ILE A 1 349 ? 18.078 15.633 -3.967 1 90.81 349 ILE A N 1
ATOM 2703 C CA . ILE A 1 349 ? 16.781 15.531 -4.625 1 90.81 349 ILE A CA 1
ATOM 2704 C C . ILE A 1 349 ? 15.805 14.758 -3.734 1 90.81 349 ILE A C 1
ATOM 2706 O O . ILE A 1 349 ? 14.641 15.125 -3.605 1 90.81 349 ILE A O 1
ATOM 2710 N N . GLY A 1 350 ? 16.281 13.695 -3.139 1 86.5 350 GLY A N 1
ATOM 2711 C CA . GLY A 1 350 ? 15.422 12.93 -2.256 1 86.5 350 GLY A CA 1
ATOM 2712 C C . GLY A 1 350 ? 15.031 13.68 -0.999 1 86.5 350 GLY A C 1
ATOM 2713 O O . GLY A 1 350 ? 13.867 13.664 -0.593 1 86.5 350 GLY A O 1
ATOM 2714 N N . ASP A 1 351 ? 15.906 14.398 -0.424 1 90.94 351 ASP A N 1
ATOM 2715 C CA . ASP A 1 351 ? 15.664 15.188 0.781 1 90.94 351 ASP A CA 1
ATOM 2716 C C . ASP A 1 351 ? 14.727 16.359 0.49 1 90.94 351 ASP A C 1
ATOM 2718 O O . ASP A 1 351 ? 13.859 16.688 1.306 1 90.94 351 ASP A O 1
ATOM 2722 N N . ALA A 1 352 ? 14.969 16.891 -0.675 1 95.5 352 ALA A N 1
ATOM 2723 C CA . ALA A 1 352 ? 14.148 18.031 -1.057 1 95.5 352 ALA A CA 1
ATOM 2724 C C . ALA A 1 352 ? 12.68 17.641 -1.182 1 95.5 352 ALA A C 1
ATOM 2726 O O . ALA A 1 352 ? 11.789 18.422 -0.834 1 95.5 352 ALA A O 1
ATOM 2727 N N . PHE A 1 353 ? 12.422 16.469 -1.62 1 92.19 353 PHE A N 1
ATOM 2728 C CA . PHE A 1 353 ? 11.047 15.977 -1.747 1 92.19 353 PHE A CA 1
ATOM 2729 C C . PHE A 1 353 ? 10.406 15.812 -0.377 1 92.19 353 PHE A C 1
ATOM 2731 O O . PHE A 1 353 ? 9.25 16.188 -0.181 1 92.19 353 PHE A O 1
ATOM 2738 N N . ALA A 1 354 ? 11.133 15.297 0.524 1 88.75 354 ALA A N 1
ATOM 2739 C CA . ALA A 1 354 ? 10.625 15.102 1.879 1 88.75 354 ALA A CA 1
ATOM 2740 C C . ALA A 1 354 ? 10.297 16.438 2.541 1 88.75 354 ALA A C 1
ATOM 2742 O O . ALA A 1 354 ? 9.242 16.578 3.168 1 88.75 354 ALA A O 1
ATOM 2743 N N . VAL A 1 355 ? 11.164 17.375 2.395 1 93.88 355 VAL A N 1
ATOM 2744 C CA . VAL A 1 355 ? 10.969 18.703 2.965 1 93.88 355 VAL A CA 1
ATOM 2745 C C . VAL A 1 355 ? 9.734 19.359 2.336 1 93.88 355 VAL A C 1
ATOM 2747 O O . VAL A 1 355 ? 8.945 20 3.029 1 93.88 355 VAL A O 1
ATOM 2750 N N . ALA A 1 356 ? 9.594 19.125 1.018 1 95.19 356 ALA A N 1
ATOM 2751 C CA . ALA A 1 356 ? 8.461 19.703 0.296 1 95.19 356 ALA A CA 1
ATOM 2752 C C . ALA A 1 356 ? 7.141 19.156 0.827 1 95.19 356 ALA A C 1
ATOM 2754 O O . ALA A 1 356 ? 6.211 19.922 1.097 1 95.19 356 ALA A O 1
ATOM 2755 N N . ILE A 1 357 ? 7.078 17.938 1.084 1 90.88 357 ILE A N 1
ATOM 2756 C CA . ILE A 1 357 ? 5.828 17.281 1.459 1 90.88 357 ILE A CA 1
ATOM 2757 C C . ILE A 1 357 ? 5.5 17.594 2.918 1 90.88 357 ILE A C 1
ATOM 2759 O O . ILE A 1 357 ? 4.355 17.906 3.25 1 90.88 357 ILE A O 1
ATOM 2763 N N . VAL A 1 358 ? 6.461 17.578 3.773 1 88.88 358 VAL A N 1
ATOM 2764 C CA . VAL A 1 358 ? 6.242 17.812 5.195 1 88.88 358 VAL A CA 1
ATOM 2765 C C . VAL A 1 358 ? 5.848 19.281 5.414 1 88.88 358 VAL A C 1
ATOM 2767 O O . VAL A 1 358 ? 4.898 19.562 6.145 1 88.88 358 VAL A O 1
ATOM 2770 N N . GLY A 1 359 ? 6.613 20.094 4.766 1 92.94 359 GLY A N 1
ATOM 2771 C CA . GLY A 1 359 ? 6.273 21.5 4.875 1 92.94 359 GLY A CA 1
ATOM 2772 C C . GLY A 1 359 ? 4.863 21.812 4.414 1 92.94 359 GLY A C 1
ATOM 2773 O O . GLY A 1 359 ? 4.125 22.531 5.094 1 92.94 359 GLY A O 1
ATOM 2774 N N . TYR A 1 360 ? 4.48 21.203 3.311 1 93.44 360 TYR A N 1
ATOM 2775 C CA . TYR A 1 360 ? 3.139 21.391 2.771 1 93.44 360 TYR A CA 1
ATOM 2776 C C . TYR A 1 360 ? 2.088 20.797 3.697 1 93.44 360 TYR A C 1
ATOM 2778 O O . TYR A 1 360 ? 1.053 21.406 3.955 1 93.44 360 TYR A O 1
ATOM 2786 N N . GLY A 1 361 ? 2.377 19.672 4.141 1 87.88 361 GLY A N 1
ATOM 2787 C CA . GLY A 1 361 ? 1.426 18.984 4.996 1 87.88 361 GLY A CA 1
ATOM 2788 C C . GLY A 1 361 ? 1.062 19.766 6.238 1 87.88 361 GLY A C 1
ATOM 2789 O O . GLY A 1 361 ? -0.114 19.875 6.59 1 87.88 361 GLY A O 1
ATOM 2790 N N . ILE A 1 362 ? 2.004 20.359 6.84 1 86.56 362 ILE A N 1
ATOM 2791 C CA . ILE A 1 362 ? 1.775 21.141 8.047 1 86.56 362 ILE A CA 1
ATOM 2792 C C . ILE A 1 362 ? 0.988 22.406 7.699 1 86.56 362 ILE A C 1
ATOM 2794 O O . ILE A 1 362 ? 0.027 22.75 8.391 1 86.56 362 ILE A O 1
ATOM 2798 N N . THR A 1 363 ? 1.354 22.984 6.637 1 92.19 363 THR A N 1
ATOM 2799 C CA . THR A 1 363 ? 0.727 24.234 6.234 1 92.19 363 THR A CA 1
ATOM 2800 C C . THR A 1 363 ? -0.741 24.016 5.883 1 92.19 363 THR A C 1
ATOM 2802 O O . THR A 1 363 ? -1.611 24.766 6.332 1 92.19 363 THR A O 1
ATOM 2805 N N . ILE A 1 364 ? -1.018 23 5.117 1 89 364 ILE A N 1
ATOM 2806 C CA . ILE A 1 364 ? -2.387 22.781 4.668 1 89 364 ILE A CA 1
ATOM 2807 C C . ILE A 1 364 ? -3.248 22.312 5.84 1 89 364 ILE A C 1
ATOM 2809 O O . ILE A 1 364 ? -4.434 22.656 5.918 1 89 364 ILE A O 1
ATOM 2813 N N . SER A 1 365 ? -2.707 21.578 6.723 1 83.75 365 SER A N 1
ATOM 2814 C CA . SER A 1 365 ? -3.434 21.125 7.902 1 83.75 365 SER A CA 1
ATOM 2815 C C . SER A 1 365 ? -3.881 22.297 8.766 1 83.75 365 SER A C 1
ATOM 2817 O O . SER A 1 365 ? -5.047 22.375 9.156 1 83.75 365 SER A O 1
ATOM 2819 N N . LEU A 1 366 ? -3.016 23.203 8.984 1 86.88 366 LEU A N 1
ATOM 2820 C CA . LEU A 1 366 ? -3.34 24.391 9.773 1 86.88 366 LEU A CA 1
ATOM 2821 C C . LEU A 1 366 ? -4.285 25.312 9.016 1 86.88 366 LEU A C 1
ATOM 2823 O O . LEU A 1 366 ? -5.199 25.891 9.609 1 86.88 366 LEU A O 1
ATOM 2827 N N . GLY A 1 367 ? -4.035 25.406 7.766 1 88.69 367 GLY A N 1
ATOM 2828 C CA . GLY A 1 367 ? -4.941 26.203 6.953 1 88.69 367 GLY A CA 1
ATOM 2829 C C . GLY A 1 367 ? -6.375 25.719 7.008 1 88.69 367 GLY A C 1
ATOM 2830 O O . GLY A 1 367 ? -7.305 26.516 7.133 1 88.69 367 GLY A O 1
ATOM 2831 N N . LYS A 1 368 ? -6.559 24.547 6.98 1 79.44 368 LYS A N 1
ATOM 2832 C CA . LYS A 1 368 ? -7.898 23.969 7.004 1 79.44 368 LYS A CA 1
ATOM 2833 C C . LYS A 1 368 ? -8.531 24.109 8.383 1 79.44 368 LYS A C 1
ATOM 2835 O O . LYS A 1 368 ? -9.742 24.312 8.5 1 79.44 368 LYS A O 1
ATOM 2840 N N . ILE A 1 369 ? -7.797 24.031 9.391 1 77.12 369 ILE A N 1
ATOM 2841 C CA . ILE A 1 369 ? -8.289 24.203 10.75 1 77.12 369 ILE A CA 1
ATOM 2842 C C . ILE A 1 369 ? -8.844 25.609 10.922 1 77.12 369 ILE A C 1
ATOM 2844 O O . ILE A 1 369 ? -9.969 25.797 11.391 1 77.12 369 ILE A O 1
ATOM 2848 N N . PHE A 1 370 ? -8.109 26.531 10.523 1 85.44 370 PHE A N 1
ATOM 2849 C CA . PHE A 1 370 ? -8.531 27.922 10.68 1 85.44 370 PHE A CA 1
ATOM 2850 C C . PHE A 1 370 ? -9.633 28.266 9.68 1 85.44 370 PHE A C 1
ATOM 2852 O O . PHE A 1 370 ? -10.523 29.062 9.977 1 85.44 370 PHE A O 1
ATOM 2859 N N . GLY A 1 371 ? -9.508 27.672 8.531 1 82 371 GLY A N 1
ATOM 2860 C CA . GLY A 1 371 ? -10.594 27.844 7.57 1 82 371 GLY A CA 1
ATOM 2861 C C . GLY A 1 371 ? -11.938 27.391 8.102 1 82 371 GLY A C 1
ATOM 2862 O O . GLY A 1 371 ? -12.93 28.109 7.969 1 82 371 GLY A O 1
ATOM 2863 N N . LEU A 1 372 ? -11.93 26.375 8.664 1 69.31 372 LEU A N 1
ATOM 2864 C CA . LEU A 1 372 ? -13.148 25.828 9.25 1 69.31 372 LEU A CA 1
ATOM 2865 C C . LEU A 1 372 ? -13.617 26.688 10.422 1 69.31 372 LEU A C 1
ATOM 2867 O O . LEU A 1 372 ? -14.812 26.953 10.555 1 69.31 372 LEU A O 1
ATOM 2871 N N . LYS A 1 373 ? -12.727 27.109 11.219 1 73.38 373 LYS A N 1
ATOM 2872 C CA . LYS A 1 373 ? -13.047 27.906 12.391 1 73.38 373 LYS A CA 1
ATOM 2873 C C . LYS A 1 373 ? -13.641 29.266 11.992 1 73.38 373 LYS A C 1
ATOM 2875 O O . LYS A 1 373 ? -14.531 29.781 12.664 1 73.38 373 LYS A O 1
ATOM 2880 N N . HIS A 1 374 ? -13.156 29.766 10.922 1 79.12 374 HIS A N 1
ATOM 2881 C CA . HIS A 1 374 ? -13.562 31.109 10.547 1 79.12 374 HIS A CA 1
ATOM 2882 C C . HIS A 1 374 ? -14.461 31.094 9.32 1 79.12 374 HIS A C 1
ATOM 2884 O O . HIS A 1 374 ? -14.766 32.156 8.758 1 79.12 374 HIS A O 1
ATOM 2890 N N . GLY A 1 375 ? -14.742 29.938 8.812 1 72.62 375 GLY A N 1
ATOM 2891 C CA . GLY A 1 375 ? -15.789 29.781 7.809 1 72.62 375 GLY A CA 1
ATOM 2892 C C . GLY A 1 375 ? -15.312 30.109 6.402 1 72.62 375 GLY A C 1
ATOM 2893 O O . GLY A 1 375 ? -16 30.797 5.652 1 72.62 375 GLY A O 1
ATOM 2894 N N . TYR A 1 376 ? -14.117 29.828 6.074 1 77.94 376 TYR A N 1
ATOM 2895 C CA . TYR A 1 376 ? -13.664 29.969 4.695 1 77.94 376 TYR A CA 1
ATOM 2896 C C . TYR A 1 376 ? -12.984 28.688 4.215 1 77.94 376 TYR A C 1
ATOM 2898 O O . TYR A 1 376 ? -12.672 27.797 5.016 1 77.94 376 TYR A O 1
ATOM 2906 N N . GLN A 1 377 ? -12.898 28.578 2.902 1 78.38 377 GLN A N 1
ATOM 2907 C CA . GLN A 1 377 ? -12.305 27.375 2.32 1 78.38 377 GLN A CA 1
ATOM 2908 C C . GLN A 1 377 ? -10.891 27.656 1.807 1 78.38 377 GLN A C 1
ATOM 2910 O O . GLN A 1 377 ? -10.625 28.75 1.29 1 78.38 377 GLN A O 1
ATOM 2915 N N . VAL A 1 378 ? -10.031 26.734 2.061 1 86.81 378 VAL A N 1
ATOM 2916 C CA . VAL A 1 378 ? -8.648 26.828 1.591 1 86.81 378 VAL A CA 1
ATOM 2917 C C . VAL A 1 378 ? -8.445 25.875 0.418 1 86.81 378 VAL A C 1
ATOM 2919 O O . VAL A 1 378 ? -8.867 24.719 0.47 1 86.81 378 VAL A O 1
ATOM 2922 N N . ASP A 1 379 ? -7.895 26.359 -0.643 1 88.12 379 ASP A N 1
ATOM 2923 C CA . ASP A 1 379 ? -7.586 25.531 -1.8 1 88.12 379 ASP A CA 1
ATOM 2924 C C . ASP A 1 379 ? -6.25 24.812 -1.616 1 88.12 379 ASP A C 1
ATOM 2926 O O . ASP A 1 379 ? -5.191 25.438 -1.632 1 88.12 379 ASP A O 1
ATOM 2930 N N . SER A 1 380 ? -6.312 23.578 -1.575 1 88.31 380 SER A N 1
ATOM 2931 C CA . SER A 1 380 ? -5.129 22.781 -1.279 1 88.31 380 SER A CA 1
ATOM 2932 C C . SER A 1 380 ? -4.074 22.922 -2.371 1 88.31 380 SER A C 1
ATOM 2934 O O . SER A 1 380 ? -2.881 23 -2.08 1 88.31 380 SER A O 1
ATOM 2936 N N . ASN A 1 381 ? -4.441 22.969 -3.637 1 91.44 381 ASN A N 1
ATOM 2937 C CA . ASN A 1 381 ? -3.484 23.078 -4.73 1 91.44 381 ASN A CA 1
ATOM 2938 C C . ASN A 1 381 ? -2.836 24.453 -4.773 1 91.44 381 ASN A C 1
ATOM 2940 O O . ASN A 1 381 ? -1.636 24.578 -5.031 1 91.44 381 ASN A O 1
ATOM 2944 N N . GLN A 1 382 ? -3.615 25.422 -4.512 1 92.62 382 GLN A N 1
ATOM 2945 C CA . GLN A 1 382 ? -3.078 26.781 -4.496 1 92.62 382 GLN A CA 1
ATOM 2946 C C . GLN A 1 382 ? -2.131 26.984 -3.318 1 92.62 382 GLN A C 1
ATOM 2948 O O . GLN A 1 382 ? -1.143 27.719 -3.43 1 92.62 382 GLN A O 1
ATOM 2953 N N . GLU A 1 383 ? -2.512 26.391 -2.24 1 94.31 383 GLU A N 1
ATOM 2954 C CA . GLU A 1 383 ? -1.62 26.484 -1.087 1 94.31 383 GLU A CA 1
ATOM 2955 C C . GLU A 1 383 ? -0.27 25.828 -1.384 1 94.31 383 GLU A C 1
ATOM 2957 O O . GLU A 1 383 ? 0.769 26.328 -0.932 1 94.31 383 GLU A O 1
ATOM 2962 N N . LEU A 1 384 ? -0.362 24.75 -2.086 1 94.56 384 LEU A N 1
ATOM 2963 C CA . LEU A 1 384 ? 0.861 24.062 -2.482 1 94.56 384 LEU A CA 1
ATOM 2964 C C . LEU A 1 384 ? 1.707 24.938 -3.4 1 94.56 384 LEU A C 1
ATOM 2966 O O . LEU A 1 384 ? 2.924 25.047 -3.223 1 94.56 384 LEU A O 1
ATOM 2970 N N . ILE A 1 385 ? 1.117 25.641 -4.316 1 95.94 385 ILE A N 1
ATOM 2971 C CA . ILE A 1 385 ? 1.811 26.531 -5.238 1 95.94 385 ILE A CA 1
ATOM 2972 C C . ILE A 1 385 ? 2.346 27.734 -4.48 1 95.94 385 ILE A C 1
ATOM 2974 O O . ILE A 1 385 ? 3.479 28.172 -4.707 1 95.94 385 ILE A O 1
ATOM 2978 N N . ALA A 1 386 ? 1.536 28.25 -3.604 1 96.81 386 ALA A N 1
ATOM 2979 C CA . ALA A 1 386 ? 1.938 29.422 -2.832 1 96.81 386 ALA A CA 1
ATOM 2980 C C . ALA A 1 386 ? 3.168 29.125 -1.98 1 96.81 386 ALA A C 1
ATOM 2982 O O . ALA A 1 386 ? 4.129 29.906 -1.974 1 96.81 386 ALA A O 1
ATOM 2983 N N . LEU A 1 387 ? 3.129 28.031 -1.272 1 96.88 387 LEU A N 1
ATOM 2984 C CA . LEU A 1 387 ? 4.277 27.641 -0.46 1 96.88 387 LEU A CA 1
ATOM 2985 C C . LEU A 1 387 ? 5.477 27.312 -1.339 1 96.88 387 LEU A C 1
ATOM 2987 O O . LEU A 1 387 ? 6.617 27.625 -0.983 1 96.88 387 LEU A O 1
ATOM 2991 N N . GLY A 1 388 ? 5.203 26.641 -2.455 1 97.69 388 GLY A N 1
ATOM 2992 C CA . GLY A 1 388 ? 6.266 26.328 -3.402 1 97.69 388 GLY A CA 1
ATOM 2993 C C . GLY A 1 388 ? 6.949 27.562 -3.955 1 97.69 388 GLY A C 1
ATOM 2994 O O . GLY A 1 388 ? 8.18 27.625 -4.039 1 97.69 388 GLY A O 1
ATOM 2995 N N . LEU A 1 389 ? 6.18 28.531 -4.289 1 97.56 389 LEU A N 1
ATOM 2996 C CA . LEU A 1 389 ? 6.742 29.781 -4.793 1 97.56 389 LEU A CA 1
ATOM 2997 C C . LEU A 1 389 ? 7.527 30.5 -3.705 1 97.56 389 LEU A C 1
ATOM 2999 O O . LEU A 1 389 ? 8.547 31.141 -3.986 1 97.56 389 LEU A O 1
ATOM 3003 N N . SER A 1 390 ? 7.035 30.453 -2.52 1 97.94 390 SER A N 1
ATOM 3004 C CA . SER A 1 390 ? 7.746 31.047 -1.394 1 97.94 390 SER A CA 1
ATOM 3005 C C . SER A 1 390 ? 9.133 30.422 -1.225 1 97.94 390 SER A C 1
ATOM 3007 O O . SER A 1 390 ? 10.125 31.141 -1.071 1 97.94 390 SER A O 1
ATOM 3009 N N . ASN A 1 391 ? 9.18 29.094 -1.27 1 98.19 391 ASN A N 1
ATOM 3010 C CA . ASN A 1 391 ? 10.453 28.406 -1.129 1 98.19 391 ASN A CA 1
ATOM 3011 C C . ASN A 1 391 ? 11.32 28.578 -2.377 1 98.19 391 ASN A C 1
ATOM 3013 O O . ASN A 1 391 ? 12.539 28.703 -2.277 1 98.19 391 ASN A O 1
ATOM 3017 N N . PHE A 1 392 ? 10.672 28.578 -3.52 1 97.5 392 PHE A N 1
ATOM 3018 C CA . PHE A 1 392 ? 11.391 28.734 -4.781 1 97.5 392 PHE A CA 1
ATOM 3019 C C . PHE A 1 392 ? 12.086 30.094 -4.848 1 97.5 392 PHE A C 1
ATOM 3021 O O . PHE A 1 392 ? 13.289 30.156 -5.117 1 97.5 392 PHE A O 1
ATOM 3028 N N . VAL A 1 393 ? 11.391 31.125 -4.562 1 96.5 393 VAL A N 1
ATOM 3029 C CA . VAL A 1 393 ? 11.953 32.469 -4.582 1 96.5 393 VAL A CA 1
ATOM 3030 C C . VAL A 1 393 ? 12.922 32.656 -3.408 1 96.5 393 VAL A C 1
ATOM 3032 O O . VAL A 1 393 ? 13.961 33.281 -3.543 1 96.5 393 VAL A O 1
ATOM 3035 N N . GLY A 1 394 ? 12.539 32.094 -2.283 1 95.81 394 GLY A N 1
ATOM 3036 C CA . GLY A 1 394 ? 13.43 32.125 -1.138 1 95.81 394 GLY A CA 1
ATOM 3037 C C . GLY A 1 394 ? 14.789 31.531 -1.422 1 95.81 394 GLY A C 1
ATOM 3038 O O . GLY A 1 394 ? 15.812 32 -0.92 1 95.81 394 GLY A O 1
ATOM 3039 N N . GLY A 1 395 ? 14.781 30.469 -2.223 1 95.25 395 GLY A N 1
ATOM 3040 C CA . GLY A 1 395 ? 16.031 29.828 -2.586 1 95.25 395 GLY A CA 1
ATOM 3041 C C . GLY A 1 395 ? 16.984 30.75 -3.305 1 95.25 395 GLY A C 1
ATOM 3042 O O . GLY A 1 395 ? 18.203 30.625 -3.162 1 95.25 395 GLY A O 1
ATOM 3043 N N . PHE A 1 396 ? 16.516 31.75 -3.955 1 95.31 396 PHE A N 1
ATOM 3044 C CA . PHE A 1 396 ? 17.344 32.719 -4.66 1 95.31 396 PHE A CA 1
ATOM 3045 C C . PHE A 1 396 ? 17.875 33.781 -3.701 1 95.31 396 PHE A C 1
ATOM 3047 O O . PHE A 1 396 ? 18.891 34.406 -3.982 1 95.31 396 PHE A O 1
ATOM 3054 N N . PHE A 1 397 ? 17.234 33.938 -2.586 1 94.94 397 PHE A N 1
ATOM 3055 C CA . PHE A 1 397 ? 17.625 34.938 -1.629 1 94.94 397 PHE A CA 1
ATOM 3056 C C . PHE A 1 397 ? 18.297 34.344 -0.415 1 94.94 397 PHE A C 1
ATOM 3058 O O . PHE A 1 397 ? 18.219 34.875 0.691 1 94.94 397 PHE A O 1
ATOM 3065 N N . GLN A 1 398 ? 18.781 33.156 -0.609 1 94.25 398 GLN A N 1
ATOM 3066 C CA . GLN A 1 398 ? 19.578 32.438 0.381 1 94.25 398 GLN A CA 1
ATOM 3067 C C . GLN A 1 398 ? 18.766 32.156 1.643 1 94.25 398 GLN A C 1
ATOM 3069 O O . GLN A 1 398 ? 19.266 32.312 2.758 1 94.25 398 GLN A O 1
ATOM 3074 N N . CYS A 1 399 ? 17.531 31.906 1.442 1 96.12 399 CYS A N 1
ATOM 3075 C CA . CYS A 1 399 ? 16.656 31.484 2.527 1 96.12 399 CYS A CA 1
ATOM 3076 C C . CYS A 1 399 ? 16.547 29.969 2.598 1 96.12 399 CYS A C 1
ATOM 3078 O O . CYS A 1 399 ? 16.906 29.266 1.646 1 96.12 399 CYS A O 1
ATOM 3080 N N . PHE A 1 400 ? 16.234 29.484 3.752 1 96.44 400 PHE A N 1
ATOM 3081 C CA . PHE A 1 400 ? 15.938 28.062 3.859 1 96.44 400 PHE A CA 1
ATOM 3082 C C . PHE A 1 400 ? 14.438 27.828 4 1 96.44 400 PHE A C 1
ATOM 3084 O O . PHE A 1 400 ? 13.656 28.781 4.066 1 96.44 400 PHE A O 1
ATOM 3091 N N . GLY A 1 401 ? 14.07 26.625 3.918 1 96.12 401 GLY A N 1
ATOM 3092 C CA . GLY A 1 401 ? 12.68 26.234 3.762 1 96.12 401 GLY A CA 1
ATOM 3093 C C . GLY A 1 401 ? 11.773 26.781 4.844 1 96.12 401 GLY A C 1
ATOM 3094 O O . GLY A 1 401 ? 12.164 26.844 6.016 1 96.12 401 GLY A O 1
ATOM 3095 N N . VAL A 1 402 ? 10.547 27.188 4.387 1 96.56 402 VAL A N 1
ATOM 3096 C CA . VAL A 1 402 ? 9.594 27.781 5.32 1 96.56 402 VAL A CA 1
ATOM 3097 C C . VAL A 1 402 ? 8.328 26.938 5.379 1 96.56 402 VAL A C 1
ATOM 3099 O O . VAL A 1 402 ? 8.055 26.141 4.465 1 96.56 402 VAL A O 1
ATOM 3102 N N . SER A 1 403 ? 7.656 27 6.461 1 94.06 403 SER A N 1
ATOM 3103 C CA . SER A 1 403 ? 6.348 26.391 6.688 1 94.06 403 SER A CA 1
ATOM 3104 C C . SER A 1 403 ? 5.551 27.172 7.73 1 94.06 403 SER A C 1
ATOM 3106 O O . SER A 1 403 ? 5.934 28.281 8.109 1 94.06 403 SER A O 1
ATOM 3108 N N . CYS A 1 404 ? 4.434 26.641 8.055 1 92.25 404 CYS A N 1
ATOM 3109 C CA . CYS A 1 404 ? 3.566 27.312 9.023 1 92.25 404 CYS A CA 1
ATOM 3110 C C . CYS A 1 404 ? 3.838 26.812 10.438 1 92.25 404 CYS A C 1
ATOM 3112 O O . CYS A 1 404 ? 4.305 25.688 10.625 1 92.25 404 CYS A O 1
ATOM 3114 N N . SER A 1 405 ? 3.654 27.734 11.359 1 89.38 405 SER A N 1
ATOM 3115 C CA . SER A 1 405 ? 3.783 27.406 12.781 1 89.38 405 SER A CA 1
ATOM 3116 C C . SER A 1 405 ? 2.453 27.562 13.508 1 89.38 405 SER A C 1
ATOM 3118 O O . SER A 1 405 ? 1.755 28.562 13.32 1 89.38 405 SER A O 1
ATOM 3120 N N . MET A 1 406 ? 2.096 26.625 14.32 1 85.12 406 MET A N 1
ATOM 3121 C CA . MET A 1 406 ? 0.846 26.688 15.07 1 85.12 406 MET A CA 1
ATOM 3122 C C . MET A 1 406 ? 0.883 27.797 16.109 1 85.12 406 MET A C 1
ATOM 3124 O O . MET A 1 406 ? -0.094 28.531 16.281 1 85.12 406 MET A O 1
ATOM 3128 N N . SER A 1 407 ? 1.976 27.906 16.828 1 83.44 407 SER A N 1
ATOM 3129 C CA . SER A 1 407 ? 2.098 28.906 17.875 1 83.44 407 SER A CA 1
ATOM 3130 C C . SER A 1 407 ? 1.933 30.312 17.328 1 83.44 407 SER A C 1
ATOM 3132 O O . SER A 1 407 ? 1.136 31.094 17.844 1 83.44 407 SER A O 1
ATOM 3134 N N . ARG A 1 408 ? 2.625 30.609 16.25 1 90.31 408 ARG A N 1
ATOM 3135 C CA . ARG A 1 408 ? 2.535 31.953 15.656 1 90.31 408 ARG A CA 1
ATOM 3136 C C . ARG A 1 408 ? 1.158 32.188 15.047 1 90.31 408 ARG A C 1
ATOM 3138 O O . ARG A 1 408 ? 0.621 33.281 15.125 1 90.31 408 ARG A O 1
ATOM 3145 N N . SER A 1 409 ? 0.601 31.156 14.445 1 92.75 409 SER A N 1
ATOM 3146 C CA . SER A 1 409 ? -0.723 31.297 13.844 1 92.75 409 SER A CA 1
ATOM 3147 C C . SER A 1 409 ? -1.791 31.531 14.898 1 92.75 409 SER A C 1
ATOM 3149 O O . SER A 1 409 ? -2.723 32.312 14.68 1 92.75 409 SER A O 1
ATOM 3151 N N . LEU A 1 410 ? -1.643 30.938 16.047 1 87.12 410 LEU A N 1
ATOM 3152 C CA . LEU A 1 410 ? -2.586 31.125 17.141 1 87.12 410 LEU A CA 1
ATOM 3153 C C . LEU A 1 410 ? -2.49 32.562 17.688 1 87.12 410 LEU A C 1
ATOM 3155 O O . LEU A 1 410 ? -3.504 33.156 18.047 1 87.12 410 LEU A O 1
ATOM 3159 N N . VAL A 1 411 ? -1.314 33.031 17.781 1 86.81 411 VAL A N 1
ATOM 3160 C CA . VAL A 1 411 ? -1.123 34.406 18.219 1 86.81 411 VAL A CA 1
ATOM 3161 C C . VAL A 1 411 ? -1.749 35.344 17.219 1 86.81 411 VAL A C 1
ATOM 3163 O O . VAL A 1 411 ? -2.393 36.344 17.594 1 86.81 411 VAL A O 1
ATOM 3166 N N . GLN A 1 412 ? -1.55 35.062 15.984 1 92.25 412 GLN A N 1
ATOM 3167 C CA . GLN A 1 412 ? -2.148 35.875 14.945 1 92.25 412 GLN A CA 1
ATOM 3168 C C . GLN A 1 412 ? -3.67 35.906 15.055 1 92.25 412 GLN A C 1
ATOM 3170 O O . GLN A 1 412 ? -4.301 36.969 14.953 1 92.25 412 GLN A O 1
ATOM 3175 N N . GLU A 1 413 ? -4.227 34.812 15.32 1 89.31 413 GLU A N 1
ATOM 3176 C CA . GLU A 1 413 ? -5.676 34.688 15.43 1 89.31 413 GLU A CA 1
ATOM 3177 C C . GLU A 1 413 ? -6.195 35.312 16.703 1 89.31 413 GLU A C 1
ATOM 3179 O O . GLU A 1 413 ? -7.195 36.031 16.688 1 89.31 413 GLU A O 1
ATOM 3184 N N . SER A 1 414 ? -5.516 35.094 17.797 1 84.5 414 SER A N 1
ATOM 3185 C CA . SER A 1 414 ? -5.988 35.531 19.109 1 84.5 414 SER A CA 1
ATOM 3186 C C . SER A 1 414 ? -5.875 37.062 19.234 1 84.5 414 SER A C 1
ATOM 3188 O O . SER A 1 414 ? -6.633 37.688 19.984 1 84.5 414 SER A O 1
ATOM 3190 N N . THR A 1 415 ? -4.988 37.625 18.5 1 88.06 415 THR A N 1
ATOM 3191 C CA . THR A 1 415 ? -4.801 39.062 18.562 1 88.06 415 THR A CA 1
ATOM 3192 C C . THR A 1 415 ? -5.688 39.781 17.547 1 88.06 415 THR A C 1
ATOM 3194 O O . THR A 1 415 ? -5.613 41 17.406 1 88.06 415 THR A O 1
ATOM 3197 N N . GLY A 1 416 ? -6.395 38.938 16.781 1 87.06 416 GLY A N 1
ATOM 3198 C CA . GLY A 1 416 ? -7.434 39.5 15.938 1 87.06 416 GLY A CA 1
ATOM 3199 C C . GLY A 1 416 ? -7.047 39.594 14.469 1 87.06 416 GLY A C 1
ATOM 3200 O O . GLY A 1 416 ? -7.711 40.25 13.672 1 87.06 416 GLY A O 1
ATOM 3201 N N . GLY A 1 417 ? -5.988 39 14.148 1 91.56 417 GLY A N 1
ATOM 3202 C CA . GLY A 1 417 ? -5.609 39 12.742 1 91.56 417 GLY A CA 1
ATOM 3203 C C . GLY A 1 417 ? -6.66 38.375 11.844 1 91.56 417 GLY A C 1
ATOM 3204 O O . GLY A 1 417 ? -7.273 37.344 12.203 1 91.56 417 GLY A O 1
ATOM 3205 N N . GLN A 1 418 ? -6.848 39.094 10.648 1 90 418 GLN A N 1
ATOM 3206 C CA . GLN A 1 418 ? -7.926 38.594 9.789 1 90 418 GLN A CA 1
ATOM 3207 C C . GLN A 1 418 ? -7.398 38.219 8.406 1 90 418 GLN A C 1
ATOM 3209 O O . GLN A 1 418 ? -8.031 37.469 7.684 1 90 418 GLN A O 1
ATOM 3214 N N . THR A 1 419 ? -6.328 38.812 8.094 1 92.25 419 THR A N 1
ATOM 3215 C CA . THR A 1 419 ? -5.797 38.531 6.762 1 92.25 419 THR A CA 1
ATOM 3216 C C . THR A 1 419 ? -4.277 38.406 6.805 1 92.25 419 THR A C 1
ATOM 3218 O O . THR A 1 419 ? -3.668 38.531 7.871 1 92.25 419 THR A O 1
ATOM 3221 N N . GLN A 1 420 ? -3.645 38.125 5.625 1 93.75 420 GLN A N 1
ATOM 3222 C CA . GLN A 1 420 ? -2.197 37.969 5.512 1 93.75 420 GLN A CA 1
ATOM 3223 C C . GLN A 1 420 ? -1.489 39.344 5.547 1 93.75 420 GLN A C 1
ATOM 3225 O O . GLN A 1 420 ? -0.258 39.406 5.539 1 93.75 420 GLN A O 1
ATOM 3230 N N . LEU A 1 421 ? -2.24 40.375 5.703 1 94.38 421 LEU A N 1
ATOM 3231 C CA . LEU A 1 421 ? -1.62 41.688 5.895 1 94.38 421 LEU A CA 1
ATOM 3232 C C . LEU A 1 421 ? -0.828 41.719 7.195 1 94.38 421 LEU A C 1
ATOM 3234 O O . LEU A 1 421 ? 0.161 42.438 7.301 1 94.38 421 LEU A O 1
ATOM 3238 N N . ALA A 1 422 ? -1.261 40.938 8.133 1 94.69 422 ALA A N 1
ATOM 3239 C CA . ALA A 1 422 ? -0.506 40.781 9.375 1 94.69 422 ALA A CA 1
ATOM 3240 C C . ALA A 1 422 ? 0.92 40.312 9.094 1 94.69 422 ALA A C 1
ATOM 3242 O O . ALA A 1 422 ? 1.864 40.75 9.75 1 94.69 422 ALA A O 1
ATOM 3243 N N . SER A 1 423 ? 1.077 39.469 8.117 1 95.12 423 SER A N 1
ATOM 3244 C CA . SER A 1 423 ? 2.396 38.969 7.754 1 95.12 423 SER A CA 1
ATOM 3245 C C . SER A 1 423 ? 3.266 40.062 7.16 1 95.12 423 SER A C 1
ATOM 3247 O O . SER A 1 423 ? 4.48 40.062 7.359 1 95.12 423 SER A O 1
ATOM 3249 N N . VAL A 1 424 ? 2.674 40.969 6.449 1 95.56 424 VAL A N 1
ATOM 3250 C CA . VAL A 1 424 ? 3.414 42.094 5.859 1 95.56 424 VAL A CA 1
ATOM 3251 C C . VAL A 1 424 ? 3.924 43 6.965 1 95.56 424 VAL A C 1
ATOM 3253 O O . VAL A 1 424 ? 5.059 43.469 6.91 1 95.56 424 VAL A O 1
ATOM 3256 N N . VAL A 1 425 ? 3.119 43.219 7.898 1 95.94 425 VAL A N 1
ATOM 3257 C CA . VAL A 1 425 ? 3.516 44.062 9.031 1 95.94 425 VAL A CA 1
ATOM 3258 C C . VAL A 1 425 ? 4.668 43.375 9.781 1 95.94 425 VAL A C 1
ATOM 3260 O O . VAL A 1 425 ? 5.621 44.062 10.188 1 95.94 425 VAL A O 1
ATOM 3263 N N . SER A 1 426 ? 4.504 42.125 9.992 1 95.56 426 SER A N 1
ATOM 3264 C CA . SER A 1 426 ? 5.594 41.375 10.617 1 95.56 426 SER A CA 1
ATOM 3265 C C . SER A 1 426 ? 6.883 41.5 9.812 1 95.56 426 SER A C 1
ATOM 3267 O O . SER A 1 426 ? 7.969 41.625 10.391 1 95.56 426 SER A O 1
ATOM 3269 N N . CYS A 1 427 ? 6.785 41.5 8.516 1 95.88 427 CYS A N 1
ATOM 3270 C CA . CYS A 1 427 ? 7.941 41.594 7.629 1 95.88 427 CYS A CA 1
ATOM 3271 C C . CYS A 1 427 ? 8.578 43 7.746 1 95.88 427 CYS A C 1
ATOM 3273 O O . CYS A 1 427 ? 9.805 43.125 7.652 1 95.88 427 CYS A O 1
ATOM 3275 N N . ILE A 1 428 ? 7.789 43.938 7.941 1 95.56 428 ILE A N 1
ATOM 3276 C CA . ILE A 1 428 ? 8.312 45.281 8.094 1 95.56 428 ILE A CA 1
ATOM 3277 C C . ILE A 1 428 ? 9.148 45.375 9.375 1 95.56 428 ILE A C 1
ATOM 3279 O O . ILE A 1 428 ? 10.227 45.969 9.375 1 95.56 428 ILE A O 1
ATOM 3283 N N . LEU A 1 429 ? 8.656 44.812 10.336 1 93.19 429 LEU A N 1
ATOM 3284 C CA . LEU A 1 429 ? 9.406 44.781 11.586 1 93.19 429 LEU A CA 1
ATOM 3285 C C . LEU A 1 429 ? 10.742 44.062 11.398 1 93.19 429 LEU A C 1
ATOM 3287 O O . LEU A 1 429 ? 11.773 44.531 11.867 1 93.19 429 LEU A O 1
ATOM 3291 N N . ILE A 1 430 ? 10.734 42.969 10.797 1 93.5 430 ILE A N 1
ATOM 3292 C CA . ILE A 1 430 ? 11.938 42.156 10.555 1 93.5 430 ILE A CA 1
ATOM 3293 C C . ILE A 1 430 ? 12.898 42.969 9.672 1 93.5 430 ILE A C 1
ATOM 3295 O O . ILE A 1 430 ? 14.117 42.906 9.867 1 93.5 430 ILE A O 1
ATOM 3299 N N . LEU A 1 431 ? 12.352 43.625 8.711 1 93.81 431 LEU A N 1
ATOM 3300 C CA . LEU A 1 431 ? 13.164 44.469 7.824 1 93.81 431 LEU A CA 1
ATOM 3301 C C . LEU A 1 431 ? 13.898 45.531 8.617 1 93.81 431 LEU A C 1
ATOM 3303 O O . LEU A 1 431 ? 15.07 45.812 8.359 1 93.81 431 LEU A O 1
ATOM 3307 N N . VAL A 1 432 ? 13.25 46.094 9.555 1 91.62 432 VAL A N 1
ATOM 3308 C CA . VAL A 1 432 ? 13.859 47.125 10.398 1 91.62 432 VAL A CA 1
ATOM 3309 C C . VAL A 1 432 ? 15.008 46.5 11.203 1 91.62 432 VAL A C 1
ATOM 3311 O O . VAL A 1 432 ? 16.062 47.125 11.359 1 91.62 432 VAL A O 1
ATOM 3314 N N . VAL A 1 433 ? 14.742 45.375 11.641 1 88.06 433 VAL A N 1
ATOM 3315 C CA . VAL A 1 433 ? 15.766 44.688 12.43 1 88.06 433 VAL A CA 1
ATOM 3316 C C . VAL A 1 433 ? 16.969 44.375 11.547 1 88.06 433 VAL A C 1
ATOM 3318 O O . VAL A 1 433 ? 18.125 44.562 11.953 1 88.06 433 VAL A O 1
ATOM 3321 N N . ILE A 1 434 ? 16.766 43.906 10.383 1 89.31 434 ILE A N 1
ATOM 3322 C CA . ILE A 1 434 ? 17.844 43.531 9.453 1 89.31 434 ILE A CA 1
ATOM 3323 C C . ILE A 1 434 ? 18.656 44.781 9.094 1 89.31 434 ILE A C 1
ATOM 3325 O O . ILE A 1 434 ? 19.875 44.719 8.977 1 89.31 434 ILE A O 1
ATOM 3329 N N . LEU A 1 435 ? 18.031 45.875 8.984 1 89.06 435 LEU A N 1
ATOM 3330 C CA . LEU A 1 435 ? 18.688 47.094 8.484 1 89.06 435 LEU A CA 1
ATOM 3331 C C . LEU A 1 435 ? 19.375 47.844 9.609 1 89.06 435 LEU A C 1
ATOM 3333 O O . LEU A 1 435 ? 20.438 48.438 9.398 1 89.06 435 LEU A O 1
ATOM 3337 N N . GLU A 1 436 ? 18.875 47.812 10.852 1 85.19 436 GLU A N 1
ATOM 3338 C CA . GLU A 1 436 ? 19.391 48.719 11.859 1 85.19 436 GLU A CA 1
ATOM 3339 C C . GLU A 1 436 ? 19.875 47.969 13.094 1 85.19 436 GLU A C 1
ATOM 3341 O O . GLU A 1 436 ? 20.844 48.375 13.742 1 85.19 436 GLU A O 1
ATOM 3346 N N . ILE A 1 437 ? 19.281 46.938 13.438 1 78.69 437 ILE A N 1
ATOM 3347 C CA . ILE A 1 437 ? 19.438 46.375 14.781 1 78.69 437 ILE A CA 1
ATOM 3348 C C . ILE A 1 437 ? 20.234 45.062 14.719 1 78.69 437 ILE A C 1
ATOM 3350 O O . ILE A 1 437 ? 20.734 44.594 15.734 1 78.69 437 ILE A O 1
ATOM 3354 N N . GLY A 1 438 ? 20.516 44.625 13.617 1 76 438 GLY A N 1
ATOM 3355 C CA . GLY A 1 438 ? 21.109 43.312 13.477 1 76 438 GLY A CA 1
ATOM 3356 C C . GLY A 1 438 ? 22.453 43.188 14.172 1 76 438 GLY A C 1
ATOM 3357 O O . GLY A 1 438 ? 22.75 42.188 14.797 1 76 438 GLY A O 1
ATOM 3358 N N . SER A 1 439 ? 23.219 44.156 14.211 1 78.62 439 SER A N 1
ATOM 3359 C CA . SER A 1 439 ? 24.562 44.125 14.773 1 78.62 439 SER A CA 1
ATOM 3360 C C . SER A 1 439 ? 24.531 44.031 16.297 1 78.62 439 SER A C 1
ATOM 3362 O O . SER A 1 439 ? 25.484 43.562 16.922 1 78.62 439 SER A O 1
ATOM 3364 N N . LEU A 1 440 ? 23.391 44.344 16.734 1 81.25 440 LEU A N 1
ATOM 3365 C CA . LEU A 1 440 ? 23.266 44.344 18.188 1 81.25 440 LEU A CA 1
ATOM 3366 C C . LEU A 1 440 ? 23.156 42.938 18.734 1 81.25 440 LEU A C 1
ATOM 3368 O O . LEU A 1 440 ? 23.453 42.688 19.891 1 81.25 440 LEU A O 1
ATOM 3372 N N . PHE A 1 441 ? 22.812 42 17.922 1 85.56 441 PHE A N 1
ATOM 3373 C CA . PHE A 1 441 ? 22.594 40.625 18.375 1 85.56 441 PHE A CA 1
ATOM 3374 C C . PHE A 1 441 ? 23.844 39.781 18.172 1 85.56 441 PHE A C 1
ATOM 3376 O O . PHE A 1 441 ? 23.812 38.562 18.359 1 85.56 441 PHE A O 1
ATOM 3383 N N . SER A 1 442 ? 24.922 40.406 17.828 1 86.94 442 SER A N 1
ATOM 3384 C CA . SER A 1 442 ? 26.172 39.688 17.578 1 86.94 442 SER A CA 1
ATOM 3385 C C . SER A 1 442 ? 26.688 39.031 18.844 1 86.94 442 SER A C 1
ATOM 3387 O O . SER A 1 442 ? 27.359 38 18.797 1 86.94 442 SER A O 1
ATOM 3389 N N . ALA A 1 443 ? 26.344 39.594 20 1 91.06 443 ALA A N 1
ATOM 3390 C CA . ALA A 1 443 ? 26.859 39.094 21.266 1 91.06 443 ALA A CA 1
ATOM 3391 C C . ALA A 1 443 ? 25.875 38.125 21.922 1 91.06 443 ALA A C 1
ATOM 3393 O O . ALA A 1 443 ? 26.094 37.656 23.031 1 91.06 443 ALA A O 1
ATOM 3394 N N . LEU A 1 444 ? 24.906 37.75 21.203 1 92.81 444 LEU A N 1
ATOM 3395 C CA . LEU A 1 444 ? 23.891 36.875 21.734 1 92.81 444 LEU A CA 1
ATOM 3396 C C . LEU A 1 444 ? 24.438 35.438 21.875 1 92.81 444 LEU A C 1
ATOM 3398 O O . LEU A 1 444 ? 24.906 34.875 20.891 1 92.81 444 LEU A O 1
ATOM 3402 N N . PRO A 1 445 ? 24.438 34.906 23.094 1 94.12 445 PRO A N 1
ATOM 3403 C CA . PRO A 1 445 ? 24.891 33.531 23.266 1 94.12 445 PRO A CA 1
ATOM 3404 C C . PRO A 1 445 ? 24 32.531 22.531 1 94.12 445 PRO A C 1
ATOM 3406 O O . PRO A 1 445 ? 22.781 32.625 22.594 1 94.12 445 PRO A O 1
ATOM 3409 N N . LYS A 1 446 ? 24.578 31.547 21.875 1 93.5 446 LYS A N 1
ATOM 3410 C CA . LYS A 1 446 ? 23.844 30.5 21.172 1 93.5 446 LYS A CA 1
ATOM 3411 C C . LYS A 1 446 ? 23.016 29.672 22.141 1 93.5 446 LYS A C 1
ATOM 3413 O O . LYS A 1 446 ? 21.953 29.156 21.766 1 93.5 446 LYS A O 1
ATOM 3418 N N . ALA A 1 447 ? 23.391 29.594 23.328 1 95.38 447 ALA A N 1
ATOM 3419 C CA . ALA A 1 447 ? 22.688 28.844 24.375 1 95.38 447 ALA A CA 1
ATOM 3420 C C . ALA A 1 447 ? 21.297 29.422 24.609 1 95.38 447 ALA A C 1
ATOM 3422 O O . ALA A 1 447 ? 20.359 28.672 24.938 1 95.38 447 ALA A O 1
ATOM 3423 N N . VAL A 1 448 ? 21.203 30.703 24.469 1 95 448 VAL A N 1
ATOM 3424 C CA . VAL A 1 448 ? 19.922 31.375 24.656 1 95 448 VAL A CA 1
ATOM 3425 C C . VAL A 1 448 ? 18.953 30.922 23.547 1 95 448 VAL A C 1
ATOM 3427 O O . VAL A 1 448 ? 17.797 30.594 23.828 1 95 448 VAL A O 1
ATOM 3430 N N . LEU A 1 449 ? 19.391 30.906 22.391 1 91.06 449 LEU A N 1
ATOM 3431 C CA . LEU A 1 449 ? 18.578 30.469 21.25 1 91.06 449 LEU A CA 1
ATOM 3432 C C . LEU A 1 449 ? 18.172 29.016 21.391 1 91.06 449 LEU A C 1
ATOM 3434 O O . LEU A 1 449 ? 17.016 28.656 21.141 1 91.06 449 LEU A O 1
ATOM 3438 N N . ALA A 1 450 ? 19.047 28.188 21.766 1 94.19 450 ALA A N 1
ATOM 3439 C CA . ALA A 1 450 ? 18.766 26.766 21.969 1 94.19 450 ALA A CA 1
ATOM 3440 C C . ALA A 1 450 ? 17.703 26.578 23.047 1 94.19 450 ALA A C 1
ATOM 3442 O O . ALA A 1 450 ? 16.828 25.719 22.922 1 94.19 450 ALA A O 1
ATOM 3443 N N . SER A 1 451 ? 17.797 27.375 24.094 1 95.25 451 SER A N 1
ATOM 3444 C CA . SER A 1 451 ? 16.844 27.297 25.188 1 95.25 451 SER A CA 1
ATOM 3445 C C . SER A 1 451 ? 15.445 27.688 24.734 1 95.25 451 SER A C 1
ATOM 3447 O O . SER A 1 451 ? 14.453 27.078 25.156 1 95.25 451 SER A O 1
ATOM 3449 N N . ILE A 1 452 ? 15.43 28.656 23.906 1 90.62 452 ILE A N 1
ATOM 3450 C CA . ILE A 1 452 ? 14.148 29.078 23.359 1 90.62 452 ILE A CA 1
ATOM 3451 C C . ILE A 1 452 ? 13.523 27.938 22.562 1 90.62 452 ILE A C 1
ATOM 3453 O O . ILE A 1 452 ? 12.336 27.641 22.719 1 90.62 452 ILE A O 1
ATOM 3457 N N . ILE A 1 453 ? 14.273 27.266 21.766 1 90 453 ILE A N 1
ATOM 3458 C CA . ILE A 1 453 ? 13.797 26.156 20.938 1 90 453 ILE A CA 1
ATOM 3459 C C . ILE A 1 453 ? 13.25 25.047 21.828 1 90 453 ILE A C 1
ATOM 3461 O O . ILE A 1 453 ? 12.148 24.547 21.594 1 90 453 ILE A O 1
ATOM 3465 N N . ILE A 1 454 ? 13.984 24.719 22.844 1 93.88 454 ILE A N 1
ATOM 3466 C CA . ILE A 1 454 ? 13.648 23.578 23.703 1 93.88 454 ILE A CA 1
ATOM 3467 C C . ILE A 1 454 ? 12.328 23.844 24.422 1 93.88 454 ILE A C 1
ATOM 3469 O O . ILE A 1 454 ? 11.453 22.984 24.484 1 93.88 454 ILE A O 1
ATOM 3473 N N . ILE A 1 455 ? 12.141 25.031 24.922 1 91.31 455 ILE A N 1
ATOM 3474 C CA . ILE A 1 455 ? 10.93 25.375 25.672 1 91.31 455 ILE A CA 1
ATOM 3475 C C . ILE A 1 455 ? 9.734 25.375 24.719 1 91.31 455 ILE A C 1
ATOM 3477 O O . ILE A 1 455 ? 8.625 25 25.109 1 91.31 455 ILE A O 1
ATOM 3481 N N . ASN A 1 456 ? 9.984 25.734 23.531 1 86.62 456 ASN A N 1
ATOM 3482 C CA . ASN A 1 456 ? 8.906 25.781 22.547 1 86.62 456 ASN A CA 1
ATOM 3483 C C . ASN A 1 456 ? 8.492 24.391 22.094 1 86.62 456 ASN A C 1
ATOM 3485 O O . ASN A 1 456 ? 7.457 24.219 21.453 1 86.62 456 ASN A O 1
ATOM 3489 N N . LEU A 1 457 ? 9.258 23.391 22.406 1 90.44 457 LEU A N 1
ATOM 3490 C CA . LEU A 1 457 ? 8.953 22.016 22.031 1 90.44 457 LEU A CA 1
ATOM 3491 C C . LEU A 1 457 ? 7.918 21.406 22.969 1 90.44 457 LEU A C 1
ATOM 3493 O O . LEU A 1 457 ? 7.43 20.312 22.734 1 90.44 457 LEU A O 1
ATOM 3497 N N . GLN A 1 458 ? 7.562 22.094 24.016 1 90 458 GLN A N 1
ATOM 3498 C CA . GLN A 1 458 ? 6.688 21.562 25.047 1 90 458 GLN A CA 1
ATOM 3499 C C . GLN A 1 458 ? 5.363 21.078 24.469 1 90 458 GLN A C 1
ATOM 3501 O O . GLN A 1 458 ? 4.852 20.031 24.844 1 90 458 GLN A O 1
ATOM 3506 N N . GLY A 1 459 ? 4.824 21.828 23.547 1 85.94 459 GLY A N 1
ATOM 3507 C CA . GLY A 1 459 ? 3.564 21.453 22.938 1 85.94 459 GLY A CA 1
ATOM 3508 C C . GLY A 1 459 ? 3.652 20.156 22.141 1 85.94 459 GLY A C 1
ATOM 3509 O O . GLY A 1 459 ? 2.715 19.359 22.141 1 85.94 459 GLY A O 1
ATOM 3510 N N . MET A 1 460 ? 4.754 19.953 21.5 1 87.75 460 MET A N 1
ATOM 3511 C CA . MET A 1 460 ? 4.945 18.766 20.688 1 87.75 460 MET A CA 1
ATOM 3512 C C . MET A 1 460 ? 5.141 17.531 21.578 1 87.75 460 MET A C 1
ATOM 3514 O O . MET A 1 460 ? 4.664 16.438 21.25 1 87.75 460 MET A O 1
ATOM 3518 N N . PHE A 1 461 ? 5.77 17.703 22.75 1 93 461 PHE A N 1
ATOM 3519 C CA . PHE A 1 461 ? 6.016 16.578 23.656 1 93 461 PHE A CA 1
ATOM 3520 C C . PHE A 1 461 ? 4.73 16.172 24.359 1 93 461 PHE A C 1
ATOM 3522 O O . PHE A 1 461 ? 4.602 15.031 24.812 1 93 461 PHE A O 1
ATOM 3529 N N . LYS A 1 462 ? 3.791 17.094 24.438 1 92.62 462 LYS A N 1
ATOM 3530 C CA . LYS A 1 462 ? 2.498 16.766 25.031 1 92.62 462 LYS A CA 1
ATOM 3531 C C . LYS A 1 462 ? 1.743 15.742 24.172 1 92.62 462 LYS A C 1
ATOM 3533 O O . LYS A 1 462 ? 0.833 15.07 24.656 1 92.62 462 LYS A O 1
ATOM 3538 N N . GLN A 1 463 ? 2.143 15.586 22.984 1 92.06 463 GLN A N 1
ATOM 3539 C CA . GLN A 1 463 ? 1.488 14.656 22.078 1 92.06 463 GLN A CA 1
ATOM 3540 C C . GLN A 1 463 ? 1.758 13.211 22.469 1 92.06 463 GLN A C 1
ATOM 3542 O O . GLN A 1 463 ? 1.094 12.289 21.984 1 92.06 463 GLN A O 1
ATOM 3547 N N . PHE A 1 464 ? 2.682 12.953 23.469 1 94.06 464 PHE A N 1
ATOM 3548 C CA . PHE A 1 464 ? 2.898 11.609 24 1 94.06 464 PHE A CA 1
ATOM 3549 C C . PHE A 1 464 ? 1.641 11.086 24.672 1 94.06 464 PHE A C 1
ATOM 3551 O O . PHE A 1 464 ? 1.461 9.875 24.812 1 94.06 464 PHE A O 1
ATOM 3558 N N . ARG A 1 465 ? 0.785 12.016 24.969 1 93.69 465 ARG A N 1
ATOM 3559 C CA . ARG A 1 465 ? -0.474 11.633 25.609 1 93.69 465 ARG A CA 1
ATOM 3560 C C . ARG A 1 465 ? -1.39 10.922 24.609 1 93.69 465 ARG A C 1
ATOM 3562 O O . ARG A 1 465 ? -2.326 10.227 25 1 93.69 465 ARG A O 1
ATOM 3569 N N . ASP A 1 466 ? -1.067 11.117 23.391 1 92.62 466 ASP A N 1
ATOM 3570 C CA . ASP A 1 466 ? -1.868 10.477 22.359 1 92.62 466 ASP A CA 1
ATOM 3571 C C . ASP A 1 466 ? -1.788 8.961 22.453 1 92.62 466 ASP A C 1
ATOM 3573 O O . ASP A 1 466 ? -2.719 8.258 22.062 1 92.62 466 ASP A O 1
ATOM 3577 N N . ILE A 1 467 ? -0.675 8.438 23.016 1 94.44 467 ILE A N 1
ATOM 3578 C CA . ILE A 1 467 ? -0.501 6.992 23.141 1 94.44 467 ILE A CA 1
ATOM 3579 C C . ILE A 1 467 ? -1.601 6.418 24.031 1 94.44 467 ILE A C 1
ATOM 3581 O O . ILE A 1 467 ? -2.23 5.414 23.688 1 94.44 467 ILE A O 1
ATOM 3585 N N . CYS A 1 468 ? -1.884 7.117 25.109 1 93.06 468 CYS A N 1
ATOM 3586 C CA . CYS A 1 468 ? -2.932 6.672 26.016 1 93.06 468 CYS A CA 1
ATOM 3587 C C . CYS A 1 468 ? -4.309 6.824 25.375 1 93.06 468 CYS A C 1
ATOM 3589 O O . CYS A 1 468 ? -5.164 5.949 25.531 1 93.06 468 CYS A O 1
ATOM 3591 N N . HIS A 1 469 ? -4.438 7.871 24.672 1 91.81 469 HIS A N 1
ATOM 3592 C CA . HIS A 1 469 ? -5.715 8.133 24.016 1 91.81 469 HIS A CA 1
ATOM 3593 C C . HIS A 1 469 ? -6.008 7.086 22.953 1 91.81 469 HIS A C 1
ATOM 3595 O O . HIS A 1 469 ? -7.094 6.5 22.922 1 91.81 469 HIS A O 1
ATOM 3601 N N . PHE A 1 470 ? -5.047 6.789 22.109 1 91.81 470 PHE A N 1
ATOM 3602 C CA . PHE A 1 470 ? -5.254 5.855 21 1 91.81 470 PHE A CA 1
ATOM 3603 C C . PHE A 1 470 ? -5.336 4.422 21.516 1 91.81 470 PHE A C 1
ATOM 3605 O O . PHE A 1 470 ? -6.012 3.582 20.906 1 91.81 470 PHE A O 1
ATOM 3612 N N . TRP A 1 471 ? -4.637 4.195 22.656 1 91.5 471 TRP A N 1
ATOM 3613 C CA . TRP A 1 471 ? -4.711 2.867 23.266 1 91.5 471 TRP A CA 1
ATOM 3614 C C . TRP A 1 471 ? -6.145 2.514 23.641 1 91.5 471 TRP A C 1
ATOM 3616 O O . TRP A 1 471 ? -6.566 1.364 23.484 1 91.5 471 TRP A O 1
ATOM 3626 N N . LYS A 1 472 ? -6.914 3.539 23.922 1 89.94 472 LYS A N 1
ATOM 3627 C CA . LYS A 1 472 ? -8.289 3.326 24.344 1 89.94 472 LYS A CA 1
ATOM 3628 C C . LYS A 1 472 ? -9.258 3.402 23.172 1 89.94 472 LYS A C 1
ATOM 3630 O O . LYS A 1 472 ? -10.297 2.746 23.172 1 89.94 472 LYS A O 1
ATOM 3635 N N . THR A 1 473 ? -8.883 4.125 22.234 1 89.69 473 THR A N 1
ATOM 3636 C CA . THR A 1 473 ? -9.875 4.445 21.203 1 89.69 473 THR A CA 1
ATOM 3637 C C . THR A 1 473 ? -9.633 3.613 19.953 1 89.69 473 THR A C 1
ATOM 3639 O O . THR A 1 473 ? -10.586 3.102 19.359 1 89.69 473 THR A O 1
ATOM 3642 N N . ASN A 1 474 ? -8.398 3.521 19.469 1 92.56 474 ASN A N 1
ATOM 3643 C CA . ASN A 1 474 ? -8.117 2.846 18.203 1 92.56 474 ASN A CA 1
ATOM 3644 C C . ASN A 1 474 ? -6.703 2.268 18.188 1 92.56 474 ASN A C 1
ATOM 3646 O O . ASN A 1 474 ? -5.73 3 18 1 92.56 474 ASN A O 1
ATOM 3650 N N . LYS A 1 475 ? -6.57 1.057 18.125 1 92 475 LYS A N 1
ATOM 3651 C CA . LYS A 1 475 ? -5.285 0.372 18.219 1 92 475 LYS A CA 1
ATOM 3652 C C . LYS A 1 475 ? -4.5 0.503 16.906 1 92 475 LYS A C 1
ATOM 3654 O O . LYS A 1 475 ? -3.266 0.554 16.922 1 92 475 LYS A O 1
ATOM 3659 N N . VAL A 1 476 ? -5.16 0.54 15.828 1 91.69 476 VAL A N 1
ATOM 3660 C CA . VAL A 1 476 ? -4.48 0.682 14.547 1 91.69 476 VAL A CA 1
ATOM 3661 C C . VAL A 1 476 ? -3.822 2.059 14.461 1 91.69 476 VAL A C 1
ATOM 3663 O O . VAL A 1 476 ? -2.672 2.178 14.031 1 91.69 476 VAL A O 1
ATOM 3666 N N . ASP A 1 477 ? -4.52 3.076 14.875 1 92.81 477 ASP A N 1
ATOM 3667 C CA . ASP A 1 477 ? -3.959 4.426 14.891 1 92.81 477 ASP A CA 1
ATOM 3668 C C . ASP A 1 477 ? -2.793 4.527 15.867 1 92.81 477 ASP A C 1
ATOM 3670 O O . ASP A 1 477 ? -1.843 5.277 15.641 1 92.81 477 ASP A O 1
ATOM 3674 N N . LEU A 1 478 ? -2.922 3.75 16.953 1 95.31 478 LEU A N 1
ATOM 3675 C CA . LEU A 1 478 ? -1.81 3.697 17.891 1 95.31 478 LEU A CA 1
ATOM 3676 C C . LEU A 1 478 ? -0.567 3.105 17.234 1 95.31 478 LEU A C 1
ATOM 3678 O O . LEU A 1 478 ? 0.54 3.617 17.406 1 95.31 478 LEU A O 1
ATOM 3682 N N . MET A 1 479 ? -0.749 2.059 16.469 1 95.69 479 MET A N 1
ATOM 3683 C CA . MET A 1 479 ? 0.378 1.436 15.789 1 95.69 479 MET A CA 1
ATOM 3684 C C . MET A 1 479 ? 1.016 2.406 14.797 1 95.69 479 MET A C 1
ATOM 3686 O O . MET A 1 479 ? 2.242 2.465 14.68 1 95.69 479 MET A O 1
ATOM 3690 N N . ILE A 1 480 ? 0.197 3.133 14.102 1 94.69 480 ILE A N 1
ATOM 3691 C CA . ILE A 1 480 ? 0.707 4.113 13.148 1 94.69 480 ILE A CA 1
ATOM 3692 C C . ILE A 1 480 ? 1.521 5.172 13.883 1 94.69 480 ILE A C 1
ATOM 3694 O O . ILE A 1 480 ? 2.623 5.523 13.461 1 94.69 480 ILE A O 1
ATOM 3698 N N . TRP A 1 481 ? 0.975 5.641 15.016 1 95.38 481 TRP A N 1
ATOM 3699 C CA . TRP A 1 481 ? 1.653 6.652 15.82 1 95.38 481 TRP A CA 1
ATOM 3700 C C . TRP A 1 481 ? 2.998 6.137 16.312 1 95.38 481 TRP A C 1
ATOM 3702 O O . TRP A 1 481 ? 4.023 6.805 16.156 1 95.38 481 TRP A O 1
ATOM 3712 N N . VAL A 1 482 ? 3.092 4.934 16.797 1 97.06 482 VAL A N 1
ATOM 3713 C CA . VAL A 1 482 ? 4.285 4.367 17.422 1 97.06 482 VAL A CA 1
ATOM 3714 C C . VAL A 1 482 ? 5.316 4.027 16.344 1 97.06 482 VAL A C 1
ATOM 3716 O O . VAL A 1 482 ? 6.508 4.312 16.516 1 97.06 482 VAL A O 1
ATOM 3719 N N . VAL A 1 483 ? 4.887 3.436 15.297 1 96.19 483 VAL A N 1
ATOM 3720 C CA . VAL A 1 483 ? 5.805 3.064 14.227 1 96.19 483 VAL A CA 1
ATOM 3721 C C . VAL A 1 483 ? 6.402 4.32 13.602 1 96.19 483 VAL A C 1
ATOM 3723 O O . VAL A 1 483 ? 7.578 4.34 13.227 1 96.19 483 VAL A O 1
ATOM 3726 N N . THR A 1 484 ? 5.559 5.348 13.43 1 95.31 484 THR A N 1
ATOM 3727 C CA . THR A 1 484 ? 6.062 6.613 12.898 1 95.31 484 THR A CA 1
ATOM 3728 C C . THR A 1 484 ? 7.137 7.191 13.82 1 95.31 484 THR A C 1
ATOM 3730 O O . THR A 1 484 ? 8.195 7.617 13.352 1 95.31 484 THR A O 1
ATOM 3733 N N . LEU A 1 485 ? 6.887 7.16 15.133 1 96.62 485 LEU A N 1
ATOM 3734 C CA . LEU A 1 485 ? 7.848 7.66 16.109 1 96.62 485 LEU A CA 1
ATOM 3735 C C . LEU A 1 485 ? 9.148 6.867 16.047 1 96.62 485 LEU A C 1
ATOM 3737 O O . LEU A 1 485 ? 10.227 7.453 15.93 1 96.62 485 LEU A O 1
ATOM 3741 N N . LEU A 1 486 ? 9.047 5.598 16 1 96.75 486 LEU A N 1
ATOM 3742 C CA . LEU A 1 486 ? 10.219 4.73 16.062 1 96.75 486 LEU A CA 1
ATOM 3743 C C . LEU A 1 486 ? 11 4.793 14.75 1 96.75 486 LEU A C 1
ATOM 3745 O O . LEU A 1 486 ? 12.227 4.848 14.75 1 96.75 486 LEU A O 1
ATOM 3749 N N . SER A 1 487 ? 10.273 4.75 13.641 1 95.94 487 SER A N 1
ATOM 3750 C CA . SER A 1 487 ? 10.945 4.789 12.352 1 95.94 487 SER A CA 1
ATOM 3751 C C . SER A 1 487 ? 11.672 6.113 12.141 1 95.94 487 SER A C 1
ATOM 3753 O O . SER A 1 487 ? 12.789 6.137 11.617 1 95.94 487 SER A O 1
ATOM 3755 N N . THR A 1 488 ? 11.07 7.223 12.555 1 92.81 488 THR A N 1
ATOM 3756 C CA . THR A 1 488 ? 11.688 8.539 12.383 1 92.81 488 THR A CA 1
ATOM 3757 C C . THR A 1 488 ? 12.875 8.703 13.32 1 92.81 488 THR A C 1
ATOM 3759 O O . THR A 1 488 ? 13.914 9.25 12.938 1 92.81 488 THR A O 1
ATOM 3762 N N . VAL A 1 489 ? 12.82 8.18 14.516 1 94.56 489 VAL A N 1
ATOM 3763 C CA . VAL A 1 489 ? 13.891 8.297 15.508 1 94.56 489 VAL A CA 1
ATOM 3764 C C . VAL A 1 489 ? 15.055 7.398 15.109 1 94.56 489 VAL A C 1
ATOM 3766 O O . VAL A 1 489 ? 16.219 7.797 15.227 1 94.56 489 VAL A O 1
ATOM 3769 N N . LEU A 1 490 ? 14.742 6.273 14.508 1 94.88 490 LEU A N 1
ATOM 3770 C CA . LEU A 1 490 ? 15.781 5.281 14.258 1 94.88 490 LEU A CA 1
ATOM 3771 C C . LEU A 1 490 ? 16.359 5.441 12.859 1 94.88 490 LEU A C 1
ATOM 3773 O O . LEU A 1 490 ? 17.562 5.254 12.648 1 94.88 490 LEU A O 1
ATOM 3777 N N . LEU A 1 491 ? 15.547 5.836 11.922 1 92.06 491 LEU A N 1
ATOM 3778 C CA . LEU A 1 491 ? 16 5.828 10.531 1 92.06 491 LEU A CA 1
ATOM 3779 C C . LEU A 1 491 ? 16.297 7.246 10.047 1 92.06 491 LEU A C 1
ATOM 3781 O O . LEU A 1 491 ? 16.922 7.434 9.008 1 92.06 491 LEU A O 1
ATOM 3785 N N . GLY A 1 492 ? 15.891 8.227 10.797 1 87.25 492 GLY A N 1
ATOM 3786 C CA . GLY A 1 492 ? 16.062 9.602 10.359 1 87.25 492 GLY A CA 1
ATOM 3787 C C . GLY A 1 492 ? 14.773 10.219 9.836 1 87.25 492 GLY A C 1
ATOM 3788 O O . GLY A 1 492 ? 13.781 9.516 9.625 1 87.25 492 GLY A O 1
ATOM 3789 N N . MET A 1 493 ? 14.789 11.43 9.531 1 84.56 493 MET A N 1
ATOM 3790 C CA . MET A 1 493 ? 13.578 12.188 9.211 1 84.56 493 MET A CA 1
ATOM 3791 C C . MET A 1 493 ? 13.078 11.852 7.809 1 84.56 493 MET A C 1
ATOM 3793 O O . MET A 1 493 ? 11.875 11.688 7.598 1 84.56 493 MET A O 1
ATOM 3797 N N . ASP A 1 494 ? 13.906 11.75 6.812 1 82.88 494 ASP A N 1
ATOM 3798 C CA . ASP A 1 494 ? 13.5 11.516 5.434 1 82.88 494 ASP A CA 1
ATOM 3799 C C . ASP A 1 494 ? 13.008 10.086 5.242 1 82.88 494 ASP A C 1
ATOM 3801 O O . ASP A 1 494 ? 11.875 9.859 4.816 1 82.88 494 ASP A O 1
ATOM 3805 N N . ILE A 1 495 ? 13.797 9.141 5.684 1 86.5 495 ILE A N 1
ATOM 3806 C CA . ILE A 1 495 ? 13.445 7.73 5.523 1 86.5 495 ILE A CA 1
ATOM 3807 C C . ILE A 1 495 ? 12.32 7.371 6.496 1 86.5 495 ILE A C 1
ATOM 3809 O O . ILE A 1 495 ? 11.461 6.551 6.18 1 86.5 495 ILE A O 1
ATOM 3813 N N . GLY A 1 496 ? 12.406 8.023 7.641 1 90.19 496 GLY A N 1
ATOM 3814 C CA . GLY A 1 496 ? 11.344 7.793 8.602 1 90.19 496 GLY A CA 1
ATOM 3815 C C . GLY A 1 496 ? 9.977 8.18 8.078 1 90.19 496 GLY A C 1
ATOM 3816 O O . GLY A 1 496 ? 8.992 7.465 8.312 1 90.19 496 GLY A O 1
ATOM 3817 N N . LEU A 1 497 ? 9.93 9.234 7.371 1 87.31 497 LEU A N 1
ATOM 3818 C CA . LEU A 1 497 ? 8.656 9.656 6.801 1 87.31 497 LEU A CA 1
ATOM 3819 C C . LEU A 1 497 ? 8.18 8.656 5.75 1 87.31 497 LEU A C 1
ATOM 3821 O O . LEU A 1 497 ? 7.008 8.258 5.754 1 87.31 497 LEU A O 1
ATOM 3825 N N . ALA A 1 498 ? 9.062 8.312 4.875 1 87.38 498 ALA A N 1
ATOM 3826 C CA . ALA A 1 498 ? 8.711 7.352 3.83 1 87.38 498 ALA A CA 1
ATOM 3827 C C . ALA A 1 498 ? 8.219 6.039 4.434 1 87.38 498 ALA A C 1
ATOM 3829 O O . ALA A 1 498 ? 7.215 5.48 3.99 1 87.38 498 ALA A O 1
ATOM 3830 N N . ALA A 1 499 ? 8.914 5.621 5.438 1 91.19 499 ALA A N 1
ATOM 3831 C CA . ALA A 1 499 ? 8.539 4.383 6.113 1 91.19 499 ALA A CA 1
ATOM 3832 C C . ALA A 1 499 ? 7.18 4.52 6.797 1 91.19 499 ALA A C 1
ATOM 3834 O O . ALA A 1 499 ? 6.391 3.572 6.812 1 91.19 499 ALA A O 1
ATOM 3835 N N . SER A 1 500 ? 6.965 5.633 7.387 1 93.31 500 SER A N 1
ATOM 3836 C CA . SER A 1 500 ? 5.707 5.871 8.086 1 93.31 500 SER A CA 1
ATOM 3837 C C . SER A 1 500 ? 4.527 5.883 7.121 1 93.31 500 SER A C 1
ATOM 3839 O O . SER A 1 500 ? 3.48 5.301 7.406 1 93.31 500 SER A O 1
ATOM 3841 N N . VAL A 1 501 ? 4.676 6.539 6 1 89.44 501 VAL A N 1
ATOM 3842 C CA . VAL A 1 501 ? 3.619 6.578 4.996 1 89.44 501 VAL A CA 1
ATOM 3843 C C . VAL A 1 501 ? 3.373 5.172 4.453 1 89.44 501 VAL A C 1
ATOM 3845 O O . VAL A 1 501 ? 2.225 4.75 4.305 1 89.44 501 VAL A O 1
ATOM 3848 N N . GLY A 1 502 ? 4.5 4.508 4.156 1 89.69 502 GLY A N 1
ATOM 3849 C CA . GLY A 1 502 ? 4.379 3.131 3.707 1 89.69 502 GLY A CA 1
ATOM 3850 C C . GLY A 1 502 ? 3.641 2.246 4.695 1 89.69 502 GLY A C 1
ATOM 3851 O O . GLY A 1 502 ? 2.797 1.438 4.301 1 89.69 502 GLY A O 1
ATOM 3852 N N . PHE A 1 503 ? 3.865 2.381 5.926 1 92.12 503 PHE A N 1
ATOM 3853 C CA . PHE A 1 503 ? 3.215 1.586 6.965 1 92.12 503 PHE A CA 1
ATOM 3854 C C . PHE A 1 503 ? 1.735 1.934 7.066 1 92.12 503 PHE A C 1
ATOM 3856 O O . PHE A 1 503 ? 0.896 1.051 7.25 1 92.12 503 PHE A O 1
ATOM 3863 N N . ALA A 1 504 ? 1.513 3.201 7.027 1 91.75 504 ALA A N 1
ATOM 3864 C CA . ALA A 1 504 ? 0.115 3.623 7.074 1 91.75 504 ALA A CA 1
ATOM 3865 C C . ALA A 1 504 ? -0.688 2.982 5.945 1 91.75 504 ALA A C 1
ATOM 3867 O O . ALA A 1 504 ? -1.806 2.508 6.164 1 91.75 504 ALA A O 1
ATOM 3868 N N . LEU A 1 505 ? -0.157 2.969 4.797 1 88.19 505 LEU A N 1
ATOM 3869 C CA . LEU A 1 505 ? -0.825 2.352 3.658 1 88.19 505 LEU A CA 1
ATOM 3870 C C . LEU A 1 505 ? -0.979 0.848 3.867 1 88.19 505 LEU A C 1
ATOM 3872 O O . LEU A 1 505 ? -2.018 0.273 3.531 1 88.19 505 LEU A O 1
ATOM 3876 N N . LEU A 1 506 ? 0.018 0.256 4.445 1 87.5 506 LEU A N 1
ATOM 3877 C CA . LEU A 1 506 ? -0.016 -1.18 4.699 1 87.5 506 LEU A CA 1
ATOM 3878 C C . LEU A 1 506 ? -1.096 -1.527 5.719 1 87.5 506 LEU A C 1
ATOM 3880 O O . LEU A 1 506 ? -1.708 -2.596 5.645 1 87.5 506 LEU A O 1
ATOM 3884 N N . THR A 1 507 ? -1.317 -0.659 6.695 1 89.38 507 THR A N 1
ATOM 3885 C CA . THR A 1 507 ? -2.338 -0.917 7.707 1 89.38 507 THR A CA 1
ATOM 3886 C C . THR A 1 507 ? -3.725 -0.977 7.07 1 89.38 507 THR A C 1
ATOM 3888 O O . THR A 1 507 ? -4.59 -1.73 7.523 1 89.38 507 THR A O 1
ATOM 3891 N N . VAL A 1 508 ? -3.949 -0.21 6.07 1 87.31 508 VAL A N 1
ATOM 3892 C CA . VAL A 1 508 ? -5.234 -0.232 5.383 1 87.31 508 VAL A CA 1
ATOM 3893 C C . VAL A 1 508 ? -5.426 -1.578 4.684 1 87.31 508 VAL A C 1
ATOM 3895 O O . VAL A 1 508 ? -6.512 -2.16 4.73 1 87.31 508 VAL A O 1
ATOM 3898 N N . ILE A 1 509 ? -4.387 -2.029 4.09 1 86.12 509 ILE A N 1
ATOM 3899 C CA . ILE A 1 509 ? -4.434 -3.314 3.4 1 86.12 509 ILE A CA 1
ATOM 3900 C C . ILE A 1 509 ? -4.645 -4.438 4.414 1 86.12 509 ILE A C 1
ATOM 3902 O O . ILE A 1 509 ? -5.434 -5.355 4.18 1 86.12 509 ILE A O 1
ATOM 3906 N N . PHE A 1 510 ? -4.023 -4.352 5.555 1 84.94 510 PHE A N 1
ATOM 3907 C CA . PHE A 1 510 ? -4.145 -5.387 6.574 1 84.94 510 PHE A CA 1
ATOM 3908 C C . PHE A 1 510 ? -5.551 -5.402 7.164 1 84.94 510 PHE A C 1
ATOM 3910 O O . PHE A 1 510 ? -6.078 -6.465 7.5 1 84.94 510 PHE A O 1
ATOM 3917 N N . GLN A 1 511 ? -6.094 -4.246 7.258 1 86.12 511 GLN A N 1
ATOM 3918 C CA . GLN A 1 511 ? -7.441 -4.164 7.805 1 86.12 511 GLN A CA 1
ATOM 3919 C C . GLN A 1 511 ? -8.461 -4.758 6.836 1 86.12 511 GLN A C 1
ATOM 3921 O O . GLN A 1 511 ? -9.484 -5.301 7.262 1 86.12 511 GLN A O 1
ATOM 3926 N N . THR A 1 512 ? -8.219 -4.676 5.656 1 85.5 512 THR A N 1
ATOM 3927 C CA . THR A 1 512 ? -9.156 -5.191 4.66 1 85.5 512 THR A CA 1
ATOM 3928 C C . THR A 1 512 ? -8.867 -6.66 4.355 1 85.5 512 THR A C 1
ATOM 3930 O O . THR A 1 512 ? -9.742 -7.387 3.887 1 85.5 512 THR A O 1
ATOM 3933 N N . GLN A 1 513 ? -7.641 -7.062 4.594 1 83.12 513 GLN A N 1
ATOM 3934 C CA . GLN A 1 513 ? -7.25 -8.445 4.32 1 83.12 513 GLN A CA 1
ATOM 3935 C C . GLN A 1 513 ? -7.801 -9.391 5.383 1 83.12 513 GLN A C 1
ATOM 3937 O O . GLN A 1 513 ? -8.094 -10.555 5.094 1 83.12 513 GLN A O 1
ATOM 3942 N N . LEU A 1 514 ? -7.895 -8.875 6.621 1 84.19 514 LEU A N 1
ATOM 3943 C CA . LEU A 1 514 ? -8.359 -9.734 7.707 1 84.19 514 LEU A CA 1
ATOM 3944 C C . LEU A 1 514 ? -9.695 -9.258 8.25 1 84.19 514 LEU A C 1
ATOM 3946 O O . LEU A 1 514 ? -9.797 -8.844 9.406 1 84.19 514 LEU A O 1
ATOM 3950 N N . PRO A 1 515 ? -10.664 -9.508 7.348 1 86.94 515 PRO A N 1
ATOM 3951 C CA . PRO A 1 515 ? -11.992 -9.133 7.828 1 86.94 515 PRO A CA 1
ATOM 3952 C C . PRO A 1 515 ? -12.594 -10.164 8.773 1 86.94 515 PRO A C 1
ATOM 3954 O O . PRO A 1 515 ? -12 -11.219 9.008 1 86.94 515 PRO A O 1
ATOM 3957 N N . THR A 1 516 ? -13.594 -9.844 9.438 1 88.25 516 THR A N 1
ATOM 3958 C CA . THR A 1 516 ? -14.375 -10.789 10.219 1 88.25 516 THR A CA 1
ATOM 3959 C C . THR A 1 516 ? -15.477 -11.414 9.375 1 88.25 516 THR A C 1
ATOM 3961 O O . THR A 1 516 ? -16.188 -10.711 8.656 1 88.25 516 THR A O 1
ATOM 3964 N N . TYR A 1 517 ? -15.484 -12.703 9.367 1 91.94 517 TYR A N 1
ATOM 3965 C CA . TYR A 1 517 ? -16.516 -13.445 8.656 1 91.94 517 TYR A CA 1
ATOM 3966 C C . TYR A 1 517 ? -17.609 -13.906 9.617 1 91.94 517 TYR A C 1
ATOM 3968 O O . TYR A 1 517 ? -17.328 -14.336 10.734 1 91.94 517 TYR A O 1
ATOM 3976 N N . SER A 1 518 ? -18.906 -13.711 9.219 1 92.56 518 SER A N 1
ATOM 3977 C CA . SER A 1 518 ? -20 -14.07 10.109 1 92.56 518 SER A CA 1
ATOM 3978 C C . SER A 1 518 ? -21.141 -14.742 9.352 1 92.56 518 SER A C 1
ATOM 3980 O O . SER A 1 518 ? -21.281 -14.547 8.141 1 92.56 518 SER A O 1
ATOM 3982 N N . ILE A 1 519 ? -21.797 -15.586 10.07 1 94.5 519 ILE A N 1
ATOM 3983 C CA . ILE A 1 519 ? -23.062 -16.141 9.617 1 94.5 519 ILE A CA 1
ATOM 3984 C C . ILE A 1 519 ? -24.219 -15.344 10.219 1 94.5 519 ILE A C 1
ATOM 3986 O O . ILE A 1 519 ? -24.266 -15.125 11.43 1 94.5 519 ILE A O 1
ATOM 3990 N N . LEU A 1 520 ? -25.109 -14.945 9.328 1 94.12 520 LEU A N 1
ATOM 3991 C CA . LEU A 1 520 ? -26.203 -14.094 9.789 1 94.12 520 LEU A CA 1
ATOM 3992 C C . LEU A 1 520 ? -27.453 -14.914 10.055 1 94.12 520 LEU A C 1
ATOM 3994 O O . LEU A 1 520 ? -27.688 -15.938 9.406 1 94.12 520 LEU A O 1
ATOM 3998 N N . GLY A 1 521 ? -28.172 -14.516 11.078 1 92.44 521 GLY A N 1
ATOM 3999 C CA . GLY A 1 521 ? -29.484 -15.047 11.414 1 92.44 521 GLY A CA 1
ATOM 4000 C C . GLY A 1 521 ? -30.562 -13.984 11.5 1 92.44 521 GLY A C 1
ATOM 4001 O O . GLY A 1 521 ? -30.25 -12.789 11.539 1 92.44 521 GLY A O 1
ATOM 4002 N N . GLN A 1 522 ? -31.75 -14.453 11.43 1 90.5 522 GLN A N 1
ATOM 4003 C CA . GLN A 1 522 ? -32.875 -13.516 11.453 1 90.5 522 GLN A CA 1
ATOM 4004 C C . GLN A 1 522 ? -33.312 -13.211 12.883 1 90.5 522 GLN A C 1
ATOM 4006 O O . GLN A 1 522 ? -33.375 -14.109 13.719 1 90.5 522 GLN A O 1
ATOM 4011 N N . VAL A 1 523 ? -33.438 -11.891 13.148 1 83.81 523 VAL A N 1
ATOM 4012 C CA . VAL A 1 523 ? -34.094 -11.484 14.391 1 83.81 523 VAL A CA 1
ATOM 4013 C C . VAL A 1 523 ? -35.594 -11.789 14.305 1 83.81 523 VAL A C 1
ATOM 4015 O O . VAL A 1 523 ? -36.25 -11.391 13.352 1 83.81 523 VAL A O 1
ATOM 4018 N N . PRO A 1 524 ? -36.094 -12.438 15.281 1 77.94 524 PRO A N 1
ATOM 4019 C CA . PRO A 1 524 ? -37.469 -12.914 15.172 1 77.94 524 PRO A CA 1
ATOM 4020 C C . PRO A 1 524 ? -38.469 -11.797 14.859 1 77.94 524 PRO A C 1
ATOM 4022 O O . PRO A 1 524 ? -38.375 -10.703 15.422 1 77.94 524 PRO A O 1
ATOM 4025 N N . MET A 1 525 ? -39.312 -11.953 13.844 1 70.31 525 MET A N 1
ATOM 4026 C CA . MET A 1 525 ? -40.438 -11.109 13.461 1 70.31 525 MET A CA 1
ATOM 4027 C C . MET A 1 525 ? -39.969 -9.812 12.82 1 70.31 525 MET A C 1
ATOM 4029 O O . MET A 1 525 ? -40.625 -8.781 12.93 1 70.31 525 MET A O 1
ATOM 4033 N N . THR A 1 526 ? -38.688 -9.867 12.383 1 76.06 526 THR A N 1
ATOM 4034 C CA . THR A 1 526 ? -38.188 -8.688 11.695 1 76.06 526 THR A CA 1
ATOM 4035 C C . THR A 1 526 ? -37.5 -9.078 10.383 1 76.06 526 THR A C 1
ATOM 4037 O O . THR A 1 526 ? -37.375 -10.266 10.086 1 76.06 526 THR A O 1
ATOM 4040 N N . ASP A 1 527 ? -37.281 -8.109 9.5 1 82.88 527 ASP A N 1
ATOM 4041 C CA . ASP A 1 527 ? -36.531 -8.32 8.258 1 82.88 527 ASP A CA 1
ATOM 4042 C C . ASP A 1 527 ? -35.031 -8.023 8.445 1 82.88 527 ASP A C 1
ATOM 4044 O O . ASP A 1 527 ? -34.344 -7.758 7.477 1 82.88 527 ASP A O 1
ATOM 4048 N N . ILE A 1 528 ? -34.719 -8.133 9.773 1 84.81 528 ILE A N 1
ATOM 4049 C CA . ILE A 1 528 ? -33.344 -7.766 10.102 1 84.81 528 ILE A CA 1
ATOM 4050 C C . ILE A 1 528 ? -32.531 -9.023 10.375 1 84.81 528 ILE A C 1
ATOM 4052 O O . ILE A 1 528 ? -33 -9.945 11.047 1 84.81 528 ILE A O 1
ATOM 4056 N N . TYR A 1 529 ? -31.359 -9.023 9.82 1 88.94 529 TYR A N 1
ATOM 4057 C CA . TYR A 1 529 ? -30.438 -10.156 9.961 1 88.94 529 TYR A CA 1
ATOM 4058 C C . TYR A 1 529 ? -29.156 -9.727 10.664 1 88.94 529 TYR A C 1
ATOM 4060 O O . TYR A 1 529 ? -28.562 -8.711 10.32 1 88.94 529 TYR A O 1
ATOM 4068 N N . ARG A 1 530 ? -28.812 -10.484 11.703 1 88 530 ARG A N 1
ATOM 4069 C CA . ARG A 1 530 ? -27.625 -10.164 12.492 1 88 530 ARG A CA 1
ATOM 4070 C C . ARG A 1 530 ? -26.766 -11.406 12.734 1 88 530 ARG A C 1
ATOM 4072 O O . ARG A 1 530 ? -27.203 -12.523 12.461 1 88 530 ARG A O 1
ATOM 4079 N N . ASP A 1 531 ? -25.562 -11.141 13.172 1 88.81 531 ASP A N 1
ATOM 4080 C CA . ASP A 1 531 ? -24.609 -12.211 13.453 1 88.81 531 ASP A CA 1
ATOM 4081 C C . ASP A 1 531 ? -25.125 -13.125 14.562 1 88.81 531 ASP A C 1
ATOM 4083 O O . ASP A 1 531 ? -25.406 -12.664 15.672 1 88.81 531 ASP A O 1
ATOM 4087 N N . ILE A 1 532 ? -25.094 -14.336 14.273 1 89 532 ILE A N 1
ATOM 4088 C CA . ILE A 1 532 ? -25.672 -15.305 15.211 1 89 532 ILE A CA 1
ATOM 4089 C C . ILE A 1 532 ? -24.734 -15.477 16.406 1 89 532 ILE A C 1
ATOM 4091 O O . ILE A 1 532 ? -25.172 -15.836 17.5 1 89 532 ILE A O 1
ATOM 4095 N N . THR A 1 533 ? -23.484 -15.273 16.203 1 85.56 533 THR A N 1
ATOM 4096 C CA . THR A 1 533 ? -22.5 -15.477 17.281 1 85.56 533 THR A CA 1
ATOM 4097 C C . THR A 1 533 ? -22.516 -14.305 18.25 1 85.56 533 THR A C 1
ATOM 4099 O O . THR A 1 533 ? -22.188 -14.461 19.422 1 85.56 533 THR A O 1
ATOM 4102 N N . LYS A 1 534 ? -22.984 -13.188 17.812 1 84.12 534 LYS A N 1
ATOM 4103 C CA . LYS A 1 534 ? -22.906 -11.984 18.641 1 84.12 534 LYS A CA 1
ATOM 4104 C C . LYS A 1 534 ? -24.266 -11.664 19.25 1 84.12 534 LYS A C 1
ATOM 4106 O O . LYS A 1 534 ? -24.344 -11.016 20.297 1 84.12 534 LYS A O 1
ATOM 4111 N N . PHE A 1 535 ? -25.25 -12.133 18.531 1 84.56 535 PHE A N 1
ATOM 4112 C CA . PHE A 1 535 ? -26.594 -11.836 19 1 84.56 535 PHE A CA 1
ATOM 4113 C C . PHE A 1 535 ? -27.375 -13.117 19.25 1 84.56 535 PHE A C 1
ATOM 4115 O O . PHE A 1 535 ? -27.672 -13.859 18.312 1 84.56 535 PHE A O 1
ATOM 4122 N N . ASP A 1 536 ? -27.812 -13.297 20.406 1 82.62 536 ASP A N 1
ATOM 4123 C CA . ASP A 1 536 ? -28.5 -14.531 20.812 1 82.62 536 ASP A CA 1
ATOM 4124 C C . ASP A 1 536 ? -29.906 -14.602 20.234 1 82.62 536 ASP A C 1
ATOM 4126 O O . ASP A 1 536 ? -30.438 -15.688 20.047 1 82.62 536 ASP A O 1
ATOM 4130 N N . THR A 1 537 ? -30.375 -13.461 19.906 1 83.06 537 THR A N 1
ATOM 4131 C CA . THR A 1 537 ? -31.75 -13.438 19.422 1 83.06 537 THR A CA 1
ATOM 4132 C C . THR A 1 537 ? -31.812 -13.812 17.938 1 83.06 537 THR A C 1
ATOM 4134 O O . THR A 1 537 ? -32.875 -14.164 17.422 1 83.06 537 THR A O 1
ATOM 4137 N N . ALA A 1 538 ? -30.719 -13.742 17.297 1 88.56 538 ALA A N 1
ATOM 4138 C CA . ALA A 1 538 ? -30.688 -14.07 15.883 1 88.56 5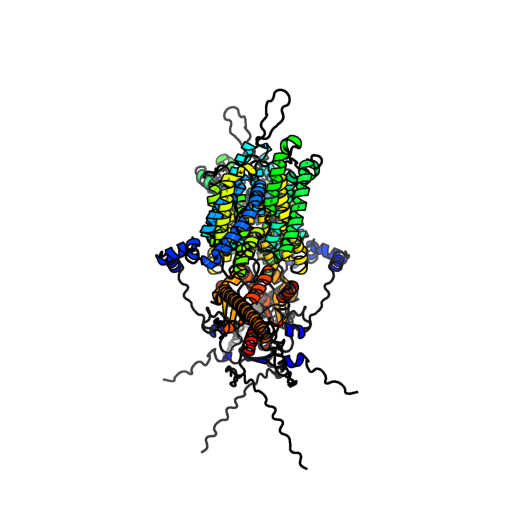38 ALA A CA 1
ATOM 4139 C C . ALA A 1 538 ? -30.625 -15.578 15.664 1 88.56 538 ALA A C 1
ATOM 4141 O O . ALA A 1 538 ? -29.766 -16.25 16.234 1 88.56 538 ALA A O 1
ATOM 4142 N N . LYS A 1 539 ? -31.547 -16.062 14.914 1 90.56 539 LYS A N 1
ATOM 4143 C CA . LYS A 1 539 ? -31.609 -17.5 14.648 1 90.56 539 LYS A CA 1
ATOM 4144 C C . LYS A 1 539 ? -31.438 -17.797 13.164 1 90.56 539 LYS A C 1
ATOM 4146 O O . LYS A 1 539 ? -31.953 -17.062 12.312 1 90.56 539 LYS A O 1
ATOM 4151 N N . GLU A 1 540 ? -30.797 -18.797 12.969 1 92.06 540 GLU A N 1
ATOM 4152 C CA . GLU A 1 540 ? -30.578 -19.219 11.586 1 92.06 540 GLU A CA 1
ATOM 4153 C C . GLU A 1 540 ? -31.844 -19.828 10.992 1 92.06 540 GLU A C 1
ATOM 4155 O O . GLU A 1 540 ? -32.594 -20.5 11.695 1 92.06 540 GLU A O 1
ATOM 4160 N N . ILE A 1 541 ? -32.062 -19.562 9.789 1 91.12 541 ILE A N 1
ATOM 4161 C CA . ILE A 1 541 ? -33.188 -20.172 9.078 1 91.12 541 ILE A CA 1
ATOM 4162 C C . ILE A 1 541 ? -32.781 -21.547 8.57 1 91.12 541 ILE A C 1
ATOM 4164 O O . ILE A 1 541 ? -31.75 -21.719 7.93 1 91.12 541 ILE A O 1
ATOM 4168 N N . SER A 1 542 ? -33.625 -22.453 8.836 1 91.12 542 SER A N 1
ATOM 4169 C CA . SER A 1 542 ? -33.344 -23.828 8.461 1 91.12 542 SER A CA 1
ATOM 4170 C C . SER A 1 542 ? -33.156 -23.969 6.949 1 91.12 542 SER A C 1
ATOM 4172 O O . SER A 1 542 ? -34 -23.516 6.176 1 91.12 542 SER A O 1
ATOM 4174 N N . GLY A 1 543 ? -32 -24.469 6.461 1 92.62 543 GLY A N 1
ATOM 4175 C CA . GLY A 1 543 ? -31.734 -24.75 5.062 1 92.62 543 GLY A CA 1
ATOM 4176 C C . GLY A 1 543 ? -31.062 -23.594 4.344 1 92.62 543 GLY A C 1
ATOM 4177 O O . GLY A 1 543 ? -30.609 -23.734 3.209 1 92.62 543 GLY A O 1
ATOM 4178 N N . ILE A 1 544 ? -31.156 -22.422 5.02 1 94.81 544 ILE A N 1
ATOM 4179 C CA . ILE A 1 544 ? -30.562 -21.25 4.387 1 94.81 544 ILE A CA 1
ATOM 4180 C C . ILE A 1 544 ? -29.375 -20.75 5.215 1 94.81 544 ILE A C 1
ATOM 4182 O O . ILE A 1 544 ? -29.5 -20.594 6.434 1 94.81 544 ILE A O 1
ATOM 4186 N N . LYS A 1 545 ? -28.25 -20.609 4.586 1 95.81 545 LYS A N 1
ATOM 4187 C CA . LYS A 1 545 ? -27.078 -20.016 5.227 1 95.81 545 LYS A CA 1
ATOM 4188 C C . LYS A 1 545 ? -26.734 -18.672 4.613 1 95.81 545 LYS A C 1
ATOM 4190 O O . LYS A 1 545 ? -26.703 -18.531 3.391 1 95.81 545 LYS A O 1
ATOM 4195 N N . ILE A 1 546 ? -26.609 -17.672 5.48 1 96.5 546 ILE A N 1
ATOM 4196 C CA . ILE A 1 546 ? -26.25 -16.328 5.039 1 96.5 546 ILE A CA 1
ATOM 4197 C C . ILE A 1 546 ? -24.844 -15.984 5.504 1 96.5 546 ILE A C 1
ATOM 4199 O O . ILE A 1 546 ? -24.562 -15.977 6.707 1 96.5 546 ILE A O 1
ATOM 4203 N N . PHE A 1 547 ? -23.922 -15.781 4.527 1 96.44 547 PHE A N 1
ATOM 4204 C CA . PHE A 1 547 ? -22.516 -15.523 4.809 1 96.44 547 PHE A CA 1
ATOM 4205 C C . PHE A 1 547 ? -22.172 -14.07 4.5 1 96.44 547 PHE A C 1
ATOM 4207 O O . PHE A 1 547 ? -22.516 -13.555 3.438 1 96.44 547 PHE A O 1
ATOM 4214 N N . GLN A 1 548 ? -21.484 -13.406 5.457 1 94.62 548 GLN A N 1
ATOM 4215 C CA . GLN A 1 548 ? -21.141 -12 5.27 1 94.62 548 GLN A CA 1
ATOM 4216 C C . GLN A 1 548 ? -19.703 -11.727 5.684 1 94.62 548 GLN A C 1
ATOM 4218 O O . GLN A 1 548 ? -19.234 -12.266 6.684 1 94.62 548 GLN A O 1
ATOM 4223 N N . SER A 1 549 ? -19.031 -11 4.793 1 93 549 SER A N 1
ATOM 4224 C CA . SER A 1 549 ? -17.719 -10.461 5.117 1 93 549 SER A CA 1
ATOM 4225 C C . SER A 1 549 ? -17.797 -8.969 5.434 1 93 549 SER A C 1
ATOM 4227 O O . SER A 1 549 ? -18.578 -8.242 4.82 1 93 549 SER A O 1
ATOM 4229 N N . THR A 1 550 ? -17.016 -8.469 6.391 1 90.19 550 THR A N 1
ATOM 4230 C CA . THR A 1 550 ? -17.062 -7.062 6.789 1 90.19 550 THR A CA 1
ATOM 4231 C C . THR A 1 550 ? -16.25 -6.203 5.828 1 90.19 550 THR A C 1
ATOM 4233 O O . THR A 1 550 ? -16.281 -4.973 5.898 1 90.19 550 THR A O 1
ATOM 4236 N N . ALA A 1 551 ? -15.539 -6.871 4.98 1 90.12 551 ALA A N 1
ATOM 4237 C CA . ALA A 1 551 ? -14.688 -6.105 4.074 1 90.12 551 ALA A CA 1
ATOM 4238 C C . ALA A 1 551 ? -14.914 -6.523 2.625 1 90.12 551 ALA A C 1
ATOM 4240 O O . ALA A 1 551 ? -15.586 -7.523 2.357 1 90.12 551 ALA A O 1
ATOM 4241 N N . THR A 1 552 ? -14.383 -5.664 1.734 1 91.31 552 THR A N 1
ATOM 4242 C CA . THR A 1 552 ? -14.461 -5.914 0.299 1 91.31 552 THR A CA 1
ATOM 4243 C C . THR A 1 552 ? -13.625 -7.137 -0.078 1 91.31 552 THR A C 1
ATOM 4245 O O . THR A 1 552 ? -12.672 -7.488 0.622 1 91.31 552 THR A O 1
ATOM 4248 N N . ILE A 1 553 ? -14.078 -7.863 -1.125 1 91.62 553 ILE A N 1
ATOM 4249 C CA . ILE A 1 553 ? -13.367 -9.039 -1.626 1 91.62 553 ILE A CA 1
ATOM 4250 C C . ILE A 1 553 ? -12.531 -8.656 -2.844 1 91.62 553 ILE A C 1
ATOM 4252 O O . ILE A 1 553 ? -13.062 -8.164 -3.842 1 91.62 553 ILE A O 1
ATOM 4256 N N . TYR A 1 554 ? -11.281 -8.789 -2.748 1 89.81 554 TYR A N 1
ATOM 4257 C CA . TYR A 1 554 ? -10.359 -8.508 -3.846 1 89.81 554 TYR A CA 1
ATOM 4258 C C . TYR A 1 554 ? -9.148 -9.43 -3.791 1 89.81 554 TYR A C 1
ATOM 4260 O O . TYR A 1 554 ? -9.133 -10.406 -3.035 1 89.81 554 TYR A O 1
ATOM 4268 N N . PHE A 1 555 ? -8.203 -9.281 -4.531 1 86.19 555 PHE A N 1
ATOM 4269 C CA . PHE A 1 555 ? -7.141 -10.258 -4.727 1 86.19 555 PHE A CA 1
ATOM 4270 C C . PHE A 1 555 ? -6.434 -10.562 -3.408 1 86.19 555 PHE A C 1
ATOM 4272 O O . PHE A 1 555 ? -5.949 -11.68 -3.199 1 86.19 555 PHE A O 1
ATOM 4279 N N . ALA A 1 556 ? -6.391 -9.633 -2.469 1 85.44 556 ALA A N 1
ATOM 4280 C CA . ALA A 1 556 ? -5.605 -9.797 -1.247 1 85.44 556 ALA A CA 1
ATOM 4281 C C . ALA A 1 556 ? -6.316 -10.711 -0.257 1 85.44 556 ALA A C 1
ATOM 4283 O O . ALA A 1 556 ? -5.691 -11.25 0.658 1 85.44 556 ALA A O 1
ATOM 4284 N N . ASN A 1 557 ? -7.645 -10.898 -0.352 1 88.5 557 ASN A N 1
ATOM 4285 C CA . ASN A 1 557 ? -8.336 -11.719 0.637 1 88.5 557 ASN A CA 1
ATOM 4286 C C . ASN A 1 557 ? -9.305 -12.695 -0.024 1 88.5 557 ASN A C 1
ATOM 4288 O O . ASN A 1 557 ? -10.086 -13.359 0.66 1 88.5 557 ASN A O 1
ATOM 4292 N N . ALA A 1 558 ? -9.336 -12.758 -1.298 1 87.44 558 ALA A N 1
ATOM 4293 C CA . ALA A 1 558 ? -10.289 -13.594 -2.027 1 87.44 558 ALA A CA 1
ATOM 4294 C C . ALA A 1 558 ? -10.148 -15.062 -1.624 1 87.44 558 ALA A C 1
ATOM 4296 O O . ALA A 1 558 ? -11.156 -15.742 -1.395 1 87.44 558 ALA A O 1
ATOM 4297 N N . GLU A 1 559 ? -8.961 -15.531 -1.498 1 82.19 559 GLU A N 1
ATOM 4298 C CA . GLU A 1 559 ? -8.742 -16.922 -1.109 1 82.19 559 GLU A CA 1
ATOM 4299 C C . GLU A 1 559 ? -9.148 -17.156 0.341 1 82.19 559 GLU A C 1
ATOM 4301 O O . GLU A 1 559 ? -9.703 -18.219 0.669 1 82.19 559 GLU A O 1
ATOM 4306 N N . LEU A 1 560 ? -8.852 -16.25 1.146 1 85.62 560 LEU A N 1
ATOM 4307 C CA . LEU A 1 560 ? -9.25 -16.344 2.545 1 85.62 560 LEU A CA 1
ATOM 4308 C C . LEU A 1 560 ? -10.766 -16.344 2.68 1 85.62 560 LEU A C 1
ATOM 4310 O O . LEU A 1 560 ? -11.32 -17.031 3.547 1 85.62 560 LEU A O 1
ATOM 4314 N N . TYR A 1 561 ? -11.406 -15.602 1.828 1 91.25 561 TYR A N 1
ATOM 4315 C CA . TYR A 1 561 ? -12.859 -15.555 1.796 1 91.25 561 TYR A CA 1
ATOM 4316 C C . TYR A 1 561 ? -13.438 -16.938 1.48 1 91.25 561 TYR A C 1
ATOM 4318 O O . TYR A 1 561 ? -14.359 -17.391 2.16 1 91.25 561 TYR A O 1
ATOM 4326 N N . GLU A 1 562 ? -12.867 -17.516 0.473 1 88.44 562 GLU A N 1
ATOM 4327 C CA . GLU A 1 562 ? -13.336 -18.844 0.068 1 88.44 562 GLU A CA 1
ATOM 4328 C C . GLU A 1 562 ? -13.086 -19.875 1.16 1 88.44 562 GLU A C 1
ATOM 4330 O O . GLU A 1 562 ? -13.938 -20.719 1.438 1 88.44 562 GLU A O 1
ATOM 4335 N N . GLU A 1 563 ? -11.953 -19.797 1.764 1 84.44 563 GLU A N 1
ATOM 4336 C CA . GLU A 1 563 ? -11.617 -20.734 2.834 1 84.44 563 GLU A CA 1
ATOM 4337 C C . GLU A 1 563 ? -12.523 -20.531 4.047 1 84.44 563 GLU A C 1
ATOM 4339 O O . GLU A 1 563 ? -12.969 -21.5 4.66 1 84.44 563 GLU A O 1
ATOM 4344 N N . ALA A 1 564 ? -12.773 -19.328 4.391 1 90.88 564 ALA A N 1
ATOM 4345 C CA . ALA A 1 564 ? -13.641 -19.016 5.523 1 90.88 564 ALA A CA 1
ATOM 4346 C C . ALA A 1 564 ? -15.07 -19.484 5.258 1 90.88 564 ALA A C 1
ATOM 4348 O O . ALA A 1 564 ? -15.75 -19.969 6.168 1 90.88 564 ALA A O 1
ATOM 4349 N N . LEU A 1 565 ? -15.492 -19.281 4.027 1 93.69 565 LEU A N 1
ATOM 4350 C CA . LEU A 1 565 ? -16.828 -19.734 3.639 1 93.69 565 LEU A CA 1
ATOM 4351 C C . LEU A 1 565 ? -16.953 -21.234 3.807 1 93.69 565 LEU A C 1
ATOM 4353 O O . LEU A 1 565 ? -17.922 -21.719 4.406 1 93.69 565 LEU A O 1
ATOM 4357 N N . LYS A 1 566 ? -16.031 -21.969 3.346 1 87.12 566 LYS A N 1
ATOM 4358 C CA . LYS A 1 566 ? -16.062 -23.422 3.432 1 87.12 566 LYS A CA 1
ATOM 4359 C C . LYS A 1 566 ? -16.016 -23.891 4.883 1 87.12 566 LYS A C 1
ATOM 4361 O O . LYS A 1 566 ? -16.719 -24.828 5.262 1 87.12 566 LYS A O 1
ATOM 4366 N N . LYS A 1 567 ? -15.258 -23.203 5.648 1 88.38 567 LYS A N 1
ATOM 4367 C CA . LYS A 1 567 ? -15.133 -23.547 7.059 1 88.38 567 LYS A CA 1
ATOM 4368 C C . LYS A 1 567 ? -16.422 -23.266 7.812 1 88.38 567 LYS A C 1
ATOM 4370 O O . LYS A 1 567 ? -16.859 -24.078 8.625 1 88.38 567 LYS A O 1
ATOM 4375 N N . LYS A 1 568 ? -17.047 -22.203 7.527 1 91.12 568 LYS A N 1
ATOM 4376 C CA . LYS A 1 568 ? -18.25 -21.797 8.258 1 91.12 568 LYS A CA 1
ATOM 4377 C C . LYS A 1 568 ? -19.453 -22.594 7.801 1 91.12 568 LYS A C 1
ATOM 4379 O O . LYS A 1 568 ? -20.406 -22.781 8.57 1 91.12 568 LYS A O 1
ATOM 4384 N N . MET A 1 569 ? -19.453 -23.078 6.625 1 89.19 569 MET A N 1
ATOM 4385 C CA . MET A 1 569 ? -20.531 -23.906 6.121 1 89.19 569 MET A CA 1
ATOM 4386 C C . MET A 1 569 ? -20.484 -25.297 6.754 1 89.19 569 MET A C 1
ATOM 4388 O O . MET A 1 569 ? -21.516 -25.953 6.883 1 89.19 569 MET A O 1
ATOM 4392 N N . GLY A 1 570 ? -19.391 -25.75 7.18 1 84.56 570 GLY A N 1
ATOM 4393 C CA . GLY A 1 570 ? -19.25 -27.047 7.816 1 84.56 570 GLY A CA 1
ATOM 4394 C C . GLY A 1 570 ? -19.328 -28.203 6.836 1 84.56 570 GLY A C 1
ATOM 4395 O O . GLY A 1 570 ? -19.625 -29.328 7.227 1 84.56 570 GLY A O 1
ATOM 4396 N N . ILE A 1 571 ? -19.375 -27.938 5.566 1 82.62 571 ILE A N 1
ATOM 4397 C CA . ILE A 1 571 ? -19.438 -28.969 4.535 1 82.62 571 ILE A CA 1
ATOM 4398 C C . ILE A 1 571 ? -18.141 -28.984 3.734 1 82.62 571 ILE A C 1
ATOM 4400 O O . ILE A 1 571 ? -17.641 -27.938 3.33 1 82.62 571 ILE A O 1
ATOM 4404 N N . ASP A 1 572 ? -17.562 -30.094 3.658 1 79.81 572 ASP A N 1
ATOM 4405 C CA . ASP A 1 572 ? -16.391 -30.219 2.801 1 79.81 572 ASP A CA 1
ATOM 4406 C C . ASP A 1 572 ? -16.797 -30.359 1.334 1 79.81 572 ASP A C 1
ATOM 4408 O O . ASP A 1 572 ? -16.922 -31.469 0.822 1 79.81 572 ASP A O 1
ATOM 4412 N N . VAL A 1 573 ? -16.906 -29.266 0.663 1 83.38 573 VAL A N 1
ATOM 4413 C CA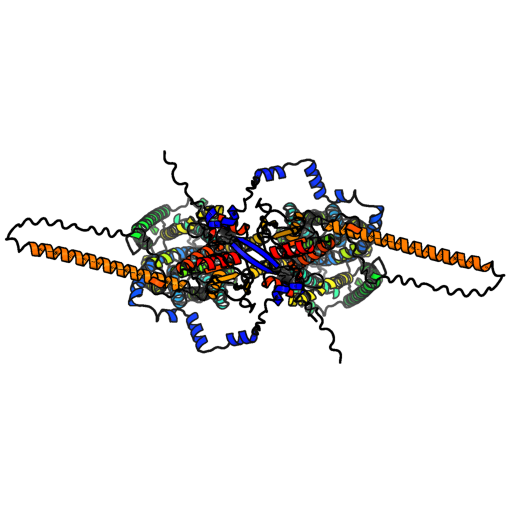 . VAL A 1 573 ? -17.422 -29.172 -0.7 1 83.38 573 VAL A CA 1
ATOM 4414 C C . VAL A 1 573 ? -16.531 -29.969 -1.646 1 83.38 573 VAL A C 1
ATOM 4416 O O . VAL A 1 573 ? -17.016 -30.688 -2.512 1 83.38 573 VAL A O 1
ATOM 4419 N N . ALA A 1 574 ? -15.258 -29.906 -1.502 1 76 574 ALA A N 1
ATOM 4420 C CA . ALA A 1 574 ? -14.312 -30.578 -2.385 1 76 574 ALA A CA 1
ATOM 4421 C C . ALA A 1 574 ? -14.445 -32.094 -2.283 1 76 574 ALA A C 1
ATOM 4423 O O . ALA A 1 574 ? -14.422 -32.812 -3.297 1 76 574 ALA A O 1
ATOM 4424 N N . VAL A 1 575 ? -14.594 -32.625 -1.12 1 78.62 575 VAL A N 1
ATOM 4425 C CA . VAL A 1 575 ? -14.711 -34.062 -0.893 1 78.62 575 VAL A CA 1
ATOM 4426 C C . VAL A 1 575 ? -16.016 -34.562 -1.499 1 78.62 575 VAL A C 1
ATOM 4428 O O . VAL A 1 575 ? -16.047 -35.656 -2.107 1 78.62 575 VAL A O 1
ATOM 4431 N N . LEU A 1 576 ? -17.031 -33.812 -1.282 1 83.56 576 LEU A N 1
ATOM 4432 C CA . LEU A 1 576 ? -18.328 -34.219 -1.798 1 83.56 576 LEU A CA 1
ATOM 4433 C C . LEU A 1 576 ? -18.328 -34.25 -3.322 1 83.56 576 LEU A C 1
ATOM 4435 O O . LEU A 1 576 ? -18.938 -35.094 -3.943 1 83.56 576 LEU A O 1
ATOM 4439 N N . ILE A 1 577 ? -17.672 -33.281 -3.922 1 83.44 577 ILE A N 1
ATOM 4440 C CA . ILE A 1 577 ? -17.594 -33.219 -5.375 1 83.44 577 ILE A CA 1
ATOM 4441 C C . ILE A 1 577 ? -16.797 -34.406 -5.914 1 83.44 577 ILE A C 1
ATOM 4443 O O . ILE A 1 577 ? -17.188 -35 -6.914 1 83.44 577 ILE A O 1
ATOM 4447 N N . THR A 1 578 ? -15.758 -34.719 -5.285 1 78.06 578 THR A N 1
ATOM 4448 C CA . THR A 1 578 ? -14.922 -35.844 -5.719 1 78.06 578 THR A CA 1
ATOM 4449 C C . THR A 1 578 ? -15.672 -37.156 -5.586 1 78.06 578 THR A C 1
ATOM 4451 O O . THR A 1 578 ? -15.578 -38.031 -6.457 1 78.06 578 THR A O 1
ATOM 4454 N N . LYS A 1 579 ? -16.328 -37.312 -4.492 1 82.56 579 LYS A N 1
ATOM 4455 C CA . LYS A 1 579 ? -17.141 -38.531 -4.305 1 82.56 579 LYS A CA 1
ATOM 4456 C C . LYS A 1 579 ? -18.203 -38.656 -5.391 1 82.56 579 LYS A C 1
ATOM 4458 O O . LYS A 1 579 ? -18.469 -39.75 -5.883 1 82.56 579 LYS A O 1
ATOM 4463 N N . LYS A 1 580 ? -18.781 -37.531 -5.656 1 85.62 580 LYS A N 1
ATOM 4464 C CA . LYS A 1 580 ? -19.797 -37.531 -6.707 1 85.62 580 LYS A CA 1
ATOM 4465 C C . LYS A 1 580 ? -19.188 -37.938 -8.055 1 85.62 580 LYS A C 1
ATOM 4467 O O . LYS A 1 580 ? -19.766 -38.75 -8.766 1 85.62 580 LYS A O 1
ATOM 4472 N N . LYS A 1 581 ? -18.125 -37.344 -8.406 1 81.5 581 LYS A N 1
ATOM 4473 C CA . LYS A 1 581 ? -17.469 -37.656 -9.68 1 81.5 581 LYS A CA 1
ATOM 4474 C C . LYS A 1 581 ? -17.031 -39.094 -9.758 1 81.5 581 LYS A C 1
ATOM 4476 O O . LYS A 1 581 ? -17.141 -39.75 -10.805 1 81.5 581 LYS A O 1
ATOM 4481 N N . LYS A 1 582 ? -16.531 -39.625 -8.68 1 81.5 582 LYS A N 1
ATOM 4482 C CA . LYS A 1 582 ? -16.109 -41 -8.625 1 81.5 582 LYS A CA 1
ATOM 4483 C C . LYS A 1 582 ? -17.297 -41.938 -8.828 1 81.5 582 LYS A C 1
ATOM 4485 O O . LYS A 1 582 ? -17.172 -42.969 -9.516 1 81.5 582 LYS A O 1
ATOM 4490 N N . ARG A 1 583 ? -18.328 -41.594 -8.188 1 85.94 583 ARG A N 1
ATOM 4491 C CA . ARG A 1 583 ? -19.516 -42.438 -8.297 1 85.94 583 ARG A CA 1
ATOM 4492 C C . ARG A 1 583 ? -20.094 -42.375 -9.711 1 85.94 583 ARG A C 1
ATOM 4494 O O . ARG A 1 583 ? -20.625 -43.375 -10.211 1 85.94 583 ARG A O 1
ATOM 4501 N N . ILE A 1 584 ? -20.016 -41.219 -10.281 1 85.56 584 ILE A N 1
ATOM 4502 C CA . ILE A 1 584 ? -20.5 -41.062 -11.656 1 85.56 584 ILE A CA 1
ATOM 4503 C C . ILE A 1 584 ? -19.625 -41.906 -12.602 1 85.56 584 ILE A C 1
ATOM 4505 O O . ILE A 1 584 ? -20.141 -42.562 -13.5 1 85.56 584 ILE A O 1
ATOM 4509 N N . LEU A 1 585 ? -18.328 -41.844 -12.383 1 81.25 585 LEU A N 1
ATOM 4510 C CA . LEU A 1 585 ? -17.406 -42.594 -13.219 1 81.25 585 LEU A CA 1
ATOM 4511 C C . LEU A 1 585 ? -17.609 -44.094 -13.055 1 81.25 585 LEU A C 1
ATOM 4513 O O . LEU A 1 585 ? -17.547 -44.844 -14.031 1 81.25 585 LEU A O 1
ATOM 4517 N N . LYS A 1 586 ? -17.891 -44.5 -11.859 1 81.81 586 LYS A N 1
ATOM 4518 C CA . LYS A 1 586 ? -18.156 -45.906 -11.594 1 81.81 586 LYS A CA 1
ATOM 4519 C C . LYS A 1 586 ? -19.438 -46.344 -12.297 1 81.81 586 LYS A C 1
ATOM 4521 O O . LYS A 1 586 ? -19.5 -47.469 -12.828 1 81.81 586 LYS A O 1
ATOM 4526 N N . LEU A 1 587 ? -20.422 -45.5 -12.203 1 82.5 587 LEU A N 1
ATOM 4527 C CA . LEU A 1 587 ? -21.688 -45.812 -12.852 1 82.5 587 LEU A CA 1
ATOM 4528 C C . LEU A 1 587 ? -21.516 -45.906 -14.367 1 82.5 587 LEU A C 1
ATOM 4530 O O . LEU A 1 587 ? -22.094 -46.781 -15.016 1 82.5 587 LEU A O 1
ATOM 4534 N N . GLU A 1 588 ? -20.734 -45 -14.867 1 81.88 588 GLU A N 1
ATOM 4535 C CA . GLU A 1 588 ? -20.469 -45 -16.297 1 81.88 588 GLU A CA 1
ATOM 4536 C C . GLU A 1 588 ? -19.688 -46.219 -16.734 1 81.88 588 GLU A C 1
ATOM 4538 O O . GLU A 1 588 ? -19.969 -46.812 -17.781 1 81.88 588 GLU A O 1
ATOM 4543 N N . LYS A 1 589 ? -18.781 -46.688 -15.961 1 81.44 589 LYS A N 1
ATOM 4544 C CA . LYS A 1 589 ? -18.016 -47.906 -16.25 1 81.44 589 LYS A CA 1
ATOM 4545 C C . LYS A 1 589 ? -18.906 -49.156 -16.188 1 81.44 589 LYS A C 1
ATOM 4547 O O . LYS A 1 589 ? -18.781 -50.031 -17.016 1 81.44 589 LYS A O 1
ATOM 4552 N N . LYS A 1 590 ? -19.734 -49.062 -15.156 1 81.56 590 LYS A N 1
ATOM 4553 C CA . LYS A 1 590 ? -20.656 -50.188 -15.031 1 81.56 590 LYS A CA 1
ATOM 4554 C C . LYS A 1 590 ? -21.594 -50.281 -16.234 1 81.56 590 LYS A C 1
ATOM 4556 O O . LYS A 1 590 ? -21.875 -51.375 -16.734 1 81.56 590 LYS A O 1
ATOM 4561 N N . GLN A 1 591 ? -22.062 -49.125 -16.641 1 80.94 591 GLN A N 1
ATOM 4562 C CA . GLN A 1 591 ? -22.953 -49.062 -17.797 1 80.94 591 GLN A CA 1
ATOM 4563 C C . GLN A 1 591 ? -22.25 -49.5 -19.078 1 80.94 591 GLN A C 1
ATOM 4565 O O . GLN A 1 591 ? -22.828 -50.188 -19.906 1 80.94 591 GLN A O 1
ATOM 4570 N N . LYS A 1 592 ? -21.031 -49.125 -19.156 1 80.81 592 LYS A N 1
ATOM 4571 C CA . LYS A 1 592 ? -20.25 -49.5 -20.328 1 80.81 592 LYS A CA 1
ATOM 4572 C C . LYS A 1 592 ? -19.969 -51 -20.328 1 80.81 592 LYS A C 1
ATOM 4574 O O . LYS A 1 592 ? -20.031 -51.656 -21.375 1 80.81 592 LYS A O 1
ATOM 4579 N N . LYS A 1 593 ? -19.719 -51.531 -19.156 1 82.25 593 LYS A N 1
ATOM 4580 C CA . LYS A 1 593 ? -19.516 -52.969 -19.031 1 82.25 593 LYS A CA 1
ATOM 4581 C C . LYS A 1 593 ? -20.781 -53.75 -19.344 1 82.25 593 LYS A C 1
ATOM 4583 O O . LYS A 1 593 ? -20.734 -54.781 -20.016 1 82.25 593 LYS A O 1
ATOM 4588 N N . MET A 1 594 ? -21.828 -53.219 -18.797 1 81.31 594 MET A N 1
ATOM 4589 C CA . MET A 1 594 ? -23.094 -53.875 -19.047 1 81.31 594 MET A CA 1
ATOM 4590 C C . MET A 1 594 ? -23.453 -53.812 -20.531 1 81.31 594 MET A C 1
ATOM 4592 O O . MET A 1 594 ? -23.969 -54.812 -21.078 1 81.31 594 MET A O 1
ATOM 4596 N N . ALA A 1 595 ? -23.172 -52.656 -21.141 1 79.88 595 ALA A N 1
ATOM 4597 C CA . ALA A 1 595 ? -23.438 -52.5 -22.578 1 79.88 595 ALA A CA 1
ATOM 4598 C C . ALA A 1 595 ? -22.562 -53.469 -23.391 1 79.88 595 ALA A C 1
ATOM 4600 O O . ALA A 1 595 ? -23.031 -54.031 -24.375 1 79.88 595 ALA A O 1
ATOM 4601 N N . LYS A 1 596 ? -21.391 -53.688 -23.031 1 80.69 596 LYS A N 1
ATOM 4602 C CA . LYS A 1 596 ? -20.484 -54.594 -23.703 1 80.69 596 LYS A CA 1
ATOM 4603 C C . LYS A 1 596 ? -20.953 -56.062 -23.531 1 80.69 596 LYS A C 1
ATOM 4605 O O . LYS A 1 596 ? -20.875 -56.844 -24.484 1 80.69 596 LYS A O 1
ATOM 4610 N N . LYS A 1 597 ? -21.422 -56.375 -22.359 1 82.56 597 LYS A N 1
ATOM 4611 C CA . LYS A 1 597 ? -21.922 -57.719 -22.094 1 82.56 597 LYS A CA 1
ATOM 4612 C C . LYS A 1 597 ? -23.172 -58 -22.922 1 82.56 597 LYS A C 1
ATOM 4614 O O . LYS A 1 597 ? -23.344 -59.094 -23.438 1 82.56 597 LYS A O 1
ATOM 4619 N N . GLU A 1 598 ? -24.016 -56.969 -22.969 1 78.62 598 GLU A N 1
ATOM 4620 C CA . GLU A 1 598 ? -25.234 -57.125 -23.75 1 78.62 598 GLU A CA 1
ATOM 4621 C C . GLU A 1 598 ? -24.922 -57.281 -25.234 1 78.62 598 GLU A C 1
ATOM 4623 O O . GLU A 1 598 ? -25.562 -58.094 -25.922 1 78.62 598 GLU A O 1
ATOM 4628 N N . LYS A 1 599 ? -23.984 -56.562 -25.719 1 79.44 599 LYS A N 1
ATOM 4629 C CA . LYS A 1 599 ? -23.578 -56.656 -27.125 1 79.44 599 LYS A CA 1
ATOM 4630 C C . LYS A 1 599 ? -22.953 -58.031 -27.406 1 79.44 599 LYS A C 1
ATOM 4632 O O . LYS A 1 599 ? -23.188 -58.625 -28.469 1 79.44 599 LYS A O 1
ATOM 4637 N N . LYS A 1 600 ? -22.203 -58.562 -26.516 1 81.12 600 LYS A N 1
ATOM 4638 C CA . LYS A 1 600 ? -21.625 -59.906 -26.656 1 81.12 600 LYS A CA 1
ATOM 4639 C C . LYS A 1 600 ? -22.688 -61 -26.609 1 81.12 600 LYS A C 1
ATOM 4641 O O . LYS A 1 600 ? -22.625 -61.969 -27.375 1 81.12 600 LYS A O 1
ATOM 4646 N N . ALA A 1 601 ? -23.688 -60.781 -25.75 1 83.12 601 ALA A N 1
ATOM 4647 C CA . ALA A 1 601 ? -24.781 -61.75 -25.656 1 83.12 601 ALA A CA 1
ATOM 4648 C C . ALA A 1 601 ? -25.625 -61.75 -26.922 1 83.12 601 ALA A C 1
ATOM 4650 O O . ALA A 1 601 ? -26.047 -62.812 -27.391 1 83.12 601 ALA A O 1
ATOM 4651 N N . GLU A 1 602 ? -25.812 -60.562 -27.406 1 77.06 602 GLU A N 1
ATOM 4652 C CA . GLU A 1 602 ? -26.562 -60.469 -28.656 1 77.06 602 GLU A CA 1
ATOM 4653 C C . GLU A 1 602 ? -25.812 -61.125 -29.812 1 77.06 602 GLU A C 1
ATOM 4655 O O . GLU A 1 602 ? -26.422 -61.781 -30.656 1 77.06 602 GLU A O 1
ATOM 4660 N N . LYS A 1 603 ? -24.5 -61.031 -29.906 1 77.81 603 LYS A N 1
ATOM 4661 C CA . LYS A 1 603 ? -23.672 -61.656 -30.938 1 77.81 603 LYS A CA 1
ATOM 4662 C C . LYS A 1 603 ? -23.672 -63.188 -30.797 1 77.81 603 LYS A C 1
ATOM 4664 O O . LYS A 1 603 ? -23.719 -63.906 -31.797 1 77.81 603 LYS A O 1
ATOM 4669 N N . LYS A 1 604 ? -23.75 -63.688 -29.625 1 79.25 604 LYS A N 1
ATOM 4670 C CA . LYS A 1 604 ? -23.812 -65.125 -29.391 1 79.25 604 LYS A CA 1
ATOM 4671 C C . LYS A 1 604 ? -25.172 -65.688 -29.781 1 79.25 604 LYS A C 1
ATOM 4673 O O . LYS A 1 604 ? -25.25 -66.75 -30.359 1 79.25 604 LYS A O 1
ATOM 4678 N N . GLN A 1 605 ? -26.266 -64.938 -29.5 1 74.5 605 GLN A N 1
ATOM 4679 C CA . GLN A 1 605 ? -27.609 -65.375 -29.875 1 74.5 605 GLN A CA 1
ATOM 4680 C C . GLN A 1 605 ? -27.797 -65.375 -31.375 1 74.5 605 GLN A C 1
ATOM 4682 O O . GLN A 1 605 ? -28.438 -66.25 -31.953 1 74.5 605 GLN A O 1
ATOM 4687 N N . LYS A 1 606 ? -27.109 -64.188 -31.734 1 65.38 606 LYS A N 1
ATOM 4688 C CA . LYS A 1 606 ? -27.172 -64.125 -33.188 1 65.38 606 LYS A CA 1
ATOM 4689 C C . LYS A 1 606 ? -26.344 -65.25 -33.844 1 65.38 606 LYS A C 1
ATOM 4691 O O . LYS A 1 606 ? -26.719 -65.812 -34.844 1 65.38 606 LYS A O 1
ATOM 4696 N N . GLY A 1 607 ? -25.328 -65.875 -33.375 1 67.94 607 GLY A N 1
ATOM 4697 C CA . GLY A 1 607 ? -24.484 -67 -33.844 1 67.94 607 GLY A CA 1
ATOM 4698 C C . GLY A 1 607 ? -25.125 -68.312 -33.688 1 67.94 607 GLY A C 1
ATOM 4699 O O . GLY A 1 607 ? -25 -69.188 -34.562 1 67.94 607 GLY A O 1
ATOM 4700 N N . GLN A 1 608 ? -25.891 -68.625 -32.75 1 70.44 608 GLN A N 1
ATOM 4701 C CA . GLN A 1 608 ? -26.578 -69.938 -32.531 1 70.44 608 GLN A CA 1
ATOM 4702 C C . GLN A 1 608 ? -27.781 -70.062 -33.438 1 70.44 608 GLN A C 1
ATOM 4704 O O . GLN A 1 608 ? -28.109 -71.125 -33.906 1 70.44 608 GLN A O 1
ATOM 4709 N N . SER A 1 609 ? -28.406 -69 -33.75 1 65.25 609 SER A N 1
ATOM 4710 C CA . SER A 1 609 ? -29.547 -69.062 -34.656 1 65.25 609 SER A CA 1
ATOM 4711 C C . SER A 1 609 ? -29.094 -69.375 -36.094 1 65.25 609 SER A C 1
ATOM 4713 O O . SER A 1 609 ? -29.766 -70.125 -36.812 1 65.25 609 SER A O 1
ATOM 4715 N N . LEU A 1 610 ? -27.906 -69 -36.5 1 62.03 610 LEU A N 1
ATOM 4716 C CA . LEU A 1 610 ? -27.391 -69.312 -37.812 1 62.03 610 LEU A CA 1
ATOM 4717 C C . LEU A 1 610 ? -26.969 -70.75 -37.938 1 62.03 610 LEU A C 1
ATOM 4719 O O . LEU A 1 610 ? -27.141 -71.375 -38.969 1 62.03 610 LEU A O 1
ATOM 4723 N N . ASN A 1 611 ? -26.453 -71.375 -36.875 1 58.19 611 ASN A N 1
ATOM 4724 C CA . ASN A 1 611 ? -26.062 -72.75 -36.938 1 58.19 611 ASN A CA 1
ATOM 4725 C C . ASN A 1 611 ? -27.266 -73.688 -36.938 1 58.19 611 ASN A C 1
ATOM 4727 O O . ASN A 1 611 ? -27.219 -74.812 -37.5 1 58.19 611 ASN A O 1
ATOM 4731 N N . LYS A 1 612 ? -28.422 -73.438 -36.312 1 54.94 612 LYS A N 1
ATOM 4732 C CA . LYS A 1 612 ? -29.625 -74.25 -36.312 1 54.94 612 LYS A CA 1
ATOM 4733 C C . LYS A 1 612 ? -30.297 -74.188 -37.688 1 54.94 612 LYS A C 1
ATOM 4735 O O . LYS A 1 612 ? -31.016 -75.125 -38.062 1 54.94 612 LYS A O 1
ATOM 4740 N N . GLU A 1 613 ? -30.047 -73.188 -38.406 1 49.41 613 GLU A N 1
ATOM 4741 C CA . GLU A 1 613 ? -30.703 -73.062 -39.719 1 49.41 613 GLU A CA 1
ATOM 4742 C C . GLU A 1 613 ? -30.031 -74 -40.75 1 49.41 613 GLU A C 1
ATOM 4744 O O . GLU A 1 613 ? -30.609 -74.25 -41.812 1 49.41 613 GLU A O 1
ATOM 4749 N N . LYS A 1 614 ? -28.672 -74.438 -40.531 1 48.69 614 LYS A N 1
ATOM 4750 C CA . LYS A 1 614 ? -28.125 -75.312 -41.594 1 48.69 614 LYS A CA 1
ATOM 4751 C C . LYS A 1 614 ? -28.797 -76.625 -41.562 1 48.69 614 LYS A C 1
ATOM 4753 O O . LYS A 1 614 ? -28.75 -77.375 -42.562 1 48.69 614 LYS A O 1
ATOM 4758 N N . GLN A 1 615 ? -29.094 -77.25 -40.406 1 43.16 615 GLN A N 1
ATOM 4759 C CA . GLN A 1 615 ? -29.562 -78.625 -40.5 1 43.16 615 GLN A CA 1
ATOM 4760 C C . GLN A 1 615 ? -30.953 -78.688 -41.125 1 43.16 615 GLN A C 1
ATOM 4762 O O . GLN A 1 615 ? -31.391 -79.75 -41.594 1 43.16 615 GLN A O 1
ATOM 4767 N N . VAL A 1 616 ? -31.891 -77.875 -40.656 1 41.91 616 VAL A N 1
ATOM 4768 C CA . VAL A 1 616 ? -33.312 -78.125 -40.938 1 41.91 616 VAL A CA 1
ATOM 4769 C C . VAL A 1 616 ? -33.625 -77.688 -42.375 1 41.91 616 VAL A C 1
ATOM 4771 O O . VAL A 1 616 ? -33.844 -76.5 -42.594 1 41.91 616 VAL A O 1
ATOM 4774 N N . GLU A 1 617 ? -32.656 -77.938 -43.344 1 35.03 617 GLU A N 1
ATOM 4775 C CA . GLU A 1 617 ? -33 -77.438 -44.688 1 35.03 617 GLU A CA 1
ATOM 4776 C C . GLU A 1 617 ? -34.375 -77.938 -45.125 1 35.03 617 GLU A C 1
ATOM 4778 O O . GLU A 1 617 ? -34.875 -77.562 -46.188 1 35.03 617 GLU A O 1
ATOM 4783 N N . HIS A 1 618 ? -34.656 -79.25 -44.719 1 32.47 618 HIS A N 1
ATOM 4784 C CA . HIS A 1 618 ? -35.531 -79.812 -45.75 1 32.47 618 HIS A CA 1
ATOM 4785 C C . HIS A 1 618 ? -36.844 -79.062 -45.812 1 32.47 618 HIS A C 1
ATOM 4787 O O . HIS A 1 618 ? -37.438 -78.938 -46.875 1 32.47 618 HIS A O 1
ATOM 4793 N N . THR A 1 619 ? -37.656 -79.25 -44.688 1 28.75 619 THR A N 1
ATOM 4794 C CA . THR A 1 619 ? -39.062 -79.375 -45 1 28.75 619 THR A CA 1
ATOM 4795 C C . THR A 1 619 ? -39.656 -78 -45.469 1 28.75 619 THR A C 1
ATOM 4797 O O . THR A 1 619 ? -39 -77 -45.312 1 28.75 619 THR A O 1
ATOM 4800 N N . THR A 1 620 ? -41.031 -77.812 -45.125 1 29.33 620 THR A N 1
ATOM 4801 C CA . THR A 1 620 ? -42.219 -77.25 -45.75 1 29.33 620 THR A CA 1
ATOM 4802 C C . THR A 1 620 ? -42.188 -75.75 -45.656 1 29.33 620 THR A C 1
ATOM 4804 O O . THR A 1 620 ? -41.938 -75.188 -44.594 1 29.33 620 THR A O 1
ATOM 4807 N N . ILE A 1 621 ? -42.031 -75 -46.781 1 29.69 621 ILE A N 1
ATOM 4808 C CA . ILE A 1 621 ? -41.938 -73.625 -47.125 1 29.69 621 ILE A CA 1
ATOM 4809 C C . ILE A 1 621 ? -43.219 -72.875 -46.656 1 29.69 621 ILE A C 1
ATOM 4811 O O . ILE A 1 621 ? -43.594 -71.875 -47.25 1 29.69 621 ILE A O 1
ATOM 4815 N N . SER A 1 622 ? -44 -73.438 -45.531 1 24.66 622 SER A N 1
ATOM 4816 C CA . SER A 1 622 ? -45.312 -72.812 -45.406 1 24.66 622 SER A CA 1
ATOM 4817 C C . SER A 1 622 ? -45.188 -71.312 -45.25 1 24.66 622 SER A C 1
ATOM 4819 O O . SER A 1 622 ? -44.188 -70.812 -44.688 1 24.66 622 SER A O 1
ATOM 4821 N N . ASP A 1 623 ? -46.062 -70.5 -46 1 25.98 623 ASP A N 1
ATOM 4822 C CA . ASP A 1 623 ? -46.312 -69.125 -46.469 1 25.98 623 ASP A CA 1
ATOM 4823 C C . ASP A 1 623 ? -46.5 -68.188 -45.281 1 25.98 623 ASP A C 1
ATOM 4825 O O . ASP A 1 623 ? -46.969 -67.062 -45.438 1 25.98 623 ASP A O 1
ATOM 4829 N N . THR A 1 624 ? -46.562 -68.75 -44.031 1 24.3 624 THR A N 1
ATOM 4830 C CA . THR A 1 624 ? -47.281 -67.812 -43.156 1 24.3 624 THR A CA 1
ATOM 4831 C C . THR A 1 624 ? -46.531 -66.5 -43.031 1 24.3 624 THR A C 1
ATOM 4833 O O . THR A 1 624 ? -45.406 -66.438 -42.594 1 24.3 624 THR A O 1
ATOM 4836 N N . LEU A 1 625 ? -46.812 -65.562 -44 1 24.27 625 LEU A N 1
ATOM 4837 C CA . LEU A 1 625 ? -46.438 -64.188 -44.062 1 24.27 625 LEU A CA 1
ATOM 4838 C C . LEU A 1 625 ? -46.781 -63.438 -42.75 1 24.27 625 LEU A C 1
ATOM 4840 O O . LEU A 1 625 ? -47.844 -62.875 -42.594 1 24.27 625 LEU A O 1
ATOM 4844 N N . GLU A 1 626 ? -46.844 -64.188 -41.625 1 22.2 626 GLU A N 1
ATOM 4845 C CA . GLU A 1 626 ? -47.344 -63.344 -40.531 1 22.2 626 GLU A CA 1
ATOM 4846 C C . GLU A 1 626 ? -46.5 -62.062 -40.406 1 22.2 626 GLU A C 1
ATOM 4848 O O . GLU A 1 626 ? -45.281 -62.094 -40.562 1 22.2 626 GLU A O 1
ATOM 4853 N N . ASN A 1 627 ? -47.188 -60.938 -40.75 1 22.5 627 ASN A N 1
ATOM 4854 C CA . ASN A 1 627 ? -46.938 -59.5 -40.625 1 22.5 627 ASN A CA 1
ATOM 4855 C C . ASN A 1 627 ? -46.312 -59.156 -39.25 1 22.5 627 ASN A C 1
ATOM 4857 O O . ASN A 1 627 ? -47 -59.25 -38.219 1 22.5 627 ASN A O 1
ATOM 4861 N N . ARG A 1 628 ? -45.281 -59.781 -38.875 1 25.25 628 ARG A N 1
ATOM 4862 C CA . ARG A 1 628 ? -44.688 -59.281 -37.656 1 25.25 628 ARG A CA 1
ATOM 4863 C C . ARG A 1 628 ? -44.531 -57.781 -37.688 1 25.25 628 ARG A C 1
ATOM 4865 O O . ARG A 1 628 ? -43.844 -57.25 -38.562 1 25.25 628 ARG A O 1
ATOM 4872 N N . SER A 1 629 ? -45.75 -57.094 -37.469 1 24.17 629 SER A N 1
ATOM 4873 C CA . SER A 1 629 ? -45.594 -55.688 -37.062 1 24.17 629 SER A CA 1
ATOM 4874 C C . SER A 1 629 ? -44.438 -55.5 -36.125 1 24.17 629 SER A C 1
ATOM 4876 O O . SER A 1 629 ? -44.375 -56.156 -35.094 1 24.17 629 SER A O 1
ATOM 4878 N N . ILE A 1 630 ? -43.281 -55.531 -36.656 1 25.84 630 ILE A N 1
ATOM 4879 C CA . ILE A 1 630 ? -42.156 -54.969 -35.906 1 25.84 630 ILE A CA 1
ATOM 4880 C C . ILE A 1 630 ? -42.594 -53.719 -35.156 1 25.84 630 ILE A C 1
ATOM 4882 O O . ILE A 1 630 ? -43 -52.719 -35.75 1 25.84 630 ILE A O 1
ATOM 4886 N N . SER A 1 631 ? -43.5 -53.938 -34.125 1 24.69 631 SER A N 1
ATOM 4887 C CA . SER A 1 631 ? -43.625 -52.812 -33.188 1 24.69 631 SER A CA 1
ATOM 4888 C C . SER A 1 631 ? -42.25 -52.188 -32.906 1 24.69 631 SER A C 1
ATOM 4890 O O . SER A 1 631 ? -41.344 -52.844 -32.438 1 24.69 631 SER A O 1
ATOM 4892 N N . VAL A 1 632 ? -41.812 -51.438 -33.906 1 26.91 632 VAL A N 1
ATOM 4893 C CA . VAL A 1 632 ? -40.844 -50.406 -33.562 1 26.91 632 VAL A CA 1
ATOM 4894 C C . VAL A 1 632 ? -41.219 -49.781 -32.219 1 26.91 632 VAL A C 1
ATOM 4896 O O . VAL A 1 632 ? -42.25 -49.094 -32.094 1 26.91 632 VAL A O 1
ATOM 4899 N N . ASN A 1 633 ? -41.406 -50.594 -31.172 1 25 633 ASN A N 1
ATOM 4900 C CA . ASN A 1 633 ? -41.281 -49.812 -29.938 1 25 633 ASN A CA 1
ATOM 4901 C C . ASN A 1 633 ? -40.25 -48.688 -30.094 1 25 633 ASN A C 1
ATOM 4903 O O . ASN A 1 633 ? -39.062 -48.969 -30.281 1 25 633 ASN A O 1
ATOM 4907 N N . MET A 1 634 ? -40.625 -47.75 -30.922 1 25.42 634 MET A N 1
ATOM 4908 C CA . MET A 1 634 ? -40 -46.438 -30.734 1 25.42 634 MET A CA 1
ATOM 4909 C C . MET A 1 634 ? -39.781 -46.125 -29.25 1 25.42 634 MET A C 1
ATOM 4911 O O . MET A 1 634 ? -40.719 -45.844 -28.516 1 25.42 634 MET A O 1
ATOM 4915 N N . ASP A 1 635 ? -39.125 -47.062 -28.531 1 26.77 635 ASP A N 1
ATOM 4916 C CA . ASP A 1 635 ? -38.562 -46.375 -27.375 1 26.77 635 ASP A CA 1
ATOM 4917 C C . ASP A 1 635 ? -38.125 -44.969 -27.703 1 26.77 635 ASP A C 1
ATOM 4919 O O . ASP A 1 635 ? -37.219 -44.75 -28.516 1 26.77 635 ASP A O 1
ATOM 4923 N N . MET A 1 636 ? -39.094 -44.156 -28.125 1 27.03 636 MET A N 1
ATOM 4924 C CA . MET A 1 636 ? -38.844 -42.719 -27.984 1 27.03 636 MET A CA 1
ATOM 4925 C C . MET A 1 636 ? -37.938 -42.438 -26.781 1 27.03 636 MET A C 1
ATOM 4927 O O . MET A 1 636 ? -38.375 -42.656 -25.641 1 27.03 636 MET A O 1
ATOM 4931 N N . GLU A 1 637 ? -36.719 -42.844 -26.875 1 29.98 637 GLU A N 1
ATOM 4932 C CA . GLU A 1 637 ? -35.844 -42.062 -26.031 1 29.98 637 GLU A CA 1
ATOM 4933 C C . GLU A 1 637 ? -36.344 -40.625 -25.922 1 29.98 637 GLU A C 1
ATOM 4935 O O . GLU A 1 637 ? -36.5 -39.906 -26.922 1 29.98 637 GLU A O 1
ATOM 4940 N N . GLN A 1 638 ? -37.531 -40.469 -25.25 1 29.88 638 GLN A N 1
ATOM 4941 C CA . GLN A 1 638 ? -37.75 -39.062 -24.938 1 29.88 638 GLN A CA 1
ATOM 4942 C C . GLN A 1 638 ? -36.438 -38.281 -24.875 1 29.88 638 GLN A C 1
ATOM 4944 O O . GLN A 1 638 ? -35.531 -38.656 -24.125 1 29.88 638 GLN A O 1
ATOM 4949 N N . PRO A 1 639 ? -36.031 -37.75 -26.047 1 36.19 639 PRO A N 1
ATOM 4950 C CA . PRO A 1 639 ? -34.875 -36.844 -26.016 1 36.19 639 PRO A CA 1
ATOM 4951 C C . PRO A 1 639 ? -34.781 -36.062 -24.719 1 36.19 639 PRO A C 1
ATOM 4953 O O . PRO A 1 639 ? -33.875 -35.219 -24.562 1 36.19 639 PRO A O 1
ATOM 4956 N N . GLY A 1 640 ? -35.938 -35.938 -24.109 1 34.38 640 GLY A N 1
ATOM 4957 C CA . GLY A 1 640 ? -35.875 -34.969 -23.047 1 34.38 640 GLY A CA 1
ATOM 4958 C C . GLY A 1 640 ? -34.906 -35.375 -21.938 1 34.38 640 GLY A C 1
ATOM 4959 O O . GLY A 1 640 ? -34.875 -34.75 -20.891 1 34.38 640 GLY A O 1
ATOM 4960 N N . SER A 1 641 ? -34.75 -36.75 -21.828 1 34.56 641 SER A N 1
ATOM 4961 C CA . SER A 1 641 ? -33.906 -36.906 -20.672 1 34.56 641 SER A CA 1
ATOM 4962 C C . SER A 1 641 ? -32.531 -36.25 -20.875 1 34.56 641 SER A C 1
ATOM 4964 O O . SER A 1 641 ? -31.734 -36.75 -21.656 1 34.56 641 SER A O 1
ATOM 4966 N N . GLY A 1 642 ? -32.531 -35.094 -21.219 1 37.28 642 GLY A N 1
ATOM 4967 C CA . GLY A 1 642 ? -31.234 -34.469 -21.078 1 37.28 642 GLY A CA 1
ATOM 4968 C C . GLY A 1 642 ? -30.297 -35.25 -20.188 1 37.28 642 GLY A C 1
ATOM 4969 O O . GLY A 1 642 ? -30.734 -36.156 -19.469 1 37.28 642 GLY A O 1
ATOM 4970 N N . PRO A 1 643 ? -29.094 -35.438 -20.562 1 43.09 643 PRO A N 1
ATOM 4971 C CA . PRO A 1 643 ? -28.219 -36.156 -19.625 1 43.09 643 PRO A CA 1
ATOM 4972 C C . PRO A 1 643 ? -28.703 -36.094 -18.188 1 43.09 643 PRO A C 1
ATOM 4974 O O . PRO A 1 643 ? -29.031 -35 -17.688 1 43.09 643 PRO A O 1
ATOM 4977 N N . GLU A 1 644 ? -29.578 -36.938 -17.703 1 46.94 644 GLU A N 1
ATOM 4978 C CA . GLU A 1 644 ? -30.047 -37.031 -16.328 1 46.94 644 GLU A CA 1
ATOM 4979 C C . GLU A 1 644 ? -29.016 -36.469 -15.359 1 46.94 644 GLU A C 1
ATOM 4981 O O . GLU A 1 644 ? -27.875 -36.938 -15.281 1 46.94 644 GLU A O 1
ATOM 4986 N N . LYS A 1 645 ? -29.094 -35.281 -15.062 1 61.22 645 LYS A N 1
ATOM 4987 C CA . LYS A 1 645 ? -28.281 -34.688 -14.008 1 61.22 645 LYS A CA 1
ATOM 4988 C C . LYS A 1 645 ? -28.266 -35.562 -12.758 1 61.22 645 LYS A C 1
ATOM 4990 O O . LYS A 1 645 ? -29.312 -35.781 -12.141 1 61.22 645 LYS A O 1
ATOM 4995 N N . HIS A 1 646 ? -27.312 -36.469 -12.711 1 78 646 HIS A N 1
ATOM 4996 C CA . HIS A 1 646 ? -27.094 -37.281 -11.531 1 78 646 HIS A CA 1
ATOM 4997 C C . HIS A 1 646 ? -27.141 -36.438 -10.258 1 78 646 HIS A C 1
ATOM 4999 O O . HIS A 1 646 ? -26.422 -35.469 -10.141 1 78 646 HIS A O 1
ATOM 5005 N N . THR A 1 647 ? -28.266 -36.656 -9.484 1 81.56 647 THR A N 1
ATOM 5006 C CA . THR A 1 647 ? -28.391 -35.969 -8.203 1 81.56 647 THR A CA 1
ATOM 5007 C C . THR A 1 647 ? -27.625 -36.719 -7.113 1 81.56 647 THR A C 1
ATOM 5009 O O . THR A 1 647 ? -27.281 -37.875 -7.289 1 81.56 647 THR A O 1
ATOM 5012 N N . LEU A 1 648 ? -27.266 -36.062 -6.062 1 86.44 648 LEU A N 1
ATOM 5013 C CA . LEU A 1 648 ? -26.531 -36.688 -4.949 1 86.44 648 LEU A CA 1
ATOM 5014 C C . LEU A 1 648 ? -27.312 -37.844 -4.352 1 86.44 648 LEU A C 1
ATOM 5016 O O . LEU A 1 648 ? -26.734 -38.875 -4.035 1 86.44 648 LEU A O 1
ATOM 5020 N N . GLU A 1 649 ? -28.609 -37.688 -4.297 1 82.88 649 GLU A N 1
ATOM 5021 C CA . GLU A 1 649 ? -29.453 -38.75 -3.725 1 82.88 649 GLU A CA 1
ATOM 5022 C C . GLU A 1 649 ? -29.453 -40 -4.598 1 82.88 649 GLU A C 1
ATOM 5024 O O . GLU A 1 649 ? -29.422 -41.125 -4.086 1 82.88 649 GLU A O 1
ATOM 5029 N N . SER A 1 650 ? -29.5 -39.781 -5.895 1 83.19 650 SER A N 1
ATOM 5030 C CA . SER A 1 650 ? -29.516 -40.875 -6.828 1 83.19 650 SER A CA 1
ATOM 5031 C C . SER A 1 650 ? -28.188 -41.656 -6.793 1 83.19 650 SER A C 1
ATOM 5033 O O . SER A 1 650 ? -28.141 -42.844 -7.109 1 83.19 650 SER A O 1
ATOM 5035 N N . LEU A 1 651 ? -27.188 -40.969 -6.367 1 87.38 651 LEU A N 1
ATOM 5036 C CA . LEU A 1 651 ? -25.859 -41.594 -6.328 1 87.38 651 LEU A CA 1
ATOM 5037 C C . LEU A 1 651 ? -25.562 -42.156 -4.945 1 87.38 651 LEU A C 1
ATOM 5039 O O . LEU A 1 651 ? -24.438 -42.594 -4.684 1 87.38 651 LEU A O 1
ATOM 5043 N N . GLY A 1 652 ? -26.547 -42.062 -4.023 1 82.12 652 GLY A N 1
ATOM 5044 C CA . GLY A 1 652 ? -26.422 -42.625 -2.693 1 82.12 652 GLY A CA 1
ATOM 5045 C C . GLY A 1 652 ? -25.656 -41.719 -1.729 1 82.12 652 GLY A C 1
ATOM 5046 O O . GLY A 1 652 ? -25.156 -42.188 -0.71 1 82.12 652 GLY A O 1
ATOM 5047 N N . LEU A 1 653 ? -25.469 -40.562 -2.111 1 86.88 653 LEU A N 1
ATOM 5048 C CA . LEU A 1 653 ? -24.781 -39.625 -1.236 1 86.88 653 LEU A CA 1
ATOM 5049 C C . LEU A 1 653 ? -25.766 -38.781 -0.418 1 86.88 653 LEU A C 1
ATOM 5051 O O . LEU A 1 653 ? -26.906 -38.562 -0.846 1 86.88 653 LEU A O 1
ATOM 5055 N N . GLN A 1 654 ? -25.391 -38.438 0.79 1 84.81 654 GLN A N 1
ATOM 5056 C CA . GLN A 1 654 ? -26.25 -37.656 1.665 1 84.81 654 GLN A CA 1
ATOM 5057 C C . GLN A 1 654 ? -26.281 -36.188 1.236 1 84.81 654 GLN A C 1
ATOM 5059 O O . GLN A 1 654 ? -25.219 -35.562 1.032 1 84.81 654 GLN A O 1
ATOM 5064 N N . LYS A 1 655 ? -27.484 -35.75 0.986 1 85.06 655 LYS A N 1
ATOM 5065 C CA . LYS A 1 655 ? -27.672 -34.344 0.652 1 85.06 655 LYS A CA 1
ATOM 5066 C C . LYS A 1 655 ? -27.375 -33.438 1.856 1 85.06 655 LYS A C 1
ATOM 5068 O O . LYS A 1 655 ? -27.75 -33.781 2.982 1 85.06 655 LYS A O 1
ATOM 5073 N N . PRO A 1 656 ? -26.656 -32.406 1.603 1 88.38 656 PRO A N 1
ATOM 5074 C CA . PRO A 1 656 ? -26.422 -31.484 2.713 1 88.38 656 PRO A CA 1
ATOM 5075 C C . PRO A 1 656 ? -27.703 -30.859 3.25 1 88.38 656 PRO A C 1
ATOM 5077 O O . PRO A 1 656 ? -28.703 -30.766 2.533 1 88.38 656 PRO A O 1
ATOM 5080 N N . ASN A 1 657 ? -27.688 -30.422 4.52 1 88.19 657 ASN A N 1
ATOM 5081 C CA . ASN A 1 657 ? -28.828 -29.828 5.191 1 88.19 657 ASN A CA 1
ATOM 5082 C C . ASN A 1 657 ? -29.094 -28.406 4.719 1 88.19 657 ASN A C 1
ATOM 5084 O O . ASN A 1 657 ? -30.125 -27.812 5.027 1 88.19 657 ASN A O 1
ATOM 5088 N N . VAL A 1 658 ? -28.234 -27.859 3.916 1 92.69 658 VAL A N 1
ATOM 5089 C CA . VAL A 1 658 ? -28.359 -26.5 3.402 1 92.69 658 VAL A CA 1
ATOM 5090 C C . VAL A 1 658 ? -28.688 -26.547 1.913 1 92.69 658 VAL A C 1
ATOM 5092 O O . VAL A 1 658 ? -28 -27.203 1.132 1 92.69 658 VAL A O 1
ATOM 5095 N N . HIS A 1 659 ? -29.828 -25.906 1.549 1 92.12 659 HIS A N 1
ATOM 5096 C CA . HIS A 1 659 ? -30.219 -25.938 0.145 1 92.12 659 HIS A CA 1
ATOM 5097 C C . HIS A 1 659 ? -29.875 -24.625 -0.552 1 92.12 659 HIS A C 1
ATOM 5099 O O . HIS A 1 659 ? -29.797 -24.562 -1.782 1 92.12 659 HIS A O 1
ATOM 5105 N N . SER A 1 660 ? -29.75 -23.531 0.271 1 94.88 660 SER A N 1
ATOM 5106 C CA . SER A 1 660 ? -29.469 -22.234 -0.322 1 94.88 660 SER A CA 1
ATOM 5107 C C . SER A 1 660 ? -28.391 -21.484 0.463 1 94.88 660 SER A C 1
ATOM 5109 O O . SER A 1 660 ? -28.391 -21.516 1.695 1 94.88 660 SER A O 1
ATOM 5111 N N . LEU A 1 661 ? -27.484 -20.922 -0.3 1 96.56 661 LEU A N 1
ATOM 5112 C CA . LEU A 1 661 ? -26.438 -20.078 0.26 1 96.56 661 LEU A CA 1
ATOM 5113 C C . LEU A 1 661 ? -26.547 -18.641 -0.25 1 96.56 661 LEU A C 1
ATOM 5115 O O . LEU A 1 661 ? -26.625 -18.422 -1.459 1 96.56 661 LEU A O 1
ATOM 5119 N N . ILE A 1 662 ? -26.656 -17.688 0.68 1 96.56 662 ILE A N 1
ATOM 5120 C CA . ILE A 1 662 ? -26.734 -16.281 0.309 1 96.56 662 ILE A CA 1
ATOM 5121 C C . ILE A 1 662 ? -25.453 -15.562 0.72 1 96.56 662 ILE A C 1
ATOM 5123 O O . ILE A 1 662 ? -25.062 -15.586 1.892 1 96.56 662 ILE A O 1
ATOM 5127 N N . LEU A 1 663 ? -24.766 -15.023 -0.25 1 97.12 663 LEU A N 1
ATOM 5128 C CA . LEU A 1 663 ? -23.594 -14.203 0.01 1 97.12 663 LEU A CA 1
ATOM 5129 C C . LEU A 1 663 ? -23.969 -12.727 0.069 1 97.12 663 LEU A C 1
ATOM 5131 O O . LEU A 1 663 ? -24.453 -12.164 -0.917 1 97.12 663 LEU A O 1
ATOM 5135 N N . ASP A 1 664 ? -23.75 -12.102 1.204 1 95 664 ASP A N 1
ATOM 5136 C CA . ASP A 1 664 ? -24.078 -10.688 1.37 1 95 664 ASP A CA 1
ATOM 5137 C C . ASP A 1 664 ? -22.953 -9.797 0.859 1 95 664 ASP A C 1
ATOM 5139 O O . ASP A 1 664 ? -21.875 -9.742 1.456 1 95 664 ASP A O 1
ATOM 5143 N N . PHE A 1 665 ? -23.203 -9.031 -0.162 1 94 665 PHE A N 1
ATOM 5144 C CA . PHE A 1 665 ? -22.203 -8.195 -0.814 1 94 665 PHE A CA 1
ATOM 5145 C C . PHE A 1 665 ? -22.406 -6.727 -0.451 1 94 665 PHE A C 1
ATOM 5147 O O . PHE A 1 665 ? -21.906 -5.84 -1.137 1 94 665 PHE A O 1
ATOM 5154 N N . SER A 1 666 ? -23.109 -6.465 0.662 1 90.06 666 SER A N 1
ATOM 5155 C CA . SER A 1 666 ? -23.406 -5.098 1.085 1 90.06 666 SER A CA 1
ATOM 5156 C C . SER A 1 666 ? -22.125 -4.344 1.422 1 90.06 666 SER A C 1
ATOM 5158 O O . SER A 1 666 ? -21.984 -3.156 1.108 1 90.06 666 SER A O 1
ATOM 5160 N N . PRO A 1 667 ? -21.109 -5.008 1.967 1 90 667 PRO A N 1
ATOM 5161 C CA . PRO A 1 667 ? -19.906 -4.262 2.34 1 90 667 PRO A CA 1
ATOM 5162 C C . PRO A 1 667 ? -18.906 -4.164 1.198 1 90 667 PRO A C 1
ATOM 5164 O O . PRO A 1 667 ? -17.828 -3.578 1.367 1 90 667 PRO A O 1
ATOM 5167 N N . VAL A 1 668 ? -19.172 -4.684 0.062 1 91.94 668 VAL A N 1
ATOM 5168 C CA . VAL A 1 668 ? -18.219 -4.746 -1.037 1 91.94 668 VAL A CA 1
ATOM 5169 C C . VAL A 1 668 ? -18.156 -3.396 -1.748 1 91.94 668 VAL A C 1
ATOM 5171 O O . VAL A 1 668 ? -19.188 -2.846 -2.133 1 91.94 668 VAL A O 1
ATOM 5174 N N . ASN A 1 669 ? -16.906 -2.844 -1.929 1 90.94 669 ASN A N 1
ATOM 5175 C CA . ASN A 1 669 ? -16.703 -1.519 -2.508 1 90.94 669 ASN A CA 1
ATOM 5176 C C . ASN A 1 669 ? -16.375 -1.6 -3.996 1 90.94 669 ASN A C 1
ATOM 5178 O O . ASN A 1 669 ? -16.75 -0.709 -4.766 1 90.94 669 ASN A O 1
ATOM 5182 N N . PHE A 1 670 ? -15.695 -2.562 -4.383 1 89.81 670 PHE A N 1
ATOM 5183 C CA . PHE A 1 670 ? -15.312 -2.793 -5.77 1 89.81 670 PHE A CA 1
ATOM 5184 C C . PHE A 1 670 ? -15.047 -4.273 -6.02 1 89.81 670 PHE A C 1
ATOM 5186 O O . PHE A 1 670 ? -14.945 -5.059 -5.078 1 89.81 670 PHE A O 1
ATOM 5193 N N . VAL A 1 671 ? -15.039 -4.609 -7.34 1 90.31 671 VAL A N 1
ATOM 5194 C CA . VAL A 1 671 ? -14.805 -6.004 -7.711 1 90.31 671 VAL A CA 1
ATOM 5195 C C . VAL A 1 671 ? -13.688 -6.082 -8.742 1 90.31 671 VAL A C 1
ATOM 5197 O O . VAL A 1 671 ? -13.727 -5.398 -9.766 1 90.31 671 VAL A O 1
ATOM 5200 N N . ASP A 1 672 ? -12.648 -6.812 -8.414 1 89.56 672 ASP A N 1
ATOM 5201 C CA . ASP A 1 672 ? -11.586 -7.051 -9.383 1 89.56 672 ASP A CA 1
ATOM 5202 C C . ASP A 1 672 ? -11.758 -8.398 -10.078 1 89.56 672 ASP A C 1
ATOM 5204 O O . ASP A 1 672 ? -12.758 -9.094 -9.852 1 89.56 672 ASP A O 1
ATOM 5208 N N . SER A 1 673 ? -10.867 -8.703 -10.984 1 89.81 673 SER A N 1
ATOM 5209 C CA . SER A 1 673 ? -10.992 -9.938 -11.758 1 89.81 673 SER A CA 1
ATOM 5210 C C . SER A 1 673 ? -10.836 -11.164 -10.875 1 89.81 673 SER A C 1
ATOM 5212 O O . SER A 1 673 ? -11.461 -12.195 -11.125 1 89.81 673 SER A O 1
ATOM 5214 N N . VAL A 1 674 ? -10.031 -11.094 -9.891 1 88.19 674 VAL A N 1
ATOM 5215 C CA . VAL A 1 674 ? -9.82 -12.227 -8.992 1 88.19 674 VAL A CA 1
ATOM 5216 C C . VAL A 1 674 ? -11.102 -12.5 -8.203 1 88.19 674 VAL A C 1
ATOM 5218 O O . VAL A 1 674 ? -11.484 -13.656 -8.008 1 88.19 674 VAL A O 1
ATOM 5221 N N . CYS A 1 675 ? -11.734 -11.445 -7.734 1 91.44 675 CYS A N 1
ATOM 5222 C CA . CYS A 1 675 ? -13.016 -11.586 -7.047 1 91.44 675 CYS A CA 1
ATOM 5223 C C . CYS A 1 675 ? -14.039 -12.273 -7.945 1 91.44 675 CYS A C 1
ATOM 5225 O O . CYS A 1 675 ? -14.734 -13.188 -7.508 1 91.44 675 CYS A O 1
ATOM 5227 N N . ILE A 1 676 ? -14.125 -11.836 -9.156 1 92.19 676 ILE A N 1
ATOM 5228 C CA . ILE A 1 676 ? -15.078 -12.398 -10.102 1 92.19 676 ILE A CA 1
ATOM 5229 C C . ILE A 1 676 ? -14.797 -13.883 -10.305 1 92.19 676 ILE A C 1
ATOM 5231 O O . ILE A 1 676 ? -15.719 -14.703 -10.289 1 92.19 676 ILE A O 1
ATOM 5235 N N . LYS A 1 677 ? -13.578 -14.203 -10.469 1 88.5 677 LYS A N 1
ATOM 5236 C CA . LYS A 1 677 ? -13.188 -15.594 -10.68 1 88.5 677 LYS A CA 1
ATOM 5237 C C . LYS A 1 677 ? -13.555 -16.453 -9.477 1 88.5 677 LYS A C 1
ATOM 5239 O O . LYS A 1 677 ? -14.086 -17.562 -9.641 1 88.5 677 LYS A O 1
ATOM 5244 N N . ILE A 1 678 ? -13.273 -16.016 -8.281 1 89.44 678 ILE A N 1
ATOM 5245 C CA . ILE A 1 678 ? -13.516 -16.781 -7.066 1 89.44 678 ILE A CA 1
ATOM 5246 C C . ILE A 1 678 ? -15.016 -16.969 -6.863 1 89.44 678 ILE A C 1
ATOM 5248 O O . ILE A 1 678 ? -15.461 -18.047 -6.441 1 89.44 678 ILE A O 1
ATOM 5252 N N . ILE A 1 679 ? -15.812 -15.93 -7.121 1 93.69 679 ILE A N 1
ATOM 5253 C CA . ILE A 1 679 ? -17.266 -16.031 -6.953 1 93.69 679 ILE A CA 1
ATOM 5254 C C . ILE A 1 679 ? -17.828 -17 -7.988 1 93.69 679 ILE A C 1
ATOM 5256 O O . ILE A 1 679 ? -18.734 -17.781 -7.68 1 93.69 679 ILE A O 1
ATOM 5260 N N . LYS A 1 680 ? -17.328 -16.938 -9.203 1 92.44 680 LYS A N 1
ATOM 5261 C CA . LYS A 1 680 ? -17.75 -17.906 -10.219 1 92.44 680 LYS A CA 1
ATOM 5262 C C . LYS A 1 680 ? -17.438 -19.328 -9.789 1 92.44 680 LYS A C 1
ATOM 5264 O O . LYS A 1 680 ? -18.266 -20.234 -9.977 1 92.44 680 LYS A O 1
ATOM 5269 N N . ASN A 1 681 ? -16.281 -19.469 -9.195 1 88.19 681 ASN A N 1
ATOM 5270 C CA . ASN A 1 681 ? -15.891 -20.797 -8.695 1 88.19 681 ASN A CA 1
ATOM 5271 C C . ASN A 1 681 ? -16.812 -21.266 -7.574 1 88.19 681 ASN A C 1
ATOM 5273 O O . ASN A 1 681 ? -17.156 -22.438 -7.5 1 88.19 681 ASN A O 1
ATOM 5277 N N . ILE A 1 682 ? -17.188 -20.359 -6.711 1 92.06 682 ILE A N 1
ATOM 5278 C CA . ILE A 1 682 ? -18.094 -20.688 -5.621 1 92.06 682 ILE A CA 1
ATOM 5279 C C . ILE A 1 682 ? -19.438 -21.125 -6.188 1 92.06 682 ILE A C 1
ATOM 5281 O O . ILE A 1 682 ? -20 -22.141 -5.762 1 92.06 682 ILE A O 1
ATOM 5285 N N . PHE A 1 683 ? -19.984 -20.422 -7.195 1 93.25 683 PHE A N 1
ATOM 5286 C CA . PHE A 1 683 ? -21.234 -20.781 -7.844 1 93.25 683 PHE A CA 1
ATOM 5287 C C . PHE A 1 683 ? -21.141 -22.172 -8.461 1 93.25 683 PHE A C 1
ATOM 5289 O O . PHE A 1 683 ? -22.062 -22.984 -8.297 1 93.25 683 PHE A O 1
ATOM 5296 N N . ARG A 1 684 ? -20.062 -22.406 -9.094 1 89.25 684 ARG A N 1
ATOM 5297 C CA . ARG A 1 684 ? -19.875 -23.688 -9.781 1 89.25 684 ARG A CA 1
ATOM 5298 C C . ARG A 1 684 ? -19.75 -24.828 -8.781 1 89.25 684 ARG A C 1
ATOM 5300 O O . ARG A 1 684 ? -20.438 -25.844 -8.914 1 89.25 684 ARG A O 1
ATOM 5307 N N . ASP A 1 685 ? -18.922 -24.672 -7.762 1 87.19 685 ASP A N 1
ATOM 5308 C CA . ASP A 1 685 ? -18.656 -25.734 -6.785 1 87.19 685 ASP A CA 1
ATOM 5309 C C . ASP A 1 685 ? -19.922 -26.062 -5.977 1 87.19 685 ASP A C 1
ATOM 5311 O O . ASP A 1 685 ? -20.219 -27.234 -5.734 1 87.19 685 ASP A O 1
ATOM 5315 N N . PHE A 1 686 ? -20.625 -25.078 -5.578 1 91.75 686 PHE A N 1
ATOM 5316 C CA . PHE A 1 686 ? -21.812 -25.312 -4.758 1 91.75 686 PHE A CA 1
ATOM 5317 C C . PHE A 1 686 ? -22.969 -25.844 -5.602 1 91.75 686 PHE A C 1
ATOM 5319 O O . PHE A 1 686 ? -23.828 -26.562 -5.105 1 91.75 686 PHE A O 1
ATOM 5326 N N . ALA A 1 687 ? -22.969 -25.438 -6.863 1 89.06 687 ALA A N 1
ATOM 5327 C CA . ALA A 1 687 ? -23.969 -26 -7.77 1 89.06 687 ALA A CA 1
ATOM 5328 C C . ALA A 1 687 ? -23.781 -27.5 -7.953 1 89.06 687 ALA A C 1
ATOM 5330 O O . ALA A 1 687 ? -24.75 -28.25 -8.102 1 89.06 687 ALA A O 1
ATOM 5331 N N . GLU A 1 688 ? -22.562 -27.953 -7.918 1 86.75 688 GLU A N 1
ATOM 5332 C CA . GLU A 1 688 ? -22.25 -29.359 -8.07 1 86.75 688 GLU A CA 1
ATOM 5333 C C . GLU A 1 688 ? -22.781 -30.172 -6.895 1 86.75 688 GLU A C 1
ATOM 5335 O O . GLU A 1 688 ? -23.094 -31.359 -7.047 1 86.75 688 GLU A O 1
ATOM 5340 N N . ILE A 1 689 ? -22.938 -29.547 -5.758 1 89.38 689 ILE A N 1
ATOM 5341 C CA . ILE A 1 689 ? -23.438 -30.25 -4.586 1 89.38 689 ILE A CA 1
ATOM 5342 C C . ILE A 1 689 ? -24.906 -29.875 -4.352 1 89.38 689 ILE A C 1
ATOM 5344 O O . ILE A 1 689 ? -25.422 -30.031 -3.244 1 89.38 689 ILE A O 1
ATOM 5348 N N . GLU A 1 690 ? -25.547 -29.25 -5.305 1 90.75 690 GLU A N 1
ATOM 5349 C CA . GLU A 1 690 ? -26.984 -28.969 -5.336 1 90.75 690 GLU A CA 1
ATOM 5350 C C . GLU A 1 690 ? -27.359 -27.922 -4.301 1 90.75 690 GLU A C 1
ATOM 5352 O O . GLU A 1 690 ? -28.375 -28.047 -3.625 1 90.75 690 GLU A O 1
ATOM 5357 N N . ILE A 1 691 ? -26.516 -27.031 -4.035 1 93.62 691 ILE A N 1
ATOM 5358 C CA . ILE A 1 691 ? -26.797 -25.844 -3.223 1 93.62 691 ILE A CA 1
ATOM 5359 C C . ILE A 1 691 ? -26.859 -24.609 -4.117 1 93.62 691 ILE A C 1
ATOM 5361 O O . ILE A 1 691 ? -25.938 -24.328 -4.871 1 93.62 691 ILE A O 1
ATOM 5365 N N . ASP A 1 692 ? -27.938 -23.906 -4.055 1 93.94 692 ASP A N 1
ATOM 5366 C CA . ASP A 1 692 ? -28.094 -22.688 -4.848 1 93.94 692 ASP A CA 1
ATOM 5367 C C . ASP A 1 692 ? -27.438 -21.5 -4.156 1 93.94 692 ASP A C 1
ATOM 5369 O O . ASP A 1 692 ? -27.625 -21.297 -2.955 1 93.94 692 ASP A O 1
ATOM 5373 N N . VAL A 1 693 ? -26.688 -20.812 -4.941 1 96 693 VAL A N 1
ATOM 5374 C CA . VAL A 1 693 ? -25.984 -19.656 -4.398 1 96 693 VAL A CA 1
ATOM 5375 C C . VAL A 1 693 ? -26.625 -18.375 -4.91 1 96 693 VAL A C 1
ATOM 5377 O O . VAL A 1 693 ? -26.984 -18.266 -6.09 1 96 693 VAL A O 1
ATOM 5380 N N . TYR A 1 694 ? -26.859 -17.406 -4.039 1 95.12 694 TYR A N 1
ATOM 5381 C CA . TYR A 1 694 ? -27.422 -16.109 -4.375 1 95.12 694 TYR A CA 1
ATOM 5382 C C . TYR A 1 694 ? -26.578 -14.984 -3.791 1 95.12 694 TYR A C 1
ATOM 5384 O O . TYR A 1 694 ? -25.891 -15.172 -2.787 1 95.12 694 TYR A O 1
ATOM 5392 N N . LEU A 1 695 ? -26.578 -13.875 -4.516 1 95.5 695 LEU A N 1
ATOM 5393 C CA . LEU A 1 695 ? -25.922 -12.672 -4.027 1 95.5 695 LEU A CA 1
ATOM 5394 C C . LEU A 1 695 ? -26.938 -11.625 -3.59 1 95.5 695 LEU A C 1
ATOM 5396 O O . LEU A 1 695 ? -27.984 -11.477 -4.219 1 95.5 695 LEU A O 1
ATOM 5400 N N . SER A 1 696 ? -26.641 -10.969 -2.506 1 93.5 696 SER A N 1
ATOM 5401 C CA . SER A 1 696 ? -27.547 -9.93 -2.027 1 93.5 696 SER A CA 1
ATOM 5402 C C . SER A 1 696 ? -26.797 -8.641 -1.698 1 93.5 696 SER A C 1
ATOM 5404 O O . SER A 1 696 ? -25.594 -8.68 -1.419 1 93.5 696 SER A O 1
ATOM 5406 N N . GLY A 1 697 ? -27.438 -7.5 -1.785 1 89.44 697 GLY A N 1
ATOM 5407 C CA . GLY A 1 697 ? -26.906 -6.227 -1.322 1 89.44 697 GLY A CA 1
ATOM 5408 C C . GLY A 1 697 ? -25.875 -5.637 -2.25 1 89.44 697 GLY A C 1
ATOM 5409 O O . GLY A 1 697 ? -24.938 -4.953 -1.8 1 89.44 697 GLY A O 1
ATOM 5410 N N . CYS A 1 698 ? -25.938 -5.887 -3.545 1 88.94 698 CYS A N 1
ATOM 5411 C CA . CYS A 1 698 ? -24.969 -5.355 -4.504 1 88.94 698 CYS A CA 1
ATOM 5412 C C . CYS A 1 698 ? -25.344 -3.939 -4.922 1 88.94 698 CYS A C 1
ATOM 5414 O O . CYS A 1 698 ? -26.453 -3.711 -5.441 1 88.94 698 CYS A O 1
ATOM 5416 N N . HIS A 1 699 ? -24.422 -3.051 -4.617 1 86.38 699 HIS A N 1
ATOM 5417 C CA . HIS A 1 699 ? -24.625 -1.694 -5.113 1 86.38 699 HIS A CA 1
ATOM 5418 C C . HIS A 1 699 ? -24.531 -1.646 -6.637 1 86.38 699 HIS A C 1
ATOM 5420 O O . HIS A 1 699 ? -23.984 -2.559 -7.262 1 86.38 699 HIS A O 1
ATOM 5426 N N . TRP A 1 700 ? -25.078 -0.624 -7.207 1 83.19 700 TRP A N 1
ATOM 5427 C CA . TRP A 1 700 ? -25.156 -0.518 -8.664 1 83.19 700 TRP A CA 1
ATOM 5428 C C . TRP A 1 700 ? -23.75 -0.548 -9.281 1 83.19 700 TRP A C 1
ATOM 5430 O O . TRP A 1 700 ? -23.547 -1.144 -10.336 1 83.19 700 TRP A O 1
ATOM 5440 N N . SER A 1 701 ? -22.875 0.128 -8.648 1 86.19 701 SER A N 1
ATOM 5441 C CA . SER A 1 701 ? -21.516 0.152 -9.172 1 86.19 701 SER A CA 1
ATOM 5442 C C . SER A 1 701 ? -20.922 -1.254 -9.25 1 86.19 701 SER A C 1
ATOM 5444 O O . SER A 1 701 ? -20.172 -1.566 -10.172 1 86.19 701 SER A O 1
ATOM 5446 N N . ILE A 1 702 ? -21.281 -2.135 -8.367 1 90.56 702 ILE A N 1
ATOM 5447 C CA . ILE A 1 702 ? -20.781 -3.508 -8.32 1 90.56 702 ILE A CA 1
ATOM 5448 C C . ILE A 1 702 ? -21.422 -4.32 -9.445 1 90.56 702 ILE A C 1
ATOM 5450 O O . ILE A 1 702 ? -20.75 -5.113 -10.109 1 90.56 702 ILE A O 1
ATOM 5454 N N . ILE A 1 703 ? -22.719 -4.051 -9.703 1 89.56 703 ILE A N 1
ATOM 5455 C CA . ILE A 1 703 ? -23.438 -4.75 -10.766 1 89.56 703 ILE A CA 1
ATOM 5456 C C . ILE A 1 703 ? -22.828 -4.391 -12.117 1 89.56 703 ILE A C 1
ATOM 5458 O O . ILE A 1 703 ? -22.641 -5.258 -12.977 1 89.56 703 ILE A O 1
ATOM 5462 N N . GLN A 1 704 ? -22.5 -3.139 -12.227 1 87.94 704 GLN A N 1
ATOM 5463 C CA . GLN A 1 704 ? -21.875 -2.693 -13.461 1 87.94 704 GLN A CA 1
ATOM 5464 C C . GLN A 1 704 ? -20.516 -3.355 -13.664 1 87.94 704 GLN A C 1
ATOM 5466 O O . GLN A 1 704 ? -20.156 -3.729 -14.781 1 87.94 704 GLN A O 1
ATOM 5471 N N . GLN A 1 705 ? -19.828 -3.477 -12.633 1 90.44 705 GLN A N 1
ATOM 5472 C CA . GLN A 1 705 ? -18.516 -4.105 -12.711 1 90.44 705 GLN A CA 1
ATOM 5473 C C . GLN A 1 705 ? -18.625 -5.598 -13.008 1 90.44 705 GLN A C 1
ATOM 5475 O O . GLN A 1 705 ? -17.812 -6.16 -13.727 1 90.44 705 GLN A O 1
ATOM 5480 N N . PHE A 1 706 ? -19.656 -6.242 -12.484 1 92.5 706 PHE A N 1
ATOM 5481 C CA . PHE A 1 706 ? -19.922 -7.645 -12.789 1 92.5 706 PHE A CA 1
ATOM 5482 C C . PHE A 1 706 ? -20.234 -7.824 -14.266 1 92.5 706 PHE A C 1
ATOM 5484 O O . PHE A 1 706 ? -19.781 -8.789 -14.883 1 92.5 706 PHE A O 1
ATOM 5491 N N . GLU A 1 707 ? -21 -6.875 -14.742 1 91.12 707 GLU A N 1
ATOM 5492 C CA . GLU A 1 707 ? -21.375 -6.93 -16.156 1 91.12 707 GLU A CA 1
ATOM 5493 C C . GLU A 1 707 ? -20.141 -6.762 -17.047 1 91.12 707 GLU A C 1
ATOM 5495 O O . GLU A 1 707 ? -19.953 -7.527 -17.984 1 91.12 707 GLU A O 1
ATOM 5500 N N . LYS A 1 708 ? -19.375 -5.863 -16.703 1 90.69 708 LYS A N 1
ATOM 5501 C CA . LYS A 1 708 ? -18.156 -5.605 -17.484 1 90.69 708 LYS A CA 1
ATOM 5502 C C . LYS A 1 708 ? -17.172 -6.762 -17.359 1 90.69 708 LYS A C 1
ATOM 5504 O O . LYS A 1 708 ? -16.438 -7.059 -18.312 1 90.69 708 LYS A O 1
ATOM 5509 N N . GLY A 1 709 ? -17.172 -7.426 -16.219 1 91.44 709 GLY A N 1
ATOM 5510 C CA . GLY A 1 709 ? -16.234 -8.508 -15.961 1 91.44 709 GLY A CA 1
ATOM 5511 C C . GLY A 1 709 ? -16.719 -9.852 -16.469 1 91.44 709 GLY A C 1
ATOM 5512 O O . GLY A 1 709 ? -16.156 -10.891 -16.125 1 91.44 709 GLY A O 1
ATOM 5513 N N . GLU A 1 710 ? -17.781 -9.906 -17.188 1 90.5 710 GLU A N 1
ATOM 5514 C CA . GLU A 1 710 ? -18.359 -11.125 -17.75 1 90.5 710 GLU A CA 1
ATOM 5515 C C . GLU A 1 710 ? -18.719 -12.125 -16.656 1 90.5 710 GLU A C 1
ATOM 5517 O O . GLU A 1 710 ? -18.406 -13.312 -16.781 1 90.5 710 GLU A O 1
ATOM 5522 N N . PHE A 1 711 ? -19.203 -11.602 -15.664 1 91.62 711 PHE A N 1
ATOM 5523 C CA . PHE A 1 711 ? -19.672 -12.445 -14.57 1 91.62 711 PHE A CA 1
ATOM 5524 C C . PHE A 1 711 ? -20.938 -13.188 -14.961 1 91.62 711 PHE A C 1
ATOM 5526 O O . PHE A 1 711 ? -21.109 -14.359 -14.625 1 91.62 711 PHE A O 1
ATOM 5533 N N . PHE A 1 712 ? -21.828 -12.445 -15.672 1 91.69 712 PHE A N 1
ATOM 5534 C CA . PHE A 1 712 ? -23.109 -13.008 -16.047 1 91.69 712 PHE A CA 1
ATOM 5535 C C . PHE A 1 712 ? -23 -13.805 -17.344 1 91.69 712 PHE A C 1
ATOM 5537 O O . PHE A 1 712 ? -22.328 -13.375 -18.281 1 91.69 712 PHE A O 1
ATOM 5544 N N . GLY A 1 713 ? -23.484 -15 -17.344 1 88.94 713 GLY A N 1
ATOM 5545 C CA . GLY A 1 713 ? -23.5 -15.875 -18.5 1 88.94 713 GLY A CA 1
ATOM 5546 C C . GLY A 1 713 ? -24.688 -16.812 -18.531 1 88.94 713 GLY A C 1
ATOM 5547 O O . GLY A 1 713 ? -25.797 -16.438 -18.156 1 88.94 713 GLY A O 1
ATOM 5548 N N . LYS A 1 714 ? -24.438 -17.969 -18.969 1 84.44 714 LYS A N 1
ATOM 5549 C CA . LYS A 1 714 ? -25.5 -18.953 -19.109 1 84.44 714 LYS A CA 1
ATOM 5550 C C . LYS A 1 714 ? -25.875 -19.562 -17.75 1 84.44 714 LYS A C 1
ATOM 5552 O O . LYS A 1 714 ? -27.047 -19.812 -17.469 1 84.44 714 LYS A O 1
ATOM 5557 N N . THR A 1 715 ? -24.922 -19.625 -16.891 1 86.25 715 THR A N 1
ATOM 5558 C CA . THR A 1 715 ? -25.141 -20.297 -15.617 1 86.25 715 THR A CA 1
ATOM 5559 C C . THR A 1 715 ? -25.516 -19.281 -14.539 1 86.25 715 THR A C 1
ATOM 5561 O O . THR A 1 715 ? -26.375 -19.578 -13.688 1 86.25 715 THR A O 1
ATOM 5564 N N . ILE A 1 716 ? -24.906 -18.156 -14.547 1 92.12 716 ILE A N 1
ATOM 5565 C CA . ILE A 1 716 ? -25.203 -17.109 -13.562 1 92.12 716 ILE A CA 1
ATOM 5566 C C . ILE A 1 716 ? -25.906 -15.945 -14.242 1 92.12 716 ILE A C 1
ATOM 5568 O O . ILE A 1 716 ? -25.344 -15.32 -15.148 1 92.12 716 ILE A O 1
ATOM 5572 N N . THR A 1 717 ? -27.078 -15.703 -13.867 1 89.94 717 THR A N 1
ATOM 5573 C CA . THR A 1 717 ? -27.859 -14.602 -14.43 1 89.94 717 THR A CA 1
ATOM 5574 C C . THR A 1 717 ? -28.156 -13.555 -13.367 1 89.94 717 THR A C 1
ATOM 5576 O O . THR A 1 717 ? -27.844 -13.75 -12.188 1 89.94 717 THR A O 1
ATOM 5579 N N . LYS A 1 718 ? -28.734 -12.469 -13.727 1 89.62 718 LYS A N 1
ATOM 5580 C CA . LYS A 1 718 ? -29.047 -11.375 -12.812 1 89.62 718 LYS A CA 1
ATOM 5581 C C . LYS A 1 718 ? -30.172 -11.758 -11.852 1 89.62 718 LYS A C 1
ATOM 5583 O O . LYS A 1 718 ? -30.391 -11.078 -10.844 1 89.62 718 LYS A O 1
ATOM 5588 N N . SER A 1 719 ? -30.828 -12.859 -12.125 1 85.56 719 SER A N 1
ATOM 5589 C CA . SER A 1 719 ? -31.875 -13.344 -11.25 1 85.56 719 SER A CA 1
ATOM 5590 C C . SER A 1 719 ? -31.297 -13.914 -9.953 1 85.56 719 SER A C 1
ATOM 5592 O O . SER A 1 719 ? -32.031 -14.094 -8.969 1 85.56 719 SER A O 1
ATOM 5594 N N . HIS A 1 720 ? -30.047 -14.172 -10.008 1 91.56 720 HIS A N 1
ATOM 5595 C CA . HIS A 1 720 ? -29.375 -14.695 -8.82 1 91.56 720 HIS A CA 1
ATOM 5596 C C . HIS A 1 720 ? -28.969 -13.57 -7.875 1 91.56 720 HIS A C 1
ATOM 5598 O O . HIS A 1 720 ? -28.484 -13.828 -6.77 1 91.56 720 HIS A O 1
ATOM 5604 N N . LEU A 1 721 ? -29.188 -12.32 -8.297 1 92.5 721 LEU A N 1
ATOM 5605 C CA . LEU A 1 721 ? -28.844 -11.164 -7.48 1 92.5 721 LEU A CA 1
ATOM 5606 C C . LEU A 1 721 ? -30.109 -10.484 -6.945 1 92.5 721 LEU A C 1
ATOM 5608 O O . LEU A 1 721 ? -31.062 -10.242 -7.695 1 92.5 721 LEU A O 1
ATOM 5612 N N . PHE A 1 722 ? -30.062 -10.242 -5.664 1 89.56 722 PHE A N 1
ATOM 5613 C CA . PHE A 1 722 ? -31.203 -9.578 -5.035 1 89.56 722 PHE A CA 1
ATOM 5614 C C . PHE A 1 722 ? -30.781 -8.258 -4.414 1 89.56 722 PHE A C 1
ATOM 5616 O O . PHE A 1 722 ? -29.625 -8.086 -4.02 1 89.56 722 PHE A O 1
ATOM 5623 N N . HIS A 1 723 ? -31.641 -7.395 -4.34 1 84.75 723 HIS A N 1
ATOM 5624 C CA . HIS A 1 723 ? -31.359 -6.055 -3.83 1 84.75 723 HIS A CA 1
ATOM 5625 C C . HIS A 1 723 ? -31.125 -6.078 -2.322 1 84.75 723 HIS A C 1
ATOM 5627 O O . HIS A 1 723 ? -30.219 -5.402 -1.822 1 84.75 723 HIS A O 1
ATOM 5633 N N . SER A 1 724 ? -32 -6.754 -1.61 1 86.38 724 SER A N 1
ATOM 5634 C CA . SER A 1 724 ? -31.875 -6.828 -0.158 1 86.38 724 SER A CA 1
ATOM 5635 C C . SER A 1 724 ? -31.734 -8.273 0.313 1 86.38 724 SER A C 1
ATOM 5637 O O . SER A 1 724 ? -32.125 -9.203 -0.401 1 86.38 724 SER A O 1
ATOM 5639 N N . LEU A 1 725 ? -31.188 -8.422 1.475 1 89.06 725 LEU A N 1
ATOM 5640 C CA . LEU A 1 725 ? -31.016 -9.742 2.074 1 89.06 725 LEU A CA 1
ATOM 5641 C C . LEU A 1 725 ? -32.344 -10.414 2.307 1 89.06 725 LEU A C 1
ATOM 5643 O O . LEU A 1 725 ? -32.5 -11.617 2.096 1 89.06 725 LEU A O 1
ATOM 5647 N N . HIS A 1 726 ? -33.281 -9.648 2.715 1 86.88 726 HIS A N 1
ATOM 5648 C CA . HIS A 1 726 ? -34.594 -10.195 3.002 1 86.88 726 HIS A CA 1
ATOM 5649 C C . HIS A 1 726 ? -35.281 -10.703 1.732 1 86.88 726 HIS A C 1
ATOM 5651 O O . HIS A 1 726 ? -35.938 -11.734 1.756 1 86.88 726 HIS A O 1
ATOM 5657 N N . ASP A 1 727 ? -35.125 -10.023 0.632 1 85.81 727 ASP A N 1
ATOM 5658 C CA . ASP A 1 727 ? -35.656 -10.469 -0.647 1 85.81 727 ASP A CA 1
ATOM 5659 C C . ASP A 1 727 ? -35.062 -11.82 -1.047 1 85.81 727 ASP A C 1
ATOM 5661 O O . ASP A 1 727 ? -35.781 -12.688 -1.567 1 85.81 727 ASP A O 1
ATOM 5665 N N . ALA A 1 728 ? -33.812 -11.953 -0.835 1 90.06 728 ALA A N 1
ATOM 5666 C CA . ALA A 1 728 ? -33.156 -13.203 -1.177 1 90.06 728 ALA A CA 1
ATOM 5667 C C . ALA A 1 728 ? -33.656 -14.359 -0.318 1 90.06 728 ALA A C 1
ATOM 5669 O O . ALA A 1 728 ? -33.875 -15.461 -0.819 1 90.06 728 ALA A O 1
ATOM 5670 N N . VAL A 1 729 ? -33.812 -14.094 0.957 1 91.06 729 VAL A N 1
ATOM 5671 C CA . VAL A 1 729 ? -34.281 -15.117 1.876 1 91.06 729 VAL A CA 1
ATOM 5672 C C . VAL A 1 729 ? -35.719 -15.555 1.485 1 91.06 729 VAL A C 1
ATOM 5674 O O . VAL A 1 729 ? -36 -16.75 1.45 1 91.06 729 VAL A O 1
ATOM 5677 N N . LEU A 1 730 ? -36.531 -14.578 1.186 1 85.62 730 LEU A N 1
ATOM 5678 C CA . LEU A 1 730 ? -37.906 -14.883 0.807 1 85.62 730 LEU A CA 1
ATOM 5679 C C . LEU A 1 730 ? -37.969 -15.695 -0.482 1 85.62 730 LEU A C 1
ATOM 5681 O O . LEU A 1 730 ? -38.781 -16.594 -0.631 1 85.62 730 LEU A O 1
ATOM 5685 N N . HIS A 1 731 ? -37.125 -15.352 -1.369 1 86 731 HIS A N 1
ATOM 5686 C CA . HIS A 1 731 ? -37.031 -16.109 -2.611 1 86 731 HIS A CA 1
ATOM 5687 C C . HIS A 1 731 ? -36.656 -17.562 -2.344 1 86 731 HIS A C 1
ATOM 5689 O O . HIS A 1 731 ? -37.219 -18.484 -2.939 1 86 731 HIS A O 1
ATOM 5695 N N . CYS A 1 732 ? -35.688 -17.766 -1.51 1 90 732 CYS A N 1
ATOM 5696 C CA . CYS A 1 732 ? -35.219 -19.109 -1.178 1 90 732 CYS A CA 1
ATOM 5697 C C . CYS A 1 732 ? -36.312 -19.922 -0.492 1 90 732 CYS A C 1
ATOM 5699 O O . CYS A 1 732 ? -36.438 -21.125 -0.748 1 90 732 CYS A O 1
ATOM 5701 N N . LEU A 1 733 ? -37.031 -19.281 0.402 1 86.19 733 LEU A N 1
ATOM 5702 C CA . LEU A 1 733 ? -38.125 -19.969 1.111 1 86.19 733 LEU A CA 1
ATOM 5703 C C . LEU A 1 733 ? -39.25 -20.344 0.157 1 86.19 733 LEU A C 1
ATOM 5705 O O . LEU A 1 733 ? -39.812 -21.422 0.268 1 86.19 733 LEU A O 1
ATOM 5709 N N . ALA A 1 734 ? -39.531 -19.422 -0.753 1 81.25 734 ALA A N 1
ATOM 5710 C CA . ALA A 1 734 ? -40.594 -19.656 -1.73 1 81.25 734 ALA A CA 1
ATOM 5711 C C . ALA A 1 734 ? -40.219 -20.797 -2.67 1 81.25 734 ALA A C 1
ATOM 5713 O O . ALA A 1 734 ? -41.062 -21.594 -3.066 1 81.25 734 ALA A O 1
ATOM 5714 N N . LYS A 1 735 ? -39.062 -20.844 -3.035 1 81.62 735 LYS A N 1
ATOM 5715 C CA . LYS A 1 735 ? -38.594 -21.859 -3.969 1 81.62 735 LYS A CA 1
ATOM 5716 C C . LYS A 1 735 ? -38.594 -23.25 -3.324 1 81.62 735 LYS A C 1
ATOM 5718 O O . LYS A 1 735 ? -38.844 -24.25 -4.004 1 81.62 735 LYS A O 1
ATOM 5723 N N . HIS A 1 736 ? -38.344 -23.375 -2.086 1 76.31 736 HIS A N 1
ATOM 5724 C CA . HIS A 1 736 ? -38.219 -24.688 -1.453 1 76.31 736 HIS A CA 1
ATOM 5725 C C . HIS A 1 736 ? -39.438 -25.016 -0.613 1 76.31 736 HIS A C 1
ATOM 5727 O O . HIS A 1 736 ? -39.5 -26.078 -0.002 1 76.31 736 HIS A O 1
ATOM 5733 N N . GLN A 1 737 ? -40.344 -24.125 -0.265 1 62.12 737 GLN A N 1
ATOM 5734 C CA . GLN A 1 737 ? -41.594 -24.5 0.399 1 62.12 737 GLN A CA 1
ATOM 5735 C C . GLN A 1 737 ? -42.438 -25.406 -0.487 1 62.12 737 GLN A C 1
ATOM 5737 O O . GLN A 1 737 ? -42.688 -25.109 -1.658 1 62.12 737 GLN A O 1
ATOM 5742 N N . LEU A 1 738 ? -42.312 -26.719 -0.316 1 47.03 738 LEU A N 1
ATOM 5743 C CA . LEU A 1 738 ? -43.312 -27.688 -0.76 1 47.03 738 LEU A CA 1
ATOM 5744 C C . LEU A 1 738 ? -44.719 -27.109 -0.655 1 47.03 738 LEU A C 1
ATOM 5746 O O . LEU A 1 738 ? -45 -26.297 0.235 1 47.03 738 LEU A O 1
ATOM 5750 N N . PRO A 1 739 ? -45.656 -27.234 -1.701 1 39.22 739 PRO A N 1
ATOM 5751 C CA . PRO A 1 739 ? -47.062 -26.844 -1.642 1 39.22 739 PRO A CA 1
ATOM 5752 C C . PRO A 1 739 ? -47.719 -27.203 -0.312 1 39.22 739 PRO A C 1
ATOM 5754 O O . PRO A 1 739 ? -48.938 -27.391 -0.25 1 39.22 739 PRO A O 1
ATOM 5757 N N . SER A 1 740 ? -47.125 -27.562 0.76 1 35.91 740 SER A N 1
ATOM 5758 C CA . SER A 1 740 ? -48.031 -27.984 1.836 1 35.91 740 SER A CA 1
ATOM 5759 C C . SER A 1 740 ? -49.031 -26.875 2.168 1 35.91 740 SER A C 1
ATOM 5761 O O . SER A 1 740 ? -48.781 -25.703 1.881 1 35.91 740 SER A O 1
ATOM 5763 N N . GLU A 1 741 ? -50.312 -27.328 2.717 1 35.16 741 GLU A N 1
ATOM 5764 C CA . GLU A 1 741 ? -51.531 -26.656 3.096 1 35.16 741 GLU A CA 1
ATOM 5765 C C . GLU A 1 741 ? -51.25 -25.391 3.902 1 35.16 741 GLU A C 1
ATOM 5767 O O . GLU A 1 741 ? -52.094 -24.484 3.953 1 35.16 741 GLU A O 1
ATOM 5772 N N . GLN A 1 742 ? -50.562 -25.578 5.121 1 30.44 742 GLN A N 1
ATOM 5773 C CA . GLN A 1 742 ? -50.75 -24.562 6.145 1 30.44 742 GLN A CA 1
ATOM 5774 C C . GLN A 1 742 ? -50 -23.281 5.793 1 30.44 742 GLN A C 1
ATOM 5776 O O . GLN A 1 742 ? -48.812 -23.312 5.508 1 30.44 742 GLN A O 1
ATOM 5781 N N . PRO A 1 743 ? -50.688 -22.266 5.434 1 32.09 743 PRO A N 1
ATOM 5782 C CA . PRO A 1 743 ? -50.094 -20.938 5.246 1 32.09 743 PRO A CA 1
ATOM 5783 C C . PRO A 1 743 ? -49.094 -20.562 6.352 1 32.09 743 PRO A C 1
ATOM 5785 O O . PRO A 1 743 ? -49.375 -20.781 7.531 1 32.09 743 PRO A O 1
ATOM 5788 N N . ALA A 1 744 ? -47.844 -20.859 6.254 1 30.66 744 ALA A N 1
ATOM 5789 C CA . ALA A 1 744 ? -46.938 -20.359 7.277 1 30.66 744 ALA A CA 1
ATOM 5790 C C . ALA A 1 744 ? -47.375 -19 7.801 1 30.66 744 ALA A C 1
ATOM 5792 O O . ALA A 1 744 ? -47.344 -18.016 7.062 1 30.66 744 ALA A O 1
ATOM 5793 N N . LEU A 1 745 ? -48.375 -18.875 8.719 1 27.89 745 LEU A N 1
ATOM 5794 C CA . LEU A 1 745 ? -48.719 -17.719 9.531 1 27.89 745 LEU A CA 1
ATOM 5795 C C . LEU A 1 745 ? -47.469 -17.078 10.141 1 27.89 745 LEU A C 1
ATOM 5797 O O . LEU A 1 745 ? -46.906 -17.609 11.094 1 27.89 745 LEU A O 1
ATOM 5801 N N . MET A 1 746 ? -46.406 -16.812 9.359 1 29.75 746 MET A N 1
ATOM 5802 C CA . MET A 1 746 ? -45.5 -15.945 10.078 1 29.75 746 MET A CA 1
ATOM 5803 C C . MET A 1 746 ? -46.25 -14.898 10.883 1 29.75 746 MET A C 1
ATOM 5805 O O . MET A 1 746 ? -47.125 -14.227 10.352 1 29.75 746 MET A O 1
ATOM 5809 N N . ASN A 1 747 ? -46.562 -15.094 12.117 1 28.61 747 ASN A N 1
ATOM 5810 C CA . ASN A 1 747 ? -47.156 -14.156 13.047 1 28.61 747 ASN A CA 1
ATOM 5811 C C . ASN A 1 747 ? -46.844 -12.711 12.695 1 28.61 747 ASN A C 1
ATOM 5813 O O . ASN A 1 747 ? -47.219 -11.789 13.406 1 28.61 747 ASN A O 1
ATOM 5817 N N . GLY A 1 748 ? -46.031 -12.031 12.055 1 29.92 748 GLY A N 1
ATOM 5818 C CA . GLY A 1 748 ? -46.656 -10.906 11.391 1 29.92 748 GLY A CA 1
ATOM 5819 C C . GLY A 1 748 ? -47.531 -11.312 10.211 1 29.92 748 GLY A C 1
ATOM 5820 O O . GLY A 1 748 ? -47.125 -12.141 9.391 1 29.92 748 GLY A O 1
ATOM 5821 N N . HIS A 1 749 ? -48.875 -11.617 10.305 1 27.58 749 HIS A N 1
ATOM 5822 C CA . HIS A 1 749 ? -49.656 -12.641 9.617 1 27.58 749 HIS A CA 1
ATOM 5823 C C . HIS A 1 749 ? -49.5 -12.523 8.109 1 27.58 749 HIS A C 1
ATOM 5825 O O . HIS A 1 749 ? -49.938 -11.547 7.504 1 27.58 749 HIS A O 1
ATOM 5831 N N . PRO A 1 750 ? -48.406 -12.914 7.543 1 27.8 750 PRO A N 1
ATOM 5832 C CA . PRO A 1 750 ? -48.312 -12.828 6.086 1 27.8 750 PRO A CA 1
ATOM 5833 C C . PRO A 1 750 ? -49.375 -13.656 5.363 1 27.8 750 PRO A C 1
ATOM 5835 O O . PRO A 1 750 ? -49.406 -14.883 5.5 1 27.8 750 PRO A O 1
ATOM 5838 N N . SER A 1 751 ? -50.656 -13.383 5.586 1 27.22 751 SER A N 1
ATOM 5839 C CA . SER A 1 751 ? -51.688 -14.156 4.891 1 27.22 751 SER A CA 1
ATOM 5840 C C . SER A 1 751 ? -51.531 -14.055 3.377 1 27.22 751 SER A C 1
ATOM 5842 O O . SER A 1 751 ? -51.438 -12.961 2.824 1 27.22 751 SER A O 1
ATOM 5844 N N . LEU A 1 752 ? -50.812 -14.961 2.801 1 27.48 752 LEU A N 1
ATOM 5845 C CA . LEU A 1 752 ? -50.844 -15.109 1.349 1 27.48 752 LEU A CA 1
ATOM 5846 C C . LEU A 1 752 ? -52.281 -15.344 0.867 1 27.48 752 LEU A C 1
ATOM 5848 O O . LEU A 1 752 ? -52.875 -16.406 1.127 1 27.48 752 LEU A O 1
ATOM 5852 N N . SER A 1 753 ? -53.312 -14.391 1.104 1 25.12 753 SER A N 1
ATOM 5853 C CA . SER A 1 753 ? -54.688 -14.617 0.708 1 25.12 753 SER A CA 1
ATOM 5854 C C . SER A 1 753 ? -54.781 -14.898 -0.787 1 25.12 753 SER A C 1
ATOM 5856 O O . SER A 1 753 ? -54.281 -14.141 -1.607 1 25.12 753 SER A O 1
ATOM 5858 N N . HIS A 1 754 ? -54.875 -16.172 -1.159 1 25.61 754 HIS A N 1
ATOM 5859 C CA . HIS A 1 754 ? -55.281 -16.562 -2.502 1 25.61 754 HIS A CA 1
ATOM 5860 C C . HIS A 1 754 ? -56.656 -16 -2.855 1 25.61 754 HIS A C 1
ATOM 5862 O O . HIS A 1 754 ? -57.625 -16.25 -2.145 1 25.61 754 HIS A O 1
ATOM 5868 N N . SER A 1 755 ? -56.812 -14.773 -3.303 1 24.33 755 SER A N 1
ATOM 5869 C CA . SER A 1 755 ? -58.094 -14.242 -3.771 1 24.33 755 SER A CA 1
ATOM 5870 C C . SER A 1 755 ? -58.75 -15.172 -4.805 1 24.33 755 SER A C 1
ATOM 5872 O O . SER A 1 755 ? -58.156 -15.422 -5.859 1 24.33 755 SER A O 1
ATOM 5874 N N . GLN A 1 756 ? -59.438 -16.297 -4.398 1 23.05 756 GLN A N 1
ATOM 5875 C CA . GLN A 1 756 ? -60.312 -17.094 -5.25 1 23.05 756 GLN A CA 1
ATOM 5876 C C . GLN A 1 756 ? -61.375 -16.219 -5.898 1 23.05 756 GLN A C 1
ATOM 5878 O O . GLN A 1 756 ? -62.25 -15.656 -5.203 1 23.05 756 GLN A O 1
ATOM 5883 N N . ASN A 1 757 ? -61.156 -15.422 -6.93 1 22.73 757 ASN A N 1
ATOM 5884 C CA . ASN A 1 757 ? -62.188 -14.766 -7.734 1 22.73 757 ASN A CA 1
ATOM 5885 C C . ASN A 1 757 ? -63.188 -15.766 -8.297 1 22.73 757 ASN A C 1
ATOM 5887 O O . ASN A 1 757 ? -62.844 -16.609 -9.109 1 22.73 757 ASN A O 1
ATOM 5891 N N . GLN A 1 758 ? -64.125 -16.312 -7.465 1 22.05 758 GLN A N 1
ATOM 5892 C CA . GLN A 1 758 ? -65.312 -17.016 -7.945 1 22.05 758 GLN A CA 1
ATOM 5893 C C . GLN A 1 758 ? -66.062 -16.172 -8.945 1 22.05 758 GLN A C 1
ATOM 5895 O O . GLN A 1 758 ? -66.562 -15.102 -8.594 1 22.05 758 GLN A O 1
ATOM 5900 N N . GLY A 1 759 ? -65.75 -16.125 -10.227 1 21 759 GLY A N 1
ATOM 5901 C CA . GLY A 1 759 ? -66.5 -15.594 -11.328 1 21 759 GLY A CA 1
ATOM 5902 C C . GLY A 1 759 ? -67.938 -16.172 -11.391 1 21 759 GLY A C 1
ATOM 5903 O O . GLY A 1 759 ? -68.125 -17.375 -11.555 1 21 759 GLY A O 1
ATOM 5904 N N . GLN A 1 760 ? -68.938 -15.672 -10.57 1 21.91 760 GLN A N 1
ATOM 5905 C CA . GLN A 1 760 ? -70.375 -15.891 -10.695 1 21.91 760 GLN A CA 1
ATOM 5906 C C . GLN A 1 760 ? -70.875 -15.617 -12.117 1 21.91 760 GLN A C 1
ATOM 5908 O O . GLN A 1 760 ? -70.625 -14.531 -12.656 1 21.91 760 GLN A O 1
ATOM 5913 N N . GLU A 1 761 ? -71.062 -16.703 -12.938 1 21.08 761 GLU A N 1
ATOM 5914 C CA . GLU A 1 761 ? -71.75 -16.75 -14.219 1 21.08 761 GLU A CA 1
ATOM 5915 C C . GLU A 1 761 ? -73.125 -16.125 -14.125 1 21.08 761 GLU A C 1
ATOM 5917 O O . GLU A 1 761 ? -73.875 -16.281 -13.125 1 21.08 761 GLU A O 1
ATOM 5922 N N . ALA A 1 762 ? -73.438 -15 -14.914 1 23.17 762 ALA A N 1
ATOM 5923 C CA . ALA A 1 762 ? -74.688 -14.289 -15.289 1 23.17 762 ALA A CA 1
ATOM 5924 C C . ALA A 1 762 ? -75.688 -15.242 -15.852 1 23.17 762 ALA A C 1
ATOM 5926 O O . ALA A 1 762 ? -75.438 -15.938 -16.844 1 23.17 762 ALA A O 1
ATOM 5927 N N . SER A 1 763 ? -76.5 -15.852 -15.016 1 22.45 763 SER A N 1
ATOM 5928 C CA . SER A 1 763 ? -77.75 -16.484 -15.492 1 22.45 763 SER A CA 1
ATOM 5929 C C . SER A 1 763 ? -78.562 -15.492 -16.25 1 22.45 763 SER A C 1
ATOM 5931 O O . SER A 1 763 ? -79.062 -14.484 -15.688 1 22.45 763 SER A O 1
ATOM 5933 N N . VAL A 1 764 ? -78.25 -15.016 -17.453 1 23 764 VAL A N 1
ATOM 5934 C CA . VAL A 1 764 ? -79.312 -14.281 -18.125 1 23 764 VAL A CA 1
ATOM 5935 C C . VAL A 1 764 ? -80.562 -15.141 -18.188 1 23 764 VAL A C 1
ATOM 5937 O O . VAL A 1 764 ? -80.5 -16.344 -18.438 1 23 764 VAL A O 1
ATOM 5940 N N . SER A 1 765 ? -81.625 -14.656 -17.469 1 21.8 765 SER A N 1
ATOM 5941 C CA . SER A 1 765 ? -83.062 -14.93 -17.625 1 21.8 765 SER A CA 1
ATOM 5942 C C . SER A 1 765 ? -83.438 -14.969 -19.109 1 21.8 765 SER A C 1
ATOM 5944 O O . SER A 1 765 ? -82.875 -14.234 -19.922 1 21.8 765 SER A O 1
ATOM 5946 N N . THR A 1 766 ? -84.375 -15.961 -19.484 1 21.55 766 THR A N 1
ATOM 5947 C CA . THR A 1 766 ? -85.562 -15.922 -20.344 1 21.55 766 THR A CA 1
ATOM 5948 C C . THR A 1 766 ? -86.438 -14.703 -20.047 1 21.55 766 THR A C 1
ATOM 5950 O O . THR A 1 766 ? -86.688 -14.414 -18.875 1 21.55 766 THR A O 1
ATOM 5953 N N . MET B 1 1 ? -60.344 -14.234 -42.25 1 22.31 1 MET B N 1
ATOM 5954 C CA . MET B 1 1 ? -59.031 -13.82 -41.75 1 22.31 1 MET B CA 1
ATOM 5955 C C . MET B 1 1 ? -58.969 -13.891 -40.219 1 22.31 1 MET B C 1
ATOM 5957 O O . MET B 1 1 ? -59.594 -13.078 -39.531 1 22.31 1 MET B O 1
ATOM 5961 N N . ARG B 1 2 ? -58.938 -15.094 -39.594 1 24.75 2 ARG B N 1
ATOM 5962 C CA . ARG B 1 2 ? -59.188 -15.547 -38.25 1 24.75 2 ARG B CA 1
ATOM 5963 C C . ARG B 1 2 ? -58.062 -15.109 -37.312 1 24.75 2 ARG B C 1
ATOM 5965 O O . ARG B 1 2 ? -56.875 -15.43 -37.562 1 24.75 2 ARG B O 1
ATOM 5972 N N . THR B 1 3 ? -58.156 -13.836 -36.781 1 24.42 3 THR B N 1
ATOM 5973 C CA . THR B 1 3 ? -57.219 -13.133 -35.906 1 24.42 3 THR B CA 1
ATOM 5974 C C . THR B 1 3 ? -56.781 -14.031 -34.75 1 24.42 3 THR B C 1
ATOM 5976 O O . THR B 1 3 ? -57.594 -14.648 -34.094 1 24.42 3 THR B O 1
ATOM 5979 N N . ASP B 1 4 ? -55.469 -14.602 -34.812 1 23.61 4 ASP B N 1
ATOM 5980 C CA . ASP B 1 4 ? -54.656 -15.539 -34.031 1 23.61 4 ASP B CA 1
ATOM 5981 C C . ASP B 1 4 ? -54.594 -15.125 -32.562 1 23.61 4 ASP B C 1
ATOM 5983 O O . ASP B 1 4 ? -54.531 -13.938 -32.25 1 23.61 4 ASP B O 1
ATOM 5987 N N . PRO B 1 5 ? -55.094 -15.945 -31.594 1 27.94 5 PRO B N 1
ATOM 5988 C CA . PRO B 1 5 ? -55.125 -15.734 -30.156 1 27.94 5 PRO B CA 1
ATOM 5989 C C . PRO B 1 5 ? -53.812 -15.242 -29.578 1 27.94 5 PRO B C 1
ATOM 5991 O O . PRO B 1 5 ? -52.75 -15.773 -29.922 1 27.94 5 PRO B O 1
ATOM 5994 N N . ALA B 1 6 ? -53.688 -13.898 -29.25 1 29.11 6 ALA B N 1
ATOM 5995 C CA . ALA B 1 6 ? -52.688 -13.031 -28.641 1 29.11 6 ALA B CA 1
ATOM 5996 C C . ALA B 1 6 ? -52.031 -13.711 -27.438 1 29.11 6 ALA B C 1
ATOM 5998 O O . ALA B 1 6 ? -52.719 -14.258 -26.578 1 29.11 6 ALA B O 1
ATOM 5999 N N . ASN B 1 7 ? -50.688 -14.156 -27.562 1 27.25 7 ASN B N 1
ATOM 6000 C CA . ASN B 1 7 ? -49.656 -14.828 -26.781 1 27.25 7 ASN B CA 1
ATOM 6001 C C . ASN B 1 7 ? -49.562 -14.234 -25.375 1 27.25 7 ASN B C 1
ATOM 6003 O O . ASN B 1 7 ? -49.219 -13.055 -25.219 1 27.25 7 ASN B O 1
ATOM 6007 N N . SER B 1 8 ? -50.344 -14.617 -24.391 1 30.17 8 SER B N 1
ATOM 6008 C CA . SER B 1 8 ? -50.469 -14.391 -22.953 1 30.17 8 SER B CA 1
ATOM 6009 C C . SER B 1 8 ? -49.125 -14.477 -22.25 1 30.17 8 SER B C 1
ATOM 6011 O O . SER B 1 8 ? -49.031 -14.484 -21.031 1 30.17 8 SER B O 1
ATOM 6013 N N . SER B 1 9 ? -48.062 -14.812 -23.016 1 30.72 9 SER B N 1
ATOM 6014 C CA . SER B 1 9 ? -46.812 -14.984 -22.281 1 30.72 9 SER B CA 1
ATOM 6015 C C . SER B 1 9 ? -46.281 -13.648 -21.766 1 30.72 9 SER B C 1
ATOM 6017 O O . SER B 1 9 ? -45.219 -13.188 -22.172 1 30.72 9 SER B O 1
ATOM 6019 N N . ASP B 1 10 ? -47.188 -12.727 -21.594 1 28.77 10 ASP B N 1
ATOM 6020 C CA . ASP B 1 10 ? -46.625 -11.461 -21.156 1 28.77 10 ASP B CA 1
ATOM 6021 C C . ASP B 1 10 ? -45.875 -11.625 -19.828 1 28.77 10 ASP B C 1
ATOM 6023 O O . ASP B 1 10 ? -46.438 -12.148 -18.859 1 28.77 10 ASP B O 1
ATOM 6027 N N . PRO B 1 11 ? -44.562 -11.688 -19.828 1 32.34 11 PRO B N 1
ATOM 6028 C CA . PRO B 1 11 ? -43.688 -11.797 -18.672 1 32.34 11 PRO B CA 1
ATOM 6029 C C . PRO B 1 11 ? -44.125 -10.922 -17.5 1 32.34 11 PRO B C 1
ATOM 6031 O O . PRO B 1 11 ? -43.594 -11.031 -16.406 1 32.34 11 PRO B O 1
ATOM 6034 N N . THR B 1 12 ? -45 -9.977 -17.75 1 32.38 12 THR B N 1
ATOM 6035 C CA . THR B 1 12 ? -45.469 -9.109 -16.672 1 32.38 12 THR B CA 1
ATOM 6036 C C . THR B 1 12 ? -46.344 -9.883 -15.703 1 32.38 12 THR B C 1
ATOM 6038 O O . THR B 1 12 ? -46.594 -9.422 -14.586 1 32.38 12 THR B O 1
ATOM 6041 N N . VAL B 1 13 ? -47.094 -10.883 -16.109 1 32.56 13 VAL B N 1
ATOM 6042 C CA . VAL B 1 13 ? -48.094 -11.547 -15.281 1 32.56 13 VAL B CA 1
ATOM 6043 C C . VAL B 1 13 ? -47.406 -12.445 -14.25 1 32.56 13 VAL B C 1
ATOM 6045 O O . VAL B 1 13 ? -47.969 -12.695 -13.18 1 32.56 13 VAL B O 1
ATOM 6048 N N . ARG B 1 14 ? -46.344 -13.094 -14.57 1 34.34 14 ARG B N 1
ATOM 6049 C CA . ARG B 1 14 ? -45.688 -13.93 -13.562 1 34.34 14 ARG B CA 1
ATOM 6050 C C . ARG B 1 14 ? -45.125 -13.086 -12.43 1 34.34 14 ARG B C 1
ATOM 6052 O O . ARG B 1 14 ? -44.594 -13.617 -11.461 1 34.34 14 ARG B O 1
ATOM 6059 N N . LEU B 1 15 ? -45 -11.812 -12.562 1 35.44 15 LEU B N 1
ATOM 6060 C CA . LEU B 1 15 ? -44.406 -10.867 -11.625 1 35.44 15 LEU B CA 1
ATOM 6061 C C . LEU B 1 15 ? -45.281 -10.695 -10.398 1 35.44 15 LEU B C 1
ATOM 6063 O O . LEU B 1 15 ? -44.844 -10.117 -9.391 1 35.44 15 LEU B O 1
ATOM 6067 N N . ARG B 1 16 ? -46.562 -10.867 -10.445 1 36.59 16 ARG B N 1
ATOM 6068 C CA . ARG B 1 16 ? -47.531 -10.508 -9.406 1 36.59 16 ARG B CA 1
ATOM 6069 C C . ARG B 1 16 ? -47.406 -11.445 -8.211 1 36.59 16 ARG B C 1
ATOM 6071 O O . ARG B 1 16 ? -48.125 -11.273 -7.211 1 36.59 16 ARG B O 1
ATOM 6078 N N . GLN B 1 17 ? -46.875 -12.602 -8.328 1 41.16 17 GLN B N 1
ATOM 6079 C CA . GLN B 1 17 ? -47.25 -13.609 -7.336 1 41.16 17 GLN B CA 1
ATOM 6080 C C . GLN B 1 17 ? -46.531 -13.344 -6.012 1 41.16 17 GLN B C 1
ATOM 6082 O O . GLN B 1 17 ? -47.031 -13.75 -4.953 1 41.16 17 GLN B O 1
ATOM 6087 N N . ASN B 1 18 ? -45.25 -12.945 -5.816 1 50.94 18 ASN B N 1
ATOM 6088 C CA . ASN B 1 18 ? -44.781 -13.094 -4.441 1 50.94 18 ASN B CA 1
ATOM 6089 C C . ASN B 1 18 ? -44.562 -11.734 -3.777 1 50.94 18 ASN B C 1
ATOM 6091 O O . ASN B 1 18 ? -43.5 -11.141 -3.928 1 50.94 18 ASN B O 1
ATOM 6095 N N . THR B 1 19 ? -45.656 -11.016 -3.455 1 58.91 19 THR B N 1
ATOM 6096 C CA . THR B 1 19 ? -45.594 -9.797 -2.666 1 58.91 19 THR B CA 1
ATOM 6097 C C . THR B 1 19 ? -45.406 -10.109 -1.185 1 58.91 19 THR B C 1
ATOM 6099 O O . THR B 1 19 ? -45.906 -11.125 -0.694 1 58.91 19 THR B O 1
ATOM 6102 N N . TYR B 1 20 ? -44.469 -9.5 -0.578 1 59.5 20 TYR B N 1
ATOM 6103 C CA . TYR B 1 20 ? -44.344 -9.672 0.865 1 59.5 20 TYR B CA 1
ATOM 6104 C C . TYR B 1 20 ? -44.625 -8.367 1.599 1 59.5 20 TYR B C 1
ATOM 6106 O O . TYR B 1 20 ? -44.656 -7.297 0.986 1 59.5 20 TYR B O 1
ATOM 6114 N N . HIS B 1 21 ? -45.219 -8.523 2.855 1 65.44 21 HIS B N 1
ATOM 6115 C CA . HIS B 1 21 ? -45.531 -7.402 3.736 1 65.44 21 HIS B CA 1
ATOM 6116 C C . HIS B 1 21 ? -44.656 -7.426 4.988 1 65.44 21 HIS B C 1
ATOM 6118 O O . HIS B 1 21 ? -44.469 -8.484 5.594 1 65.44 21 HIS B O 1
ATOM 6124 N N . VAL B 1 22 ? -43.938 -6.293 5.117 1 66.56 22 VAL B N 1
ATOM 6125 C CA . VAL B 1 22 ? -43.156 -6.145 6.344 1 66.56 22 VAL B CA 1
ATOM 6126 C C . VAL B 1 22 ? -43.812 -5.098 7.242 1 66.56 22 VAL B C 1
ATOM 6128 O O . VAL B 1 22 ? -44.125 -3.996 6.789 1 66.56 22 VAL B O 1
ATOM 6131 N N . GLU B 1 23 ? -44.25 -5.539 8.445 1 66.38 23 GLU B N 1
ATOM 6132 C CA . GLU B 1 23 ? -44.781 -4.605 9.438 1 66.38 23 GLU B CA 1
ATOM 6133 C C . GLU B 1 23 ? -43.906 -4.566 10.68 1 66.38 23 GLU B C 1
ATOM 6135 O O . GLU B 1 23 ? -43.781 -5.562 11.398 1 66.38 23 GLU B O 1
ATOM 6140 N N . ARG B 1 24 ? -43.156 -3.551 10.75 1 64.75 24 ARG B N 1
ATOM 6141 C CA . ARG B 1 24 ? -42.344 -3.443 11.953 1 64.75 24 ARG B CA 1
ATOM 6142 C C . ARG B 1 24 ? -42.156 -1.984 12.352 1 64.75 24 ARG B C 1
ATOM 6144 O O . ARG B 1 24 ? -42.469 -1.075 11.578 1 64.75 24 ARG B O 1
ATOM 6151 N N . GLU B 1 25 ? -41.594 -1.747 13.664 1 65.81 25 GLU B N 1
ATOM 6152 C CA . GLU B 1 25 ? -41.281 -0.411 14.172 1 65.81 25 GLU B CA 1
ATOM 6153 C C . GLU B 1 25 ? -40 0.132 13.57 1 65.81 25 GLU B C 1
ATOM 6155 O O . GLU B 1 25 ? -39.156 -0.634 13.078 1 65.81 25 GLU B O 1
ATOM 6160 N N . LEU B 1 26 ? -40.094 1.455 13.492 1 69.06 26 LEU B N 1
ATOM 6161 C CA . LEU B 1 26 ? -38.844 2.107 13.102 1 69.06 26 LEU B CA 1
ATOM 6162 C C . LEU B 1 26 ? -37.719 1.743 14.07 1 69.06 26 LEU B C 1
ATOM 6164 O O . LEU B 1 26 ? -37.906 1.783 15.289 1 69.06 26 LEU B O 1
ATOM 6168 N N . LEU B 1 27 ? -36.719 1.191 13.57 1 69.5 27 LEU B N 1
ATOM 6169 C CA . LEU B 1 27 ? -35.719 0.666 14.469 1 69.5 27 LEU B CA 1
ATOM 6170 C C . LEU B 1 27 ? -34.406 1.477 14.367 1 69.5 27 LEU B C 1
ATOM 6172 O O . LEU B 1 27 ? -33.719 1.417 13.344 1 69.5 27 LEU B O 1
ATOM 6176 N N . SER B 1 28 ? -34.219 2.32 15.406 1 74.5 28 SER B N 1
ATOM 6177 C CA . SER B 1 28 ? -32.875 2.898 15.625 1 74.5 28 SER B CA 1
ATOM 6178 C C . SER B 1 28 ? -31.938 1.882 16.25 1 74.5 28 SER B C 1
ATOM 6180 O O . SER B 1 28 ? -32.375 0.833 16.734 1 74.5 28 SER B O 1
ATOM 6182 N N . VAL B 1 29 ? -30.703 2.082 16.062 1 75.44 29 VAL B N 1
ATOM 6183 C CA . VAL B 1 29 ? -29.703 1.165 16.609 1 75.44 29 VAL B CA 1
ATOM 6184 C C . VAL B 1 29 ? -29.891 1.027 18.109 1 75.44 29 VAL B C 1
ATOM 6186 O O . VAL B 1 29 ? -29.688 -0.053 18.672 1 75.44 29 VAL B O 1
ATOM 6189 N N . GLU B 1 30 ? -30.266 2.078 18.688 1 72.81 30 GLU B N 1
ATOM 6190 C CA . GLU B 1 30 ? -30.484 2.039 20.125 1 72.81 30 GLU B CA 1
ATOM 6191 C C . GLU B 1 30 ? -31.609 1.068 20.484 1 72.81 30 GLU B C 1
ATOM 6193 O O . GLU B 1 30 ? -31.469 0.27 21.422 1 72.81 30 GLU B O 1
ATOM 6198 N N . THR B 1 31 ? -32.656 1.171 19.781 1 70.88 31 THR B N 1
ATOM 6199 C CA . THR B 1 31 ? -33.812 0.311 20.031 1 70.88 31 THR B CA 1
ATOM 6200 C C . THR B 1 31 ? -33.5 -1.134 19.641 1 70.88 31 THR B C 1
ATOM 6202 O O . THR B 1 31 ? -33.969 -2.068 20.297 1 70.88 31 THR B O 1
ATOM 6205 N N . LEU B 1 32 ? -32.781 -1.236 18.656 1 75.12 32 LEU B N 1
ATOM 6206 C CA . LEU B 1 32 ? -32.406 -2.57 18.188 1 75.12 32 LEU B CA 1
ATOM 6207 C C . LEU B 1 32 ? -31.5 -3.273 19.188 1 75.12 32 LEU B C 1
ATOM 6209 O O . LEU B 1 32 ? -31.594 -4.488 19.375 1 75.12 32 LEU B O 1
ATOM 6213 N N . GLU B 1 33 ? -30.609 -2.551 19.766 1 77.25 33 GLU B N 1
ATOM 6214 C CA . GLU B 1 33 ? -29.703 -3.135 20.75 1 77.25 33 GLU B CA 1
ATOM 6215 C C . GLU B 1 33 ? -30.469 -3.684 21.953 1 77.25 33 GLU B C 1
ATOM 6217 O O . GLU B 1 33 ? -30.078 -4.688 22.547 1 77.25 33 GLU B O 1
ATOM 6222 N N . VAL B 1 34 ? -31.516 -3 22.234 1 69.5 34 VAL B N 1
ATOM 6223 C CA . VAL B 1 34 ? -32.344 -3.443 23.344 1 69.5 34 VAL B CA 1
ATOM 6224 C C . VAL B 1 34 ? -33.094 -4.711 22.953 1 69.5 34 VAL B C 1
ATOM 6226 O O . VAL B 1 34 ? -33.281 -5.613 23.766 1 69.5 34 VAL B O 1
ATOM 6229 N N . LEU B 1 35 ? -33.438 -4.707 21.688 1 70 35 LEU B N 1
ATOM 6230 C CA . LEU B 1 35 ? -34.188 -5.852 21.188 1 70 35 LEU B CA 1
ATOM 6231 C C . LEU B 1 35 ? -33.312 -7.074 21.031 1 70 35 LEU B C 1
ATOM 6233 O O . LEU B 1 35 ? -33.75 -8.211 21.188 1 70 35 LEU B O 1
ATOM 6237 N N . THR B 1 36 ? -32.062 -6.73 20.688 1 76.12 36 THR B N 1
ATOM 6238 C CA . THR B 1 36 ? -31.141 -7.836 20.438 1 76.12 36 THR B CA 1
ATOM 6239 C C . THR B 1 36 ? -30.172 -8.016 21.594 1 76.12 36 THR B C 1
ATOM 6241 O O . THR B 1 36 ? -29.609 -7.039 22.094 1 76.12 36 THR B O 1
ATOM 6244 N N . LYS B 1 37 ? -30.234 -8.961 22.359 1 71.31 37 LYS B N 1
ATOM 6245 C CA . LYS B 1 37 ? -29.344 -9.188 23.5 1 71.31 37 LYS B CA 1
ATOM 6246 C C . LYS B 1 37 ? -27.953 -9.617 23.016 1 71.31 37 LYS B C 1
ATOM 6248 O O . LYS B 1 37 ? -27.828 -10.594 22.281 1 71.31 37 LYS B O 1
ATOM 6253 N N . ARG B 1 38 ? -27.062 -8.727 23.328 1 75.06 38 ARG B N 1
ATOM 6254 C CA . ARG B 1 38 ? -25.688 -9.039 22.984 1 75.06 38 ARG B CA 1
ATOM 6255 C C . ARG B 1 38 ? -25.156 -10.203 23.828 1 75.06 38 ARG B C 1
ATOM 6257 O O . ARG B 1 38 ? -25.438 -10.297 25.016 1 75.06 38 ARG B O 1
ATOM 6264 N N . SER B 1 39 ? -24.641 -11.133 22.984 1 70.44 39 SER B N 1
ATOM 6265 C CA . SER B 1 39 ? -24.031 -12.242 23.703 1 70.44 39 SER B CA 1
ATOM 6266 C C . SER B 1 39 ? -22.688 -11.828 24.312 1 70.44 39 SER B C 1
ATOM 6268 O O . SER B 1 39 ? -21.891 -11.141 23.672 1 70.44 39 SER B O 1
ATOM 6270 N N . GLU B 1 40 ? -22.656 -11.586 25.547 1 61.28 40 GLU B N 1
ATOM 6271 C CA . GLU B 1 40 ? -21.391 -11.258 26.188 1 61.28 40 GLU B CA 1
ATOM 6272 C C . GLU B 1 40 ? -20.406 -12.422 26.078 1 61.28 40 GLU B C 1
ATOM 6274 O O . GLU B 1 40 ? -20.469 -13.375 26.859 1 61.28 40 GLU B O 1
ATOM 6279 N N . LYS B 1 41 ? -20.031 -12.883 24.953 1 59.5 41 LYS B N 1
ATOM 6280 C CA . LYS B 1 41 ? -19.047 -13.953 24.953 1 59.5 41 LYS B CA 1
ATOM 6281 C C . LYS B 1 41 ? -17.734 -13.5 25.609 1 59.5 41 LYS B C 1
ATOM 6283 O O . LYS B 1 41 ? -17.234 -12.414 25.312 1 59.5 41 LYS B O 1
ATOM 6288 N N . VAL B 1 42 ? -17.422 -14.195 26.672 1 60.66 42 VAL B N 1
ATOM 6289 C CA . VAL B 1 42 ? -16.203 -13.977 27.453 1 60.66 42 VAL B CA 1
ATOM 6290 C C . VAL B 1 42 ? -14.984 -14.258 26.594 1 60.66 42 VAL B C 1
ATOM 6292 O O . VAL B 1 42 ? -14.867 -15.336 26 1 60.66 42 VAL B O 1
ATOM 6295 N N . GLU B 1 43 ? -14.414 -13.219 26.094 1 64.06 43 GLU B N 1
ATOM 6296 C CA . GLU B 1 43 ? -13.156 -13.414 25.375 1 64.06 43 GLU B CA 1
ATOM 6297 C C . GLU B 1 43 ? -12.164 -14.227 26.203 1 64.06 43 GLU B C 1
ATOM 6299 O O . GLU B 1 43 ? -11.992 -13.961 27.391 1 64.06 43 GLU B O 1
ATOM 6304 N N . VAL B 1 44 ? -11.867 -15.406 25.797 1 72 44 VAL B N 1
ATOM 6305 C CA . VAL B 1 44 ? -10.859 -16.219 26.469 1 72 44 VAL B CA 1
ATOM 6306 C C . VAL B 1 44 ? -9.547 -15.445 26.562 1 72 44 VAL B C 1
ATOM 6308 O O . VAL B 1 44 ? -9.094 -14.867 25.578 1 72 44 VAL B O 1
ATOM 6311 N N . PRO B 1 45 ? -9.086 -15.25 27.75 1 73.25 45 PRO B N 1
ATOM 6312 C CA . PRO B 1 45 ? -7.836 -14.5 27.922 1 73.25 45 PRO B CA 1
ATOM 6313 C C . PRO B 1 45 ? -6.699 -15.062 27.062 1 73.25 45 PRO B C 1
ATOM 6315 O O . PRO B 1 45 ? -6.648 -16.266 26.812 1 73.25 45 PRO B O 1
ATOM 6318 N N . ILE B 1 46 ? -5.902 -14.305 26.5 1 75 46 ILE B N 1
ATOM 6319 C CA . ILE B 1 46 ? -4.781 -14.641 25.625 1 75 46 ILE B CA 1
ATOM 6320 C C . ILE B 1 46 ? -3.908 -15.695 26.297 1 75 46 ILE B C 1
ATOM 6322 O O . ILE B 1 46 ? -3.367 -16.578 25.625 1 75 46 ILE B O 1
ATOM 6326 N N . GLN B 1 47 ? -3.779 -15.648 27.672 1 74.69 47 GLN B N 1
ATOM 6327 C CA . GLN B 1 47 ? -2.939 -16.578 28.422 1 74.69 47 GLN B CA 1
ATOM 6328 C C . GLN B 1 47 ? -3.459 -18.016 28.281 1 74.69 47 GLN B C 1
ATOM 6330 O O . GLN B 1 47 ? -2.676 -18.953 28.125 1 74.69 47 GLN B O 1
ATOM 6335 N N . ASP B 1 48 ? -4.723 -18.094 28.328 1 74.56 48 ASP B N 1
ATOM 6336 C CA . ASP B 1 48 ? -5.297 -19.438 28.234 1 74.56 48 ASP B CA 1
ATOM 6337 C C . ASP B 1 48 ? -5.195 -19.984 26.812 1 74.56 48 ASP B C 1
ATOM 6339 O O . ASP B 1 48 ? -4.984 -21.172 26.609 1 74.56 48 ASP B O 1
ATOM 6343 N N . ARG B 1 49 ? -5.215 -19 25.984 1 72.75 49 ARG B N 1
ATOM 6344 C CA . ARG B 1 49 ? -5.09 -19.422 24.578 1 72.75 49 ARG B CA 1
ATOM 6345 C C . ARG B 1 49 ? -3.676 -19.891 24.281 1 72.75 49 ARG B C 1
ATOM 6347 O O . ARG B 1 49 ? -3.49 -20.891 23.562 1 72.75 49 ARG B O 1
ATOM 6354 N N . LEU B 1 50 ? -2.771 -19.188 24.844 1 75.5 50 LEU B N 1
ATOM 6355 C CA . LEU B 1 50 ? -1.373 -19.547 24.656 1 75.5 50 LEU B CA 1
ATOM 6356 C C . LEU B 1 50 ? -1.049 -20.859 25.375 1 75.5 50 LEU B C 1
ATOM 6358 O O . LEU B 1 50 ? -0.3 -21.688 24.844 1 75.5 50 LEU B O 1
ATOM 6362 N N . LYS B 1 51 ? -1.579 -21.047 26.594 1 73.19 51 LYS B N 1
ATOM 6363 C CA . LYS B 1 51 ? -1.357 -22.281 27.344 1 73.19 51 LYS B CA 1
ATOM 6364 C C . LYS B 1 51 ? -1.916 -23.484 26.594 1 73.19 51 LYS B C 1
ATOM 6366 O O . LYS B 1 51 ? -1.285 -24.547 26.562 1 73.19 51 LYS B O 1
ATOM 6371 N N . LYS B 1 52 ? -3.025 -23.25 26.047 1 73.69 52 LYS B N 1
ATOM 6372 C CA . LYS B 1 52 ? -3.631 -24.344 25.297 1 73.69 52 LYS B CA 1
ATOM 6373 C C . LYS B 1 52 ? -2.824 -24.656 24.031 1 73.69 52 LYS B C 1
ATOM 6375 O O . LYS B 1 52 ? -2.678 -25.828 23.672 1 73.69 52 LYS B O 1
ATOM 6380 N N . HIS B 1 53 ? -2.283 -23.594 23.562 1 71.81 53 HIS B N 1
ATOM 6381 C CA . HIS B 1 53 ? -1.488 -23.781 22.344 1 71.81 53 HIS B CA 1
ATOM 6382 C C . HIS B 1 53 ? -0.132 -24.391 22.672 1 71.81 53 HIS B C 1
ATOM 6384 O O . HIS B 1 53 ? 0.435 -25.125 21.859 1 71.81 53 HIS B O 1
ATOM 6390 N N . LEU B 1 54 ? 0.361 -24.156 23.906 1 71.69 54 LEU B N 1
ATOM 6391 C CA . LEU B 1 54 ? 1.678 -24.641 24.312 1 71.69 54 LEU B CA 1
ATOM 6392 C C . LEU B 1 54 ? 1.571 -25.984 25.016 1 71.69 54 LEU B C 1
ATOM 6394 O O . LEU B 1 54 ? 2.588 -26.625 25.328 1 71.69 54 LEU B O 1
ATOM 6398 N N . GLU B 1 55 ? 0.405 -26.406 25.328 1 73.88 55 GLU B N 1
ATOM 6399 C CA . GLU B 1 55 ? 0.28 -27.719 25.953 1 73.88 55 GLU B CA 1
ATOM 6400 C C . GLU B 1 55 ? 0.593 -28.844 24.969 1 73.88 55 GLU B C 1
ATOM 6402 O O . GLU B 1 55 ? 0.04 -28.875 23.875 1 73.88 55 GLU B O 1
ATOM 6407 N N . CYS B 1 56 ? 1.77 -29.453 25.016 1 69.81 56 CYS B N 1
ATOM 6408 C CA . CYS B 1 56 ? 2.244 -30.516 24.141 1 69.81 56 CYS B CA 1
ATOM 6409 C C . CYS B 1 56 ? 1.635 -31.859 24.516 1 69.81 56 CYS B C 1
ATOM 6411 O O . CYS B 1 56 ? 1.872 -32.375 25.609 1 69.81 56 CYS B O 1
ATOM 6413 N N . SER B 1 57 ? 0.486 -32.125 24.141 1 78.69 57 SER B N 1
ATOM 6414 C CA . SER B 1 57 ? -0.045 -33.469 24.297 1 78.69 57 SER B CA 1
ATOM 6415 C C . SER B 1 57 ? 0.468 -34.406 23.203 1 78.69 57 SER B C 1
ATOM 6417 O O . SER B 1 57 ? 0.926 -33.938 22.156 1 78.69 57 SER B O 1
ATOM 6419 N N . GLN B 1 58 ? 0.709 -35.75 23.562 1 81.12 58 GLN B N 1
ATOM 6420 C CA . GLN B 1 58 ? 1.176 -36.75 22.609 1 81.12 58 GLN B CA 1
ATOM 6421 C C . GLN B 1 58 ? 0.328 -36.75 21.328 1 81.12 58 GLN B C 1
ATOM 6423 O O . GLN B 1 58 ? 0.854 -36.906 20.234 1 81.12 58 GLN B O 1
ATOM 6428 N N . SER B 1 59 ? -0.915 -36.562 21.516 1 82.38 59 SER B N 1
ATOM 6429 C CA . SER B 1 59 ? -1.805 -36.531 20.359 1 82.38 59 SER B CA 1
ATOM 6430 C C . SER B 1 59 ? -1.557 -35.312 19.516 1 82.38 59 SER B C 1
ATOM 6432 O O . SER B 1 59 ? -1.599 -35.375 18.281 1 82.38 59 SER B O 1
ATOM 6434 N N . LYS B 1 60 ? -1.242 -34.25 20.172 1 82.44 60 LYS B N 1
ATOM 6435 C CA . LYS B 1 60 ? -0.949 -33.031 19.438 1 82.44 60 LYS B CA 1
ATOM 6436 C C . LYS B 1 60 ? 0.384 -33.125 18.703 1 82.44 60 LYS B C 1
ATOM 6438 O O . LYS B 1 60 ? 0.521 -32.625 17.594 1 82.44 60 LYS B O 1
ATOM 6443 N N . ALA B 1 61 ? 1.295 -33.812 19.359 1 84.44 61 ALA B N 1
ATOM 6444 C CA . ALA B 1 61 ? 2.604 -34 18.75 1 84.44 61 ALA B CA 1
ATOM 6445 C C . ALA B 1 61 ? 2.498 -34.906 17.516 1 84.44 61 ALA B C 1
ATOM 6447 O O . ALA B 1 61 ? 3.154 -34.625 16.5 1 84.44 61 ALA B O 1
ATOM 6448 N N . LYS B 1 62 ? 1.775 -35.938 17.609 1 86.69 62 LYS B N 1
ATOM 6449 C CA . LYS B 1 62 ? 1.572 -36.812 16.469 1 86.69 62 LYS B CA 1
ATOM 6450 C C . LYS B 1 62 ? 0.852 -36.094 15.336 1 86.69 62 LYS B C 1
ATOM 6452 O O . LYS B 1 62 ? 1.215 -36.25 14.172 1 86.69 62 LYS B O 1
ATOM 6457 N N . SER B 1 63 ? -0.068 -35.344 15.727 1 85.19 63 SER B N 1
ATOM 6458 C CA . SER B 1 63 ? -0.792 -34.594 14.711 1 85.19 63 SER B CA 1
ATOM 6459 C C . SER B 1 63 ? 0.11 -33.562 14.039 1 85.19 63 SER B C 1
ATOM 6461 O O . SER B 1 63 ? 0.003 -33.344 12.828 1 85.19 63 SER B O 1
ATOM 6463 N N . LEU B 1 64 ? 0.925 -33 14.844 1 84.81 64 LEU B N 1
ATOM 6464 C CA . LEU B 1 64 ? 1.87 -32.031 14.297 1 84.81 64 LEU B CA 1
ATOM 6465 C C . LEU B 1 64 ? 2.881 -32.719 13.383 1 84.81 64 LEU B C 1
ATOM 6467 O O . LEU B 1 64 ? 3.26 -32.188 12.344 1 84.81 64 LEU B O 1
ATOM 6471 N N . LEU B 1 65 ? 3.268 -33.906 13.773 1 87.31 65 LEU B N 1
ATOM 6472 C CA . LEU B 1 65 ? 4.211 -34.656 12.961 1 87.31 65 LEU B CA 1
ATOM 6473 C C . LEU B 1 65 ? 3.584 -35.062 11.625 1 87.31 65 LEU B C 1
ATOM 6475 O O . LEU B 1 65 ? 4.23 -34.969 10.578 1 87.31 65 LEU B O 1
ATOM 6479 N N . PHE B 1 66 ? 2.402 -35.406 11.633 1 87.25 66 PHE B N 1
ATOM 6480 C CA . PHE B 1 66 ? 1.715 -35.812 10.414 1 87.25 66 PHE B CA 1
ATOM 6481 C C . PHE B 1 66 ? 1.433 -34.594 9.523 1 87.25 66 PHE B C 1
ATOM 6483 O O . PHE B 1 66 ? 1.401 -34.719 8.297 1 87.25 66 PHE B O 1
ATOM 6490 N N . ARG B 1 67 ? 1.333 -33.531 10.188 1 85.5 67 ARG B N 1
ATOM 6491 C CA . ARG B 1 67 ? 1.122 -32.312 9.414 1 85.5 67 ARG B CA 1
ATOM 6492 C C . ARG B 1 67 ? 2.426 -31.812 8.789 1 85.5 67 ARG B C 1
ATOM 6494 O O . ARG B 1 67 ? 2.428 -31.297 7.672 1 85.5 67 ARG B O 1
ATOM 6501 N N . PHE B 1 68 ? 3.455 -32.125 9.469 1 89.5 68 PHE B N 1
ATOM 6502 C CA . PHE B 1 68 ? 4.758 -31.641 9.016 1 89.5 68 PHE B CA 1
ATOM 6503 C C . PHE B 1 68 ? 5.352 -32.594 7.984 1 89.5 68 PHE B C 1
ATOM 6505 O O . PHE B 1 68 ? 6.129 -32.188 7.125 1 89.5 68 PHE B O 1
ATOM 6512 N N . ILE B 1 69 ? 5.016 -33.875 8.086 1 93.38 69 ILE B N 1
ATOM 6513 C CA . ILE B 1 69 ? 5.52 -34.906 7.168 1 93.38 69 ILE B CA 1
ATOM 6514 C C . ILE B 1 69 ? 4.348 -35.656 6.527 1 93.38 69 ILE B C 1
ATOM 6516 O O . ILE B 1 69 ? 4.051 -36.781 6.895 1 93.38 69 ILE B O 1
ATOM 6520 N N . PRO B 1 70 ? 3.838 -35.062 5.488 1 90.62 70 PRO B N 1
ATOM 6521 C CA . PRO B 1 70 ? 2.619 -35.594 4.875 1 90.62 70 PRO B CA 1
ATOM 6522 C C . PRO B 1 70 ? 2.809 -37 4.316 1 90.62 70 PRO B C 1
ATOM 6524 O O . PRO B 1 70 ? 1.839 -37.75 4.191 1 90.62 70 PRO B O 1
ATOM 6527 N N . ILE B 1 71 ? 4.008 -37.469 3.992 1 90.94 71 ILE B N 1
ATOM 6528 C CA . ILE B 1 71 ? 4.273 -38.781 3.426 1 90.94 71 ILE B CA 1
ATOM 6529 C C . ILE B 1 71 ? 3.816 -39.875 4.402 1 90.94 71 ILE B C 1
ATOM 6531 O O . ILE B 1 71 ? 3.395 -40.969 3.99 1 90.94 71 ILE B O 1
ATOM 6535 N N . LEU B 1 72 ? 3.842 -39.594 5.637 1 90.88 72 LEU B N 1
ATOM 6536 C CA . LEU B 1 72 ? 3.486 -40.562 6.672 1 90.88 72 LEU B CA 1
ATOM 6537 C C . LEU B 1 72 ? 1.978 -40.781 6.707 1 90.88 72 LEU B C 1
ATOM 6539 O O . LEU B 1 72 ? 1.511 -41.812 7.207 1 90.88 72 LEU B O 1
ATOM 6543 N N . VAL B 1 73 ? 1.3 -39.906 6.137 1 87.81 73 VAL B N 1
ATOM 6544 C CA . VAL B 1 73 ? -0.155 -40 6.176 1 87.81 73 VAL B CA 1
ATOM 6545 C C . VAL B 1 73 ? -0.66 -40.719 4.918 1 87.81 73 VAL B C 1
ATOM 6547 O O . VAL B 1 73 ? -1.496 -41.594 5 1 87.81 73 VAL B O 1
ATOM 6550 N N . TRP B 1 74 ? -0.167 -40.375 3.752 1 87.06 74 TRP B N 1
ATOM 6551 C CA . TRP B 1 74 ? -0.8 -40.844 2.531 1 87.06 74 TRP B CA 1
ATOM 6552 C C . TRP B 1 74 ? -0.136 -42.156 2.051 1 87.06 74 TRP B C 1
ATOM 6554 O O . TRP B 1 74 ? -0.761 -42.938 1.359 1 87.06 74 TRP B O 1
ATOM 6564 N N . ILE B 1 75 ? 1.131 -42.5 2.379 1 89.12 75 ILE B N 1
ATOM 6565 C CA . ILE B 1 75 ? 1.807 -43.719 1.879 1 89.12 75 ILE B CA 1
ATOM 6566 C C . ILE B 1 75 ? 1.118 -44.969 2.422 1 89.12 75 ILE B C 1
ATOM 6568 O O . ILE B 1 75 ? 0.883 -45.906 1.683 1 89.12 75 ILE B O 1
ATOM 6572 N N . PRO B 1 76 ? 0.814 -44.938 3.725 1 89.06 76 PRO B N 1
ATOM 6573 C CA . PRO B 1 76 ? 0.14 -46.125 4.238 1 89.06 76 PRO B CA 1
ATOM 6574 C C . PRO B 1 76 ? -1.257 -46.312 3.65 1 89.06 76 PRO B C 1
ATOM 6576 O O . PRO B 1 76 ? -1.768 -47.438 3.611 1 89.06 76 PRO B O 1
ATOM 6579 N N . LYS B 1 77 ? -1.818 -45.281 3.182 1 87.38 77 LYS B N 1
ATOM 6580 C CA . LYS B 1 77 ? -3.166 -45.344 2.625 1 87.38 77 LYS B CA 1
ATOM 6581 C C . LYS B 1 77 ? -3.129 -45.406 1.101 1 87.38 77 LYS B C 1
ATOM 6583 O O . LYS B 1 77 ? -4.168 -45.312 0.444 1 87.38 77 LYS B O 1
ATOM 6588 N N . TYR B 1 78 ? -1.998 -45.625 0.511 1 90.44 78 TYR B N 1
ATOM 6589 C CA . TYR B 1 78 ? -1.817 -45.625 -0.936 1 90.44 78 TYR B CA 1
ATOM 6590 C C . TYR B 1 78 ? -2.404 -46.875 -1.56 1 90.44 78 TYR B C 1
ATOM 6592 O O . TYR B 1 78 ? -1.997 -48 -1.222 1 90.44 78 TYR B O 1
ATOM 6600 N N . PRO B 1 79 ? -3.381 -46.688 -2.342 1 88.94 79 PRO B N 1
ATOM 6601 C CA . PRO B 1 79 ? -3.914 -47.875 -3.031 1 88.94 79 PRO B CA 1
ATOM 6602 C C . PRO B 1 79 ? -2.965 -48.406 -4.102 1 88.94 79 PRO B C 1
ATOM 6604 O O . PRO B 1 79 ? -3.053 -48 -5.266 1 88.94 79 PRO B O 1
ATOM 6607 N N . TYR B 1 80 ? -2.217 -49.406 -3.867 1 89.25 80 TYR B N 1
ATOM 6608 C CA . TYR B 1 80 ? -1.134 -49.906 -4.695 1 89.25 80 TYR B CA 1
ATOM 6609 C C . TYR B 1 80 ? -1.677 -50.531 -5.977 1 89.25 80 TYR B C 1
ATOM 6611 O O . TYR B 1 80 ? -1.086 -50.375 -7.051 1 89.25 80 TYR B O 1
ATOM 6619 N N . LYS B 1 81 ? -2.773 -51.156 -5.961 1 87.19 81 LYS B N 1
ATOM 6620 C CA . LYS B 1 81 ? -3.299 -51.875 -7.113 1 87.19 81 LYS B CA 1
ATOM 6621 C C . LYS B 1 81 ? -3.867 -50.906 -8.156 1 87.19 81 LYS B C 1
ATOM 6623 O O . LYS B 1 81 ? -3.682 -51.125 -9.359 1 87.19 81 LYS B O 1
ATOM 6628 N N . ASP B 1 82 ? -4.344 -49.812 -7.711 1 85.31 82 ASP B N 1
ATOM 6629 C CA . ASP B 1 82 ? -5.051 -48.906 -8.633 1 85.31 82 ASP B CA 1
ATOM 6630 C C . ASP B 1 82 ? -4.145 -47.781 -9.094 1 85.31 82 ASP B C 1
ATOM 6632 O O . ASP B 1 82 ? -4.238 -47.344 -10.242 1 85.31 82 ASP B O 1
ATOM 6636 N N . TRP B 1 83 ? -3.193 -47.344 -8.242 1 90.56 83 TRP B N 1
ATOM 6637 C CA . TRP B 1 83 ? -2.523 -46.062 -8.523 1 90.56 83 TRP B CA 1
ATOM 6638 C C . TRP B 1 83 ? -1.068 -46.281 -8.914 1 90.56 83 TRP B C 1
ATOM 6640 O O . TRP B 1 83 ? -0.447 -45.438 -9.555 1 90.56 83 TRP B O 1
ATOM 6650 N N . LEU B 1 84 ? -0.533 -47.406 -8.656 1 93.19 84 LEU B N 1
ATOM 6651 C CA . LEU B 1 84 ? 0.904 -47.625 -8.812 1 93.19 84 LEU B CA 1
ATOM 6652 C C . LEU B 1 84 ? 1.306 -47.594 -10.281 1 93.19 84 LEU B C 1
ATOM 6654 O O . LEU B 1 84 ? 2.277 -46.906 -10.648 1 93.19 84 LEU B O 1
ATOM 6658 N N . LEU B 1 85 ? 0.606 -48.281 -11.133 1 91.94 85 LEU B N 1
ATOM 6659 C CA . LEU B 1 85 ? 0.938 -48.312 -12.547 1 91.94 85 LEU B CA 1
ATOM 6660 C C . LEU B 1 85 ? 0.793 -46.906 -13.164 1 91.94 85 LEU B C 1
ATOM 6662 O O . LEU B 1 85 ? 1.615 -46.5 -13.992 1 91.94 85 LEU B O 1
ATOM 6666 N N . ASN B 1 86 ? -0.22 -46.25 -12.828 1 91.38 86 ASN B N 1
ATOM 6667 C CA . ASN B 1 86 ? -0.443 -44.875 -13.328 1 91.38 86 ASN B CA 1
ATOM 6668 C C . ASN B 1 86 ? 0.662 -43.938 -12.883 1 91.38 86 ASN B C 1
ATOM 6670 O O . ASN B 1 86 ? 1.131 -43.094 -13.672 1 91.38 86 ASN B O 1
ATOM 6674 N N . ASP B 1 87 ? 1.036 -44.031 -11.68 1 94.75 87 ASP B N 1
ATOM 6675 C CA . ASP B 1 87 ? 2.096 -43.156 -11.164 1 94.75 87 ASP B CA 1
ATOM 6676 C C . ASP B 1 87 ? 3.438 -43.5 -11.812 1 94.75 87 ASP B C 1
ATOM 6678 O O . ASP B 1 87 ? 4.266 -42.625 -12.023 1 94.75 87 ASP B O 1
ATOM 6682 N N . ILE B 1 88 ? 3.666 -44.75 -12.156 1 94.5 88 ILE B N 1
ATOM 6683 C CA . ILE B 1 88 ? 4.906 -45.125 -12.805 1 94.5 88 ILE B CA 1
ATOM 6684 C C . ILE B 1 88 ? 4.941 -44.594 -14.234 1 94.5 88 ILE B C 1
ATOM 6686 O O . ILE B 1 88 ? 5.941 -44 -14.656 1 94.5 88 ILE B O 1
ATOM 6690 N N . ILE B 1 89 ? 3.859 -44.719 -14.906 1 91.69 89 ILE B N 1
ATOM 6691 C CA . ILE B 1 89 ? 3.781 -44.219 -16.266 1 91.69 89 ILE B CA 1
ATOM 6692 C C . ILE B 1 89 ? 3.943 -42.719 -16.266 1 91.69 89 ILE B C 1
ATOM 6694 O O . ILE B 1 89 ? 4.68 -42.156 -17.094 1 91.69 89 ILE B O 1
ATOM 6698 N N . SER B 1 90 ? 3.258 -42.125 -15.391 1 93.62 90 SER B N 1
ATOM 6699 C CA . SER B 1 90 ? 3.34 -40.688 -15.266 1 93.62 90 SER B CA 1
ATOM 6700 C C . SER B 1 90 ? 4.746 -40.25 -14.875 1 93.62 90 SER B C 1
ATOM 6702 O O . SER B 1 90 ? 5.27 -39.281 -15.422 1 93.62 90 SER B O 1
ATOM 6704 N N . GLY B 1 91 ? 5.324 -40.875 -13.953 1 94.75 91 GLY B N 1
ATOM 6705 C CA . GLY B 1 91 ? 6.68 -40.562 -13.531 1 94.75 91 GLY B CA 1
ATOM 6706 C C . GLY B 1 91 ? 7.699 -40.688 -14.648 1 94.75 91 GLY B C 1
ATOM 6707 O O . GLY B 1 91 ? 8.594 -39.844 -14.773 1 94.75 91 GLY B O 1
ATOM 6708 N N . LEU B 1 92 ? 7.57 -41.688 -15.43 1 92.62 92 LEU B N 1
ATOM 6709 C CA . LEU B 1 92 ? 8.469 -41.875 -16.562 1 92.62 92 LEU B CA 1
ATOM 6710 C C . LEU B 1 92 ? 8.281 -40.781 -17.609 1 92.62 92 LEU B C 1
ATOM 6712 O O . LEU B 1 92 ? 9.258 -40.25 -18.156 1 92.62 92 LEU B O 1
ATOM 6716 N N . SER B 1 93 ? 7.012 -40.469 -17.828 1 90.88 93 SER B N 1
ATOM 6717 C CA . SER B 1 93 ? 6.719 -39.406 -18.781 1 90.88 93 SER B CA 1
ATOM 6718 C C . SER B 1 93 ? 7.289 -38.062 -18.328 1 90.88 93 SER B C 1
ATOM 6720 O O . SER B 1 93 ? 7.902 -37.344 -19.109 1 90.88 93 SER B O 1
ATOM 6722 N N . VAL B 1 94 ? 7.125 -37.719 -17.125 1 92.62 94 VAL B N 1
ATOM 6723 C CA . VAL B 1 94 ? 7.617 -36.469 -16.562 1 92.62 94 VAL B CA 1
ATOM 6724 C C . VAL B 1 94 ? 9.141 -36.469 -16.547 1 92.62 94 VAL B C 1
ATOM 6726 O O . VAL B 1 94 ? 9.773 -35.469 -16.828 1 92.62 94 VAL B O 1
ATOM 6729 N N . GLY B 1 95 ? 9.742 -37.594 -16.156 1 92.62 95 GLY B N 1
ATOM 6730 C CA . GLY B 1 95 ? 11.188 -37.719 -16.141 1 92.62 95 GLY B CA 1
ATOM 6731 C C . GLY B 1 95 ? 11.812 -37.5 -17.516 1 92.62 95 GLY B C 1
ATOM 6732 O O . GLY B 1 95 ? 12.844 -36.844 -17.625 1 92.62 95 GLY B O 1
ATOM 6733 N N . ILE B 1 96 ? 11.219 -38.031 -18.438 1 88.25 96 ILE B N 1
ATOM 6734 C CA . ILE B 1 96 ? 11.703 -37.906 -19.812 1 88.25 96 ILE B CA 1
ATOM 6735 C C . ILE B 1 96 ? 11.648 -36.469 -20.25 1 88.25 96 ILE B C 1
ATOM 6737 O O . ILE B 1 96 ? 12.539 -36 -20.953 1 88.25 96 ILE B O 1
ATOM 6741 N N . MET B 1 97 ? 10.664 -35.812 -19.891 1 87.75 97 MET B N 1
ATOM 6742 C CA . MET B 1 97 ? 10.531 -34.375 -20.219 1 87.75 97 MET B CA 1
ATOM 6743 C C . MET B 1 97 ? 11.484 -33.531 -19.391 1 87.75 97 MET B C 1
ATOM 6745 O O . MET B 1 97 ? 12.055 -32.562 -19.891 1 87.75 97 MET B O 1
ATOM 6749 N N . GLN B 1 98 ? 11.672 -33.875 -18.188 1 92.12 98 GLN B N 1
ATOM 6750 C CA . GLN B 1 98 ? 12.461 -33.125 -17.219 1 92.12 98 GLN B CA 1
ATOM 6751 C C . GLN B 1 98 ? 13.953 -33.188 -17.562 1 92.12 98 GLN B C 1
ATOM 6753 O O . GLN B 1 98 ? 14.695 -32.25 -17.297 1 92.12 98 GLN B O 1
ATOM 6758 N N . LEU B 1 99 ? 14.383 -34.219 -18.109 1 91.62 99 LEU B N 1
ATOM 6759 C CA . LEU B 1 99 ? 15.805 -34.438 -18.359 1 91.62 99 LEU B CA 1
ATOM 6760 C C . LEU B 1 99 ? 16.391 -33.375 -19.25 1 91.62 99 LEU B C 1
ATOM 6762 O O . LEU B 1 99 ? 17.281 -32.625 -18.828 1 91.62 99 LEU B O 1
ATOM 6766 N N . PRO B 1 100 ? 15.898 -33.219 -20.453 1 89.75 100 PRO B N 1
ATOM 6767 C CA . PRO B 1 100 ? 16.453 -32.156 -21.297 1 89.75 100 PRO B CA 1
ATOM 6768 C C . PRO B 1 100 ? 16.188 -30.75 -20.734 1 89.75 100 PRO B C 1
ATOM 6770 O O . PRO B 1 100 ? 17.047 -29.875 -20.844 1 89.75 100 PRO B O 1
ATOM 6773 N N . GLN B 1 101 ? 15.07 -30.547 -20.125 1 90.75 101 GLN B N 1
ATOM 6774 C CA . GLN B 1 101 ? 14.711 -29.234 -19.594 1 90.75 101 GLN B CA 1
ATOM 6775 C C . GLN B 1 101 ? 15.648 -28.828 -18.453 1 90.75 101 GLN B C 1
ATOM 6777 O O . GLN B 1 101 ? 16.047 -27.656 -18.359 1 90.75 101 GLN B O 1
ATOM 6782 N N . SER B 1 102 ? 15.914 -29.781 -17.641 1 93.94 102 SER B N 1
ATOM 6783 C CA . SER B 1 102 ? 16.781 -29.469 -16.5 1 93.94 102 SER B CA 1
ATOM 6784 C C . SER B 1 102 ? 18.172 -29.047 -16.969 1 93.94 102 SER B C 1
ATOM 6786 O O . SER B 1 102 ? 18.766 -28.141 -16.406 1 93.94 102 SER B O 1
ATOM 6788 N N . MET B 1 103 ? 18.703 -29.656 -18 1 91.69 103 MET B N 1
ATOM 6789 C CA . MET B 1 103 ? 20 -29.281 -18.562 1 91.69 103 MET B CA 1
ATOM 6790 C C . MET B 1 103 ? 19.922 -27.891 -19.188 1 91.69 103 MET B C 1
ATOM 6792 O O . MET B 1 103 ? 20.828 -27.078 -19 1 91.69 103 MET B O 1
ATOM 6796 N N . ALA B 1 104 ? 18.859 -27.734 -19.859 1 91.69 104 ALA B N 1
ATOM 6797 C CA . ALA B 1 104 ? 18.656 -26.438 -20.516 1 91.69 104 ALA B CA 1
ATOM 6798 C C . ALA B 1 104 ? 18.531 -25.312 -19.484 1 91.69 104 ALA B C 1
ATOM 6800 O O . ALA B 1 104 ? 19.125 -24.25 -19.656 1 91.69 104 ALA B O 1
ATOM 6801 N N . TYR B 1 105 ? 17.828 -25.5 -18.438 1 94.31 105 TYR B N 1
ATOM 6802 C CA . TYR B 1 105 ? 17.562 -24.469 -17.453 1 94.31 105 TYR B CA 1
ATOM 6803 C C . TYR B 1 105 ? 18.781 -24.219 -16.578 1 94.31 105 TYR B C 1
ATOM 6805 O O . TYR B 1 105 ? 18.922 -23.156 -15.969 1 94.31 105 TYR B O 1
ATOM 6813 N N . ALA B 1 106 ? 19.672 -25.203 -16.5 1 94.31 106 ALA B N 1
ATOM 6814 C CA . ALA B 1 106 ? 20.953 -24.953 -15.844 1 94.31 106 ALA B CA 1
ATOM 6815 C C . ALA B 1 106 ? 21.766 -23.891 -16.578 1 94.31 106 ALA B C 1
ATOM 6817 O O . ALA B 1 106 ? 22.391 -23.031 -15.945 1 94.31 106 ALA B O 1
ATOM 6818 N N . LEU B 1 107 ? 21.703 -24 -17.859 1 90 107 LEU B N 1
ATOM 6819 C CA . LEU B 1 107 ? 22.375 -22.969 -18.656 1 90 107 LEU B CA 1
ATOM 6820 C C . LEU B 1 107 ? 21.75 -21.609 -18.422 1 90 107 LEU B C 1
ATOM 6822 O O . LEU B 1 107 ? 22.469 -20.594 -18.359 1 90 107 LEU B O 1
ATOM 6826 N N . LEU B 1 108 ? 20.516 -21.625 -18.266 1 90.75 108 LEU B N 1
ATOM 6827 C CA . LEU B 1 108 ? 19.797 -20.391 -18 1 90.75 108 LEU B CA 1
ATOM 6828 C C . LEU B 1 108 ? 20.172 -19.828 -16.625 1 90.75 108 LEU B C 1
ATOM 6830 O O . LEU B 1 108 ? 20.219 -18.609 -16.453 1 90.75 108 LEU B O 1
ATOM 6834 N N . ALA B 1 109 ? 20.469 -20.672 -15.734 1 94.44 109 ALA B N 1
ATOM 6835 C CA . ALA B 1 109 ? 20.875 -20.281 -14.391 1 94.44 109 ALA B CA 1
ATOM 6836 C C . ALA B 1 109 ? 22.344 -19.891 -14.344 1 94.44 109 ALA B C 1
ATOM 6838 O O . ALA B 1 109 ? 22.844 -19.438 -13.305 1 94.44 109 ALA B O 1
ATOM 6839 N N . GLY B 1 110 ? 23.062 -20.109 -15.453 1 91.75 110 GLY B N 1
ATOM 6840 C CA . GLY B 1 110 ? 24.453 -19.734 -15.547 1 91.75 110 GLY B CA 1
ATOM 6841 C C . GLY B 1 110 ? 25.391 -20.797 -14.984 1 91.75 110 GLY B C 1
ATOM 6842 O O . GLY B 1 110 ? 26.531 -20.5 -14.633 1 91.75 110 GLY B O 1
ATOM 6843 N N . VAL B 1 111 ? 24.938 -22.016 -14.844 1 94.06 111 VAL B N 1
ATOM 6844 C CA . VAL B 1 111 ? 25.75 -23.109 -14.32 1 94.06 111 VAL B CA 1
ATOM 6845 C C . VAL B 1 111 ? 25.844 -24.234 -15.352 1 94.06 111 VAL B C 1
ATOM 6847 O O . VAL B 1 111 ? 25.047 -24.281 -16.297 1 94.06 111 VAL B O 1
ATOM 6850 N N . PRO B 1 112 ? 26.797 -25.109 -15.195 1 92.31 112 PRO B N 1
ATOM 6851 C CA . PRO B 1 112 ? 26.906 -26.219 -16.141 1 92.31 112 PRO B CA 1
ATOM 6852 C C . PRO B 1 112 ? 25.688 -27.141 -16.109 1 92.31 112 PRO B C 1
ATOM 6854 O O . PRO B 1 112 ? 25.078 -27.328 -15.047 1 92.31 112 PRO B O 1
ATOM 6857 N N . PRO B 1 113 ? 25.328 -27.75 -17.188 1 91.56 113 PRO B N 1
ATOM 6858 C CA . PRO B 1 113 ? 24.109 -28.562 -17.328 1 91.56 113 PRO B CA 1
ATOM 6859 C C . PRO B 1 113 ? 24.062 -29.719 -16.328 1 91.56 113 PRO B C 1
ATOM 6861 O O . PRO B 1 113 ? 22.969 -30.156 -15.961 1 91.56 113 PRO B O 1
ATOM 6864 N N . ALA B 1 114 ? 25.234 -30.203 -15.891 1 90.69 114 ALA B N 1
ATOM 6865 C CA . ALA B 1 114 ? 25.25 -31.312 -14.93 1 90.69 114 ALA B CA 1
ATOM 6866 C C . ALA B 1 114 ? 24.5 -30.938 -13.656 1 90.69 114 ALA B C 1
ATOM 6868 O O . ALA B 1 114 ? 23.859 -31.781 -13.047 1 90.69 114 ALA B O 1
ATOM 6869 N N . PHE B 1 115 ? 24.547 -29.75 -13.305 1 93.44 115 PHE B N 1
ATOM 6870 C CA . PHE B 1 115 ? 23.938 -29.297 -12.07 1 93.44 115 PHE B CA 1
ATOM 6871 C C . PHE B 1 115 ? 22.422 -29.203 -12.219 1 93.44 115 PHE B C 1
ATOM 6873 O O . PHE B 1 115 ? 21.688 -29.172 -11.227 1 93.44 115 PHE B O 1
ATOM 6880 N N . GLY B 1 116 ? 21.984 -29.078 -13.453 1 94.38 116 GLY B N 1
ATOM 6881 C CA . GLY B 1 116 ? 20.547 -29.188 -13.695 1 94.38 116 GLY B CA 1
ATOM 6882 C C . GLY B 1 116 ? 20 -30.562 -13.367 1 94.38 116 GLY B C 1
ATOM 6883 O O . GLY B 1 116 ? 18.875 -30.672 -12.859 1 94.38 116 GLY B O 1
ATOM 6884 N N . LEU B 1 117 ? 20.797 -31.562 -13.633 1 93 117 LEU B N 1
ATOM 6885 C CA . LEU B 1 117 ? 20.391 -32.938 -13.336 1 93 117 LEU B CA 1
ATOM 6886 C C . LEU B 1 117 ? 20.312 -33.156 -11.828 1 93 117 LEU B C 1
ATOM 6888 O O . LEU B 1 117 ? 19.375 -33.781 -11.336 1 93 117 LEU B O 1
ATOM 6892 N N . TYR B 1 118 ? 21.266 -32.625 -11.117 1 94.81 118 TYR B N 1
ATOM 6893 C CA . TYR B 1 118 ? 21.234 -32.75 -9.664 1 94.81 118 TYR B CA 1
ATOM 6894 C C . TYR B 1 118 ? 20 -32.031 -9.094 1 94.81 118 TYR B C 1
ATOM 6896 O O . TYR B 1 118 ? 19.375 -32.531 -8.148 1 94.81 118 TYR B O 1
ATOM 6904 N N . THR B 1 119 ? 19.703 -30.922 -9.688 1 96.5 119 THR B N 1
ATOM 6905 C CA . THR B 1 119 ? 18.578 -30.109 -9.227 1 96.5 119 THR B CA 1
ATOM 6906 C C . THR B 1 119 ? 17.266 -30.812 -9.484 1 96.5 119 THR B C 1
ATOM 6908 O O . THR B 1 119 ? 16.281 -30.625 -8.75 1 96.5 119 THR B O 1
ATOM 6911 N N . ALA B 1 120 ? 17.219 -31.625 -10.484 1 95.69 120 ALA B N 1
ATOM 6912 C CA . ALA B 1 120 ? 16.016 -32.375 -10.82 1 95.69 120 ALA B CA 1
ATOM 6913 C C . ALA B 1 120 ? 15.914 -33.656 -9.984 1 95.69 120 ALA B C 1
ATOM 6915 O O . ALA B 1 120 ? 14.938 -34.406 -10.094 1 95.69 120 ALA B O 1
ATOM 6916 N N . PHE B 1 121 ? 16.828 -33.875 -9.094 1 95.5 121 PHE B N 1
ATOM 6917 C CA . PHE B 1 121 ? 16.875 -35.125 -8.336 1 95.5 121 PHE B CA 1
ATOM 6918 C C . PHE B 1 121 ? 16.688 -34.844 -6.848 1 95.5 121 PHE B C 1
ATOM 6920 O O . PHE B 1 121 ? 15.609 -35.094 -6.297 1 95.5 121 PHE B O 1
ATOM 6927 N N . TYR B 1 122 ? 17.594 -34.125 -6.195 1 95.69 122 TYR B N 1
ATOM 6928 C CA . TYR B 1 122 ? 17.656 -34 -4.742 1 95.69 122 TYR B CA 1
ATOM 6929 C C . TYR B 1 122 ? 16.438 -33.25 -4.215 1 95.69 122 TYR B C 1
ATOM 6931 O O . TYR B 1 122 ? 15.703 -33.75 -3.365 1 95.69 122 TYR B O 1
ATOM 6939 N N . PRO B 1 123 ? 16.25 -32.031 -4.703 1 97 123 PRO B N 1
ATOM 6940 C CA . PRO B 1 123 ? 15.125 -31.281 -4.156 1 97 123 PRO B CA 1
ATOM 6941 C C . PRO B 1 123 ? 13.781 -31.984 -4.402 1 97 123 PRO B C 1
ATOM 6943 O O . PRO B 1 123 ? 12.867 -31.859 -3.584 1 97 123 PRO B O 1
ATOM 6946 N N . VAL B 1 124 ? 13.656 -32.656 -5.5 1 96.62 124 VAL B N 1
ATOM 6947 C CA . VAL B 1 124 ? 12.414 -33.344 -5.863 1 96.62 124 VAL B CA 1
ATOM 6948 C C . VAL B 1 124 ? 12.117 -34.438 -4.852 1 96.62 124 VAL B C 1
ATOM 6950 O O . VAL B 1 124 ? 10.961 -34.625 -4.453 1 96.62 124 VAL B O 1
ATOM 6953 N N . LEU B 1 125 ? 13.148 -35.094 -4.387 1 95.62 125 LEU B N 1
ATOM 6954 C CA . LEU B 1 125 ? 12.984 -36.156 -3.396 1 95.62 125 LEU B CA 1
ATOM 6955 C C . LEU B 1 125 ? 12.539 -35.594 -2.057 1 95.62 125 LEU B C 1
ATOM 6957 O O . LEU B 1 125 ? 11.75 -36.219 -1.341 1 95.62 125 LEU B O 1
ATOM 6961 N N . ILE B 1 126 ? 13.023 -34.5 -1.754 1 96.62 126 ILE B N 1
ATOM 6962 C CA . ILE B 1 126 ? 12.648 -33.875 -0.497 1 96.62 126 ILE B CA 1
ATOM 6963 C C . ILE B 1 126 ? 11.188 -33.406 -0.561 1 96.62 126 ILE B C 1
ATOM 6965 O O . ILE B 1 126 ? 10.445 -33.562 0.412 1 96.62 126 ILE B O 1
ATOM 6969 N N . TYR B 1 127 ? 10.797 -32.875 -1.68 1 96.88 127 TYR B N 1
ATOM 6970 C CA . TYR B 1 127 ? 9.414 -32.438 -1.824 1 96.88 127 TYR B CA 1
ATOM 6971 C C . TYR B 1 127 ? 8.461 -33.625 -1.719 1 96.88 127 TYR B C 1
ATOM 6973 O O . TYR B 1 127 ? 7.352 -33.469 -1.189 1 96.88 127 TYR B O 1
ATOM 6981 N N . PHE B 1 128 ? 8.875 -34.719 -2.215 1 95.06 128 PHE B N 1
ATOM 6982 C CA . PHE B 1 128 ? 8.094 -35.938 -2.111 1 95.06 128 PHE B CA 1
ATOM 6983 C C . PHE B 1 128 ? 7.754 -36.25 -0.658 1 95.06 128 PHE B C 1
ATOM 6985 O O . PHE B 1 128 ? 6.645 -36.688 -0.353 1 95.06 128 PHE B O 1
ATOM 6992 N N . THR B 1 129 ? 8.617 -35.938 0.189 1 94.94 129 THR B N 1
ATOM 6993 C CA . THR B 1 129 ? 8.461 -36.25 1.602 1 94.94 129 THR B CA 1
ATOM 6994 C C . THR B 1 129 ? 7.582 -35.219 2.303 1 94.94 129 THR B C 1
ATOM 6996 O O . THR B 1 129 ? 6.789 -35.562 3.184 1 94.94 129 THR B O 1
ATOM 6999 N N . PHE B 1 130 ? 7.676 -33.969 1.895 1 95.69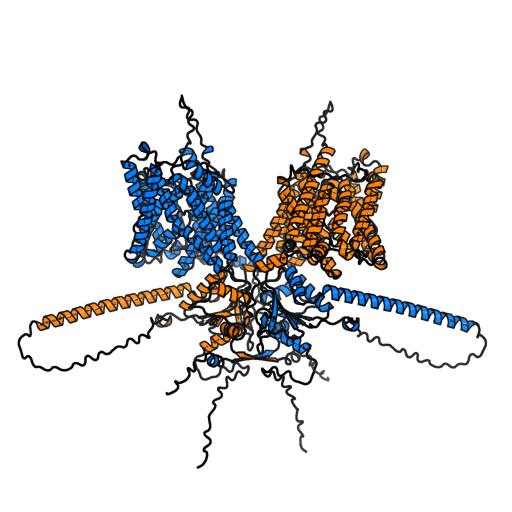 130 PHE B N 1
ATOM 7000 C CA . PHE B 1 130 ? 7.09 -32.906 2.719 1 95.69 130 PHE B CA 1
ATOM 7001 C C . PHE B 1 130 ? 5.965 -32.219 1.973 1 95.69 130 PHE B C 1
ATOM 7003 O O . PHE B 1 130 ? 5.199 -31.438 2.568 1 95.69 130 PHE B O 1
ATOM 7010 N N . GLY B 1 131 ? 5.801 -32.438 0.704 1 94 131 GLY B N 1
ATOM 7011 C CA . GLY B 1 131 ? 4.816 -31.719 -0.097 1 94 131 GLY B CA 1
ATOM 7012 C C . GLY B 1 131 ? 3.4 -32.219 0.12 1 94 131 GLY B C 1
ATOM 7013 O O . GLY B 1 131 ? 3.195 -33.375 0.465 1 94 131 GLY B O 1
ATOM 7014 N N . THR B 1 132 ? 2.41 -31.297 -0.098 1 92.06 132 THR B N 1
ATOM 7015 C CA . THR B 1 132 ? 1.007 -31.656 0.067 1 92.06 132 THR B CA 1
ATOM 7016 C C . THR B 1 132 ? 0.304 -31.734 -1.285 1 92.06 132 THR B C 1
ATOM 7018 O O . THR B 1 132 ? -0.776 -32.312 -1.399 1 92.06 132 THR B O 1
ATOM 7021 N N . SER B 1 133 ? 0.893 -31.156 -2.297 1 92.56 133 SER B N 1
ATOM 7022 C CA . SER B 1 133 ? 0.297 -31.203 -3.627 1 92.56 133 SER B CA 1
ATOM 7023 C C . SER B 1 133 ? 0.582 -32.531 -4.316 1 92.56 133 SER B C 1
ATOM 7025 O O . SER B 1 133 ? 1.739 -32.938 -4.434 1 92.56 133 SER B O 1
ATOM 7027 N N . ARG B 1 134 ? -0.41 -33.125 -4.832 1 91.81 134 ARG B N 1
ATOM 7028 C CA . ARG B 1 134 ? -0.285 -34.469 -5.371 1 91.81 134 ARG B CA 1
ATOM 7029 C C . ARG B 1 134 ? 0.08 -34.438 -6.852 1 91.81 134 ARG B C 1
ATOM 7031 O O . ARG B 1 134 ? 0.735 -35.344 -7.355 1 91.81 134 ARG B O 1
ATOM 7038 N N . HIS B 1 135 ? -0.307 -33.438 -7.527 1 91.69 135 HIS B N 1
ATOM 7039 C CA . HIS B 1 135 ? -0.237 -33.469 -8.984 1 91.69 135 HIS B CA 1
ATOM 7040 C C . HIS B 1 135 ? 0.801 -32.5 -9.508 1 91.69 135 HIS B C 1
ATOM 7042 O O . HIS B 1 135 ? 1.043 -32.406 -10.719 1 91.69 135 HIS B O 1
ATOM 7048 N N . VAL B 1 136 ? 1.476 -31.781 -8.625 1 93.62 136 VAL B N 1
ATOM 7049 C CA . VAL B 1 136 ? 2.438 -30.797 -9.086 1 93.62 136 VAL B CA 1
ATOM 7050 C C . VAL B 1 136 ? 3.799 -31.453 -9.297 1 93.62 136 VAL B C 1
ATOM 7052 O O . VAL B 1 136 ? 4.195 -32.312 -8.531 1 93.62 136 VAL B O 1
ATOM 7055 N N . SER B 1 137 ? 4.438 -31.062 -10.352 1 94.75 137 SER B N 1
ATOM 7056 C CA . SER B 1 137 ? 5.793 -31.531 -10.617 1 94.75 137 SER B CA 1
ATOM 7057 C C . SER B 1 137 ? 6.828 -30.484 -10.234 1 94.75 137 SER B C 1
ATOM 7059 O O . SER B 1 137 ? 6.914 -29.422 -10.867 1 94.75 137 SER B O 1
ATOM 7061 N N . ILE B 1 138 ? 7.625 -30.781 -9.25 1 95.5 138 ILE B N 1
ATOM 7062 C CA . ILE B 1 138 ? 8.664 -29.891 -8.758 1 95.5 138 ILE B CA 1
ATOM 7063 C C . ILE B 1 138 ? 9.961 -30.125 -9.523 1 95.5 138 ILE B C 1
ATOM 7065 O O . ILE B 1 138 ? 10.289 -31.266 -9.867 1 95.5 138 ILE B O 1
ATOM 7069 N N . GLY B 1 139 ? 10.656 -29.156 -9.844 1 94.81 139 GLY B N 1
ATOM 7070 C CA . GLY B 1 139 ? 11.922 -29.219 -10.562 1 94.81 139 GLY B CA 1
ATOM 7071 C C . GLY B 1 139 ? 12.398 -27.859 -11.031 1 94.81 139 GLY B C 1
ATOM 7072 O O . GLY B 1 139 ? 12.039 -26.828 -10.453 1 94.81 139 GLY B O 1
ATOM 7073 N N . THR B 1 140 ? 13.211 -27.922 -12.008 1 94.31 140 THR B N 1
ATOM 7074 C CA . THR B 1 140 ? 13.734 -26.688 -12.57 1 94.31 140 THR B CA 1
ATOM 7075 C C . THR B 1 140 ? 12.664 -25.953 -13.375 1 94.31 140 THR B C 1
ATOM 7077 O O . THR B 1 140 ? 11.797 -26.578 -13.984 1 94.31 140 THR B O 1
ATOM 7080 N N . PHE B 1 141 ? 12.727 -24.75 -13.258 1 91.62 141 PHE B N 1
ATOM 7081 C CA . PHE B 1 141 ? 11.75 -23.906 -13.938 1 91.62 141 PHE B CA 1
ATOM 7082 C C . PHE B 1 141 ? 12.43 -22.703 -14.578 1 91.62 141 PHE B C 1
ATOM 7084 O O . PHE B 1 141 ? 13.359 -22.125 -14 1 91.62 141 PHE B O 1
ATOM 7091 N N . ALA B 1 142 ? 11.953 -22.328 -15.727 1 88.94 142 ALA B N 1
ATOM 7092 C CA . ALA B 1 142 ? 12.602 -21.312 -16.562 1 88.94 142 ALA B CA 1
ATOM 7093 C C . ALA B 1 142 ? 12.688 -19.984 -15.836 1 88.94 142 ALA B C 1
ATOM 7095 O O . ALA B 1 142 ? 13.742 -19.344 -15.82 1 88.94 142 ALA B O 1
ATOM 7096 N N . VAL B 1 143 ? 11.617 -19.531 -15.281 1 87.56 143 VAL B N 1
ATOM 7097 C CA . VAL B 1 143 ? 11.555 -18.203 -14.656 1 87.56 143 VAL B CA 1
ATOM 7098 C C . VAL B 1 143 ? 12.516 -18.141 -13.477 1 87.56 143 VAL B C 1
ATOM 7100 O O . VAL B 1 143 ? 13.266 -17.172 -13.328 1 87.56 143 VAL B O 1
ATOM 7103 N N . LEU B 1 144 ? 12.508 -19.094 -12.695 1 93.69 144 LEU B N 1
ATOM 7104 C CA . LEU B 1 144 ? 13.406 -19.125 -11.547 1 93.69 144 LEU B CA 1
ATOM 7105 C C . LEU B 1 144 ? 14.859 -19.219 -11.992 1 93.69 144 LEU B C 1
ATOM 7107 O O . LEU B 1 144 ? 15.742 -18.609 -11.383 1 93.69 144 LEU B O 1
ATOM 7111 N N . SER B 1 145 ? 15.102 -19.953 -13.016 1 94.5 145 SER B N 1
ATOM 7112 C CA . SER B 1 145 ? 16.453 -20.125 -13.531 1 94.5 145 SER B CA 1
ATOM 7113 C C . SER B 1 145 ? 17.016 -18.812 -14.062 1 94.5 145 SER B C 1
ATOM 7115 O O . SER B 1 145 ? 18.203 -18.516 -13.875 1 94.5 145 SER B O 1
ATOM 7117 N N . VAL B 1 146 ? 16.203 -18.141 -14.719 1 89.5 146 VAL B N 1
ATOM 7118 C CA . VAL B 1 146 ? 16.672 -16.859 -15.234 1 89.5 146 VAL B CA 1
ATOM 7119 C C . VAL B 1 146 ? 16.953 -15.906 -14.078 1 89.5 146 VAL B C 1
ATOM 7121 O O . VAL B 1 146 ? 17.906 -15.133 -14.117 1 89.5 146 VAL B O 1
ATOM 7124 N N . MET B 1 147 ? 16.109 -15.914 -13.078 1 91.62 147 MET B N 1
ATOM 7125 C CA . MET B 1 147 ? 16.344 -15.094 -11.891 1 91.62 147 MET B CA 1
ATOM 7126 C C . MET B 1 147 ? 17.688 -15.438 -11.258 1 91.62 147 MET B C 1
ATOM 7128 O O . MET B 1 147 ? 18.469 -14.539 -10.914 1 91.62 147 MET B O 1
ATOM 7132 N N . ILE B 1 148 ? 17.953 -16.672 -11.172 1 94.94 148 ILE B N 1
ATOM 7133 C CA . ILE B 1 148 ? 19.203 -17.141 -10.578 1 94.94 148 ILE B CA 1
ATOM 7134 C C . ILE B 1 148 ? 20.375 -16.781 -11.5 1 94.94 148 ILE B C 1
ATOM 7136 O O . ILE B 1 148 ? 21.438 -16.359 -11.031 1 94.94 148 ILE B O 1
ATOM 7140 N N . GLY B 1 149 ? 20.188 -16.969 -12.734 1 92.44 149 GLY B N 1
ATOM 7141 C CA . GLY B 1 149 ? 21.203 -16.625 -13.711 1 92.44 149 GLY B CA 1
ATOM 7142 C C . GLY B 1 149 ? 21.625 -15.172 -13.664 1 92.44 149 GLY B C 1
ATOM 7143 O O . GLY B 1 149 ? 22.797 -14.852 -13.805 1 92.44 149 GLY B O 1
ATOM 7144 N N . THR B 1 150 ? 20.672 -14.352 -13.461 1 87.5 150 THR B N 1
ATOM 7145 C CA . THR B 1 150 ? 20.969 -12.93 -13.383 1 87.5 150 THR B CA 1
ATOM 7146 C C . THR B 1 150 ? 21.859 -12.625 -12.18 1 87.5 150 THR B C 1
ATOM 7148 O O . THR B 1 150 ? 22.75 -11.773 -12.25 1 87.5 150 THR B O 1
ATOM 7151 N N . VAL B 1 151 ? 21.656 -13.289 -11.141 1 91.62 151 VAL B N 1
ATOM 7152 C CA . VAL B 1 151 ? 22.438 -13.078 -9.93 1 91.62 151 VAL B CA 1
ATOM 7153 C C . VAL B 1 151 ? 23.828 -13.688 -10.102 1 91.62 151 VAL B C 1
ATOM 7155 O O . VAL B 1 151 ? 24.828 -13.078 -9.711 1 91.62 151 VAL B O 1
ATOM 7158 N N . THR B 1 152 ? 23.922 -14.883 -10.664 1 93.69 152 THR B N 1
ATOM 7159 C CA . THR B 1 152 ? 25.188 -15.555 -10.867 1 93.69 152 THR B CA 1
ATOM 7160 C C . THR B 1 152 ? 26.078 -14.758 -11.82 1 93.69 152 THR B C 1
ATOM 7162 O O . THR B 1 152 ? 27.281 -14.617 -11.578 1 93.69 152 THR B O 1
ATOM 7165 N N . GLU B 1 153 ? 25.469 -14.273 -12.797 1 89.19 153 GLU B N 1
ATOM 7166 C CA . GLU B 1 153 ? 26.25 -13.508 -13.773 1 89.19 153 GLU B CA 1
ATOM 7167 C C . GLU B 1 153 ? 26.672 -12.156 -13.211 1 89.19 153 GLU B C 1
ATOM 7169 O O . GLU B 1 153 ? 27.719 -11.625 -13.586 1 89.19 153 GLU B O 1
ATOM 7174 N N . ARG B 1 154 ? 25.859 -11.586 -12.375 1 87.25 154 ARG B N 1
ATOM 7175 C CA . ARG B 1 154 ? 26.203 -10.312 -11.75 1 87.25 154 ARG B CA 1
ATOM 7176 C C . ARG B 1 154 ? 27.375 -10.469 -10.781 1 87.25 154 ARG B C 1
ATOM 7178 O O . ARG B 1 154 ? 28.281 -9.641 -10.758 1 87.25 154 ARG B O 1
ATOM 7185 N N . LEU B 1 155 ? 27.438 -11.523 -10.047 1 91.31 155 LEU B N 1
ATOM 7186 C CA . LEU B 1 155 ? 28.438 -11.711 -8.992 1 91.31 155 LEU B CA 1
ATOM 7187 C C . LEU B 1 155 ? 29.672 -12.406 -9.531 1 91.31 155 LEU B C 1
ATOM 7189 O O . LEU B 1 155 ? 30.766 -12.281 -8.961 1 91.31 155 LEU B O 1
ATOM 7193 N N . ALA B 1 156 ? 29.5 -13.188 -10.633 1 91.94 156 ALA B N 1
ATOM 7194 C CA . ALA B 1 156 ? 30.625 -13.844 -11.297 1 91.94 156 ALA B CA 1
ATOM 7195 C C . ALA B 1 156 ? 30.641 -13.531 -12.789 1 91.94 156 ALA B C 1
ATOM 7197 O O . ALA B 1 156 ? 30.516 -14.438 -13.617 1 91.94 156 ALA B O 1
ATOM 7198 N N . PRO B 1 157 ? 31 -12.289 -13.055 1 87.88 157 PRO B N 1
ATOM 7199 C CA . PRO B 1 157 ? 31.047 -11.914 -14.469 1 87.88 157 PRO B CA 1
ATOM 7200 C C . PRO B 1 157 ? 32.281 -12.484 -15.188 1 87.88 157 PRO B C 1
ATOM 7202 O O . PRO B 1 157 ? 33.281 -12.828 -14.547 1 87.88 157 PRO B O 1
ATOM 7205 N N . ASP B 1 158 ? 32.125 -12.609 -16.5 1 84.56 158 ASP B N 1
ATOM 7206 C CA . ASP B 1 158 ? 33.219 -13.148 -17.297 1 84.56 158 ASP B CA 1
ATOM 7207 C C . ASP B 1 158 ? 34.5 -12.305 -17.156 1 84.56 158 ASP B C 1
ATOM 7209 O O . ASP B 1 158 ? 35.594 -12.836 -17.172 1 84.56 158 ASP B O 1
ATOM 7213 N N . GLY B 1 159 ? 34.312 -11.031 -16.953 1 82.06 159 GLY B N 1
ATOM 7214 C CA . GLY B 1 159 ? 35.438 -10.109 -16.875 1 82.06 159 GLY B CA 1
ATOM 7215 C C . GLY B 1 159 ? 36.344 -10.367 -15.688 1 82.06 159 GLY B C 1
ATOM 7216 O O . GLY B 1 159 ? 37.531 -10.047 -15.727 1 82.06 159 GLY B O 1
ATOM 7217 N N . ASP B 1 160 ? 35.875 -11.031 -14.719 1 86.12 160 ASP B N 1
ATOM 7218 C CA . ASP B 1 160 ? 36.625 -11.273 -13.5 1 86.12 160 ASP B CA 1
ATOM 7219 C C . ASP B 1 160 ? 37.531 -12.5 -13.656 1 86.12 160 ASP B C 1
ATOM 7221 O O . ASP B 1 160 ? 38.406 -12.734 -12.836 1 86.12 160 ASP B O 1
ATOM 7225 N N . PHE B 1 161 ? 37.406 -13.242 -14.789 1 88.44 161 PHE B N 1
ATOM 7226 C CA . PHE B 1 161 ? 38.125 -14.5 -14.914 1 88.44 161 PHE B CA 1
ATOM 7227 C C . PHE B 1 161 ? 38.969 -14.508 -16.188 1 88.44 161 PHE B C 1
ATOM 7229 O O . PHE B 1 161 ? 39.188 -15.562 -16.797 1 88.44 161 PHE B O 1
ATOM 7236 N N . VAL B 1 162 ? 39.5 -13.422 -16.531 1 85.19 162 VAL B N 1
ATOM 7237 C CA . VAL B 1 162 ? 40.344 -13.305 -17.719 1 85.19 162 VAL B CA 1
ATOM 7238 C C . VAL B 1 162 ? 41.781 -13.672 -17.359 1 85.19 162 VAL B C 1
ATOM 7240 O O . VAL B 1 162 ? 42.312 -13.164 -16.375 1 85.19 162 VAL B O 1
ATOM 7243 N N . ILE B 1 163 ? 42.375 -14.789 -17.875 1 78.62 163 ILE B N 1
ATOM 7244 C CA . ILE B 1 163 ? 43.75 -15.188 -17.672 1 78.62 163 ILE B CA 1
ATOM 7245 C C . ILE B 1 163 ? 44.594 -14.852 -18.906 1 78.62 163 ILE B C 1
ATOM 7247 O O . ILE B 1 163 ? 44.094 -14.969 -20.031 1 78.62 163 ILE B O 1
ATOM 7251 N N . SER B 1 164 ? 45.75 -14.133 -18.688 1 70.19 164 SER B N 1
ATOM 7252 C CA . SER B 1 164 ? 46.688 -13.82 -19.75 1 70.19 164 SER B CA 1
ATOM 7253 C C . SER B 1 164 ? 47.469 -15.07 -20.188 1 70.19 164 SER B C 1
ATOM 7255 O O . SER B 1 164 ? 48 -15.805 -19.359 1 70.19 164 SER B O 1
ATOM 7257 N N . SER B 1 165 ? 46.969 -15.867 -21 1 57.53 165 SER B N 1
ATOM 7258 C CA . SER B 1 165 ? 47.812 -16.953 -21.484 1 57.53 165 SER B CA 1
ATOM 7259 C C . SER B 1 165 ? 49.031 -16.406 -22.203 1 57.53 165 SER B C 1
ATOM 7261 O O . SER B 1 165 ? 48.906 -15.578 -23.109 1 57.53 165 SER B O 1
ATOM 7263 N N . ASP B 1 166 ? 50.125 -16.219 -21.406 1 49.25 166 ASP B N 1
ATOM 7264 C CA . ASP B 1 166 ? 51.438 -15.883 -21.969 1 49.25 166 ASP B CA 1
ATOM 7265 C C . ASP B 1 166 ? 51.781 -16.766 -23.172 1 49.25 166 ASP B C 1
ATOM 7267 O O . ASP B 1 166 ? 52.406 -17.828 -23.016 1 49.25 166 ASP B O 1
ATOM 7271 N N . ASN B 1 167 ? 51.094 -17.234 -23.969 1 44.31 167 ASN B N 1
ATOM 7272 C CA . ASN B 1 167 ? 51.875 -17.75 -25.062 1 44.31 167 ASN B CA 1
ATOM 7273 C C . ASN B 1 167 ? 52.719 -16.656 -25.719 1 44.31 167 ASN B C 1
ATOM 7275 O O . ASN B 1 167 ? 52.375 -15.477 -25.656 1 44.31 167 ASN B O 1
ATOM 7279 N N . SER B 1 168 ? 54.062 -16.969 -26.109 1 44.56 168 SER B N 1
ATOM 7280 C CA . SER B 1 168 ? 55.094 -16.109 -26.703 1 44.56 168 SER B CA 1
ATOM 7281 C C . SER B 1 168 ? 54.469 -14.969 -27.5 1 44.56 168 SER B C 1
ATOM 7283 O O . SER B 1 168 ? 54.938 -13.828 -27.406 1 44.56 168 SER B O 1
ATOM 7285 N N . THR B 1 169 ? 54 -15.148 -28.703 1 46.38 169 THR B N 1
ATOM 7286 C CA . THR B 1 169 ? 53.844 -14.156 -29.75 1 46.38 169 THR B CA 1
ATOM 7287 C C . THR B 1 169 ? 52.594 -13.305 -29.531 1 46.38 169 THR B C 1
ATOM 7289 O O . THR B 1 169 ? 52.562 -12.125 -29.891 1 46.38 169 THR B O 1
ATOM 7292 N N . ASN B 1 170 ? 51.25 -13.703 -29.391 1 42.81 170 ASN B N 1
ATOM 7293 C CA . ASN B 1 170 ? 50.031 -12.875 -29.359 1 42.81 170 ASN B CA 1
ATOM 7294 C C . ASN B 1 170 ? 49.25 -13.086 -28.078 1 42.81 170 ASN B C 1
ATOM 7296 O O . ASN B 1 170 ? 48.875 -14.219 -27.75 1 42.81 170 ASN B O 1
ATOM 7300 N N . ALA B 1 171 ? 49.25 -12.242 -27.078 1 49.5 171 ALA B N 1
ATOM 7301 C CA . ALA B 1 171 ? 48.531 -12.141 -25.812 1 49.5 171 ALA B CA 1
ATOM 7302 C C . ALA B 1 171 ? 47.031 -12.305 -26.031 1 49.5 171 ALA B C 1
ATOM 7304 O O . ALA B 1 171 ? 46.344 -11.367 -26.453 1 49.5 171 ALA B O 1
ATOM 7305 N N . THR B 1 172 ? 46.5 -13.492 -26.422 1 55.28 172 THR B N 1
ATOM 7306 C CA . THR B 1 172 ? 45.031 -13.625 -26.562 1 55.28 172 THR B CA 1
ATOM 7307 C C . THR B 1 172 ? 44.375 -13.836 -25.203 1 55.28 172 THR B C 1
ATOM 7309 O O . THR B 1 172 ? 44.875 -14.633 -24.391 1 55.28 172 THR B O 1
ATOM 7312 N N . LEU B 1 173 ? 43.625 -12.969 -24.656 1 63.09 173 LEU B N 1
ATOM 7313 C CA . LEU B 1 173 ? 42.844 -13 -23.422 1 63.09 173 LEU B CA 1
ATOM 7314 C C . LEU B 1 173 ? 41.781 -14.094 -23.484 1 63.09 173 LEU B C 1
ATOM 7316 O O . LEU B 1 173 ? 40.969 -14.141 -24.422 1 63.09 173 LEU B O 1
ATOM 7320 N N . VAL B 1 174 ? 42.094 -15.305 -22.766 1 76.81 174 VAL B N 1
ATOM 7321 C CA . VAL B 1 174 ? 41.156 -16.406 -22.719 1 76.81 174 VAL B CA 1
ATOM 7322 C C . VAL B 1 174 ? 40.438 -16.422 -21.359 1 76.81 174 VAL B C 1
ATOM 7324 O O . VAL B 1 174 ? 41.031 -16.078 -20.344 1 76.81 174 VAL B O 1
ATOM 7327 N N . ILE B 1 175 ? 39.156 -16.641 -21.312 1 80.56 175 ILE B N 1
ATOM 7328 C CA . ILE B 1 175 ? 38.375 -16.734 -20.094 1 80.56 175 ILE B CA 1
ATOM 7329 C C . ILE B 1 175 ? 38.531 -18.109 -19.469 1 80.56 175 ILE B C 1
ATOM 7331 O O . ILE B 1 175 ? 38.469 -19.125 -20.156 1 80.56 175 ILE B O 1
ATOM 7335 N N . ASP B 1 176 ? 38.938 -18.172 -18.203 1 87 176 ASP B N 1
ATOM 7336 C CA . ASP B 1 176 ? 38.969 -19.422 -17.453 1 87 176 ASP B CA 1
ATOM 7337 C C . ASP B 1 176 ? 37.562 -19.922 -17.141 1 87 176 ASP B C 1
ATOM 7339 O O . ASP B 1 176 ? 37.031 -19.609 -16.078 1 87 176 ASP B O 1
ATOM 7343 N N . ILE B 1 177 ? 37.062 -20.719 -17.984 1 84.94 177 ILE B N 1
ATOM 7344 C CA . ILE B 1 177 ? 35.688 -21.188 -17.922 1 84.94 177 ILE B CA 1
ATOM 7345 C C . ILE B 1 177 ? 35.469 -22.047 -16.688 1 84.94 177 ILE B C 1
ATOM 7347 O O . ILE B 1 177 ? 34.438 -21.953 -16.031 1 84.94 177 ILE B O 1
ATOM 7351 N N . ALA B 1 178 ? 36.438 -22.812 -16.281 1 87.62 178 ALA B N 1
ATOM 7352 C CA . ALA B 1 178 ? 36.312 -23.719 -15.133 1 87.62 178 ALA B CA 1
ATOM 7353 C C . ALA B 1 178 ? 36.188 -22.938 -13.828 1 87.62 178 ALA B C 1
ATOM 7355 O O . ALA B 1 178 ? 35.312 -23.25 -13 1 87.62 178 ALA B O 1
ATOM 7356 N N . ALA B 1 179 ? 37 -21.953 -13.695 1 91.81 179 ALA B N 1
ATOM 7357 C CA . ALA B 1 179 ? 36.969 -21.125 -12.484 1 91.81 179 ALA B CA 1
ATOM 7358 C C . ALA B 1 179 ? 35.656 -20.328 -12.414 1 91.81 179 ALA B C 1
ATOM 7360 O O . ALA B 1 179 ? 35.094 -20.156 -11.344 1 91.81 179 ALA B O 1
ATOM 7361 N N . ARG B 1 180 ? 35.312 -19.812 -13.516 1 91.19 180 ARG B N 1
ATOM 7362 C CA . ARG B 1 180 ? 34.062 -19.062 -13.602 1 91.19 180 ARG B CA 1
ATOM 7363 C C . ARG B 1 180 ? 32.875 -19.938 -13.211 1 91.19 180 ARG B C 1
ATOM 7365 O O . ARG B 1 180 ? 32.062 -19.531 -12.383 1 91.19 180 ARG B O 1
ATOM 7372 N N . ASP B 1 181 ? 32.844 -21.125 -13.781 1 91.75 181 ASP B N 1
ATOM 7373 C CA . ASP B 1 181 ? 31.719 -22.016 -13.539 1 91.75 181 ASP B CA 1
ATOM 7374 C C . ASP B 1 181 ? 31.688 -22.469 -12.078 1 91.75 181 ASP B C 1
ATOM 7376 O O . ASP B 1 181 ? 30.609 -22.625 -11.5 1 91.75 181 ASP B O 1
ATOM 7380 N N . LEU B 1 182 ? 32.812 -22.641 -11.523 1 92.31 182 LEU B N 1
ATOM 7381 C CA . LEU B 1 182 ? 32.875 -23.016 -10.109 1 92.31 182 LEU B CA 1
ATOM 7382 C C . LEU B 1 182 ? 32.281 -21.922 -9.227 1 92.31 182 LEU B C 1
ATOM 7384 O O . LEU B 1 182 ? 31.547 -22.188 -8.289 1 92.31 182 LEU B O 1
ATOM 7388 N N . MET B 1 183 ? 32.625 -20.734 -9.547 1 94.62 183 MET B N 1
ATOM 7389 C CA . MET B 1 183 ? 32.125 -19.609 -8.773 1 94.62 183 MET B CA 1
ATOM 7390 C C . MET B 1 183 ? 30.641 -19.422 -8.977 1 94.62 183 MET B C 1
ATOM 7392 O O . MET B 1 183 ? 29.906 -19.109 -8.039 1 94.62 183 MET B O 1
ATOM 7396 N N . ARG B 1 184 ? 30.203 -19.609 -10.188 1 95.06 184 ARG B N 1
ATOM 7397 C CA . ARG B 1 184 ? 28.781 -19.469 -10.492 1 95.06 184 ARG B CA 1
ATOM 7398 C C . ARG B 1 184 ? 27.969 -20.531 -9.766 1 95.06 184 ARG B C 1
ATOM 7400 O O . ARG B 1 184 ? 26.859 -20.25 -9.289 1 95.06 184 ARG B O 1
ATOM 7407 N N . VAL B 1 185 ? 28.531 -21.688 -9.664 1 94.94 185 VAL B N 1
ATOM 7408 C CA . VAL B 1 185 ? 27.844 -22.766 -8.938 1 94.94 185 VAL B CA 1
ATOM 7409 C C . VAL B 1 185 ? 27.766 -22.406 -7.453 1 94.94 185 VAL B C 1
ATOM 7411 O O . VAL B 1 185 ? 26.719 -22.609 -6.82 1 94.94 185 VAL B O 1
ATOM 7414 N N . LYS B 1 186 ? 28.781 -21.812 -6.934 1 95.12 186 LYS B N 1
ATOM 7415 C CA . LYS B 1 186 ? 28.812 -21.406 -5.531 1 95.12 186 LYS B CA 1
ATOM 7416 C C . LYS B 1 186 ? 27.75 -20.344 -5.254 1 95.12 186 LYS B C 1
ATOM 7418 O O . LYS B 1 186 ? 27.062 -20.391 -4.23 1 95.12 186 LYS B O 1
ATOM 7423 N N . VAL B 1 187 ? 27.641 -19.438 -6.172 1 95.75 187 VAL B N 1
ATOM 7424 C CA . VAL B 1 187 ? 26.672 -18.359 -6.023 1 95.75 187 VAL B CA 1
ATOM 7425 C C . VAL B 1 187 ? 25.266 -18.922 -6.109 1 95.75 187 VAL B C 1
ATOM 7427 O O . VAL B 1 187 ? 24.406 -18.594 -5.281 1 95.75 187 VAL B O 1
ATOM 7430 N N . ALA B 1 188 ? 25.016 -19.75 -7.09 1 96.44 188 ALA B N 1
ATOM 7431 C CA . ALA B 1 188 ? 23.688 -20.328 -7.297 1 96.44 188 ALA B CA 1
ATOM 7432 C C . ALA B 1 188 ? 23.266 -21.172 -6.098 1 96.44 188 ALA B C 1
ATOM 7434 O O . ALA B 1 188 ? 22.109 -21.125 -5.676 1 96.44 188 ALA B O 1
ATOM 7435 N N . THR B 1 189 ? 24.219 -21.906 -5.559 1 95.69 189 THR B N 1
ATOM 7436 C CA . THR B 1 189 ? 23.938 -22.781 -4.43 1 95.69 189 THR B CA 1
ATOM 7437 C C . THR B 1 189 ? 23.656 -21.969 -3.168 1 95.69 189 THR B C 1
ATOM 7439 O O . THR B 1 189 ? 22.75 -22.297 -2.398 1 95.69 189 THR B O 1
ATOM 7442 N N . LEU B 1 190 ? 24.391 -20.953 -2.99 1 96.5 190 LEU B N 1
ATOM 7443 C CA . LEU B 1 190 ? 24.188 -20.094 -1.837 1 96.5 190 LEU B CA 1
ATOM 7444 C C . LEU B 1 190 ? 22.828 -19.391 -1.918 1 96.5 190 LEU B C 1
ATOM 7446 O O . LEU B 1 190 ? 22.125 -19.281 -0.914 1 96.5 190 LEU B O 1
ATOM 7450 N N . LEU B 1 191 ? 22.578 -18.906 -3.086 1 96.81 191 LEU B N 1
ATOM 7451 C CA . LEU B 1 191 ? 21.281 -18.266 -3.324 1 96.81 191 LEU B CA 1
ATOM 7452 C C . LEU B 1 191 ? 20.141 -19.219 -3.016 1 96.81 191 LEU B C 1
ATOM 7454 O O . LEU B 1 191 ? 19.156 -18.828 -2.391 1 96.81 191 LEU B O 1
ATOM 7458 N N . THR B 1 192 ? 20.266 -20.391 -3.453 1 97.06 192 THR B N 1
ATOM 7459 C CA . THR B 1 192 ? 19.25 -21.422 -3.234 1 97.06 192 THR B CA 1
ATOM 7460 C C . THR B 1 192 ? 19.125 -21.75 -1.749 1 97.06 192 THR B C 1
ATOM 7462 O O . THR B 1 192 ? 18.016 -21.906 -1.234 1 97.06 192 THR B O 1
ATOM 7465 N N . PHE B 1 193 ? 20.188 -21.797 -1.108 1 96.75 193 PHE B N 1
ATOM 7466 C CA . PHE B 1 193 ? 20.219 -22.062 0.325 1 96.75 193 PHE B CA 1
ATOM 7467 C C . PHE B 1 193 ? 19.438 -21 1.088 1 96.75 193 PHE B C 1
ATOM 7469 O O . PHE B 1 193 ? 18.562 -21.328 1.889 1 96.75 193 PHE B O 1
ATOM 7476 N N . PHE B 1 194 ? 19.703 -19.781 0.769 1 97 194 PHE B N 1
ATOM 7477 C CA . PHE B 1 194 ? 19.047 -18.688 1.468 1 97 194 PHE B CA 1
ATOM 7478 C C . PHE B 1 194 ? 17.562 -18.625 1.088 1 97 194 PHE B C 1
ATOM 7480 O O . PHE B 1 194 ? 16.719 -18.281 1.92 1 97 194 PHE B O 1
ATOM 7487 N N . SER B 1 195 ? 17.266 -18.891 -0.156 1 97.06 195 SER B N 1
ATOM 7488 C CA . SER B 1 195 ? 15.867 -18.938 -0.56 1 97.06 195 SER B CA 1
ATOM 7489 C C . SER B 1 195 ? 15.094 -19.984 0.238 1 97.06 195 SER B C 1
ATOM 7491 O O . SER B 1 195 ? 13.969 -19.75 0.671 1 97.06 195 SER B O 1
ATOM 7493 N N . GLY B 1 196 ? 15.797 -21.094 0.433 1 97.81 196 GLY B N 1
ATOM 7494 C CA . GLY B 1 196 ? 15.188 -22.141 1.246 1 97.81 196 GLY B CA 1
ATOM 7495 C C . GLY B 1 196 ? 14.992 -21.734 2.693 1 97.81 196 GLY B C 1
ATOM 7496 O O . GLY B 1 196 ? 13.945 -22 3.281 1 97.81 196 GLY B O 1
ATOM 7497 N N . VAL B 1 197 ? 15.914 -21.031 3.23 1 97.12 197 VAL B N 1
ATOM 7498 C CA . VAL B 1 197 ? 15.82 -20.562 4.609 1 97.12 197 VAL B CA 1
ATOM 7499 C C . VAL B 1 197 ? 14.656 -19.594 4.754 1 97.12 197 VAL B C 1
ATOM 7501 O O . VAL B 1 197 ? 13.867 -19.688 5.699 1 97.12 197 VAL B O 1
ATOM 7504 N N . TYR B 1 198 ? 14.555 -18.688 3.816 1 95.88 198 TYR B N 1
ATOM 7505 C CA . TYR B 1 198 ? 13.445 -17.75 3.834 1 95.88 198 TYR B CA 1
ATOM 7506 C C . TYR B 1 198 ? 12.109 -18.484 3.789 1 95.88 198 TYR B C 1
ATOM 7508 O O . TYR B 1 198 ? 11.188 -18.156 4.547 1 95.88 198 TYR B O 1
ATOM 7516 N N . GLN B 1 199 ? 12.023 -19.438 2.971 1 97.06 199 GLN B N 1
ATOM 7517 C CA . GLN B 1 199 ? 10.766 -20.172 2.805 1 97.06 199 GLN B CA 1
ATOM 7518 C C . GLN B 1 199 ? 10.422 -20.953 4.062 1 97.06 199 GLN B C 1
ATOM 7520 O O . GLN B 1 199 ? 9.266 -20.984 4.492 1 97.06 199 GLN B O 1
ATOM 7525 N N . ILE B 1 200 ? 11.406 -21.547 4.703 1 96.69 200 ILE B N 1
ATOM 7526 C CA . ILE B 1 200 ? 11.18 -22.312 5.922 1 96.69 200 ILE B CA 1
ATOM 7527 C C . ILE B 1 200 ? 10.734 -21.375 7.047 1 96.69 200 ILE B C 1
ATOM 7529 O O . ILE B 1 200 ? 9.742 -21.641 7.73 1 96.69 200 ILE B O 1
ATOM 7533 N N . VAL B 1 201 ? 11.406 -20.297 7.176 1 95.69 201 VAL B N 1
ATOM 7534 C CA . VAL B 1 201 ? 11.109 -19.344 8.242 1 95.69 201 VAL B CA 1
ATOM 7535 C C . VAL B 1 201 ? 9.719 -18.75 8.031 1 95.69 201 VAL B C 1
ATOM 7537 O O . VAL B 1 201 ? 8.922 -18.672 8.977 1 95.69 201 VAL B O 1
ATOM 7540 N N . LEU B 1 202 ? 9.43 -18.422 6.836 1 93.44 202 LEU B N 1
ATOM 7541 C CA . LEU B 1 202 ? 8.125 -17.844 6.531 1 93.44 202 LEU B CA 1
ATOM 7542 C C . LEU B 1 202 ? 7.016 -18.875 6.723 1 93.44 202 LEU B C 1
ATOM 7544 O O . LEU B 1 202 ? 5.91 -18.531 7.156 1 93.44 202 LEU B O 1
ATOM 7548 N N . GLY B 1 203 ? 7.305 -20.094 6.387 1 92.56 203 GLY B N 1
ATOM 7549 C CA . GLY B 1 203 ? 6.332 -21.156 6.602 1 92.56 203 GLY B CA 1
ATOM 7550 C C . GLY B 1 203 ? 6.062 -21.438 8.07 1 92.56 203 GLY B C 1
ATOM 7551 O O . GLY B 1 203 ? 4.914 -21.656 8.461 1 92.56 203 GLY B O 1
ATOM 7552 N N . LEU B 1 204 ? 7.082 -21.328 8.852 1 91.69 204 LEU B N 1
ATOM 7553 C CA . LEU B 1 204 ? 6.965 -21.609 10.273 1 91.69 204 LEU B CA 1
ATOM 7554 C C . LEU B 1 204 ? 6.18 -20.5 10.984 1 91.69 204 LEU B C 1
ATOM 7556 O O . LEU B 1 204 ? 5.426 -20.781 11.922 1 91.69 204 LEU B O 1
ATOM 7560 N N . ILE B 1 205 ? 6.281 -19.328 10.445 1 89.62 205 ILE B N 1
ATOM 7561 C CA . ILE B 1 205 ? 5.543 -18.219 11.07 1 89.62 205 ILE B CA 1
ATOM 7562 C C . ILE B 1 205 ? 4.184 -18.062 10.391 1 89.62 205 ILE B C 1
ATOM 7564 O O . ILE B 1 205 ? 3.51 -17.047 10.57 1 89.62 205 ILE B O 1
ATOM 7568 N N . LYS B 1 206 ? 3.814 -18.953 9.516 1 86.19 206 LYS B N 1
ATOM 7569 C CA . LYS B 1 206 ? 2.518 -19.047 8.852 1 86.19 206 LYS B CA 1
ATOM 7570 C C . LYS B 1 206 ? 2.285 -17.859 7.93 1 86.19 206 LYS B C 1
ATOM 7572 O O . LYS B 1 206 ? 1.218 -17.234 7.961 1 86.19 206 LYS B O 1
ATOM 7577 N N . PHE B 1 207 ? 3.301 -17.516 7.27 1 81.88 207 PHE B N 1
ATOM 7578 C CA . PHE B 1 207 ? 3.242 -16.406 6.32 1 81.88 207 PHE B CA 1
ATOM 7579 C C . PHE B 1 207 ? 2.918 -16.922 4.922 1 81.88 207 PHE B C 1
ATOM 7581 O O . PHE B 1 207 ? 3.287 -16.281 3.928 1 81.88 207 PHE B O 1
ATOM 7588 N N . GLY B 1 208 ? 2.246 -18 4.836 1 79.38 208 GLY B N 1
ATOM 7589 C CA . GLY B 1 208 ? 1.861 -18.547 3.541 1 79.38 208 GLY B CA 1
ATOM 7590 C C . GLY B 1 208 ? 0.871 -17.656 2.801 1 79.38 208 GLY B C 1
ATOM 7591 O O . GLY B 1 208 ? 0.729 -17.766 1.581 1 79.38 208 GLY B O 1
ATOM 7592 N N . PHE B 1 209 ? 0.347 -16.656 3.504 1 77.31 209 PHE B N 1
ATOM 7593 C CA . PHE B 1 209 ? -0.662 -15.789 2.912 1 77.31 209 PHE B CA 1
ATOM 7594 C C . PHE B 1 209 ? -0.012 -14.727 2.033 1 77.31 209 PHE B C 1
ATOM 7596 O O . PHE B 1 209 ? -0.692 -14.055 1.251 1 77.31 209 PHE B O 1
ATOM 7603 N N . VAL B 1 210 ? 1.236 -14.656 2.074 1 78.31 210 VAL B N 1
ATOM 7604 C CA . VAL B 1 210 ? 1.964 -13.609 1.358 1 78.31 210 VAL B CA 1
ATOM 7605 C C . VAL B 1 210 ? 1.701 -13.734 -0.141 1 78.31 210 VAL B C 1
ATOM 7607 O O . VAL B 1 210 ? 1.734 -12.734 -0.867 1 78.31 210 VAL B O 1
ATOM 7610 N N . VAL B 1 211 ? 1.402 -14.891 -0.558 1 78.25 211 VAL B N 1
ATOM 7611 C CA . VAL B 1 211 ? 1.224 -15.133 -1.986 1 78.25 211 VAL B CA 1
ATOM 7612 C C . VAL B 1 211 ? -0.057 -14.453 -2.469 1 78.25 211 VAL B C 1
ATOM 7614 O O . VAL B 1 211 ? -0.207 -14.172 -3.66 1 78.25 211 VAL B O 1
ATOM 7617 N N . THR B 1 212 ? -0.896 -14.109 -1.519 1 78.12 212 THR B N 1
ATOM 7618 C CA . THR B 1 212 ? -2.152 -13.469 -1.896 1 78.12 212 THR B CA 1
ATOM 7619 C C . THR B 1 212 ? -1.899 -12.094 -2.498 1 78.12 212 THR B C 1
ATOM 7621 O O . THR B 1 212 ? -2.74 -11.562 -3.229 1 78.12 212 THR B O 1
ATOM 7624 N N . TYR B 1 213 ? -0.771 -11.602 -2.227 1 80.81 213 TYR B N 1
ATOM 7625 C CA . TYR B 1 213 ? -0.443 -10.281 -2.756 1 80.81 213 TYR B CA 1
ATOM 7626 C C . TYR B 1 213 ? 0.031 -10.383 -4.203 1 80.81 213 TYR B C 1
ATOM 7628 O O . TYR B 1 213 ? 0.138 -9.367 -4.895 1 80.81 213 TYR B O 1
ATOM 7636 N N . LEU B 1 214 ? 0.293 -11.602 -4.586 1 85.06 214 LEU B N 1
ATOM 7637 C CA . LEU B 1 214 ? 0.604 -11.836 -5.992 1 85.06 214 LEU B CA 1
ATOM 7638 C C . LEU B 1 214 ? -0.662 -12.141 -6.789 1 85.06 214 LEU B C 1
ATOM 7640 O O . LEU B 1 214 ? -0.964 -13.305 -7.066 1 85.06 214 LEU B O 1
ATOM 7644 N N . SER B 1 215 ? -1.327 -11.094 -7.184 1 87.5 215 SER B N 1
ATOM 7645 C CA . SER B 1 215 ? -2.582 -11.242 -7.914 1 87.5 215 SER B CA 1
ATOM 7646 C C . SER B 1 215 ? -2.361 -11.945 -9.25 1 87.5 215 SER B C 1
ATOM 7648 O O . SER B 1 215 ? -1.248 -11.945 -9.781 1 87.5 215 SER B O 1
ATOM 7650 N N . ASP B 1 216 ? -3.393 -12.492 -9.758 1 86.56 216 ASP B N 1
ATOM 7651 C CA . ASP B 1 216 ? -3.312 -13.227 -11.023 1 86.56 216 ASP B CA 1
ATOM 7652 C C . ASP B 1 216 ? -2.809 -12.336 -12.148 1 86.56 216 ASP B C 1
ATOM 7654 O O . ASP B 1 216 ? -1.888 -12.703 -12.883 1 86.56 216 ASP B O 1
ATOM 7658 N N . PRO B 1 217 ? -3.346 -11.125 -12.273 1 90.88 217 PRO B N 1
ATOM 7659 C CA . PRO B 1 217 ? -2.826 -10.258 -13.328 1 90.88 217 PRO B CA 1
ATOM 7660 C C . PRO B 1 217 ? -1.351 -9.922 -13.141 1 90.88 217 PRO B C 1
ATOM 7662 O O . PRO B 1 217 ? -0.614 -9.789 -14.125 1 90.88 217 PRO B O 1
ATOM 7665 N N . LEU B 1 218 ? -0.946 -9.789 -11.891 1 92.19 218 LEU B N 1
ATOM 7666 C CA . LEU B 1 218 ? 0.453 -9.492 -11.602 1 92.19 218 LEU B CA 1
ATOM 7667 C C . LEU B 1 218 ? 1.346 -10.672 -11.977 1 92.19 218 LEU B C 1
ATOM 7669 O O . LEU B 1 218 ? 2.369 -10.492 -12.641 1 92.19 218 LEU B O 1
ATOM 7673 N N . VAL B 1 219 ? 0.941 -11.891 -11.609 1 87.62 219 VAL B N 1
ATOM 7674 C CA . VAL B 1 219 ? 1.73 -13.086 -11.891 1 87.62 219 VAL B CA 1
ATOM 7675 C C . VAL B 1 219 ? 1.838 -13.297 -13.398 1 87.62 219 VAL B C 1
ATOM 7677 O O . VAL B 1 219 ? 2.914 -13.609 -13.914 1 87.62 219 VAL B O 1
ATOM 7680 N N . ARG B 1 220 ? 0.781 -13.094 -14.078 1 90.19 220 ARG B N 1
ATOM 7681 C CA . ARG B 1 220 ? 0.768 -13.273 -15.523 1 90.19 220 ARG B CA 1
ATOM 7682 C C . ARG B 1 220 ? 1.648 -12.234 -16.219 1 90.19 220 ARG B C 1
ATOM 7684 O O . ARG B 1 220 ? 2.389 -12.562 -17.141 1 90.19 220 ARG B O 1
ATOM 7691 N N . GLY B 1 221 ? 1.562 -10.992 -15.773 1 93.12 221 GLY B N 1
ATOM 7692 C CA . GLY B 1 221 ? 2.453 -9.977 -16.312 1 93.12 221 GLY B CA 1
ATOM 7693 C C . GLY B 1 221 ? 3.916 -10.242 -16 1 93.12 221 GLY B C 1
ATOM 7694 O O . GLY B 1 221 ? 4.781 -10.047 -16.859 1 93.12 221 GLY B O 1
ATOM 7695 N N . TYR B 1 222 ? 4.164 -10.688 -14.844 1 91.19 222 TYR B N 1
ATOM 7696 C CA . TYR B 1 222 ? 5.527 -10.977 -14.406 1 91.19 222 TYR B CA 1
ATOM 7697 C C . TYR B 1 222 ? 6.113 -12.141 -15.188 1 91.19 222 TYR B C 1
ATOM 7699 O O . TYR B 1 222 ? 7.27 -12.094 -15.617 1 91.19 222 TYR B O 1
ATOM 7707 N N . THR B 1 223 ? 5.363 -13.227 -15.328 1 88.88 223 THR B N 1
ATOM 7708 C CA . THR B 1 223 ? 5.836 -14.398 -16.062 1 88.88 223 THR B CA 1
ATOM 7709 C C . THR B 1 223 ? 6.066 -14.062 -17.531 1 88.88 223 THR B C 1
ATOM 7711 O O . THR B 1 223 ? 6.984 -14.594 -18.156 1 88.88 223 THR B O 1
ATOM 7714 N N . THR B 1 224 ? 5.258 -13.211 -18.109 1 93.5 224 THR B N 1
ATOM 7715 C CA . THR B 1 224 ? 5.477 -12.75 -19.484 1 93.5 224 THR B CA 1
ATOM 7716 C C . THR B 1 224 ? 6.773 -11.961 -19.594 1 93.5 224 THR B C 1
ATOM 7718 O O . THR B 1 224 ? 7.535 -12.133 -20.547 1 93.5 224 THR B O 1
ATOM 7721 N N . ALA B 1 225 ? 6.969 -11.102 -18.656 1 94.38 225 ALA B N 1
ATOM 7722 C CA . ALA B 1 225 ? 8.219 -10.344 -18.641 1 94.38 225 ALA B CA 1
ATOM 7723 C C . ALA B 1 225 ? 9.414 -11.281 -18.484 1 94.38 225 ALA B C 1
ATOM 7725 O O . ALA B 1 225 ? 10.453 -11.078 -19.109 1 94.38 225 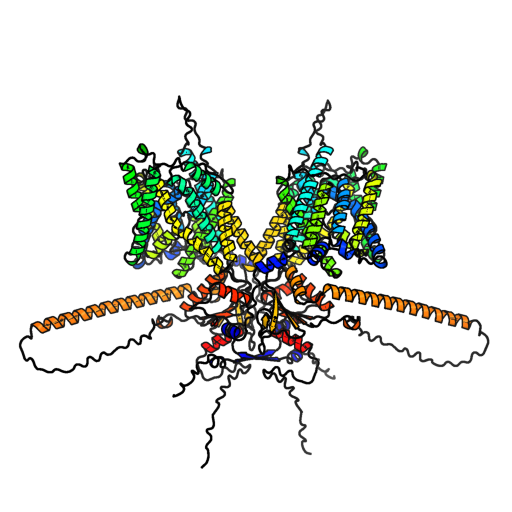ALA B O 1
ATOM 7726 N N . ALA B 1 226 ? 9.258 -12.258 -17.625 1 89.56 226 ALA B N 1
ATOM 7727 C CA . ALA B 1 226 ? 10.312 -13.25 -17.438 1 89.56 226 ALA B CA 1
ATOM 7728 C C . ALA B 1 226 ? 10.609 -13.992 -18.734 1 89.56 226 ALA B C 1
ATOM 7730 O O . ALA B 1 226 ? 11.758 -14.32 -19.031 1 89.56 226 ALA B O 1
ATOM 7731 N N . ALA B 1 227 ? 9.586 -14.281 -19.469 1 92.5 227 ALA B N 1
ATOM 7732 C CA . ALA B 1 227 ? 9.766 -14.945 -20.75 1 92.5 227 ALA B CA 1
ATOM 7733 C C . ALA B 1 227 ? 10.617 -14.094 -21.688 1 92.5 227 ALA B C 1
ATOM 7735 O O . ALA B 1 227 ? 11.461 -14.617 -22.422 1 92.5 227 ALA B O 1
ATOM 7736 N N . ILE B 1 228 ? 10.398 -12.812 -21.656 1 94.5 228 ILE B N 1
ATOM 7737 C CA . ILE B 1 228 ? 11.188 -11.906 -22.469 1 94.5 228 ILE B CA 1
ATOM 7738 C C . ILE B 1 228 ? 12.648 -11.945 -22.031 1 94.5 228 ILE B C 1
ATOM 7740 O O . ILE B 1 228 ? 13.562 -11.992 -22.859 1 94.5 228 ILE B O 1
ATOM 7744 N N . HIS B 1 229 ? 12.812 -11.914 -20.766 1 91.5 229 HIS B N 1
ATOM 7745 C CA . HIS B 1 229 ? 14.164 -12.031 -20.234 1 91.5 229 HIS B CA 1
ATOM 7746 C C . HIS B 1 229 ? 14.836 -13.32 -20.672 1 91.5 229 HIS B C 1
ATOM 7748 O O . HIS B 1 229 ? 16 -13.32 -21.078 1 91.5 229 HIS B O 1
ATOM 7754 N N . VAL B 1 230 ? 14.117 -14.422 -20.609 1 90.31 230 VAL B N 1
ATOM 7755 C CA . VAL B 1 230 ? 14.641 -15.727 -20.984 1 90.31 230 VAL B CA 1
ATOM 7756 C C . VAL B 1 230 ? 14.969 -15.742 -22.484 1 90.31 230 VAL B C 1
ATOM 7758 O O . VAL B 1 230 ? 16.031 -16.219 -22.891 1 90.31 230 VAL B O 1
ATOM 7761 N N . LEU B 1 231 ? 14.117 -15.195 -23.234 1 93.81 231 LEU B N 1
ATOM 7762 C CA . LEU B 1 231 ? 14.312 -15.164 -24.688 1 93.81 231 LEU B CA 1
ATOM 7763 C C . LEU B 1 231 ? 15.609 -14.43 -25.031 1 93.81 231 LEU B C 1
ATOM 7765 O O . LEU B 1 231 ? 16.438 -14.945 -25.797 1 93.81 231 LEU B O 1
ATOM 7769 N N . ILE B 1 232 ? 15.781 -13.312 -24.469 1 91.75 232 ILE B N 1
ATOM 7770 C CA . ILE B 1 232 ? 16.953 -12.492 -24.766 1 91.75 232 ILE B CA 1
ATOM 7771 C C . ILE B 1 232 ? 18.219 -13.195 -24.281 1 91.75 232 ILE B C 1
ATOM 7773 O O . ILE B 1 232 ? 19.25 -13.172 -24.953 1 91.75 232 ILE B O 1
ATOM 7777 N N . SER B 1 233 ? 18.094 -13.852 -23.172 1 87.56 233 SER B N 1
ATOM 7778 C CA . SER B 1 233 ? 19.25 -14.539 -22.594 1 87.56 233 SER B CA 1
ATOM 7779 C C . SER B 1 233 ? 19.656 -15.734 -23.453 1 87.56 233 SER B C 1
ATOM 7781 O O . SER B 1 233 ? 20.828 -16.125 -23.453 1 87.56 233 SER B O 1
ATOM 7783 N N . GLN B 1 234 ? 18.719 -16.297 -24.172 1 90.69 234 GLN B N 1
ATOM 7784 C CA . GLN B 1 234 ? 19 -17.5 -24.938 1 90.69 234 GLN B CA 1
ATOM 7785 C C . GLN B 1 234 ? 19.484 -17.156 -26.344 1 90.69 234 GLN B C 1
ATOM 7787 O O . GLN B 1 234 ? 20.094 -17.984 -27.031 1 90.69 234 GLN B O 1
ATOM 7792 N N . LEU B 1 235 ? 19.359 -15.969 -26.781 1 93.44 235 LEU B N 1
ATOM 7793 C CA . LEU B 1 235 ? 19.703 -15.578 -28.141 1 93.44 235 LEU B CA 1
ATOM 7794 C C . LEU B 1 235 ? 21.219 -15.672 -28.375 1 93.44 235 LEU B C 1
ATOM 7796 O O . LEU B 1 235 ? 21.656 -15.938 -29.484 1 93.44 235 LEU B O 1
ATOM 7800 N N . LYS B 1 236 ? 22.031 -15.539 -27.391 1 91 236 LYS B N 1
ATOM 7801 C CA . LYS B 1 236 ? 23.469 -15.648 -27.547 1 91 236 LYS B CA 1
ATOM 7802 C C . LYS B 1 236 ? 23.875 -17.078 -27.938 1 91 236 LYS B C 1
ATOM 7804 O O . LYS B 1 236 ? 24.828 -17.266 -28.703 1 91 236 LYS B O 1
ATOM 7809 N N . TYR B 1 237 ? 23.125 -18.047 -27.484 1 91.06 237 TYR B N 1
ATOM 7810 C CA . TYR B 1 237 ? 23.422 -19.438 -27.797 1 91.06 237 TYR B CA 1
ATOM 7811 C C . TYR B 1 237 ? 22.875 -19.797 -29.172 1 91.06 237 TYR B C 1
ATOM 7813 O O . TYR B 1 237 ? 23.438 -20.641 -29.875 1 91.06 237 TYR B O 1
ATOM 7821 N N . VAL B 1 238 ? 21.75 -19.156 -29.531 1 94.69 238 VAL B N 1
ATOM 7822 C CA . VAL B 1 238 ? 21.125 -19.422 -30.812 1 94.69 238 VAL B CA 1
ATOM 7823 C C . VAL B 1 238 ? 22 -18.891 -31.953 1 94.69 238 VAL B C 1
ATOM 7825 O O . VAL B 1 238 ? 22.156 -19.531 -32.969 1 94.69 238 VAL B O 1
ATOM 7828 N N . PHE B 1 239 ? 22.625 -17.75 -31.703 1 94.88 239 PHE B N 1
ATOM 7829 C CA . PHE B 1 239 ? 23.453 -17.109 -32.719 1 94.88 239 PHE B CA 1
ATOM 7830 C C . PHE B 1 239 ? 24.922 -17.484 -32.531 1 94.88 239 PHE B C 1
ATOM 7832 O O . PHE B 1 239 ? 25.75 -17.266 -33.438 1 94.88 239 PHE B O 1
ATOM 7839 N N . GLY B 1 240 ? 25.234 -18.109 -31.438 1 93.19 240 GLY B N 1
ATOM 7840 C CA . GLY B 1 240 ? 26.609 -18.469 -31.156 1 93.19 240 GLY B CA 1
ATOM 7841 C C . GLY B 1 240 ? 27.531 -17.281 -30.984 1 93.19 240 GLY B C 1
ATOM 7842 O O . GLY B 1 240 ? 28.625 -17.234 -31.516 1 93.19 240 GLY B O 1
ATOM 7843 N N . ILE B 1 241 ? 27 -16.234 -30.359 1 91 241 ILE B N 1
ATOM 7844 C CA . ILE B 1 241 ? 27.766 -15.008 -30.172 1 91 241 ILE B CA 1
ATOM 7845 C C . ILE B 1 241 ? 28.078 -14.828 -28.688 1 91 241 ILE B C 1
ATOM 7847 O O . ILE B 1 241 ? 27.375 -15.367 -27.828 1 91 241 ILE B O 1
ATOM 7851 N N . ASN B 1 242 ? 29.219 -14.148 -28.453 1 83.25 242 ASN B N 1
ATOM 7852 C CA . ASN B 1 242 ? 29.594 -13.805 -27.094 1 83.25 242 ASN B CA 1
ATOM 7853 C C . ASN B 1 242 ? 29.344 -12.328 -26.797 1 83.25 242 ASN B C 1
ATOM 7855 O O . ASN B 1 242 ? 29.938 -11.453 -27.422 1 83.25 242 ASN B O 1
ATOM 7859 N N . ILE B 1 243 ? 28.375 -12.062 -25.969 1 82.44 243 ILE B N 1
ATOM 7860 C CA . ILE B 1 243 ? 28.031 -10.688 -25.625 1 82.44 243 ILE B CA 1
ATOM 7861 C C . ILE B 1 243 ? 28.328 -10.422 -24.156 1 82.44 243 ILE B C 1
ATOM 7863 O O . ILE B 1 243 ? 28.234 -11.328 -23.312 1 82.44 243 ILE B O 1
ATOM 7867 N N . PRO B 1 244 ? 28.734 -9.102 -23.938 1 77.12 244 PRO B N 1
ATOM 7868 C CA . PRO B 1 244 ? 28.922 -8.758 -22.531 1 77.12 244 PRO B CA 1
ATOM 7869 C C . PRO B 1 244 ? 27.625 -8.727 -21.75 1 77.12 244 PRO B C 1
ATOM 7871 O O . PRO B 1 244 ? 26.562 -8.469 -22.328 1 77.12 244 PRO B O 1
ATOM 7874 N N . ARG B 1 245 ? 27.703 -9.008 -20.516 1 73.06 245 ARG B N 1
ATOM 7875 C CA . ARG B 1 245 ? 26.484 -9.023 -19.703 1 73.06 245 ARG B CA 1
ATOM 7876 C C . ARG B 1 245 ? 26.391 -7.762 -18.859 1 73.06 245 ARG B C 1
ATOM 7878 O O . ARG B 1 245 ? 27.391 -7.262 -18.344 1 73.06 245 ARG B O 1
ATOM 7885 N N . TYR B 1 246 ? 25.188 -7.195 -18.812 1 77.06 246 TYR B N 1
ATOM 7886 C CA . TYR B 1 246 ? 24.906 -5.965 -18.078 1 77.06 246 TYR B CA 1
ATOM 7887 C C . TYR B 1 246 ? 24.109 -6.258 -16.812 1 77.06 246 TYR B C 1
ATOM 7889 O O . TYR B 1 246 ? 23.359 -7.23 -16.75 1 77.06 246 TYR B O 1
ATOM 7897 N N . ASN B 1 247 ? 24.578 -5.5 -15.766 1 74.25 247 ASN B N 1
ATOM 7898 C CA . ASN B 1 247 ? 23.828 -5.59 -14.523 1 74.25 247 ASN B CA 1
ATOM 7899 C C . ASN B 1 247 ? 23.094 -4.285 -14.219 1 74.25 247 ASN B C 1
ATOM 7901 O O . ASN B 1 247 ? 23.5 -3.217 -14.672 1 74.25 247 ASN B O 1
ATOM 7905 N N . GLY B 1 248 ? 21.875 -4.41 -13.547 1 74.75 248 GLY B N 1
ATOM 7906 C CA . GLY B 1 248 ? 21.188 -3.209 -13.117 1 74.75 248 GLY B CA 1
ATOM 7907 C C . GLY B 1 248 ? 19.938 -2.92 -13.922 1 74.75 248 GLY B C 1
ATOM 7908 O O . GLY B 1 248 ? 19.469 -3.773 -14.68 1 74.75 248 GLY B O 1
ATOM 7909 N N . PRO B 1 249 ? 19.484 -1.681 -13.734 1 85.38 249 PRO B N 1
ATOM 7910 C CA . PRO B 1 249 ? 18.281 -1.275 -14.484 1 85.38 249 PRO B CA 1
ATOM 7911 C C . PRO B 1 249 ? 18.562 -1.104 -15.977 1 85.38 249 PRO B C 1
ATOM 7913 O O . PRO B 1 249 ? 19.641 -0.643 -16.359 1 85.38 249 PRO B O 1
ATOM 7916 N N . LEU B 1 250 ? 17.734 -1.586 -16.859 1 90.12 250 LEU B N 1
ATOM 7917 C CA . LEU B 1 250 ? 17.781 -1.496 -18.328 1 90.12 250 LEU B CA 1
ATOM 7918 C C . LEU B 1 250 ? 18.781 -2.486 -18.891 1 90.12 250 LEU B C 1
ATOM 7920 O O . LEU B 1 250 ? 19.234 -2.332 -20.031 1 90.12 250 LEU B O 1
ATOM 7924 N N . SER B 1 251 ? 19.219 -3.391 -18.109 1 88.38 251 SER B N 1
ATOM 7925 C CA . SER B 1 251 ? 20.188 -4.398 -18.562 1 88.38 251 SER B CA 1
ATOM 7926 C C . SER B 1 251 ? 19.641 -5.184 -19.75 1 88.38 251 SER B C 1
ATOM 7928 O O . SER B 1 251 ? 20.406 -5.543 -20.656 1 88.38 251 SER B O 1
ATOM 7930 N N . LEU B 1 252 ? 18.375 -5.449 -19.719 1 91.31 252 LEU B N 1
ATOM 7931 C CA . LEU B 1 252 ? 17.766 -6.215 -20.797 1 91.31 252 LEU B CA 1
ATOM 7932 C C . LEU B 1 252 ? 17.828 -5.449 -22.109 1 91.31 252 LEU B C 1
ATOM 7934 O O . LEU B 1 252 ? 18.094 -6.039 -23.172 1 91.31 252 LEU B O 1
ATOM 7938 N N . ILE B 1 253 ? 17.641 -4.176 -22.062 1 92 253 ILE B N 1
ATOM 7939 C CA . ILE B 1 253 ? 17.672 -3.346 -23.266 1 92 253 ILE B CA 1
ATOM 7940 C C . ILE B 1 253 ? 19.094 -3.268 -23.812 1 92 253 ILE B C 1
ATOM 7942 O O . ILE B 1 253 ? 19.312 -3.379 -25.016 1 92 253 ILE B O 1
ATOM 7946 N N . TYR B 1 254 ? 20.047 -3.133 -22.922 1 90.62 254 TYR B N 1
ATOM 7947 C CA . TYR B 1 254 ? 21.438 -3.098 -23.344 1 90.62 254 TYR B CA 1
ATOM 7948 C C . TYR B 1 254 ? 21.844 -4.43 -23.969 1 90.62 254 TYR B C 1
ATOM 7950 O O . TYR B 1 254 ? 22.578 -4.457 -24.953 1 90.62 254 TYR B O 1
ATOM 7958 N N . SER B 1 255 ? 21.391 -5.512 -23.375 1 90.88 255 SER B N 1
ATOM 7959 C CA . SER B 1 255 ? 21.703 -6.832 -23.922 1 90.88 255 SER B CA 1
ATOM 7960 C C . SER B 1 255 ? 21.094 -7.012 -25.312 1 90.88 255 SER B C 1
ATOM 7962 O O . SER B 1 255 ? 21.734 -7.574 -26.203 1 90.88 255 SER B O 1
ATOM 7964 N N . ALA B 1 256 ? 19.891 -6.523 -25.453 1 93.5 256 ALA B N 1
ATOM 7965 C CA . ALA B 1 256 ? 19.234 -6.625 -26.75 1 93.5 256 ALA B CA 1
ATOM 7966 C C . ALA B 1 256 ? 19.953 -5.801 -27.812 1 93.5 256 ALA B C 1
ATOM 7968 O O . ALA B 1 256 ? 20.109 -6.242 -28.953 1 93.5 256 ALA B O 1
ATOM 7969 N N . ILE B 1 257 ? 20.469 -4.656 -27.391 1 93.56 257 ILE B N 1
ATOM 7970 C CA . ILE B 1 257 ? 21.203 -3.793 -28.312 1 93.56 257 ILE B CA 1
ATOM 7971 C C . ILE B 1 257 ? 22.516 -4.457 -28.703 1 93.56 257 ILE B C 1
ATOM 7973 O O . ILE B 1 257 ? 22.906 -4.457 -29.875 1 93.56 257 ILE B O 1
ATOM 7977 N N . ASP B 1 258 ? 23.141 -5.059 -27.781 1 92.44 258 ASP B N 1
ATOM 7978 C CA . ASP B 1 258 ? 24.422 -5.715 -28.047 1 92.44 258 ASP B CA 1
ATOM 7979 C C . ASP B 1 258 ? 24.234 -6.926 -28.953 1 92.44 258 ASP B C 1
ATOM 7981 O O . ASP B 1 258 ? 25.109 -7.223 -29.781 1 92.44 258 ASP B O 1
ATOM 7985 N N . ILE B 1 259 ? 23.219 -7.613 -28.781 1 93.44 259 ILE B N 1
ATOM 7986 C CA . ILE B 1 259 ? 22.938 -8.75 -29.641 1 93.44 259 ILE B CA 1
ATOM 7987 C C . ILE B 1 259 ? 22.719 -8.273 -31.078 1 93.44 259 ILE B C 1
ATOM 7989 O O . ILE B 1 259 ? 23.25 -8.867 -32.031 1 93.44 259 ILE B O 1
ATOM 7993 N N . CYS B 1 260 ? 22.016 -7.164 -31.25 1 93.88 260 CYS B N 1
ATOM 7994 C CA . CYS B 1 260 ? 21.766 -6.609 -32.562 1 93.88 260 CYS B CA 1
ATOM 7995 C C . CYS B 1 260 ? 23.078 -6.156 -33.219 1 93.88 260 CYS B C 1
ATOM 7997 O O . CYS B 1 260 ? 23.266 -6.32 -34.438 1 93.88 260 CYS B O 1
ATOM 7999 N N . LYS B 1 261 ? 23.953 -5.711 -32.375 1 93.81 261 LYS B N 1
ATOM 8000 C CA . LYS B 1 261 ? 25.234 -5.258 -32.906 1 93.81 261 LYS B CA 1
ATOM 8001 C C . LYS B 1 261 ? 26.141 -6.441 -33.25 1 93.81 261 LYS B C 1
ATOM 8003 O O . LYS B 1 261 ? 26.953 -6.352 -34.156 1 93.81 261 LYS B O 1
ATOM 8008 N N . ALA B 1 262 ? 25.922 -7.523 -32.594 1 93.69 262 ALA B N 1
ATOM 8009 C CA . ALA B 1 262 ? 26.797 -8.68 -32.781 1 93.69 262 ALA B CA 1
ATOM 8010 C C . ALA B 1 262 ? 26.234 -9.648 -33.812 1 93.69 262 ALA B C 1
ATOM 8012 O O . ALA B 1 262 ? 26.859 -10.672 -34.094 1 93.69 262 ALA B O 1
ATOM 8013 N N . LEU B 1 263 ? 25.188 -9.359 -34.438 1 93.12 263 LEU B N 1
ATOM 8014 C CA . LEU B 1 263 ? 24.516 -10.258 -35.375 1 93.12 263 LEU B CA 1
ATOM 8015 C C . LEU B 1 263 ? 25.422 -10.633 -36.531 1 93.12 263 LEU B C 1
ATOM 8017 O O . LEU B 1 263 ? 25.375 -11.773 -37 1 93.12 263 LEU B O 1
ATOM 8021 N N . PRO B 1 264 ? 26.344 -9.672 -36.906 1 93.31 264 PRO B N 1
ATOM 8022 C CA . PRO B 1 264 ? 27.234 -10.031 -38 1 93.31 264 PRO B CA 1
ATOM 8023 C C . PRO B 1 264 ? 28.281 -11.07 -37.594 1 93.31 264 PRO B C 1
ATOM 8025 O O . PRO B 1 264 ? 28.844 -11.75 -38.469 1 93.31 264 PRO B O 1
ATOM 8028 N N . LEU B 1 265 ? 28.469 -11.289 -36.375 1 93.19 265 LEU B N 1
ATOM 8029 C CA . LEU B 1 265 ? 29.453 -12.25 -35.875 1 93.19 265 LEU B CA 1
ATOM 8030 C C . LEU B 1 265 ? 28.797 -13.602 -35.594 1 93.19 265 LEU B C 1
ATOM 8032 O O . LEU B 1 265 ? 29.406 -14.477 -35 1 93.19 265 LEU B O 1
ATOM 8036 N N . THR B 1 266 ? 27.656 -13.867 -36.188 1 94.81 266 THR B N 1
ATOM 8037 C CA . THR B 1 266 ? 26.891 -15.078 -35.938 1 94.81 266 THR B CA 1
ATOM 8038 C C . THR B 1 266 ? 27.578 -16.297 -36.531 1 94.81 266 THR B C 1
ATOM 8040 O O . THR B 1 266 ? 28.125 -16.234 -37.656 1 94.81 266 THR B O 1
ATOM 8043 N N . ASN B 1 267 ? 27.656 -17.375 -35.719 1 95.56 267 ASN B N 1
ATOM 8044 C CA . ASN B 1 267 ? 28.094 -18.656 -36.25 1 95.56 267 ASN B CA 1
ATOM 8045 C C . ASN B 1 267 ? 27 -19.344 -37.062 1 95.56 267 ASN B C 1
ATOM 8047 O O . ASN B 1 267 ? 26.031 -19.828 -36.5 1 95.56 267 ASN B O 1
ATOM 8051 N N . ILE B 1 268 ? 27.156 -19.484 -38.25 1 94.88 268 ILE B N 1
ATOM 8052 C CA . ILE B 1 268 ? 26.141 -19.953 -39.188 1 94.88 268 ILE B CA 1
ATOM 8053 C C . ILE B 1 268 ? 25.75 -21.391 -38.844 1 94.88 268 ILE B C 1
ATOM 8055 O O . ILE B 1 268 ? 24.578 -21.766 -38.938 1 94.88 268 ILE B O 1
ATOM 8059 N N . ALA B 1 269 ? 26.766 -22.188 -38.531 1 94.5 269 ALA B N 1
ATOM 8060 C CA . ALA B 1 269 ? 26.484 -23.562 -38.156 1 94.5 269 ALA B CA 1
ATOM 8061 C C . ALA B 1 269 ? 25.547 -23.641 -36.969 1 94.5 269 ALA B C 1
ATOM 8063 O O . ALA B 1 269 ? 24.594 -24.422 -36.938 1 94.5 269 ALA B O 1
ATOM 8064 N N . THR B 1 270 ? 25.844 -22.844 -36 1 95.88 270 THR B N 1
ATOM 8065 C CA . THR B 1 270 ? 25.031 -22.797 -34.781 1 95.88 270 THR B CA 1
ATOM 8066 C C . THR B 1 270 ? 23.609 -22.312 -35.094 1 95.88 270 THR B C 1
ATOM 8068 O O . THR B 1 270 ? 22.641 -22.844 -34.562 1 95.88 270 THR B O 1
ATOM 8071 N N . LEU B 1 271 ? 23.484 -21.391 -35.906 1 96.75 271 LEU B N 1
ATOM 8072 C CA . LEU B 1 271 ? 22.188 -20.844 -36.312 1 96.75 271 LEU B CA 1
ATOM 8073 C C . LEU B 1 271 ? 21.344 -21.875 -37.031 1 96.75 271 LEU B C 1
ATOM 8075 O O . LEU B 1 271 ? 20.156 -22.016 -36.781 1 96.75 271 LEU B O 1
ATOM 8079 N N . VAL B 1 272 ? 22 -22.562 -37.906 1 95.62 272 VAL B N 1
ATOM 8080 C CA . VAL B 1 272 ? 21.312 -23.594 -38.688 1 95.62 272 VAL B CA 1
ATOM 8081 C C . VAL B 1 272 ? 20.812 -24.688 -37.75 1 95.62 272 VAL B C 1
ATOM 8083 O O . VAL B 1 272 ? 19.672 -25.156 -37.906 1 95.62 272 VAL B O 1
ATOM 8086 N N . ILE B 1 273 ? 21.656 -25.109 -36.906 1 95.62 273 ILE B N 1
ATOM 8087 C CA . ILE B 1 273 ? 21.266 -26.125 -35.906 1 95.62 273 ILE B CA 1
ATOM 8088 C C . ILE B 1 273 ? 20.062 -25.641 -35.125 1 95.62 273 ILE B C 1
ATOM 8090 O O . ILE B 1 273 ? 19.078 -26.391 -34.969 1 95.62 273 ILE B O 1
ATOM 8094 N N . SER B 1 274 ? 20.078 -24.453 -34.688 1 97.12 274 SER B N 1
ATOM 8095 C CA . SER B 1 274 ? 19 -23.891 -33.875 1 97.12 274 SER B CA 1
ATOM 8096 C C . SER B 1 274 ? 17.688 -23.844 -34.656 1 97.12 274 SER B C 1
ATOM 8098 O O . SER B 1 274 ? 16.641 -24.219 -34.125 1 97.12 274 SER B O 1
ATOM 8100 N N . ILE B 1 275 ? 17.75 -23.422 -35.875 1 96.94 275 ILE B N 1
ATOM 8101 C CA . ILE B 1 275 ? 16.547 -23.312 -36.719 1 96.94 275 ILE B CA 1
ATOM 8102 C C . ILE B 1 275 ? 15.953 -24.703 -36.938 1 96.94 275 ILE B C 1
ATOM 8104 O O . ILE B 1 275 ? 14.742 -24.891 -36.812 1 96.94 275 ILE B O 1
ATOM 8108 N N . ILE B 1 276 ? 16.812 -25.641 -37.219 1 95.94 276 ILE B N 1
ATOM 8109 C CA . ILE B 1 276 ? 16.359 -27 -37.469 1 95.94 276 ILE B CA 1
ATOM 8110 C C . ILE B 1 276 ? 15.688 -27.562 -36.219 1 95.94 276 ILE B C 1
ATOM 8112 O O . ILE B 1 276 ? 14.602 -28.125 -36.281 1 95.94 276 ILE B O 1
ATOM 8116 N N . VAL B 1 277 ? 16.359 -27.375 -35.156 1 95.94 277 VAL B N 1
ATOM 8117 C CA . VAL B 1 277 ? 15.844 -27.906 -33.875 1 95.94 277 VAL B CA 1
ATOM 8118 C C . VAL B 1 277 ? 14.531 -27.203 -33.531 1 95.94 277 VAL B C 1
ATOM 8120 O O . VAL B 1 277 ? 13.562 -27.859 -33.125 1 95.94 277 VAL B O 1
ATOM 8123 N N . MET B 1 278 ? 14.406 -25.938 -33.688 1 96.31 278 MET B N 1
ATOM 8124 C CA . MET B 1 278 ? 13.203 -25.188 -33.344 1 96.31 278 MET B CA 1
ATOM 8125 C C . MET B 1 278 ? 12.031 -25.609 -34.219 1 96.31 278 MET B C 1
ATOM 8127 O O . MET B 1 278 ? 10.922 -25.797 -33.75 1 96.31 278 MET B O 1
ATOM 8131 N N . VAL B 1 279 ? 12.266 -25.766 -35.5 1 95.56 279 VAL B N 1
ATOM 8132 C CA . VAL B 1 279 ? 11.219 -26.125 -36.438 1 95.56 279 VAL B CA 1
ATOM 8133 C C . VAL B 1 279 ? 10.734 -27.547 -36.156 1 95.56 279 VAL B C 1
ATOM 8135 O O . VAL B 1 279 ? 9.531 -27.797 -36.156 1 95.56 279 VAL B O 1
ATOM 8138 N N . THR B 1 280 ? 11.68 -28.391 -35.969 1 94.25 280 THR B N 1
ATOM 8139 C CA . THR B 1 280 ? 11.305 -29.781 -35.688 1 94.25 280 THR B CA 1
ATOM 8140 C C . THR B 1 280 ? 10.555 -29.906 -34.375 1 94.25 280 THR B C 1
ATOM 8142 O O . THR B 1 280 ? 9.562 -30.625 -34.281 1 94.25 280 THR B O 1
ATOM 8145 N N . LEU B 1 281 ? 11.047 -29.25 -33.344 1 93.31 281 LEU B N 1
ATOM 8146 C CA . LEU B 1 281 ? 10.375 -29.266 -32.062 1 93.31 281 LEU B CA 1
ATOM 8147 C C . LEU B 1 281 ? 8.961 -28.703 -32.156 1 93.31 281 LEU B C 1
ATOM 8149 O O . LEU B 1 281 ? 8.016 -29.266 -31.609 1 93.31 281 LEU B O 1
ATOM 8153 N N . TYR B 1 282 ? 8.82 -27.641 -32.844 1 92.62 282 TYR B N 1
ATOM 8154 C CA . TYR B 1 282 ? 7.516 -27 -33.031 1 92.62 282 TYR B CA 1
ATOM 8155 C C . TYR B 1 282 ? 6.562 -27.906 -33.781 1 92.62 282 TYR B C 1
ATOM 8157 O O . TYR B 1 282 ? 5.395 -28.047 -33.438 1 92.62 282 TYR B O 1
ATOM 8165 N N . ALA B 1 283 ? 7.012 -28.531 -34.812 1 91.62 283 ALA B N 1
ATOM 8166 C CA . ALA B 1 283 ? 6.215 -29.438 -35.625 1 91.62 283 ALA B CA 1
ATOM 8167 C C . ALA B 1 283 ? 5.77 -30.656 -34.844 1 91.62 283 ALA B C 1
ATOM 8169 O O . ALA B 1 283 ? 4.617 -31.078 -34.938 1 91.62 283 ALA B O 1
ATOM 8170 N N . LEU B 1 284 ? 6.656 -31.156 -34.125 1 87.19 284 LEU B N 1
ATOM 8171 C CA . LEU B 1 284 ? 6.348 -32.344 -33.375 1 87.19 284 LEU B CA 1
ATOM 8172 C C . LEU B 1 284 ? 5.398 -32.031 -32.219 1 87.19 284 LEU B C 1
ATOM 8174 O O . LEU B 1 284 ? 4.582 -32.875 -31.828 1 87.19 284 LEU B O 1
ATOM 8178 N N . LYS B 1 285 ? 5.566 -30.891 -31.656 1 86.62 285 LYS B N 1
ATOM 8179 C CA . LYS B 1 285 ? 4.625 -30.469 -30.625 1 86.62 285 LYS B CA 1
ATOM 8180 C C . LYS B 1 285 ? 3.213 -30.344 -31.188 1 86.62 285 LYS B C 1
ATOM 8182 O O . LYS B 1 285 ? 2.242 -30.719 -30.531 1 86.62 285 LYS B O 1
ATOM 8187 N N . LEU B 1 286 ? 3.055 -29.859 -32.406 1 86.62 286 LEU B N 1
ATOM 8188 C CA . LEU B 1 286 ? 1.762 -29.766 -33.094 1 86.62 286 LEU B CA 1
ATOM 8189 C C . LEU B 1 286 ? 1.2 -31.156 -33.375 1 86.62 286 LEU B C 1
ATOM 8191 O O . LEU B 1 286 ? -0.006 -31.375 -33.25 1 86.62 286 LEU B O 1
ATOM 8195 N N . LEU B 1 287 ? 2.066 -31.984 -33.719 1 84.44 287 LEU B N 1
ATOM 8196 C CA . LEU B 1 287 ? 1.658 -33.375 -34 1 84.44 287 LEU B CA 1
ATOM 8197 C C . LEU B 1 287 ? 1.184 -34.062 -32.719 1 84.44 287 LEU B C 1
ATOM 8199 O O . LEU B 1 287 ? 0.206 -34.812 -32.75 1 84.44 287 LEU B O 1
ATOM 8203 N N . ASN B 1 288 ? 1.939 -33.812 -31.688 1 82.88 288 ASN B N 1
ATOM 8204 C CA . ASN B 1 288 ? 1.549 -34.375 -30.391 1 82.88 288 ASN B CA 1
ATOM 8205 C C . ASN B 1 288 ? 0.169 -33.906 -29.969 1 82.88 288 ASN B C 1
ATOM 8207 O O . ASN B 1 288 ? -0.605 -34.656 -29.375 1 82.88 288 ASN B O 1
ATOM 8211 N N . ASP B 1 289 ? -0.129 -32.688 -30.188 1 78.88 289 ASP B N 1
ATOM 8212 C CA . ASP B 1 289 ? -1.429 -32.125 -29.844 1 78.88 289 ASP B CA 1
ATOM 8213 C C . ASP B 1 289 ? -2.543 -32.75 -30.672 1 78.88 289 ASP B C 1
ATOM 8215 O O . ASP B 1 289 ? -3.666 -32.938 -30.188 1 78.88 289 ASP B O 1
ATOM 8219 N N . TYR B 1 290 ? -2.191 -33.125 -31.797 1 77.44 290 TYR B N 1
ATOM 8220 C CA . TYR B 1 290 ? -3.16 -33.75 -32.688 1 77.44 290 TYR B CA 1
ATOM 8221 C C . TYR B 1 290 ? -3.404 -35.219 -32.281 1 77.44 290 TYR B C 1
ATOM 8223 O O . TYR B 1 290 ? -4.531 -35.688 -32.375 1 77.44 290 TYR B O 1
ATOM 8231 N N . ILE B 1 291 ? -2.395 -35.812 -31.812 1 74.62 291 ILE B N 1
ATOM 8232 C CA . ILE B 1 291 ? -2.479 -37.219 -31.516 1 74.62 291 ILE B CA 1
ATOM 8233 C C . ILE B 1 291 ? -2.965 -37.406 -30.078 1 74.62 291 ILE B C 1
ATOM 8235 O O . ILE B 1 291 ? -3.361 -38.531 -29.688 1 74.62 291 ILE B O 1
ATOM 8239 N N . LYS B 1 292 ? -2.852 -36.375 -29.281 1 71.19 292 LYS B N 1
ATOM 8240 C CA . LYS B 1 292 ? -3.217 -36.438 -27.859 1 71.19 292 LYS B CA 1
ATOM 8241 C C . LYS B 1 292 ? -4.539 -37.156 -27.672 1 71.19 292 LYS B C 1
ATOM 8243 O O . LYS B 1 292 ? -4.715 -37.906 -26.688 1 71.19 292 LYS B O 1
ATOM 8248 N N . SER B 1 293 ? -5.488 -37 -28.562 1 63.09 293 SER B N 1
ATOM 8249 C CA . SER B 1 293 ? -6.785 -37.656 -28.422 1 63.09 293 SER B CA 1
ATOM 8250 C C . SER B 1 293 ? -6.668 -39.188 -28.609 1 63.09 293 SER B C 1
ATOM 8252 O O . SER B 1 293 ? -7.492 -39.938 -28.094 1 63.09 293 SER B O 1
ATOM 8254 N N . LYS B 1 294 ? -5.527 -39.562 -29.234 1 62.31 294 LYS B N 1
ATOM 8255 C CA . LYS B 1 294 ? -5.504 -40.969 -29.641 1 62.31 294 LYS B CA 1
ATOM 8256 C C . LYS B 1 294 ? -4.5 -41.781 -28.812 1 62.31 294 LYS B C 1
ATOM 8258 O O . LYS B 1 294 ? -4.629 -43 -28.672 1 62.31 294 LYS B O 1
ATOM 8263 N N . SER B 1 295 ? -3.467 -41.094 -28.281 1 64.25 295 SER B N 1
ATOM 8264 C CA . SER B 1 295 ? -2.43 -41.844 -27.562 1 64.25 295 SER B CA 1
ATOM 8265 C C . SER B 1 295 ? -2.301 -41.344 -26.125 1 64.25 295 SER B C 1
ATOM 8267 O O . SER B 1 295 ? -2.248 -40.156 -25.875 1 64.25 295 SER B O 1
ATOM 8269 N N . PRO B 1 296 ? -2.41 -42.312 -25.203 1 64.44 296 PRO B N 1
ATOM 8270 C CA . PRO B 1 296 ? -2.32 -41.969 -23.781 1 64.44 296 PRO B CA 1
ATOM 8271 C C . PRO B 1 296 ? -0.937 -41.469 -23.391 1 64.44 296 PRO B C 1
ATOM 8273 O O . PRO B 1 296 ? -0.786 -40.812 -22.344 1 64.44 296 PRO B O 1
ATOM 8276 N N . LEU B 1 297 ? 0.165 -41.75 -24.156 1 71.44 297 LEU B N 1
ATOM 8277 C CA . LEU B 1 297 ? 1.514 -41.344 -23.766 1 71.44 297 LEU B CA 1
ATOM 8278 C C . LEU B 1 297 ? 2.057 -40.281 -24.719 1 71.44 297 LEU B C 1
ATOM 8280 O O . LEU B 1 297 ? 2.119 -40.5 -25.938 1 71.44 297 LEU B O 1
ATOM 8284 N N . PRO B 1 298 ? 2.416 -39.125 -24.172 1 75.06 298 PRO B N 1
ATOM 8285 C CA . PRO B 1 298 ? 3.016 -38.125 -25.031 1 75.06 298 PRO B CA 1
ATOM 8286 C C . PRO B 1 298 ? 4.387 -38.531 -25.562 1 75.06 298 PRO B C 1
ATOM 8288 O O . PRO B 1 298 ? 5.148 -39.188 -24.859 1 75.06 298 PRO B O 1
ATOM 8291 N N . ILE B 1 299 ? 4.645 -38.344 -26.812 1 76.88 299 ILE B N 1
ATOM 8292 C CA . ILE B 1 299 ? 5.938 -38.625 -27.438 1 76.88 299 ILE B CA 1
ATOM 8293 C C . ILE B 1 299 ? 7 -37.719 -26.828 1 76.88 299 ILE B C 1
ATOM 8295 O O . ILE B 1 299 ? 6.812 -36.5 -26.75 1 76.88 299 ILE B O 1
ATOM 8299 N N . PRO B 1 300 ? 8.055 -38.344 -26.297 1 82.94 300 PRO B N 1
ATOM 8300 C CA . PRO B 1 300 ? 9.125 -37.5 -25.719 1 82.94 300 PRO B CA 1
ATOM 8301 C C . PRO B 1 300 ? 9.945 -36.781 -26.781 1 82.94 300 PRO B C 1
ATOM 8303 O O . PRO B 1 300 ? 11.109 -37.125 -27.016 1 82.94 300 PRO B O 1
ATOM 8306 N N . ILE B 1 301 ? 9.438 -35.75 -27.281 1 85.88 301 ILE B N 1
ATOM 8307 C CA . ILE B 1 301 ? 10 -35.031 -28.406 1 85.88 301 ILE B CA 1
ATOM 8308 C C . ILE B 1 301 ? 11.32 -34.375 -28 1 85.88 301 ILE B C 1
ATOM 8310 O O . ILE B 1 301 ? 12.305 -34.438 -28.75 1 85.88 301 ILE B O 1
ATOM 8314 N N . GLU B 1 302 ? 11.453 -33.781 -26.906 1 89.38 302 GLU B N 1
ATOM 8315 C CA . GLU B 1 302 ? 12.648 -33.062 -26.453 1 89.38 302 GLU B CA 1
ATOM 8316 C C . GLU B 1 302 ? 13.812 -34.031 -26.234 1 89.38 302 GLU B C 1
ATOM 8318 O O . GLU B 1 302 ? 14.953 -33.719 -26.609 1 89.38 302 GLU B O 1
ATOM 8323 N N . LEU B 1 303 ? 13.516 -35.156 -25.656 1 88 303 LEU B N 1
ATOM 8324 C CA . LEU B 1 303 ? 14.562 -36.156 -25.422 1 88 303 LEU B CA 1
ATOM 8325 C C . LEU B 1 303 ? 15.102 -36.688 -26.75 1 88 303 LEU B C 1
ATOM 8327 O O . LEU B 1 303 ? 16.312 -36.844 -26.906 1 88 303 LEU B O 1
ATOM 8331 N N . LEU B 1 304 ? 14.227 -36.906 -27.578 1 89.19 304 LEU B N 1
ATOM 8332 C CA . LEU B 1 304 ? 14.625 -37.406 -28.891 1 89.19 304 LEU B CA 1
ATOM 8333 C C . LEU B 1 304 ? 15.523 -36.406 -29.609 1 89.19 304 LEU B C 1
ATOM 8335 O O . LEU B 1 304 ? 16.531 -36.781 -30.219 1 89.19 304 LEU B O 1
ATOM 8339 N N . GLU B 1 305 ? 15.109 -35.219 -29.531 1 91.69 305 GLU B N 1
ATOM 8340 C CA . GLU B 1 305 ? 15.891 -34.188 -30.172 1 91.69 305 GLU B CA 1
ATOM 8341 C C . GLU B 1 305 ? 17.281 -34.062 -29.562 1 91.69 305 GLU B C 1
ATOM 8343 O O . GLU B 1 305 ? 18.266 -33.875 -30.266 1 91.69 305 GLU B O 1
ATOM 8348 N N . VAL B 1 306 ? 17.406 -34.125 -28.297 1 91 306 VAL B N 1
ATOM 8349 C CA . VAL B 1 306 ? 18.688 -34.031 -27.594 1 91 306 VAL B CA 1
ATOM 8350 C C . VAL B 1 306 ? 19.578 -35.188 -27.984 1 91 306 VAL B C 1
ATOM 8352 O O . VAL B 1 306 ? 20.766 -35.031 -28.25 1 91 306 VAL B O 1
ATOM 8355 N N . VAL B 1 307 ? 19.047 -36.375 -28.078 1 90 307 VAL B N 1
ATOM 8356 C CA . VAL B 1 307 ? 19.812 -37.594 -28.391 1 90 307 VAL B CA 1
ATOM 8357 C C . VAL B 1 307 ? 20.297 -37.531 -29.844 1 90 307 VAL B C 1
ATOM 8359 O O . VAL B 1 307 ? 21.484 -37.75 -30.109 1 90 307 VAL B O 1
ATOM 8362 N N . ILE B 1 308 ? 19.391 -37.156 -30.688 1 92.62 308 ILE B N 1
ATOM 8363 C CA . ILE B 1 308 ? 19.734 -37.094 -32.094 1 92.62 308 ILE B CA 1
ATOM 8364 C C . ILE B 1 308 ? 20.812 -36.031 -32.312 1 92.62 308 ILE B C 1
ATOM 8366 O O . ILE B 1 308 ? 21.797 -36.25 -33.031 1 92.62 308 ILE B O 1
ATOM 8370 N N . ALA B 1 309 ? 20.562 -34.875 -31.75 1 93.69 309 ALA B N 1
ATOM 8371 C CA . ALA B 1 309 ? 21.516 -33.812 -31.906 1 93.69 309 ALA B CA 1
ATOM 8372 C C . ALA B 1 309 ? 22.875 -34.188 -31.344 1 93.69 309 ALA B C 1
ATOM 8374 O O . ALA B 1 309 ? 23.906 -33.812 -31.891 1 93.69 309 ALA B O 1
ATOM 8375 N N . THR B 1 310 ? 22.938 -34.875 -30.25 1 92.25 310 THR B N 1
ATOM 8376 C CA . THR B 1 310 ? 24.188 -35.312 -29.641 1 92.25 310 THR B CA 1
ATOM 8377 C C . THR B 1 310 ? 24.922 -36.281 -30.562 1 92.25 310 THR B C 1
ATOM 8379 O O . THR B 1 310 ? 26.141 -36.156 -30.75 1 92.25 310 THR B O 1
ATOM 8382 N N . VAL B 1 311 ? 24.234 -37.156 -31.125 1 92.31 311 VAL B N 1
ATOM 8383 C CA . VAL B 1 311 ? 24.828 -38.188 -32 1 92.31 311 VAL B CA 1
ATOM 8384 C C . VAL B 1 311 ? 25.391 -37.5 -33.25 1 92.31 311 VAL B C 1
ATOM 8386 O O . VAL B 1 311 ? 26.5 -37.812 -33.688 1 92.31 311 VAL B O 1
ATOM 8389 N N . VAL B 1 312 ? 24.625 -36.625 -33.75 1 93.44 312 VAL B N 1
ATOM 8390 C CA . VAL B 1 312 ? 25.062 -35.906 -34.969 1 93.44 312 VAL B CA 1
ATOM 8391 C C . VAL B 1 312 ? 26.297 -35.062 -34.656 1 93.44 312 VAL B C 1
ATOM 8393 O O . VAL B 1 312 ? 27.25 -35.031 -35.438 1 93.44 312 VAL B O 1
ATOM 8396 N N . SER B 1 313 ? 26.266 -34.375 -33.594 1 93.75 313 SER B N 1
ATOM 8397 C CA . SER B 1 313 ? 27.375 -33.531 -33.219 1 93.75 313 SER B CA 1
ATOM 8398 C C . SER B 1 313 ? 28.641 -34.312 -32.938 1 93.75 313 SER B C 1
ATOM 8400 O O . SER B 1 313 ? 29.734 -33.906 -33.312 1 93.75 313 SER B O 1
ATOM 8402 N N . ALA B 1 314 ? 28.5 -35.469 -32.344 1 90.31 314 ALA B N 1
ATOM 8403 C CA . ALA B 1 314 ? 29.641 -36.344 -32.031 1 90.31 314 ALA B CA 1
ATOM 8404 C C . ALA B 1 314 ? 30.25 -36.938 -33.281 1 90.31 314 ALA B C 1
ATOM 8406 O O . ALA B 1 314 ? 31.469 -37.031 -33.438 1 90.31 314 ALA B O 1
ATOM 8407 N N . ASN B 1 315 ? 29.453 -37.281 -34.219 1 91.94 315 ASN B N 1
ATOM 8408 C CA . ASN B 1 315 ? 29.922 -37.969 -35.438 1 91.94 315 ASN B CA 1
ATOM 8409 C C . ASN B 1 315 ? 30.453 -36.969 -36.469 1 91.94 315 ASN B C 1
ATOM 8411 O O . ASN B 1 315 ? 31.391 -37.281 -37.188 1 91.94 315 ASN B O 1
ATOM 8415 N N . CYS B 1 316 ? 29.906 -35.812 -36.469 1 92.06 316 CYS B N 1
ATOM 8416 C CA . CYS B 1 316 ? 30.312 -34.844 -37.469 1 92.06 316 CYS B CA 1
ATOM 8417 C C . CYS B 1 316 ? 31.328 -33.844 -36.875 1 92.06 316 CYS B C 1
ATOM 8419 O O . CYS B 1 316 ? 31.797 -32.969 -37.594 1 92.06 316 CYS B O 1
ATOM 8421 N N . ASN B 1 317 ? 31.734 -34 -35.688 1 90 317 ASN B N 1
ATOM 8422 C CA . ASN B 1 317 ? 32.688 -33.125 -35 1 90 317 ASN B CA 1
ATOM 8423 C C . ASN B 1 317 ? 32.375 -31.656 -35.25 1 90 317 ASN B C 1
ATOM 8425 O O . ASN B 1 317 ? 33.219 -30.891 -35.719 1 90 317 ASN B O 1
ATOM 8429 N N . LEU B 1 318 ? 31.234 -31.281 -34.938 1 90.75 318 LEU B N 1
ATOM 8430 C CA . LEU B 1 318 ? 30.75 -29.922 -35.188 1 90.75 318 LEU B CA 1
ATOM 8431 C C . LEU B 1 318 ? 31.562 -28.906 -34.406 1 90.75 318 LEU B C 1
ATOM 8433 O O . LEU B 1 318 ? 31.688 -27.75 -34.812 1 90.75 318 LEU B O 1
ATOM 8437 N N . THR B 1 319 ? 32.094 -29.234 -33.312 1 89.44 319 THR B N 1
ATOM 8438 C CA . THR B 1 319 ? 32.906 -28.328 -32.5 1 89.44 319 THR B CA 1
ATOM 8439 C C . THR B 1 319 ? 34.219 -28 -33.188 1 89.44 319 THR B C 1
ATOM 8441 O O . THR B 1 319 ? 34.625 -26.828 -33.25 1 89.44 319 THR B O 1
ATOM 8444 N N . GLY B 1 320 ? 34.906 -28.969 -33.656 1 87.56 320 GLY B N 1
ATOM 8445 C CA . GLY B 1 320 ? 36.219 -28.797 -34.281 1 87.56 320 GLY B CA 1
ATOM 8446 C C . GLY B 1 320 ? 36.125 -28.156 -35.656 1 87.56 320 GLY B C 1
ATOM 8447 O O . GLY B 1 320 ? 36.906 -27.266 -36 1 87.56 320 GLY B O 1
ATOM 8448 N N . LYS B 1 321 ? 35.094 -28.5 -36.344 1 91.12 321 LYS B N 1
ATOM 8449 C CA . LYS B 1 321 ? 35 -28.062 -37.75 1 91.12 321 LYS B CA 1
ATOM 8450 C C . LYS B 1 321 ? 34.312 -26.703 -37.844 1 91.12 321 LYS B C 1
ATOM 8452 O O . LYS B 1 321 ? 34.688 -25.875 -38.688 1 91.12 321 LYS B O 1
ATOM 8457 N N . TYR B 1 322 ? 33.312 -26.516 -37.062 1 91.94 322 TYR B N 1
ATOM 8458 C CA . TYR B 1 322 ? 32.469 -25.344 -37.281 1 91.94 322 TYR B CA 1
ATOM 8459 C C . TYR B 1 322 ? 32.469 -24.453 -36.062 1 91.94 322 TYR B C 1
ATOM 8461 O O . TYR B 1 322 ? 31.812 -23.406 -36.062 1 91.94 322 TYR B O 1
ATOM 8469 N N . GLY B 1 323 ? 33.062 -24.859 -35 1 90.94 323 GLY B N 1
ATOM 8470 C CA . GLY B 1 323 ? 33.188 -24.016 -33.812 1 90.94 323 GLY B CA 1
ATOM 8471 C C . GLY B 1 323 ? 31.891 -23.953 -33.031 1 90.94 323 GLY B C 1
ATOM 8472 O O . GLY B 1 323 ? 31.562 -22.922 -32.438 1 90.94 323 GLY B O 1
ATOM 8473 N N . VAL B 1 324 ? 31.125 -24.953 -33.094 1 92.38 324 VAL B N 1
ATOM 8474 C CA . VAL B 1 324 ? 29.859 -25.016 -32.344 1 92.38 324 VAL B CA 1
ATOM 8475 C C . VAL B 1 324 ? 30.141 -25.281 -30.875 1 92.38 324 VAL B C 1
ATOM 8477 O O . VAL B 1 324 ? 30.922 -26.172 -30.547 1 92.38 324 VAL B O 1
ATOM 8480 N N . ASP B 1 325 ? 29.531 -24.438 -30.047 1 90.69 325 ASP B N 1
ATOM 8481 C CA . ASP B 1 325 ? 29.703 -24.594 -28.609 1 90.69 325 ASP B CA 1
ATOM 8482 C C . ASP B 1 325 ? 28.891 -25.781 -28.078 1 90.69 325 ASP B C 1
ATOM 8484 O O . ASP B 1 325 ? 27.672 -25.844 -28.328 1 90.69 325 ASP B O 1
ATOM 8488 N N . VAL B 1 326 ? 29.516 -26.672 -27.344 1 90.62 326 VAL B N 1
ATOM 8489 C CA . VAL B 1 326 ? 28.844 -27.844 -26.797 1 90.62 326 VAL B CA 1
ATOM 8490 C C . VAL B 1 326 ? 28.859 -27.797 -25.281 1 90.62 326 VAL B C 1
ATOM 8492 O O . VAL B 1 326 ? 29.562 -26.969 -24.688 1 90.62 326 VAL B O 1
ATOM 8495 N N . VAL B 1 327 ? 28.156 -28.609 -24.562 1 87.06 327 VAL B N 1
ATOM 8496 C CA . VAL B 1 327 ? 27.969 -28.656 -23.109 1 87.06 327 VAL B CA 1
ATOM 8497 C C . VAL B 1 327 ? 29.281 -29.047 -22.438 1 87.06 327 VAL B C 1
ATOM 8499 O O . VAL B 1 327 ? 29.656 -28.469 -21.422 1 87.06 327 VAL B O 1
ATOM 8502 N N . GLY B 1 328 ? 30 -29.891 -23 1 80.62 328 GLY B N 1
ATOM 8503 C CA . GLY B 1 328 ? 31.281 -30.281 -22.438 1 80.62 328 GLY B CA 1
ATOM 8504 C C . GLY B 1 328 ? 31.172 -31.469 -21.484 1 80.62 328 GLY B C 1
ATOM 8505 O O . GLY B 1 328 ? 30.156 -32.156 -21.469 1 80.62 328 GLY B O 1
ATOM 8506 N N . SER B 1 329 ? 32.156 -31.641 -20.625 1 79.25 329 SER B N 1
ATOM 8507 C CA . SER B 1 329 ? 32.25 -32.844 -19.812 1 79.25 329 SER B CA 1
ATOM 8508 C C . SER B 1 329 ? 31.281 -32.812 -18.641 1 79.25 329 SER B C 1
ATOM 8510 O O . SER B 1 329 ? 31.25 -31.844 -17.891 1 79.25 329 SER B O 1
ATOM 8512 N N . ILE B 1 330 ? 30.391 -33.75 -18.562 1 78.94 330 ILE B N 1
ATOM 8513 C CA . ILE B 1 330 ? 29.484 -33.969 -17.453 1 78.94 330 ILE B CA 1
ATOM 8514 C C . ILE B 1 330 ? 30.062 -35 -16.484 1 78.94 330 ILE B C 1
ATOM 8516 O O . ILE B 1 330 ? 30.281 -36.156 -16.875 1 78.94 330 ILE B O 1
ATOM 8520 N N . PRO B 1 331 ? 30.359 -34.562 -15.289 1 78.75 331 PRO B N 1
ATOM 8521 C CA . PRO B 1 331 ? 30.906 -35.531 -14.344 1 78.75 331 PRO B CA 1
ATOM 8522 C C . PRO B 1 331 ? 29.953 -36.688 -14.047 1 78.75 331 PRO B C 1
ATOM 8524 O O . PRO B 1 331 ? 28.734 -36.469 -13.953 1 78.75 331 PRO B O 1
ATOM 8527 N N . LYS B 1 332 ? 30.531 -37.875 -14 1 80.5 332 LYS B N 1
ATOM 8528 C CA . LYS B 1 332 ? 29.719 -39.062 -13.68 1 80.5 332 LYS B CA 1
ATOM 8529 C C . LYS B 1 332 ? 29.562 -39.219 -12.172 1 80.5 332 LYS B C 1
ATOM 8531 O O . LYS B 1 332 ? 30.5 -39 -11.406 1 80.5 332 LYS B O 1
ATOM 8536 N N . GLY B 1 333 ? 28.391 -39.531 -11.75 1 82.25 333 GLY B N 1
ATOM 8537 C CA . GLY B 1 333 ? 28.156 -39.844 -10.352 1 82.25 333 GLY B CA 1
ATOM 8538 C C . GLY B 1 333 ? 27.453 -38.75 -9.586 1 82.25 333 GLY B C 1
ATOM 8539 O O . GLY B 1 333 ? 27.172 -37.688 -10.141 1 82.25 333 GLY B O 1
ATOM 8540 N N . LEU B 1 334 ? 27.156 -39.062 -8.336 1 86.44 334 LEU B N 1
ATOM 8541 C CA . LEU B 1 334 ? 26.5 -38.125 -7.422 1 86.44 334 LEU B CA 1
ATOM 8542 C C . LEU B 1 334 ? 27.531 -37.25 -6.707 1 86.44 334 LEU B C 1
ATOM 8544 O O . LEU B 1 334 ? 28.625 -37.719 -6.398 1 86.44 334 LEU B O 1
ATOM 8548 N N . GLN B 1 335 ? 27.25 -36.062 -6.637 1 83.62 335 GLN B N 1
ATOM 8549 C CA . GLN B 1 335 ? 28.156 -35.125 -5.961 1 83.62 335 GLN B CA 1
ATOM 8550 C C . GLN B 1 335 ? 27.891 -35.094 -4.461 1 83.62 335 GLN B C 1
ATOM 8552 O O . GLN B 1 335 ? 26.734 -35.125 -4.031 1 83.62 335 GLN B O 1
ATOM 8557 N N . ALA B 1 336 ? 28.953 -35.125 -3.736 1 88.44 336 ALA B N 1
ATOM 8558 C CA . ALA B 1 336 ? 28.859 -35.062 -2.281 1 88.44 336 ALA B CA 1
ATOM 8559 C C . ALA B 1 336 ? 28.344 -33.688 -1.826 1 88.44 336 ALA B C 1
ATOM 8561 O O . ALA B 1 336 ? 28.562 -32.688 -2.506 1 88.44 336 ALA B O 1
ATOM 8562 N N . PRO B 1 337 ? 27.672 -33.688 -0.731 1 92.75 337 PRO B N 1
ATOM 8563 C CA . PRO B 1 337 ? 27.203 -32.406 -0.193 1 92.75 337 PRO B CA 1
ATOM 8564 C C . PRO B 1 337 ? 28.344 -31.469 0.166 1 92.75 337 PRO B C 1
ATOM 8566 O O . PRO B 1 337 ? 29.391 -31.906 0.634 1 92.75 337 PRO B O 1
ATOM 8569 N N . VAL B 1 338 ? 28.172 -30.266 -0.177 1 92.5 338 VAL B N 1
ATOM 8570 C CA . VAL B 1 338 ? 29.141 -29.219 0.115 1 92.5 338 VAL B CA 1
ATOM 8571 C C . VAL B 1 338 ? 28.469 -28.078 0.852 1 92.5 338 VAL B C 1
ATOM 8573 O O . VAL B 1 338 ? 27.375 -27.641 0.468 1 92.5 338 VAL B O 1
ATOM 8576 N N . LEU B 1 339 ? 29.141 -27.625 1.905 1 92.06 339 LEU B N 1
ATOM 8577 C CA . LEU B 1 339 ? 28.609 -26.484 2.629 1 92.06 339 LEU B CA 1
ATOM 8578 C C . LEU B 1 339 ? 28.781 -25.203 1.814 1 92.06 339 LEU B C 1
ATOM 8580 O O . LEU B 1 339 ? 29.859 -24.922 1.308 1 92.06 339 LEU B O 1
ATOM 8584 N N . PRO B 1 340 ? 27.672 -24.516 1.655 1 90.81 340 PRO B N 1
ATOM 8585 C CA . PRO B 1 340 ? 27.797 -23.25 0.906 1 90.81 340 PRO B CA 1
ATOM 8586 C C . PRO B 1 340 ? 28.719 -22.25 1.588 1 90.81 340 PRO B C 1
ATOM 8588 O O . PRO B 1 340 ? 28.781 -22.203 2.818 1 90.81 340 PRO B O 1
ATOM 8591 N N . GLU B 1 341 ? 29.375 -21.453 0.824 1 90.75 341 GLU B N 1
ATOM 8592 C CA . GLU B 1 341 ? 30.266 -20.422 1.339 1 90.75 341 GLU B CA 1
ATOM 8593 C C . GLU B 1 341 ? 29.5 -19.125 1.633 1 90.75 341 GLU B C 1
ATOM 8595 O O . GLU B 1 341 ? 28.875 -18.547 0.738 1 90.75 341 GLU B O 1
ATOM 8600 N N . PHE B 1 342 ? 29.656 -18.594 2.834 1 91.44 342 PHE B N 1
ATOM 8601 C CA . PHE B 1 342 ? 28.812 -17.5 3.289 1 91.44 342 PHE B CA 1
ATOM 8602 C C . PHE B 1 342 ? 29.484 -16.156 3.068 1 91.44 342 PHE B C 1
ATOM 8604 O O . PHE B 1 342 ? 28.953 -15.109 3.457 1 91.44 342 PHE B O 1
ATOM 8611 N N . GLU B 1 343 ? 30.578 -16.078 2.352 1 88.31 343 GLU B N 1
ATOM 8612 C CA . GLU B 1 343 ? 31.312 -14.836 2.156 1 88.31 343 GLU B CA 1
ATOM 8613 C C . GLU B 1 343 ? 30.5 -13.828 1.354 1 88.31 343 GLU B C 1
ATOM 8615 O O . GLU B 1 343 ? 30.547 -12.625 1.62 1 88.31 343 GLU B O 1
ATOM 8620 N N . MET B 1 344 ? 29.75 -14.367 0.429 1 89.94 344 MET B N 1
ATOM 8621 C CA . MET B 1 344 ? 28.984 -13.477 -0.438 1 89.94 344 MET B CA 1
ATOM 8622 C C . MET B 1 344 ? 27.547 -13.359 0.043 1 89.94 344 MET B C 1
ATOM 8624 O O . MET B 1 344 ? 26.672 -12.953 -0.718 1 89.94 344 MET B O 1
ATOM 8628 N N . SER B 1 345 ? 27.25 -13.484 1.273 1 90 345 SER B N 1
ATOM 8629 C CA . SER B 1 345 ? 25.891 -13.57 1.799 1 90 345 SER B CA 1
ATOM 8630 C C . SER B 1 345 ? 25.203 -12.203 1.774 1 90 345 SER B C 1
ATOM 8632 O O . SER B 1 345 ? 24.031 -12.109 1.446 1 90 345 SER B O 1
ATOM 8634 N N . SER B 1 346 ? 25.891 -11.109 2.037 1 88.75 346 SER B N 1
ATOM 8635 C CA . SER B 1 346 ? 25.281 -9.781 2.146 1 88.75 346 SER B CA 1
ATOM 8636 C C . SER B 1 346 ? 24.766 -9.297 0.796 1 88.75 346 SER B C 1
ATOM 8638 O O . SER B 1 346 ? 23.766 -8.578 0.73 1 88.75 346 SER B O 1
ATOM 8640 N N . SER B 1 347 ? 25.375 -9.773 -0.264 1 88.62 347 SER B N 1
ATOM 8641 C CA . SER B 1 347 ? 25 -9.305 -1.595 1 88.62 347 SER B CA 1
ATOM 8642 C C . SER B 1 347 ? 23.844 -10.117 -2.172 1 88.62 347 SER B C 1
ATOM 8644 O O . SER B 1 347 ? 23.234 -9.711 -3.16 1 88.62 347 SER B O 1
ATOM 8646 N N . ILE B 1 348 ? 23.562 -11.227 -1.522 1 92.62 348 ILE B N 1
ATOM 8647 C CA . ILE B 1 348 ? 22.625 -12.141 -2.168 1 92.62 348 ILE B CA 1
ATOM 8648 C C . ILE B 1 348 ? 21.328 -12.172 -1.38 1 92.62 348 ILE B C 1
ATOM 8650 O O . ILE B 1 348 ? 20.312 -12.672 -1.872 1 92.62 348 ILE B O 1
ATOM 8654 N N . ILE B 1 349 ? 21.203 -11.586 -0.262 1 90.81 349 ILE B N 1
ATOM 8655 C CA . ILE B 1 349 ? 20.078 -11.727 0.659 1 90.81 349 ILE B CA 1
ATOM 8656 C C . ILE B 1 349 ? 18.812 -11.164 0.013 1 90.81 349 ILE B C 1
ATOM 8658 O O . ILE B 1 349 ? 17.734 -11.758 0.123 1 90.81 349 ILE B O 1
ATOM 8662 N N . GLY B 1 350 ? 18.953 -10.047 -0.647 1 86.5 350 GLY B N 1
ATOM 8663 C CA . GLY B 1 350 ? 17.781 -9.477 -1.309 1 86.5 350 GLY B CA 1
ATOM 8664 C C . GLY B 1 350 ? 17.297 -10.32 -2.471 1 86.5 350 GLY B C 1
ATOM 8665 O O . GLY B 1 350 ? 16.094 -10.531 -2.621 1 86.5 350 GLY B O 1
ATOM 8666 N N . ASP B 1 351 ? 18.141 -10.859 -3.234 1 90.94 351 ASP B N 1
ATOM 8667 C CA . ASP B 1 351 ? 17.797 -11.703 -4.379 1 90.94 351 ASP B CA 1
ATOM 8668 C C . ASP B 1 351 ? 17.188 -13.023 -3.922 1 90.94 351 ASP B C 1
ATOM 8670 O O . ASP B 1 351 ? 16.25 -13.531 -4.543 1 90.94 351 ASP B O 1
ATOM 8674 N N . ALA B 1 352 ? 17.766 -13.477 -2.842 1 95.44 352 ALA B N 1
ATOM 8675 C CA . ALA B 1 352 ? 17.297 -14.758 -2.322 1 95.44 352 ALA B CA 1
ATOM 8676 C C . ALA B 1 352 ? 15.836 -14.648 -1.88 1 95.44 352 ALA B C 1
ATOM 8678 O O . ALA B 1 352 ? 15.055 -15.594 -2.051 1 95.44 352 ALA B O 1
ATOM 8679 N N . PHE B 1 353 ? 15.453 -13.547 -1.373 1 92.06 353 PHE B N 1
ATOM 8680 C CA . PHE B 1 353 ? 14.078 -13.336 -0.946 1 92.06 353 PHE B CA 1
ATOM 8681 C C . PHE B 1 353 ? 13.133 -13.32 -2.143 1 92.06 353 PHE B C 1
ATOM 8683 O O . PHE B 1 353 ? 12.055 -13.914 -2.096 1 92.06 353 PHE B O 1
ATOM 8690 N N . ALA B 1 354 ? 13.539 -12.688 -3.166 1 88.69 354 ALA B N 1
ATOM 8691 C CA . ALA B 1 354 ? 12.727 -12.625 -4.375 1 88.69 354 ALA B CA 1
ATOM 8692 C C . ALA B 1 354 ? 12.523 -14.008 -4.98 1 88.69 354 ALA B C 1
ATOM 8694 O O . ALA B 1 354 ? 11.414 -14.367 -5.371 1 88.69 354 ALA B O 1
ATOM 8695 N N . VAL B 1 355 ? 13.562 -14.75 -5.043 1 93.88 355 VAL B N 1
ATOM 8696 C CA . VAL B 1 355 ? 13.508 -16.109 -5.59 1 93.88 355 VAL B CA 1
ATOM 8697 C C . VAL B 1 355 ? 12.586 -16.969 -4.727 1 93.88 355 VAL B C 1
ATOM 8699 O O . VAL B 1 355 ? 11.805 -17.766 -5.25 1 93.88 355 VAL B O 1
ATOM 8702 N N . ALA B 1 356 ? 12.688 -16.75 -3.404 1 95.12 356 ALA B N 1
ATOM 8703 C CA . ALA B 1 356 ? 11.867 -17.516 -2.471 1 95.12 356 ALA B CA 1
ATOM 8704 C C . ALA B 1 356 ? 10.383 -17.25 -2.695 1 95.12 356 ALA B C 1
ATOM 8706 O O . ALA B 1 356 ? 9.586 -18.172 -2.783 1 95.12 356 ALA B O 1
ATOM 8707 N N . ILE B 1 357 ? 10.039 -16.062 -2.904 1 90.88 357 ILE B N 1
ATOM 8708 C CA . ILE B 1 357 ? 8.641 -15.672 -2.99 1 90.88 357 ILE B CA 1
ATOM 8709 C C . ILE B 1 357 ? 8.07 -16.078 -4.352 1 90.88 357 ILE B C 1
ATOM 8711 O O . ILE B 1 357 ? 6.965 -16.609 -4.441 1 90.88 357 ILE B O 1
ATOM 8715 N N . VAL B 1 358 ? 8.812 -15.875 -5.383 1 88.75 358 VAL B N 1
ATOM 8716 C CA . VAL B 1 358 ? 8.344 -16.188 -6.73 1 88.75 358 VAL B CA 1
ATOM 8717 C C . VAL B 1 358 ? 8.195 -17.703 -6.891 1 88.75 358 VAL B C 1
ATOM 8719 O O . VAL B 1 358 ? 7.184 -18.188 -7.402 1 88.75 358 VAL B O 1
ATOM 8722 N N . GLY B 1 359 ? 9.219 -18.344 -6.445 1 92.75 359 GLY B N 1
ATOM 8723 C CA . GLY B 1 359 ? 9.141 -19.797 -6.508 1 92.75 359 GLY B CA 1
ATOM 8724 C C . GLY B 1 359 ? 7.945 -20.359 -5.766 1 92.75 359 GLY B C 1
ATOM 8725 O O . GLY B 1 359 ? 7.23 -21.219 -6.289 1 92.75 359 GLY B O 1
ATOM 8726 N N . TYR B 1 360 ? 7.695 -19.812 -4.594 1 93.31 360 TYR B N 1
ATOM 8727 C CA . TYR B 1 360 ? 6.562 -20.25 -3.785 1 93.31 360 TYR B CA 1
ATOM 8728 C C . TYR B 1 360 ? 5.242 -19.875 -4.453 1 93.31 360 TYR B C 1
ATOM 8730 O O . TYR B 1 360 ? 4.316 -20.688 -4.496 1 93.31 360 TYR B O 1
ATOM 8738 N N . GLY B 1 361 ? 5.211 -18.734 -4.926 1 87.81 361 GLY B N 1
ATOM 8739 C CA . GLY B 1 361 ? 3.984 -18.25 -5.543 1 87.81 361 GLY B CA 1
ATOM 8740 C C . GLY B 1 361 ? 3.525 -19.125 -6.699 1 87.81 361 GLY B C 1
ATOM 8741 O O . GLY B 1 361 ? 2.344 -19.469 -6.797 1 87.81 361 GLY B O 1
ATOM 8742 N N . ILE B 1 362 ? 4.406 -19.516 -7.492 1 86.38 362 ILE B N 1
ATOM 8743 C CA . ILE B 1 362 ? 4.082 -20.359 -8.641 1 86.38 362 ILE B CA 1
ATOM 8744 C C . ILE B 1 362 ? 3.646 -21.75 -8.156 1 86.38 362 ILE B C 1
ATOM 8746 O O . ILE B 1 362 ? 2.645 -22.281 -8.633 1 86.38 362 ILE B O 1
ATOM 8750 N N . THR B 1 363 ? 4.348 -22.219 -7.215 1 92.19 363 THR B N 1
ATOM 8751 C CA . THR B 1 363 ? 4.07 -23.562 -6.715 1 92.19 363 THR B CA 1
ATOM 8752 C C . THR B 1 363 ? 2.699 -23.625 -6.051 1 92.19 363 THR B C 1
ATOM 8754 O O . THR B 1 363 ? 1.911 -24.531 -6.328 1 92.19 363 THR B O 1
ATOM 8757 N N . ILE B 1 364 ? 2.396 -22.672 -5.227 1 89 364 ILE B N 1
ATOM 8758 C CA . ILE B 1 364 ? 1.14 -22.703 -4.488 1 89 364 ILE B CA 1
ATOM 8759 C C . ILE B 1 364 ? -0.026 -22.438 -5.438 1 89 364 ILE B C 1
ATOM 8761 O O . ILE B 1 364 ? -1.112 -23 -5.27 1 89 364 ILE B O 1
ATOM 8765 N N . SER B 1 365 ? 0.163 -21.625 -6.402 1 83.62 365 SER B N 1
ATOM 8766 C CA . SER B 1 365 ? -0.873 -21.344 -7.391 1 83.62 365 SER B CA 1
ATOM 8767 C C . SER B 1 365 ? -1.262 -22.594 -8.164 1 83.62 365 SER B C 1
ATOM 8769 O O . SER B 1 365 ? -2.447 -22.906 -8.297 1 83.62 365 SER B O 1
ATOM 8771 N N . LEU B 1 366 ? -0.303 -23.328 -8.578 1 86.69 366 LEU B N 1
ATOM 8772 C CA . LEU B 1 366 ? -0.56 -24.562 -9.312 1 86.69 366 LEU B CA 1
ATOM 8773 C C . LEU B 1 366 ? -1.129 -25.641 -8.391 1 86.69 366 LEU B C 1
ATOM 8775 O O . LEU B 1 366 ? -2.023 -26.391 -8.781 1 86.69 366 LEU B O 1
ATOM 8779 N N . GLY B 1 367 ? -0.594 -25.672 -7.223 1 88.56 367 GLY B N 1
ATOM 8780 C CA . GLY B 1 367 ? -1.137 -26.609 -6.25 1 88.56 367 GLY B CA 1
ATOM 8781 C C . GLY B 1 367 ? -2.617 -26.406 -5.988 1 88.56 367 GLY B C 1
ATOM 8782 O O . GLY B 1 367 ? -3.381 -27.375 -5.93 1 88.56 367 GLY B O 1
ATOM 8783 N N . LYS B 1 368 ? -3.014 -25.281 -5.895 1 79.25 368 LYS B N 1
ATOM 8784 C CA . LYS B 1 368 ? -4.414 -24.969 -5.617 1 79.25 368 LYS B CA 1
ATOM 8785 C C . LYS B 1 368 ? -5.289 -25.266 -6.832 1 79.25 368 LYS B C 1
ATOM 8787 O O . LYS B 1 368 ? -6.434 -25.703 -6.688 1 79.25 368 LYS B O 1
ATOM 8792 N N . ILE B 1 369 ? -4.82 -25.047 -7.973 1 76.75 369 ILE B N 1
ATOM 8793 C CA . ILE B 1 369 ? -5.551 -25.344 -9.203 1 76.75 369 ILE B CA 1
ATOM 8794 C C . ILE B 1 369 ? -5.848 -26.844 -9.281 1 76.75 369 ILE B C 1
ATOM 8796 O O . ILE B 1 369 ? -6.992 -27.234 -9.5 1 76.75 369 ILE B O 1
ATOM 8800 N N . PHE B 1 370 ? -4.883 -27.609 -9.062 1 85.19 370 PHE B N 1
ATOM 8801 C CA . PHE B 1 370 ? -5.059 -29.047 -9.148 1 85.19 370 PHE B CA 1
ATOM 8802 C C . PHE B 1 370 ? -5.836 -29.578 -7.949 1 85.19 370 PHE B C 1
ATOM 8804 O O . PHE B 1 370 ? -6.598 -30.531 -8.062 1 85.19 370 PHE B O 1
ATOM 8811 N N . GLY B 1 371 ? -5.582 -28.938 -6.832 1 81.94 371 GLY B N 1
ATOM 8812 C CA . GLY B 1 371 ? -6.379 -29.297 -5.668 1 81.94 371 GLY B CA 1
ATOM 8813 C C . GLY B 1 371 ? -7.867 -29.109 -5.887 1 81.94 371 GLY B C 1
ATOM 8814 O O . GLY B 1 371 ? -8.656 -30 -5.57 1 81.94 371 GLY B O 1
ATOM 8815 N N . LEU B 1 372 ? -8.172 -28.125 -6.43 1 69.12 372 LEU B N 1
ATOM 8816 C CA . LEU B 1 372 ? -9.562 -27.844 -6.73 1 69.12 372 LEU B CA 1
ATOM 8817 C C . LEU B 1 372 ? -10.102 -28.797 -7.789 1 69.12 372 LEU B C 1
ATOM 8819 O O . LEU B 1 372 ? -11.227 -29.297 -7.672 1 69.12 372 LEU B O 1
ATOM 8823 N N . LYS B 1 373 ? -9.352 -29.047 -8.766 1 72.94 373 LYS B N 1
ATOM 8824 C CA . LYS B 1 373 ? -9.75 -29.922 -9.867 1 72.94 373 LYS B CA 1
ATOM 8825 C C . LYS B 1 373 ? -9.977 -31.344 -9.375 1 72.94 373 LYS B C 1
ATOM 8827 O O . LYS B 1 373 ? -10.875 -32.031 -9.852 1 72.94 373 LYS B O 1
ATOM 8832 N N . HIS B 1 374 ? -9.18 -31.734 -8.453 1 78.88 374 HIS B N 1
ATOM 8833 C CA . HIS B 1 374 ? -9.227 -33.125 -8.031 1 78.88 374 HIS B CA 1
ATOM 8834 C C . HIS B 1 374 ? -9.82 -33.25 -6.637 1 78.88 374 HIS B C 1
ATOM 8836 O O . HIS B 1 374 ? -9.789 -34.344 -6.043 1 78.88 374 HIS B O 1
ATOM 8842 N N . GLY B 1 375 ? -10.227 -32.156 -6.059 1 72.44 375 GLY B N 1
ATOM 8843 C CA . GLY B 1 375 ? -11.031 -32.188 -4.852 1 72.44 375 GLY B CA 1
ATOM 8844 C C . GLY B 1 375 ? -10.211 -32.406 -3.59 1 72.44 375 GLY B C 1
ATOM 8845 O O . GLY B 1 375 ? -10.57 -33.219 -2.73 1 72.44 375 GLY B O 1
ATOM 8846 N N . TYR B 1 376 ? -9.047 -31.891 -3.52 1 78 376 TYR B N 1
ATOM 8847 C CA . TYR B 1 376 ? -8.289 -31.922 -2.273 1 78 376 TYR B CA 1
ATOM 8848 C C . TYR B 1 376 ? -7.781 -30.531 -1.917 1 78 376 TYR B C 1
ATOM 8850 O O . TYR B 1 376 ? -7.82 -29.609 -2.744 1 78 376 TYR B O 1
ATOM 8858 N N . GLN B 1 377 ? -7.434 -30.375 -0.649 1 78.31 377 GLN B N 1
ATOM 8859 C CA . GLN B 1 377 ? -6.965 -29.062 -0.18 1 78.31 377 GLN B CA 1
ATOM 8860 C C . GLN B 1 377 ? -5.453 -29.062 0.018 1 78.31 377 GLN B C 1
ATOM 8862 O O . GLN B 1 377 ? -4.875 -30.078 0.444 1 78.31 377 GLN B O 1
ATOM 8867 N N . VAL B 1 378 ? -4.859 -28 -0.393 1 86.81 378 VAL B N 1
ATOM 8868 C CA . VAL B 1 378 ? -3.424 -27.812 -0.228 1 86.81 378 VAL B CA 1
ATOM 8869 C C . VAL B 1 378 ? -3.156 -26.812 0.892 1 86.81 378 VAL B C 1
ATOM 8871 O O . VAL B 1 378 ? -3.797 -25.766 0.958 1 86.81 378 VAL B O 1
ATOM 8874 N N . ASP B 1 379 ? -2.318 -27.172 1.801 1 88 379 ASP B N 1
ATOM 8875 C CA . ASP B 1 379 ? -1.936 -26.266 2.883 1 88 379 ASP B CA 1
ATOM 8876 C C . ASP B 1 379 ? -0.833 -25.312 2.436 1 88 379 ASP B C 1
ATOM 8878 O O . ASP B 1 379 ? 0.306 -25.734 2.213 1 88 379 ASP B O 1
ATOM 8882 N N . SER B 1 380 ? -1.137 -24.125 2.43 1 88.31 380 SER B N 1
ATOM 8883 C CA . SER B 1 380 ? -0.219 -23.109 1.905 1 88.31 380 SER B CA 1
ATOM 8884 C C . SER B 1 380 ? 1.053 -23.031 2.744 1 88.31 380 SER B C 1
ATOM 8886 O O . SER B 1 380 ? 2.15 -22.891 2.203 1 88.31 380 SER B O 1
ATOM 8888 N N . ASN B 1 381 ? 0.98 -23.125 4.066 1 91.44 381 ASN B N 1
ATOM 8889 C CA . ASN B 1 381 ? 2.154 -23.016 4.926 1 91.44 381 ASN B CA 1
ATOM 8890 C C . ASN B 1 381 ? 3.049 -24.25 4.797 1 91.44 381 ASN B C 1
ATOM 8892 O O . ASN B 1 381 ? 4.273 -24.141 4.789 1 91.44 381 ASN B O 1
ATOM 8896 N N . GLN B 1 382 ? 2.434 -25.359 4.68 1 92.62 382 GLN B N 1
ATOM 8897 C CA . GLN B 1 382 ? 3.205 -26.594 4.523 1 92.62 382 GLN B CA 1
ATOM 8898 C C . GLN B 1 382 ? 3.898 -26.625 3.164 1 92.62 382 GLN B C 1
ATOM 8900 O O . GLN B 1 382 ? 5.008 -27.156 3.045 1 92.62 382 GLN B O 1
ATOM 8905 N N . GLU B 1 383 ? 3.182 -26.141 2.207 1 94.25 383 GLU B N 1
ATOM 8906 C CA . GLU B 1 383 ? 3.805 -26.078 0.89 1 94.25 383 GLU B CA 1
ATOM 8907 C C . GLU B 1 383 ? 5.039 -25.172 0.904 1 94.25 383 GLU B C 1
ATOM 8909 O O . GLU B 1 383 ? 6.031 -25.469 0.236 1 94.25 383 GLU B O 1
ATOM 8914 N N . LEU B 1 384 ? 4.891 -24.125 1.626 1 94.5 384 LEU B N 1
ATOM 8915 C CA . LEU B 1 384 ? 6.016 -23.203 1.769 1 94.5 384 LEU B CA 1
ATOM 8916 C C . LEU B 1 384 ? 7.188 -23.891 2.463 1 94.5 384 LEU B C 1
ATOM 8918 O O . LEU B 1 384 ? 8.336 -23.75 2.029 1 94.5 384 LEU B O 1
ATOM 8922 N N . ILE B 1 385 ? 6.957 -24.656 3.479 1 95.88 385 ILE B N 1
ATOM 8923 C CA . ILE B 1 385 ? 7.988 -25.391 4.211 1 95.88 385 ILE B CA 1
ATOM 8924 C C . ILE B 1 385 ? 8.57 -26.484 3.326 1 95.88 385 ILE B C 1
ATOM 8926 O O . ILE B 1 385 ? 9.789 -26.688 3.291 1 95.88 385 ILE B O 1
ATOM 8930 N N . ALA B 1 386 ? 7.703 -27.156 2.627 1 96.81 386 ALA B N 1
ATOM 8931 C CA . ALA B 1 386 ? 8.148 -28.25 1.76 1 96.81 386 ALA B CA 1
ATOM 8932 C C . ALA B 1 386 ? 9.086 -27.734 0.672 1 96.81 386 ALA B C 1
ATOM 8934 O O . ALA B 1 386 ? 10.156 -28.312 0.446 1 96.81 386 ALA B O 1
ATOM 8935 N N . LEU B 1 387 ? 8.695 -26.688 0.02 1 96.88 387 LEU B N 1
ATOM 8936 C CA . LEU B 1 387 ? 9.547 -26.094 -1.009 1 96.88 387 LEU B CA 1
ATOM 8937 C C . LEU B 1 387 ? 10.82 -25.531 -0.398 1 96.88 387 LEU B C 1
ATOM 8939 O O . LEU B 1 387 ? 11.898 -25.625 -0.995 1 96.88 387 LEU B O 1
ATOM 8943 N N . GLY B 1 388 ? 10.664 -24.891 0.771 1 97.69 388 GLY B N 1
ATOM 8944 C CA . GLY B 1 388 ? 11.82 -24.375 1.479 1 97.69 388 GLY B CA 1
ATOM 8945 C C . GLY B 1 388 ? 12.836 -25.453 1.844 1 97.69 388 GLY B C 1
ATOM 8946 O O . GLY B 1 388 ? 14.039 -25.266 1.658 1 97.69 388 GLY B O 1
ATOM 8947 N N . LEU B 1 389 ? 12.359 -26.531 2.307 1 97.56 389 LEU B N 1
ATOM 8948 C CA . LEU B 1 389 ? 13.242 -27.641 2.65 1 97.56 389 LEU B CA 1
ATOM 8949 C C . LEU B 1 389 ? 13.906 -28.219 1.403 1 97.56 389 LEU B C 1
ATOM 8951 O O . LEU B 1 389 ? 15.062 -28.641 1.447 1 97.56 389 LEU B O 1
ATOM 8955 N N . SER B 1 390 ? 13.164 -28.281 0.358 1 97.88 390 SER B N 1
ATOM 8956 C CA . SER B 1 390 ? 13.727 -28.75 -0.906 1 97.88 390 SER B CA 1
ATOM 8957 C C . SER B 1 390 ? 14.898 -27.891 -1.352 1 97.88 390 SER B C 1
ATOM 8959 O O . SER B 1 390 ? 15.953 -28.406 -1.725 1 97.88 390 SER B O 1
ATOM 8961 N N . ASN B 1 391 ? 14.695 -26.562 -1.293 1 98.12 391 ASN B N 1
ATOM 8962 C CA . ASN B 1 391 ? 15.758 -25.641 -1.688 1 98.12 391 ASN B CA 1
ATOM 8963 C C . ASN B 1 391 ? 16.891 -25.609 -0.657 1 98.12 391 ASN B C 1
ATOM 8965 O O . ASN B 1 391 ? 18.062 -25.516 -1.016 1 98.12 391 ASN B O 1
ATOM 8969 N N . PHE B 1 392 ? 16.5 -25.719 0.594 1 97.5 392 PHE B N 1
ATOM 8970 C CA . PHE B 1 392 ? 17.484 -25.703 1.671 1 97.5 392 PHE B CA 1
ATOM 8971 C C . PHE B 1 392 ? 18.422 -26.906 1.561 1 97.5 392 PHE B C 1
ATOM 8973 O O . PHE B 1 392 ? 19.656 -26.734 1.567 1 97.5 392 PHE B O 1
ATOM 8980 N N . VAL B 1 393 ? 17.906 -28.047 1.411 1 96.44 393 VAL B N 1
ATOM 8981 C CA . VAL B 1 393 ? 18.703 -29.266 1.278 1 96.44 393 VAL B CA 1
ATOM 8982 C C . VAL B 1 393 ? 19.406 -29.266 -0.075 1 96.44 393 VAL B C 1
ATOM 8984 O O . VAL B 1 393 ? 20.562 -29.703 -0.181 1 96.44 393 VAL B O 1
ATOM 8987 N N . GLY B 1 394 ? 18.703 -28.828 -1.084 1 95.75 394 GLY B N 1
ATOM 8988 C CA . GLY B 1 394 ? 19.328 -28.719 -2.395 1 95.75 394 GLY B CA 1
ATOM 8989 C C . GLY B 1 394 ? 20.578 -27.859 -2.391 1 95.75 394 GLY B C 1
ATOM 8990 O O . GLY B 1 394 ? 21.531 -28.141 -3.107 1 95.75 394 GLY B O 1
ATOM 8991 N N . GLY B 1 395 ? 20.531 -26.812 -1.58 1 95.12 395 GLY B N 1
ATOM 8992 C CA . GLY B 1 395 ? 21.688 -25.938 -1.479 1 95.12 395 GLY B CA 1
ATOM 8993 C C . GLY B 1 395 ? 22.938 -26.656 -1.006 1 95.12 395 GLY B C 1
ATOM 8994 O O . GLY B 1 395 ? 24.047 -26.297 -1.405 1 95.12 395 GLY B O 1
ATOM 8995 N N . PHE B 1 396 ? 22.812 -27.703 -0.288 1 95.25 396 PHE B N 1
ATOM 8996 C CA . PHE B 1 396 ? 23.953 -28.484 0.201 1 95.25 396 PHE B CA 1
ATOM 8997 C C . PHE B 1 396 ? 24.453 -29.438 -0.876 1 95.25 396 PHE B C 1
ATOM 8999 O O . PHE B 1 396 ? 25.609 -29.859 -0.837 1 95.25 396 PHE B O 1
ATOM 9006 N N . PHE B 1 397 ? 23.625 -29.734 -1.827 1 94.81 397 PHE B N 1
ATOM 9007 C CA . PHE B 1 397 ? 24 -30.688 -2.869 1 94.81 397 PHE B CA 1
ATOM 9008 C C . PHE B 1 397 ? 24.266 -29.969 -4.188 1 94.81 397 PHE B C 1
ATOM 9010 O O . PHE B 1 397 ? 24.062 -30.531 -5.262 1 94.81 397 PHE B O 1
ATOM 9017 N N . GLN B 1 398 ? 24.531 -28.703 -4.07 1 94.19 398 GLN B N 1
ATOM 9018 C CA . GLN B 1 398 ? 24.953 -27.875 -5.191 1 94.19 398 GLN B CA 1
ATOM 9019 C C . GLN B 1 398 ? 23.844 -27.781 -6.246 1 94.19 398 GLN B C 1
ATOM 9021 O O . GLN B 1 398 ? 24.125 -27.859 -7.445 1 94.19 398 GLN B O 1
ATOM 9026 N N . CYS B 1 399 ? 22.656 -27.766 -5.777 1 96 399 CYS B N 1
ATOM 9027 C CA . CYS B 1 399 ? 21.5 -27.547 -6.645 1 96 399 CYS B CA 1
ATOM 9028 C C . CYS B 1 399 ? 21.094 -26.078 -6.656 1 96 399 CYS B C 1
ATOM 9030 O O . CYS B 1 399 ? 21.5 -25.312 -5.781 1 96 399 CYS B O 1
ATOM 9032 N N . PHE B 1 400 ? 20.453 -25.688 -7.707 1 96.38 400 PHE B N 1
ATOM 9033 C CA . PHE B 1 400 ? 19.875 -24.344 -7.719 1 96.38 400 PHE B CA 1
ATOM 9034 C C . PHE B 1 400 ? 18.359 -24.406 -7.531 1 96.38 400 PHE B C 1
ATOM 9036 O O . PHE B 1 400 ? 17.781 -25.484 -7.453 1 96.38 400 PHE B O 1
ATOM 9043 N N . GLY B 1 401 ? 17.797 -23.297 -7.348 1 96.12 401 GLY B N 1
ATOM 9044 C CA . GLY B 1 401 ? 16.422 -23.172 -6.891 1 96.12 401 GLY B CA 1
ATOM 9045 C C . GLY B 1 401 ? 15.438 -23.922 -7.766 1 96.12 401 GLY B C 1
ATOM 9046 O O . GLY B 1 401 ? 15.562 -23.922 -8.992 1 96.12 401 GLY B O 1
ATOM 9047 N N . VAL B 1 402 ? 14.438 -24.547 -7.059 1 96.44 402 VAL B N 1
ATOM 9048 C CA . VAL B 1 402 ? 13.438 -25.328 -7.777 1 96.44 402 VAL B CA 1
ATOM 9049 C C . VAL B 1 402 ? 12.055 -24.734 -7.547 1 96.44 402 VAL B C 1
ATOM 9051 O O . VAL B 1 402 ? 11.836 -24 -6.578 1 96.44 402 VAL B O 1
ATOM 9054 N N . SER B 1 403 ? 11.195 -24.953 -8.469 1 94.06 403 SER B N 1
ATOM 9055 C CA . SER B 1 403 ? 9.781 -24.609 -8.398 1 94.06 403 SER B CA 1
ATOM 9056 C C . SER B 1 403 ? 8.945 -25.547 -9.258 1 94.06 403 SER B C 1
ATOM 9058 O O . SER B 1 403 ? 9.438 -26.578 -9.727 1 94.06 403 SER B O 1
ATOM 9060 N N . CYS B 1 404 ? 7.703 -25.25 -9.336 1 92.12 404 CYS B N 1
ATOM 9061 C CA . CYS B 1 404 ? 6.797 -26.094 -10.109 1 92.12 404 CYS B CA 1
ATOM 9062 C C . CYS B 1 404 ? 6.648 -25.578 -11.531 1 92.12 404 CYS B C 1
ATOM 9064 O O . CYS B 1 404 ? 6.836 -24.375 -11.789 1 92.12 404 CYS B O 1
ATOM 9066 N N . SER B 1 405 ? 6.457 -26.531 -12.422 1 89.31 405 SER B N 1
ATOM 9067 C CA . SER B 1 405 ? 6.211 -26.203 -13.828 1 89.31 405 SER B CA 1
ATOM 9068 C C . SER B 1 405 ? 4.812 -26.641 -14.258 1 89.31 405 SER B C 1
ATOM 9070 O O . SER B 1 405 ? 4.379 -27.75 -13.945 1 89.31 405 SER B O 1
ATOM 9072 N N . MET B 1 406 ? 4.125 -25.812 -14.953 1 84.88 406 MET B N 1
ATOM 9073 C CA . MET B 1 406 ? 2.775 -26.109 -15.422 1 84.88 406 MET B CA 1
ATOM 9074 C C . MET B 1 406 ? 2.805 -27.219 -16.469 1 84.88 406 MET B C 1
ATOM 9076 O O . MET B 1 406 ? 1.972 -28.141 -16.438 1 84.88 406 MET B O 1
ATOM 9080 N N . SER B 1 407 ? 3.713 -27.125 -17.391 1 83.38 407 SER B N 1
ATOM 9081 C CA . SER B 1 407 ? 3.795 -28.109 -18.469 1 83.38 407 SER B CA 1
ATOM 9082 C C . SER B 1 407 ? 4.023 -29.516 -17.938 1 83.38 407 SER B C 1
ATOM 9084 O O . SER B 1 407 ? 3.297 -30.453 -18.281 1 83.38 407 SER B O 1
ATOM 9086 N N . ARG B 1 408 ? 4.98 -29.656 -17.047 1 90.19 408 ARG B N 1
ATOM 9087 C CA . ARG B 1 408 ? 5.273 -30.969 -16.469 1 90.19 408 ARG B CA 1
ATOM 9088 C C . ARG B 1 408 ? 4.125 -31.453 -15.594 1 90.19 408 ARG B C 1
ATOM 9090 O O . ARG B 1 408 ? 3.803 -32.656 -15.578 1 90.19 408 ARG B O 1
ATOM 9097 N N . SER B 1 409 ? 3.521 -30.562 -14.852 1 92.62 409 SER B N 1
ATOM 9098 C CA . SER B 1 409 ? 2.408 -30.922 -13.984 1 92.62 409 SER B CA 1
ATOM 9099 C C . SER B 1 409 ? 1.204 -31.391 -14.797 1 92.62 409 SER B C 1
ATOM 9101 O O . SER B 1 409 ? 0.506 -32.312 -14.398 1 92.62 409 SER B O 1
ATOM 9103 N N . LEU B 1 410 ? 0.997 -30.781 -15.93 1 86.94 410 LEU B N 1
ATOM 9104 C CA . LEU B 1 410 ? -0.104 -31.188 -16.797 1 86.94 410 LEU B CA 1
ATOM 9105 C C . LEU B 1 410 ? 0.141 -32.562 -17.391 1 86.94 410 LEU B C 1
ATOM 9107 O O . LEU B 1 410 ? -0.794 -33.344 -17.547 1 86.94 410 LEU B O 1
ATOM 9111 N N . VAL B 1 411 ? 1.342 -32.812 -17.75 1 86.69 411 VAL B N 1
ATOM 9112 C CA . VAL B 1 411 ? 1.692 -34.125 -18.266 1 86.69 411 VAL B CA 1
ATOM 9113 C C . VAL B 1 411 ? 1.489 -35.156 -17.156 1 86.69 411 VAL B C 1
ATOM 9115 O O . VAL B 1 411 ? 0.978 -36.25 -17.422 1 86.69 411 VAL B O 1
ATOM 9118 N N . GLN B 1 412 ? 1.886 -34.812 -15.984 1 92.06 412 GLN B N 1
ATOM 9119 C CA . GLN B 1 412 ? 1.69 -35.719 -14.859 1 92.06 412 GLN B CA 1
ATOM 9120 C C . GLN B 1 412 ? 0.209 -36.031 -14.648 1 92.06 412 GLN B C 1
ATOM 9122 O O . GLN B 1 412 ? -0.171 -37.188 -14.43 1 92.06 412 GLN B O 1
ATOM 9127 N N . GLU B 1 413 ? -0.591 -35.062 -14.758 1 89.12 413 GLU B N 1
ATOM 9128 C CA . GLU B 1 413 ? -2.027 -35.219 -14.555 1 89.12 413 GLU B CA 1
ATOM 9129 C C . GLU B 1 413 ? -2.676 -35.969 -15.711 1 89.12 413 GLU B C 1
ATOM 9131 O O . GLU B 1 413 ? -3.492 -36.875 -15.492 1 89.12 413 GLU B O 1
ATOM 9136 N N . SER B 1 414 ? -2.309 -35.625 -16.922 1 84.31 414 SER B N 1
ATOM 9137 C CA . SER B 1 414 ? -2.949 -36.188 -18.109 1 84.31 414 SER B CA 1
ATOM 9138 C C . SER B 1 414 ? -2.58 -37.656 -18.281 1 84.31 414 SER B C 1
ATOM 9140 O O . SER B 1 414 ? -3.346 -38.438 -18.875 1 84.31 414 SER B O 1
ATOM 9142 N N . THR B 1 415 ? -1.457 -38.031 -17.766 1 87.94 415 THR B N 1
ATOM 9143 C CA . THR B 1 415 ? -1.017 -39.406 -17.906 1 87.94 415 THR B CA 1
ATOM 9144 C C . THR B 1 415 ? -1.518 -40.25 -16.734 1 87.94 415 THR B C 1
ATOM 9146 O O . THR B 1 415 ? -1.188 -41.438 -16.641 1 87.94 415 THR B O 1
ATOM 9149 N N . GLY B 1 416 ? -2.191 -39.562 -15.812 1 86.88 416 GLY B N 1
ATOM 9150 C CA . GLY B 1 416 ? -2.896 -40.312 -14.781 1 86.88 416 GLY B CA 1
ATOM 9151 C C . GLY B 1 416 ? -2.199 -40.281 -13.43 1 86.88 416 GLY B C 1
ATOM 9152 O O . GLY B 1 416 ? -2.535 -41.031 -12.531 1 86.88 416 GLY B O 1
ATOM 9153 N N . GLY B 1 417 ? -1.223 -39.5 -13.328 1 91.44 417 GLY B N 1
ATOM 9154 C CA . GLY B 1 417 ? -0.563 -39.375 -12.039 1 91.44 417 GLY B CA 1
ATOM 9155 C C . GLY B 1 417 ? -1.5 -38.969 -10.922 1 91.44 417 GLY B C 1
ATOM 9156 O O . GLY B 1 417 ? -2.361 -38.094 -11.117 1 91.44 417 GLY B O 1
ATOM 9157 N N . GLN B 1 418 ? -1.289 -39.688 -9.727 1 89.81 418 GLN B N 1
ATOM 9158 C CA . GLN B 1 418 ? -2.23 -39.406 -8.648 1 89.81 418 GLN B CA 1
ATOM 9159 C C . GLN B 1 418 ? -1.504 -38.906 -7.402 1 89.81 418 GLN B C 1
ATOM 9161 O O . GLN B 1 418 ? -2.105 -38.25 -6.547 1 89.81 418 GLN B O 1
ATOM 9166 N N . THR B 1 419 ? -0.3 -39.25 -7.336 1 92.19 419 THR B N 1
ATOM 9167 C CA . THR B 1 419 ? 0.444 -38.844 -6.148 1 92.19 419 THR B CA 1
ATOM 9168 C C . THR B 1 419 ? 1.864 -38.438 -6.516 1 92.19 419 THR B C 1
ATOM 9170 O O . THR B 1 419 ? 2.238 -38.438 -7.688 1 92.19 419 THR B O 1
ATOM 9173 N N . GLN B 1 420 ? 2.672 -38.031 -5.488 1 93.75 420 GLN B N 1
ATOM 9174 C CA . GLN B 1 420 ? 4.051 -37.594 -5.684 1 93.75 420 GLN B CA 1
ATOM 9175 C C . GLN B 1 420 ? 4.98 -38.781 -5.902 1 93.75 420 GLN B C 1
ATOM 9177 O O . GLN B 1 420 ? 6.172 -38.625 -6.16 1 93.75 420 GLN B O 1
ATOM 9182 N N . LEU B 1 421 ? 4.43 -39.969 -5.906 1 94.31 421 LEU B N 1
ATOM 9183 C CA . LEU B 1 421 ? 5.234 -41.125 -6.254 1 94.31 421 LEU B CA 1
ATOM 9184 C C . LEU B 1 421 ? 5.727 -41.031 -7.695 1 94.31 421 LEU B C 1
ATOM 9186 O O . LEU B 1 421 ? 6.789 -41.562 -8.023 1 94.31 421 LEU B O 1
ATOM 9190 N N . ALA B 1 422 ? 4.965 -40.375 -8.5 1 94.62 422 ALA B N 1
ATOM 9191 C CA . ALA B 1 422 ? 5.395 -40.094 -9.875 1 94.62 422 ALA B CA 1
ATOM 9192 C C . ALA B 1 422 ? 6.73 -39.375 -9.891 1 94.62 422 ALA B C 1
ATOM 9194 O O . ALA B 1 422 ? 7.582 -39.625 -10.742 1 94.62 422 ALA B O 1
ATOM 9195 N N . SER B 1 423 ? 6.926 -38.469 -8.961 1 95.12 423 SER B N 1
ATOM 9196 C CA . SER B 1 423 ? 8.172 -37.719 -8.875 1 95.12 423 SER B CA 1
ATOM 9197 C C . SER B 1 423 ? 9.344 -38.625 -8.5 1 95.12 423 SER B C 1
ATOM 9199 O O . SER B 1 423 ? 10.469 -38.406 -8.953 1 95.12 423 SER B O 1
ATOM 9201 N N . VAL B 1 424 ? 9.102 -39.625 -7.684 1 95.56 424 VAL B N 1
ATOM 9202 C CA . VAL B 1 424 ? 10.148 -40.562 -7.293 1 95.56 424 VAL B CA 1
ATOM 9203 C C . VAL B 1 424 ? 10.578 -41.375 -8.5 1 95.56 424 VAL B C 1
ATOM 9205 O O . VAL B 1 424 ? 11.773 -41.625 -8.703 1 95.56 424 VAL B O 1
ATOM 9208 N N . VAL B 1 425 ? 9.656 -41.781 -9.25 1 95.94 425 VAL B N 1
ATOM 9209 C CA . VAL B 1 425 ? 9.953 -42.531 -10.461 1 95.94 425 VAL B CA 1
ATOM 9210 C C . VAL B 1 425 ? 10.766 -41.688 -11.422 1 95.94 425 VAL B C 1
ATOM 9212 O O . VAL B 1 425 ? 11.727 -42.156 -12.031 1 95.94 425 VAL B O 1
ATOM 9215 N N . SER B 1 426 ? 10.328 -40.469 -11.578 1 95.5 426 SER B N 1
ATOM 9216 C CA . SER B 1 426 ? 11.094 -39.562 -12.406 1 95.5 426 SER B CA 1
ATOM 9217 C C . SER B 1 426 ? 12.523 -39.406 -11.898 1 95.5 426 SER B C 1
ATOM 9219 O O . SER B 1 426 ? 13.469 -39.344 -12.688 1 95.5 426 SER B O 1
ATOM 9221 N N . CYS B 1 427 ? 12.703 -39.375 -10.602 1 95.88 427 CYS B N 1
ATOM 9222 C CA . CYS B 1 427 ? 14.023 -39.25 -9.992 1 95.88 427 CYS B CA 1
ATOM 9223 C C . CYS B 1 427 ? 14.875 -40.5 -10.266 1 95.88 427 CYS B C 1
ATOM 9225 O O . CYS B 1 427 ? 16.094 -40.375 -10.438 1 95.88 427 CYS B O 1
ATOM 9227 N N . ILE B 1 428 ? 14.258 -41.594 -10.305 1 95.5 428 ILE B N 1
ATOM 9228 C CA . ILE B 1 428 ? 14.992 -42.812 -10.594 1 95.5 428 ILE B CA 1
ATOM 9229 C C . ILE B 1 428 ? 15.531 -42.75 -12.023 1 95.5 428 ILE B C 1
ATOM 9231 O O . ILE B 1 428 ? 16.688 -43.125 -12.266 1 95.5 428 ILE B O 1
ATOM 9235 N N . LEU B 1 429 ? 14.75 -42.344 -12.852 1 93.12 429 LEU B N 1
ATOM 9236 C CA . LEU B 1 429 ? 15.195 -42.188 -14.227 1 93.12 429 LEU B CA 1
ATOM 9237 C C . LEU B 1 429 ? 16.375 -41.219 -14.32 1 93.12 429 LEU B C 1
ATOM 9239 O O . LEU B 1 429 ? 17.359 -41.5 -15 1 93.12 429 LEU B O 1
ATOM 9243 N N . ILE B 1 430 ? 16.281 -40.125 -13.703 1 93.44 430 ILE B N 1
ATOM 9244 C CA . ILE B 1 430 ? 17.344 -39.094 -13.711 1 93.44 430 ILE B CA 1
ATOM 9245 C C . ILE B 1 430 ? 18.594 -39.688 -13.062 1 93.44 430 ILE B C 1
ATOM 9247 O O . ILE B 1 430 ? 19.719 -39.406 -13.523 1 93.44 430 ILE B O 1
ATOM 9251 N N . LEU B 1 431 ? 18.422 -40.406 -12.016 1 93.75 431 LEU B N 1
ATOM 9252 C CA . LEU B 1 431 ? 19.531 -41.062 -11.344 1 93.75 431 LEU B CA 1
ATOM 9253 C C . LEU B 1 431 ? 20.281 -42 -12.289 1 93.75 431 LEU B C 1
ATOM 9255 O O . LEU B 1 431 ? 21.516 -42 -12.305 1 93.75 431 LEU B O 1
ATOM 9259 N N . VAL B 1 432 ? 19.562 -42.688 -13.086 1 91.44 432 VAL B N 1
ATOM 9260 C CA . VAL B 1 432 ? 20.172 -43.594 -14.055 1 91.44 432 VAL B CA 1
ATOM 9261 C C . VAL B 1 432 ? 20.969 -42.781 -15.078 1 91.44 432 VAL B C 1
ATOM 9263 O O . VAL B 1 432 ? 22.078 -43.188 -15.461 1 91.44 432 VAL B O 1
ATOM 9266 N N . VAL B 1 433 ? 20.406 -41.75 -15.43 1 87.75 433 VAL B N 1
ATOM 9267 C CA . VAL B 1 433 ? 21.094 -40.906 -16.406 1 87.75 433 VAL B CA 1
ATOM 9268 C C . VAL B 1 433 ? 22.375 -40.312 -15.805 1 87.75 433 VAL B C 1
ATOM 9270 O O . VAL B 1 433 ? 23.422 -40.312 -16.453 1 87.75 433 VAL B O 1
ATOM 9273 N N . ILE B 1 434 ? 22.328 -39.875 -14.617 1 89.06 434 ILE B N 1
ATOM 9274 C CA . ILE B 1 434 ? 23.484 -39.281 -13.93 1 89.06 434 ILE B CA 1
ATOM 9275 C C . ILE B 1 434 ? 24.578 -40.344 -13.773 1 89.06 434 ILE B C 1
ATOM 9277 O O . ILE B 1 434 ? 25.766 -40.031 -13.93 1 89.06 434 ILE B O 1
ATOM 9281 N N . LEU B 1 435 ? 24.219 -41.531 -13.539 1 88.69 435 LEU B N 1
ATOM 9282 C CA . LEU B 1 435 ? 25.188 -42.562 -13.211 1 88.69 435 LEU B CA 1
ATOM 9283 C C . LEU B 1 435 ? 25.766 -43.188 -14.484 1 88.69 435 LEU B C 1
ATOM 9285 O O . LEU B 1 435 ? 26.938 -43.594 -14.516 1 88.69 435 LEU B O 1
ATOM 9289 N N . GLU B 1 436 ? 25.016 -43.312 -15.57 1 84.75 436 GLU B N 1
ATOM 9290 C CA . GLU B 1 436 ? 25.469 -44.125 -16.688 1 84.75 436 GLU B CA 1
ATOM 9291 C C . GLU B 1 436 ? 25.531 -43.312 -17.984 1 84.75 436 GLU B C 1
ATOM 9293 O O . GLU B 1 436 ? 26.391 -43.562 -18.828 1 84.75 436 GLU B O 1
ATOM 9298 N N . ILE B 1 437 ? 24.688 -42.438 -18.188 1 78.38 437 ILE B N 1
ATOM 9299 C CA . ILE B 1 437 ? 24.453 -41.875 -19.516 1 78.38 437 ILE B CA 1
ATOM 9300 C C . ILE B 1 437 ? 24.953 -40.438 -19.594 1 78.38 437 ILE B C 1
ATOM 9302 O O . ILE B 1 437 ? 25.125 -39.906 -20.688 1 78.38 437 ILE B O 1
ATOM 9306 N N . GLY B 1 438 ? 25.375 -39.938 -18.578 1 75.69 438 GLY B N 1
ATOM 9307 C CA . GLY B 1 438 ? 25.719 -38.531 -18.547 1 75.69 438 GLY B CA 1
ATOM 9308 C C . GLY B 1 438 ? 26.844 -38.156 -19.516 1 75.69 438 GLY B C 1
ATOM 9309 O O . GLY B 1 438 ? 26.797 -37.125 -20.156 1 75.69 438 GLY B O 1
ATOM 9310 N N . SER B 1 439 ? 27.75 -38.938 -19.734 1 78.31 439 SER B N 1
ATOM 9311 C CA . SER B 1 439 ? 28.922 -38.688 -20.562 1 78.31 439 SER B CA 1
ATOM 9312 C C . SER B 1 439 ? 28.531 -38.625 -22.047 1 78.31 439 SER B C 1
ATOM 9314 O O . SER B 1 439 ? 29.234 -38 -22.844 1 78.31 439 SER B O 1
ATOM 9316 N N . LEU B 1 440 ? 27.406 -39.156 -22.25 1 80.69 440 LEU B N 1
ATOM 9317 C CA . LEU B 1 440 ? 26.969 -39.219 -23.641 1 80.69 440 LEU B CA 1
ATOM 9318 C C . LEU B 1 440 ? 26.484 -37.844 -24.094 1 80.69 440 LEU B C 1
ATOM 9320 O O . LEU B 1 440 ? 26.469 -37.562 -25.297 1 80.69 440 LEU B O 1
ATOM 9324 N N . PHE B 1 441 ? 26.125 -37 -23.219 1 85.25 441 PHE B N 1
ATOM 9325 C CA . PHE B 1 441 ? 25.562 -35.688 -23.578 1 85.25 441 PHE B CA 1
ATOM 9326 C C . PHE B 1 441 ? 26.641 -34.625 -23.625 1 85.25 441 PHE B C 1
ATOM 9328 O O . PHE B 1 441 ? 26.344 -33.438 -23.781 1 85.25 441 PHE B O 1
ATOM 9335 N N . SER B 1 442 ? 27.875 -35 -23.531 1 86.88 442 SER B N 1
ATOM 9336 C CA . SER B 1 442 ? 28.984 -34.062 -23.547 1 86.88 442 SER B CA 1
ATOM 9337 C C . SER B 1 442 ? 29.094 -33.344 -24.891 1 86.88 442 SER B C 1
ATOM 9339 O O . SER B 1 442 ? 29.531 -32.188 -24.953 1 86.88 442 SER B O 1
ATOM 9341 N N . ALA B 1 443 ? 28.625 -34 -25.953 1 90.81 443 ALA B N 1
ATOM 9342 C CA . ALA B 1 443 ? 28.75 -33.406 -27.297 1 90.81 443 ALA B CA 1
ATOM 9343 C C . ALA B 1 443 ? 27.484 -32.688 -27.688 1 90.81 443 ALA B C 1
ATOM 9345 O O . ALA B 1 443 ? 27.359 -32.188 -28.828 1 90.81 443 ALA B O 1
ATOM 9346 N N . LEU B 1 444 ? 26.641 -32.5 -26.781 1 92.56 444 LEU B N 1
ATOM 9347 C CA . LEU B 1 444 ? 25.375 -31.828 -27.062 1 92.56 444 LEU B CA 1
ATOM 9348 C C . LEU B 1 444 ? 25.594 -30.328 -27.281 1 92.56 444 LEU B C 1
ATOM 9350 O O . LEU B 1 444 ? 26.141 -29.656 -26.422 1 92.56 444 LEU B O 1
ATOM 9354 N N . PRO B 1 445 ? 25.234 -29.828 -28.484 1 93.94 445 PRO B N 1
ATOM 9355 C CA . PRO B 1 445 ? 25.359 -28.391 -28.703 1 93.94 445 PRO B CA 1
ATOM 9356 C C . PRO B 1 445 ? 24.469 -27.562 -27.781 1 93.94 445 PRO B C 1
ATOM 9358 O O . PRO B 1 445 ? 23.297 -27.891 -27.578 1 93.94 445 PRO B O 1
ATOM 9361 N N . LYS B 1 446 ? 24.984 -26.5 -27.234 1 93.44 446 LYS B N 1
ATOM 9362 C CA . LYS B 1 446 ? 24.219 -25.594 -26.375 1 93.44 446 LYS B CA 1
ATOM 9363 C C . LYS B 1 446 ? 23.062 -24.953 -27.125 1 93.44 446 LYS B C 1
ATOM 9365 O O . LYS B 1 446 ? 22.031 -24.641 -26.531 1 93.44 446 LYS B O 1
ATOM 9370 N N . ALA B 1 447 ? 23.156 -24.812 -28.375 1 95.25 447 ALA B N 1
ATOM 9371 C CA . ALA B 1 447 ? 22.109 -24.25 -29.234 1 95.25 447 ALA B CA 1
ATOM 9372 C C . ALA B 1 447 ? 20.828 -25.078 -29.172 1 95.25 447 ALA B C 1
ATOM 9374 O O . ALA B 1 447 ? 19.734 -24.547 -29.266 1 95.25 447 ALA B O 1
ATOM 9375 N N . VAL B 1 448 ? 21.016 -26.359 -29.031 1 94.88 448 VAL B N 1
ATOM 9376 C CA . VAL B 1 448 ? 19.875 -27.266 -28.953 1 94.88 448 VAL B CA 1
ATOM 9377 C C . VAL B 1 448 ? 19.094 -26.984 -27.672 1 94.88 448 VAL B C 1
ATOM 9379 O O . VAL B 1 448 ? 17.875 -26.891 -27.688 1 94.88 448 VAL B O 1
ATOM 9382 N N . LEU B 1 449 ? 19.766 -26.859 -26.625 1 90.81 449 LEU B N 1
ATOM 9383 C CA . LEU B 1 449 ? 19.141 -26.562 -25.344 1 90.81 449 LEU B CA 1
ATOM 9384 C C . LEU B 1 449 ? 18.453 -25.219 -25.359 1 90.81 449 LEU B C 1
ATOM 9386 O O . LEU B 1 449 ? 17.328 -25.078 -24.859 1 90.81 449 LEU B O 1
ATOM 9390 N N . ALA B 1 450 ? 19.047 -24.25 -25.875 1 94.06 450 ALA B N 1
ATOM 9391 C CA . ALA B 1 450 ? 18.469 -22.906 -26 1 94.06 450 ALA B CA 1
ATOM 9392 C C . ALA B 1 450 ? 17.172 -22.953 -26.828 1 94.06 450 ALA B C 1
ATOM 9394 O O . ALA B 1 450 ? 16.203 -22.281 -26.484 1 94.06 450 ALA B O 1
ATOM 9395 N N . SER B 1 451 ? 17.203 -23.734 -27.859 1 95.12 451 SER B N 1
ATOM 9396 C CA . SER B 1 451 ? 16.047 -23.859 -28.734 1 95.12 451 SER B CA 1
ATOM 9397 C C . SER B 1 451 ? 14.867 -24.516 -28 1 95.12 451 SER B C 1
ATOM 9399 O O . SER B 1 451 ? 13.719 -24.109 -28.172 1 95.12 451 SER B O 1
ATOM 9401 N N . ILE B 1 452 ? 15.219 -25.438 -27.219 1 90.38 452 ILE B N 1
ATOM 9402 C CA . ILE B 1 452 ? 14.188 -26.094 -26.406 1 90.38 452 ILE B CA 1
ATOM 9403 C C . ILE B 1 452 ? 13.539 -25.078 -25.469 1 90.38 452 ILE B C 1
ATOM 9405 O O . ILE B 1 452 ? 12.312 -25.016 -25.359 1 90.38 452 ILE B O 1
ATOM 9409 N N . ILE B 1 453 ? 14.297 -24.266 -24.828 1 89.88 453 ILE B N 1
ATOM 9410 C CA . ILE B 1 453 ? 13.812 -23.25 -23.906 1 89.88 453 ILE B CA 1
ATOM 9411 C C . ILE B 1 453 ? 12.883 -22.281 -24.641 1 89.88 453 ILE B C 1
ATOM 9413 O O . ILE B 1 453 ? 11.781 -22 -24.156 1 89.88 453 ILE B O 1
ATOM 9417 N N . ILE B 1 454 ? 13.297 -21.828 -25.781 1 93.75 454 ILE B N 1
ATOM 9418 C CA . ILE B 1 454 ? 12.578 -20.797 -26.516 1 93.75 454 ILE B CA 1
ATOM 9419 C C . ILE B 1 454 ? 11.211 -21.328 -26.938 1 93.75 454 ILE B C 1
ATOM 9421 O O . ILE B 1 454 ? 10.195 -20.656 -26.797 1 93.75 454 ILE B O 1
ATOM 9425 N N . ILE B 1 455 ? 11.141 -22.547 -27.422 1 91.19 455 ILE B N 1
ATOM 9426 C CA . ILE B 1 455 ? 9.891 -23.125 -27.906 1 91.19 455 ILE B CA 1
ATOM 9427 C C . ILE B 1 455 ? 8.938 -23.344 -26.719 1 91.19 455 ILE B C 1
ATOM 9429 O O . ILE B 1 455 ? 7.727 -23.188 -26.859 1 91.19 455 ILE B O 1
ATOM 9433 N N . ASN B 1 456 ? 9.516 -23.625 -25.609 1 86.44 456 ASN B N 1
ATOM 9434 C CA . ASN B 1 456 ? 8.703 -23.859 -24.422 1 86.44 456 ASN B CA 1
ATOM 9435 C C . ASN B 1 456 ? 8.141 -22.562 -23.859 1 86.44 456 ASN B C 1
ATOM 9437 O O . ASN B 1 456 ? 7.25 -22.578 -23 1 86.44 456 ASN B O 1
ATOM 9441 N N . LEU B 1 457 ? 8.609 -21.438 -24.312 1 90.12 457 LEU B N 1
ATOM 9442 C CA . LEU B 1 457 ? 8.141 -20.141 -23.859 1 90.12 457 LEU B CA 1
ATOM 9443 C C . LEU B 1 457 ? 6.828 -19.766 -24.531 1 90.12 457 LEU B C 1
ATOM 9445 O O . LEU B 1 457 ? 6.195 -18.766 -24.172 1 90.12 457 LEU B O 1
ATOM 9449 N N . GLN B 1 458 ? 6.383 -20.516 -25.484 1 89.88 458 GLN B N 1
ATOM 9450 C CA . GLN B 1 458 ? 5.219 -20.188 -26.297 1 89.88 458 GLN B CA 1
ATOM 9451 C C . GLN B 1 458 ? 3.984 -19.969 -25.438 1 89.88 458 GLN B C 1
ATOM 9453 O O . GLN B 1 458 ? 3.209 -19.031 -25.672 1 89.88 458 GLN B O 1
ATOM 9458 N N . GLY B 1 459 ? 3.816 -20.781 -24.438 1 85.69 459 GLY B N 1
ATOM 9459 C CA . GLY B 1 459 ? 2.672 -20.641 -23.547 1 85.69 459 GLY B CA 1
ATOM 9460 C C . GLY B 1 459 ? 2.678 -19.344 -22.766 1 85.69 459 GLY B C 1
ATOM 9461 O O . GLY B 1 459 ? 1.626 -18.734 -22.562 1 85.69 459 GLY B O 1
ATOM 9462 N N . MET B 1 460 ? 3.832 -18.922 -22.391 1 87.5 460 MET B N 1
ATOM 9463 C CA . MET B 1 460 ? 3.963 -17.688 -21.609 1 87.5 460 MET B CA 1
ATOM 9464 C C . MET B 1 460 ? 3.727 -16.469 -22.484 1 87.5 460 MET B C 1
ATOM 9466 O O . MET B 1 460 ? 3.131 -15.484 -22.031 1 87.5 460 MET B O 1
ATOM 9470 N N . PHE B 1 461 ? 4.098 -16.547 -23.781 1 92.88 461 PHE B N 1
ATOM 9471 C CA . PHE B 1 461 ? 3.922 -15.414 -24.688 1 92.88 461 PHE B CA 1
ATOM 9472 C C . PHE B 1 461 ? 2.461 -15.273 -25.094 1 92.88 461 PHE B C 1
ATOM 9474 O O . PHE B 1 461 ? 2.021 -14.188 -25.469 1 92.88 461 PHE B O 1
ATOM 9481 N N . LYS B 1 462 ? 1.714 -16.359 -24.969 1 92.44 462 LYS B N 1
ATOM 9482 C CA . LYS B 1 462 ? 0.285 -16.297 -25.266 1 92.44 462 LYS B CA 1
ATOM 9483 C C . LYS B 1 462 ? -0.448 -15.422 -24.25 1 92.44 462 LYS B C 1
ATOM 9485 O O . LYS B 1 462 ? -1.557 -14.953 -24.516 1 92.44 462 LYS B O 1
ATOM 9490 N N . GLN B 1 463 ? 0.155 -15.172 -23.172 1 91.81 463 GLN B N 1
ATOM 9491 C CA . GLN B 1 463 ? -0.452 -14.367 -22.125 1 91.81 463 GLN B CA 1
ATOM 9492 C C . GLN B 1 463 ? -0.557 -12.898 -22.531 1 91.81 463 GLN B C 1
ATOM 9494 O O . GLN B 1 463 ? -1.264 -12.117 -21.906 1 91.81 463 GLN B O 1
ATOM 9499 N N . PHE B 1 464 ? 0.072 -12.5 -23.703 1 93.88 464 PHE B N 1
ATOM 9500 C CA . PHE B 1 464 ? -0.094 -11.148 -24.234 1 93.88 464 PHE B CA 1
ATOM 9501 C C . PHE B 1 464 ? -1.546 -10.891 -24.625 1 93.88 464 PHE B C 1
ATOM 9503 O O . PHE B 1 464 ? -1.982 -9.742 -24.688 1 93.88 464 PHE B O 1
ATOM 9510 N N . ARG B 1 465 ? -2.262 -11.977 -24.75 1 93.56 465 ARG B N 1
ATOM 9511 C CA . ARG B 1 465 ? -3.678 -11.852 -25.078 1 93.56 465 ARG B CA 1
ATOM 9512 C C . ARG B 1 465 ? -4.477 -11.32 -23.906 1 93.56 465 ARG B C 1
ATOM 9514 O O . ARG B 1 465 ? -5.594 -10.82 -24.078 1 93.56 465 ARG B O 1
ATOM 9521 N N . ASP B 1 466 ? -3.869 -11.414 -22.797 1 92.44 466 ASP B N 1
ATOM 9522 C CA . ASP B 1 466 ? -4.535 -10.922 -21.594 1 92.44 466 ASP B CA 1
ATOM 9523 C C . ASP B 1 466 ? -4.777 -9.414 -21.672 1 92.44 466 ASP B C 1
ATOM 9525 O O . ASP B 1 466 ? -5.723 -8.898 -21.078 1 92.44 466 ASP B O 1
ATOM 9529 N N . ILE B 1 467 ? -3.932 -8.711 -22.453 1 94.25 467 ILE B N 1
ATOM 9530 C CA . ILE B 1 467 ? -4.07 -7.262 -22.578 1 94.25 467 ILE B CA 1
ATOM 9531 C C . ILE B 1 467 ? -5.426 -6.926 -23.203 1 94.25 467 ILE B C 1
ATOM 9533 O O . ILE B 1 467 ? -6.148 -6.059 -22.703 1 94.25 467 ILE B O 1
ATOM 9537 N N . CYS B 1 468 ? -5.797 -7.703 -24.203 1 92.94 468 CYS B N 1
ATOM 9538 C CA . CYS B 1 468 ? -7.082 -7.488 -24.859 1 92.94 468 CYS B CA 1
ATOM 9539 C C . CYS B 1 468 ? -8.234 -7.883 -23.938 1 92.94 468 CYS B C 1
ATOM 9541 O O . CYS B 1 468 ? -9.258 -7.191 -23.891 1 92.94 468 CYS B O 1
ATOM 9543 N N . HIS B 1 469 ? -8.008 -8.914 -23.25 1 91.62 469 HIS B N 1
ATOM 9544 C CA . HIS B 1 469 ? -9.047 -9.398 -22.344 1 91.62 469 HIS B CA 1
ATOM 9545 C C . HIS B 1 469 ? -9.289 -8.406 -21.219 1 91.62 469 HIS B C 1
ATOM 9547 O O . HIS B 1 469 ? -10.438 -8.031 -20.938 1 91.62 469 HIS B O 1
ATOM 9553 N N . PHE B 1 470 ? -8.242 -7.91 -20.594 1 91.69 470 PHE B N 1
ATOM 9554 C CA . PHE B 1 470 ? -8.383 -7.012 -19.453 1 91.69 470 PHE B CA 1
ATOM 9555 C C . PHE B 1 470 ? -8.844 -5.633 -19.906 1 91.69 470 PHE B C 1
ATOM 9557 O O . PHE B 1 470 ? -9.523 -4.922 -19.156 1 91.69 470 PHE B O 1
ATOM 9564 N N . TRP B 1 471 ? -8.477 -5.301 -21.172 1 91.38 471 TRP B N 1
ATOM 9565 C CA . TRP B 1 471 ? -8.922 -4.023 -21.719 1 91.38 471 TRP B CA 1
ATOM 9566 C C . TRP B 1 471 ? -10.445 -3.955 -21.766 1 91.38 471 TRP B C 1
ATOM 9568 O O . TRP B 1 471 ? -11.039 -2.902 -21.5 1 91.38 471 TRP B O 1
ATOM 9578 N N . LYS B 1 472 ? -11.055 -5.113 -21.891 1 89.88 472 LYS B N 1
ATOM 9579 C CA . LYS B 1 472 ? -12.508 -5.172 -22.016 1 89.88 472 LYS B CA 1
ATOM 9580 C C . LYS B 1 472 ? -13.156 -5.406 -20.656 1 89.88 472 LYS B C 1
ATOM 9582 O O . LYS B 1 472 ? -14.281 -4.961 -20.406 1 89.88 472 LYS B O 1
ATOM 9587 N N . THR B 1 473 ? -12.477 -6.027 -19.844 1 89.56 473 THR B N 1
ATOM 9588 C CA . THR B 1 473 ? -13.141 -6.508 -18.641 1 89.56 473 THR B CA 1
ATOM 9589 C C . THR B 1 473 ? -12.805 -5.617 -17.438 1 89.56 473 THR B C 1
ATOM 9591 O O . THR B 1 473 ? -13.688 -5.277 -16.641 1 89.56 473 THR B O 1
ATOM 9594 N N . ASN B 1 474 ? -11.531 -5.293 -17.234 1 92.5 474 ASN B N 1
ATOM 9595 C CA . ASN B 1 474 ? -11.125 -4.547 -16.047 1 92.5 474 ASN B CA 1
ATOM 9596 C C . ASN B 1 474 ? -9.875 -3.707 -16.328 1 92.5 474 ASN B C 1
ATOM 9598 O O . ASN B 1 474 ? -8.766 -4.234 -16.359 1 92.5 474 ASN B O 1
ATOM 9602 N N . LYS B 1 475 ? -9.969 -2.486 -16.25 1 92.06 475 LYS B N 1
ATOM 9603 C CA . LYS B 1 475 ? -8.891 -1.569 -16.594 1 92.06 475 LYS B CA 1
ATOM 9604 C C . LYS B 1 475 ? -7.828 -1.52 -15.5 1 92.06 475 LYS B C 1
ATOM 9606 O O . LYS B 1 475 ? -6.645 -1.327 -15.781 1 92.06 475 LYS B O 1
ATOM 9611 N N . VAL B 1 476 ? -8.227 -1.666 -14.312 1 91.69 476 VAL B N 1
ATOM 9612 C CA . VAL B 1 476 ? -7.27 -1.646 -13.211 1 91.69 476 VAL B CA 1
ATOM 9613 C C . VAL B 1 476 ? -6.359 -2.869 -13.297 1 91.69 476 VAL B C 1
ATOM 9615 O O . VAL B 1 476 ? -5.141 -2.756 -13.141 1 91.69 476 VAL B O 1
ATOM 9618 N N . ASP B 1 477 ? -6.91 -4.008 -13.562 1 92.81 477 ASP B N 1
ATOM 9619 C CA . ASP B 1 477 ? -6.117 -5.227 -13.727 1 92.81 477 ASP B CA 1
ATOM 9620 C C . ASP B 1 477 ? -5.195 -5.121 -14.938 1 92.81 477 ASP B C 1
ATOM 9622 O O . ASP B 1 477 ? -4.09 -5.672 -14.93 1 92.81 477 ASP B O 1
ATOM 9626 N N . LEU B 1 478 ? -5.695 -4.414 -15.945 1 95.31 478 LEU B N 1
ATOM 9627 C CA . LEU B 1 478 ? -4.84 -4.168 -17.109 1 95.31 478 LEU B CA 1
ATOM 9628 C C . LEU B 1 478 ? -3.623 -3.336 -16.719 1 95.31 478 LEU B C 1
ATOM 9630 O O . LEU B 1 478 ? -2.504 -3.631 -17.141 1 95.31 478 LEU B O 1
ATOM 9634 N N . MET B 1 479 ? -3.83 -2.322 -15.922 1 95.69 479 MET B N 1
ATOM 9635 C CA . MET B 1 479 ? -2.725 -1.479 -15.477 1 95.69 479 MET B CA 1
ATOM 9636 C C . MET B 1 479 ? -1.714 -2.287 -14.672 1 95.69 479 MET B C 1
ATOM 9638 O O . MET B 1 479 ? -0.504 -2.107 -14.82 1 95.69 479 MET B O 1
ATOM 9642 N N . ILE B 1 480 ? -2.207 -3.145 -13.828 1 94.69 480 ILE B N 1
ATOM 9643 C CA . ILE B 1 480 ? -1.325 -3.988 -13.023 1 94.69 480 ILE B CA 1
ATOM 9644 C C . ILE B 1 480 ? -0.499 -4.887 -13.945 1 94.69 480 ILE B C 1
ATOM 9646 O O . ILE B 1 480 ? 0.715 -5.012 -13.773 1 94.69 480 ILE B O 1
ATOM 9650 N N . TRP B 1 481 ? -1.184 -5.477 -14.938 1 95.31 481 TRP B N 1
ATOM 9651 C CA . TRP B 1 481 ? -0.509 -6.352 -15.883 1 95.31 481 TRP B CA 1
ATOM 9652 C C . TRP B 1 481 ? 0.575 -5.598 -16.656 1 95.31 481 TRP B C 1
ATOM 9654 O O . TRP B 1 481 ? 1.719 -6.051 -16.719 1 95.31 481 TRP B O 1
ATOM 9664 N N . VAL B 1 482 ? 0.343 -4.402 -17.125 1 97 482 VAL B N 1
ATOM 9665 C CA . VAL B 1 482 ? 1.243 -3.631 -17.969 1 97 482 VAL B CA 1
ATOM 9666 C C . VAL B 1 482 ? 2.398 -3.08 -17.141 1 97 482 VAL B C 1
ATOM 9668 O O . VAL B 1 482 ? 3.557 -3.139 -17.547 1 97 482 VAL B O 1
ATOM 9671 N N . VAL B 1 483 ? 2.098 -2.559 -16 1 96.19 483 VAL B N 1
ATOM 9672 C CA . VAL B 1 483 ? 3.137 -1.998 -15.141 1 96.19 483 VAL B CA 1
ATOM 9673 C C . VAL B 1 483 ? 4.082 -3.105 -14.68 1 96.19 483 VAL B C 1
ATOM 9675 O O . VAL B 1 483 ? 5.293 -2.893 -14.578 1 96.19 483 VAL B O 1
ATOM 9678 N N . THR B 1 484 ? 3.504 -4.266 -14.367 1 95.25 484 THR B N 1
ATOM 9679 C CA . THR B 1 484 ? 4.34 -5.398 -13.984 1 95.25 484 THR B CA 1
ATOM 9680 C C . THR B 1 484 ? 5.285 -5.781 -15.117 1 95.25 484 THR B C 1
ATOM 9682 O O . THR B 1 484 ? 6.48 -5.984 -14.898 1 95.25 484 THR B O 1
ATOM 9685 N N . LEU B 1 485 ? 4.762 -5.824 -16.344 1 96.56 485 LEU B N 1
ATOM 9686 C CA . LEU B 1 485 ? 5.57 -6.152 -17.516 1 96.56 485 LEU B CA 1
ATOM 9687 C C . LEU B 1 485 ? 6.68 -5.125 -17.719 1 96.56 485 LEU B C 1
ATOM 9689 O O . LEU B 1 485 ? 7.852 -5.492 -17.844 1 96.56 485 LEU B O 1
ATOM 9693 N N . LEU B 1 486 ? 6.348 -3.9 -17.641 1 96.69 486 LEU B N 1
ATOM 9694 C CA . LEU B 1 486 ? 7.293 -2.826 -17.922 1 96.69 486 LEU B CA 1
ATOM 9695 C C . LEU B 1 486 ? 8.328 -2.709 -16.812 1 96.69 486 LEU B C 1
ATOM 9697 O O . LEU B 1 486 ? 9.516 -2.523 -17.078 1 96.69 486 LEU B O 1
ATOM 9701 N N . SER B 1 487 ? 7.859 -2.785 -15.57 1 95.88 487 SER B N 1
ATOM 9702 C CA . SER B 1 487 ? 8.789 -2.664 -14.453 1 95.88 487 SER B CA 1
ATOM 9703 C C . SER B 1 487 ? 9.789 -3.818 -14.438 1 95.88 487 SER B C 1
ATOM 9705 O O . SER B 1 487 ? 10.977 -3.617 -14.164 1 95.88 487 SER B O 1
ATOM 9707 N N . THR B 1 488 ? 9.336 -5.031 -14.727 1 92.75 488 THR B N 1
ATOM 9708 C CA . THR B 1 488 ? 10.219 -6.195 -14.719 1 92.75 488 THR B CA 1
ATOM 9709 C C . THR B 1 488 ? 11.188 -6.148 -15.898 1 92.75 488 THR B C 1
ATOM 9711 O O . THR B 1 488 ? 12.367 -6.477 -15.75 1 92.75 488 THR B O 1
ATOM 9714 N N . VAL B 1 489 ? 10.773 -5.668 -17.047 1 94.56 489 VAL B N 1
ATOM 9715 C CA . VAL B 1 489 ? 11.609 -5.602 -18.234 1 94.56 489 VAL B CA 1
ATOM 9716 C C . VAL B 1 489 ? 12.641 -4.484 -18.094 1 94.56 489 VAL B C 1
ATOM 9718 O O . VAL B 1 489 ? 13.805 -4.652 -18.453 1 94.56 489 VAL B O 1
ATOM 9721 N N . LEU B 1 490 ? 12.258 -3.424 -17.406 1 94.81 490 LEU B N 1
ATOM 9722 C CA . LEU B 1 490 ? 13.109 -2.244 -17.359 1 94.81 490 LEU B CA 1
ATOM 9723 C C . LEU B 1 490 ? 13.992 -2.262 -16.125 1 94.81 490 LEU B C 1
ATOM 9725 O O . LEU B 1 490 ? 15.148 -1.84 -16.172 1 94.81 490 LEU B O 1
ATOM 9729 N N . LEU B 1 491 ? 13.492 -2.787 -15.039 1 92 491 LEU B N 1
ATOM 9730 C CA . LEU B 1 491 ? 14.227 -2.666 -13.781 1 92 491 LEU B CA 1
ATOM 9731 C C . LEU B 1 491 ? 14.875 -3.99 -13.398 1 92 491 LEU B C 1
ATOM 9733 O O . LEU B 1 491 ? 15.734 -4.035 -12.516 1 92 491 LEU B O 1
ATOM 9737 N N . GLY B 1 492 ? 14.523 -5.043 -14.07 1 87.19 492 GLY B N 1
ATOM 9738 C CA . GLY B 1 492 ? 15.039 -6.352 -13.703 1 87.19 492 GLY B CA 1
ATOM 9739 C C . GLY B 1 492 ? 14.039 -7.195 -12.938 1 87.19 492 GLY B C 1
ATOM 9740 O O . GLY B 1 492 ? 12.992 -6.695 -12.516 1 87.19 492 GLY B O 1
ATOM 9741 N N . MET B 1 493 ? 14.352 -8.375 -12.664 1 84.56 493 MET B N 1
ATOM 9742 C CA . MET B 1 493 ? 13.414 -9.344 -12.109 1 84.56 493 MET B CA 1
ATOM 9743 C C . MET B 1 493 ? 13.164 -9.078 -10.625 1 84.56 493 MET B C 1
ATOM 9745 O O . MET B 1 493 ? 12.031 -9.148 -10.156 1 84.56 493 MET B O 1
ATOM 9749 N N . ASP B 1 494 ? 14.156 -8.805 -9.836 1 82.81 494 ASP B N 1
ATOM 9750 C CA . ASP B 1 494 ? 14.016 -8.625 -8.391 1 82.81 494 ASP B CA 1
ATOM 9751 C C . ASP B 1 494 ? 13.305 -7.309 -8.07 1 82.81 494 ASP B C 1
ATOM 9753 O O . ASP B 1 494 ? 12.266 -7.305 -7.41 1 82.81 494 ASP B O 1
ATOM 9757 N N . ILE B 1 495 ? 13.773 -6.242 -8.648 1 86.44 495 ILE B N 1
ATOM 9758 C CA . ILE B 1 495 ? 13.195 -4.926 -8.391 1 86.44 495 ILE B CA 1
ATOM 9759 C C . ILE B 1 495 ? 11.844 -4.812 -9.086 1 86.44 495 ILE B C 1
ATOM 9761 O O . ILE B 1 495 ? 10.922 -4.168 -8.57 1 86.44 495 ILE B O 1
ATOM 9765 N N . GLY B 1 496 ? 11.812 -5.457 -10.234 1 90 496 GLY B N 1
ATOM 9766 C CA . GLY B 1 496 ? 10.539 -5.461 -10.945 1 90 496 GLY B CA 1
ATOM 9767 C C . GLY B 1 496 ? 9.414 -6.086 -10.148 1 90 496 GLY B C 1
ATOM 9768 O O . GLY B 1 496 ? 8.289 -5.582 -10.148 1 90 496 GLY B O 1
ATOM 9769 N N . LEU B 1 497 ? 9.734 -7.125 -9.469 1 87.12 497 LEU B N 1
ATOM 9770 C CA . LEU B 1 497 ? 8.719 -7.77 -8.648 1 87.12 497 LEU B CA 1
ATOM 9771 C C . LEU B 1 497 ? 8.289 -6.863 -7.496 1 87.12 497 LEU B C 1
ATOM 9773 O O . LEU B 1 497 ? 7.094 -6.699 -7.242 1 87.12 497 LEU B O 1
ATOM 9777 N N . ALA B 1 498 ? 9.25 -6.32 -6.816 1 87.31 498 ALA B N 1
ATOM 9778 C CA . ALA B 1 498 ? 8.953 -5.422 -5.707 1 87.31 498 ALA B CA 1
ATOM 9779 C C . ALA B 1 498 ? 8.102 -4.242 -6.168 1 87.31 498 ALA B C 1
ATOM 9781 O O . ALA B 1 498 ? 7.121 -3.883 -5.504 1 87.31 498 ALA B O 1
ATOM 9782 N N . ALA B 1 499 ? 8.461 -3.723 -7.281 1 91.12 499 ALA B N 1
ATOM 9783 C CA . ALA B 1 499 ? 7.715 -2.598 -7.844 1 91.12 499 ALA B CA 1
ATOM 9784 C C . ALA B 1 499 ? 6.297 -3.01 -8.219 1 91.12 499 ALA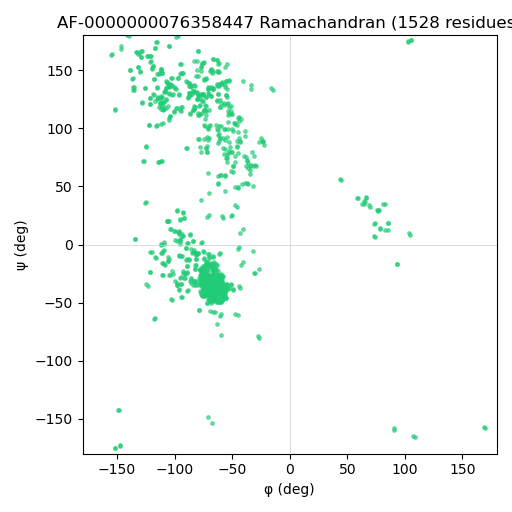 B C 1
ATOM 9786 O O . ALA B 1 499 ? 5.352 -2.234 -8.047 1 91.12 499 ALA B O 1
ATOM 9787 N N . SER B 1 500 ? 6.18 -4.16 -8.773 1 93.25 500 SER B N 1
ATOM 9788 C CA . SER B 1 500 ? 4.871 -4.652 -9.195 1 93.25 500 SER B CA 1
ATOM 9789 C C . SER B 1 500 ? 3.949 -4.867 -7.996 1 93.25 500 SER B C 1
ATOM 9791 O O . SER B 1 500 ? 2.773 -4.504 -8.039 1 93.25 500 SER B O 1
ATOM 9793 N N . VAL B 1 501 ? 4.461 -5.457 -6.945 1 89.38 501 VAL B N 1
ATOM 9794 C CA . VAL B 1 501 ? 3.672 -5.676 -5.734 1 89.38 501 VAL B CA 1
ATOM 9795 C C . VAL B 1 501 ? 3.285 -4.336 -5.121 1 89.38 501 VAL B C 1
ATOM 9797 O O . VAL B 1 501 ? 2.135 -4.137 -4.723 1 89.38 501 VAL B O 1
ATOM 9800 N N . GLY B 1 502 ? 4.289 -3.465 -5.059 1 89.62 502 GLY B N 1
ATOM 9801 C CA . GLY B 1 502 ? 4.008 -2.125 -4.566 1 89.62 502 GLY B CA 1
ATOM 9802 C C . GLY B 1 502 ? 2.918 -1.419 -5.352 1 89.62 502 GLY B C 1
ATOM 9803 O O . GLY B 1 502 ? 2.039 -0.78 -4.77 1 89.62 502 GLY B O 1
ATOM 9804 N N . PHE B 1 503 ? 2.898 -1.535 -6.609 1 92.12 503 PHE B N 1
ATOM 9805 C CA . PHE B 1 503 ? 1.903 -0.901 -7.469 1 92.12 503 PHE B CA 1
ATOM 9806 C C . PHE B 1 503 ? 0.53 -1.526 -7.258 1 92.12 503 PHE B C 1
ATOM 9808 O O . PHE B 1 503 ? -0.483 -0.823 -7.242 1 92.12 503 PHE B O 1
ATOM 9815 N N . ALA B 1 504 ? 0.566 -2.814 -7.199 1 91.62 504 ALA B N 1
ATOM 9816 C CA . ALA B 1 504 ? -0.702 -3.498 -6.953 1 91.62 504 ALA B CA 1
ATOM 9817 C C . ALA B 1 504 ? -1.352 -2.996 -5.668 1 91.62 504 ALA B C 1
ATOM 9819 O O . ALA B 1 504 ? -2.559 -2.748 -5.629 1 91.62 504 ALA B O 1
ATOM 9820 N N . LEU B 1 505 ? -0.6 -2.854 -4.66 1 88.19 505 LEU B N 1
ATOM 9821 C CA . LEU B 1 505 ? -1.111 -2.35 -3.391 1 88.19 505 LEU B CA 1
ATOM 9822 C C . LEU B 1 505 ? -1.593 -0.909 -3.531 1 88.19 505 LEU B C 1
ATOM 9824 O O . LEU B 1 505 ? -2.625 -0.538 -2.969 1 88.19 505 LEU B O 1
ATOM 9828 N N . LEU B 1 506 ? -0.879 -0.15 -4.297 1 87.44 506 LEU B N 1
ATOM 9829 C CA . LEU B 1 506 ? -1.241 1.247 -4.508 1 87.44 506 LEU B CA 1
ATOM 9830 C C . LEU B 1 506 ? -2.561 1.359 -5.266 1 87.44 506 LEU B C 1
ATOM 9832 O O . LEU B 1 506 ? -3.334 2.291 -5.039 1 87.44 506 LEU B O 1
ATOM 9836 N N . THR B 1 507 ? -2.816 0.435 -6.188 1 89.44 507 THR B N 1
ATOM 9837 C CA . THR B 1 507 ? -4.059 0.471 -6.949 1 89.44 507 THR B CA 1
ATOM 9838 C C . THR B 1 507 ? -5.262 0.278 -6.035 1 89.44 507 THR B C 1
ATOM 9840 O O . THR B 1 507 ? -6.332 0.842 -6.277 1 89.44 507 THR B O 1
ATOM 9843 N N . VAL B 1 508 ? -5.117 -0.493 -5.023 1 87.19 508 VAL B N 1
ATOM 9844 C CA . VAL B 1 508 ? -6.207 -0.705 -4.074 1 87.19 508 VAL B CA 1
ATOM 9845 C C . VAL B 1 508 ? -6.496 0.592 -3.324 1 87.19 508 VAL B C 1
ATOM 9847 O O . VAL B 1 508 ? -7.656 0.954 -3.123 1 87.19 508 VAL B O 1
ATOM 9850 N N . ILE B 1 509 ? -5.461 1.242 -2.957 1 86.19 509 ILE B N 1
ATOM 9851 C CA . ILE B 1 509 ? -5.598 2.508 -2.246 1 86.19 509 ILE B CA 1
ATOM 9852 C C . ILE B 1 509 ? -6.234 3.549 -3.166 1 86.19 509 ILE B C 1
ATOM 9854 O O . ILE B 1 509 ? -7.113 4.305 -2.744 1 86.19 509 ILE B O 1
ATOM 9858 N N . PHE B 1 510 ? -5.875 3.557 -4.41 1 85 510 PHE B N 1
ATOM 9859 C CA . PHE B 1 510 ? -6.406 4.527 -5.359 1 85 510 PHE B CA 1
ATOM 9860 C C . PHE B 1 510 ? -7.883 4.262 -5.637 1 85 510 PHE B C 1
ATOM 9862 O O . PHE B 1 510 ? -8.664 5.199 -5.828 1 85 510 PHE B O 1
ATOM 9869 N N . GLN B 1 511 ? -8.211 3.023 -5.637 1 86.06 511 GLN B N 1
ATOM 9870 C CA . GLN B 1 511 ? -9.602 2.676 -5.887 1 86.06 511 GLN B CA 1
ATOM 9871 C C . GLN B 1 511 ? -10.492 3.082 -4.711 1 86.06 511 GLN B C 1
ATOM 9873 O O . GLN B 1 511 ? -11.664 3.404 -4.895 1 86.06 511 GLN B O 1
ATOM 9878 N N . THR B 1 512 ? -9.984 3.074 -3.609 1 85.38 512 THR B N 1
ATOM 9879 C CA . THR B 1 512 ? -10.758 3.424 -2.428 1 85.38 512 THR B CA 1
ATOM 9880 C C . THR B 1 512 ? -10.695 4.926 -2.16 1 85.38 512 THR B C 1
ATOM 9882 O O . THR B 1 512 ? -11.578 5.484 -1.508 1 85.38 512 THR B O 1
ATOM 9885 N N . GLN B 1 513 ? -9.656 5.547 -2.643 1 83.19 513 GLN B N 1
ATOM 9886 C CA . GLN B 1 513 ? -9.492 6.98 -2.43 1 83.19 513 GLN B CA 1
ATOM 9887 C C . GLN B 1 513 ? -10.43 7.781 -3.326 1 83.19 513 GLN B C 1
ATOM 9889 O O . GLN B 1 513 ? -10.867 8.875 -2.955 1 83.19 513 GLN B O 1
ATOM 9894 N N . LEU B 1 514 ? -10.68 7.246 -4.527 1 84.62 514 LEU B N 1
ATOM 9895 C CA . LEU B 1 514 ? -11.516 7.98 -5.469 1 84.62 514 LEU B CA 1
ATOM 9896 C C . LEU B 1 514 ? -12.828 7.242 -5.719 1 84.62 514 LEU B C 1
ATOM 9898 O O . LEU B 1 514 ? -13.086 6.797 -6.84 1 84.62 514 LEU B O 1
ATOM 9902 N N . PRO B 1 515 ? -13.609 7.32 -4.633 1 86.94 515 PRO B N 1
ATOM 9903 C CA . PRO B 1 515 ? -14.914 6.684 -4.82 1 86.94 515 PRO B CA 1
ATOM 9904 C C . PRO B 1 515 ? -15.891 7.562 -5.594 1 86.94 515 PRO B C 1
ATOM 9906 O O . PRO B 1 515 ? -15.57 8.711 -5.922 1 86.94 515 PRO B O 1
ATOM 9909 N N . THR B 1 516 ? -16.922 7.047 -6.031 1 88.38 516 THR B N 1
ATOM 9910 C CA . THR B 1 516 ? -18.031 7.812 -6.609 1 88.38 516 THR B CA 1
ATOM 9911 C C . THR B 1 516 ? -19.016 8.227 -5.531 1 88.38 516 THR B C 1
ATOM 9913 O O . THR B 1 516 ? -19.422 7.41 -4.695 1 88.38 516 THR B O 1
ATOM 9916 N N . TYR B 1 517 ? -19.281 9.484 -5.504 1 91.88 517 TYR B N 1
ATOM 9917 C CA . TYR B 1 517 ? -20.266 10.023 -4.574 1 91.88 517 TYR B CA 1
ATOM 9918 C C . TYR B 1 517 ? -21.594 10.242 -5.266 1 91.88 517 TYR B C 1
ATOM 9920 O O . TYR B 1 517 ? -21.641 10.688 -6.414 1 91.88 517 TYR B O 1
ATOM 9928 N N . SER B 1 518 ? -22.719 9.82 -4.613 1 92.56 518 SER B N 1
ATOM 9929 C CA . SER B 1 518 ? -24.031 9.945 -5.242 1 92.56 518 SER B CA 1
ATOM 9930 C C . SER B 1 518 ? -25.094 10.406 -4.238 1 92.56 518 SER B C 1
ATOM 9932 O O . SER B 1 518 ? -24.938 10.211 -3.031 1 92.56 518 SER B O 1
ATOM 9934 N N . ILE B 1 519 ? -26.031 11.094 -4.785 1 94.56 519 ILE B N 1
ATOM 9935 C CA . ILE B 1 519 ? -27.25 11.406 -4.055 1 94.56 519 ILE B CA 1
ATOM 9936 C C . ILE B 1 519 ? -28.344 10.398 -4.41 1 94.56 519 ILE B C 1
ATOM 9938 O O . ILE B 1 519 ? -28.594 10.148 -5.586 1 94.56 519 ILE B O 1
ATOM 9942 N N . LEU B 1 520 ? -28.922 9.844 -3.352 1 94.12 520 LEU B N 1
ATOM 9943 C CA . LEU B 1 520 ? -29.906 8.789 -3.582 1 94.12 520 LEU B CA 1
ATOM 9944 C C . LEU B 1 520 ? -31.312 9.352 -3.553 1 94.12 520 LEU B C 1
ATOM 9946 O O . LEU B 1 520 ? -31.594 10.336 -2.855 1 94.12 520 LEU B O 1
ATOM 9950 N N . GLY B 1 521 ? -32.125 8.805 -4.406 1 92.5 521 GLY B N 1
ATOM 9951 C CA . GLY B 1 521 ? -33.562 9.078 -4.441 1 92.5 521 GLY B CA 1
ATOM 9952 C C . GLY B 1 521 ? -34.406 7.828 -4.305 1 92.5 521 GLY B C 1
ATOM 9953 O O . GLY B 1 521 ? -33.906 6.711 -4.434 1 92.5 521 GLY B O 1
ATOM 9954 N N . GLN B 1 522 ? -35.625 8.07 -3.979 1 90.5 522 GLN B N 1
ATOM 9955 C CA . GLN B 1 522 ? -36.531 6.938 -3.773 1 90.5 522 GLN B CA 1
ATOM 9956 C C . GLN B 1 522 ? -37.188 6.523 -5.082 1 90.5 522 GLN B C 1
ATOM 9958 O O . GLN B 1 522 ? -37.625 7.379 -5.859 1 90.5 522 GLN B O 1
ATOM 9963 N N . VAL B 1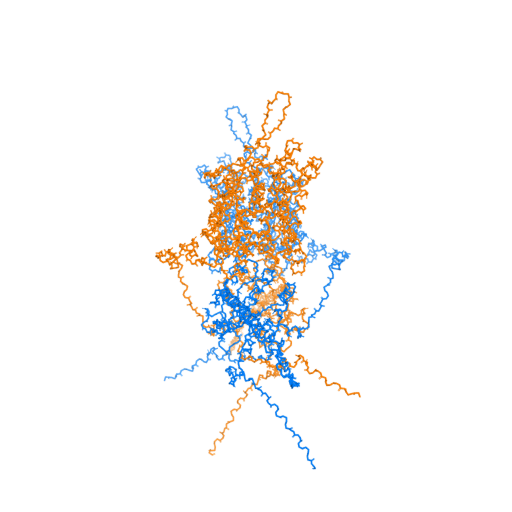 523 ? -37.125 5.188 -5.344 1 83.88 523 VAL B N 1
ATOM 9964 C CA . VAL B 1 523 ? -37.938 4.648 -6.418 1 83.88 523 VAL B CA 1
ATOM 9965 C C . VAL B 1 523 ? -39.406 4.676 -6.004 1 83.88 523 VAL B C 1
ATOM 9967 O O . VAL B 1 523 ? -39.781 4.18 -4.934 1 83.88 523 VAL B O 1
ATOM 9970 N N . PRO B 1 524 ? -40.219 5.188 -6.84 1 77.94 524 PRO B N 1
ATOM 9971 C CA . PRO B 1 524 ? -41.625 5.406 -6.434 1 77.94 524 PRO B CA 1
ATOM 9972 C C . PRO B 1 524 ? -42.281 4.129 -5.934 1 77.94 524 PRO B C 1
ATOM 9974 O O . PRO B 1 524 ? -42.125 3.062 -6.527 1 77.94 524 PRO B O 1
ATOM 9977 N N . MET B 1 525 ? -42.906 4.152 -4.758 1 70.44 525 MET B N 1
ATOM 9978 C CA . MET B 1 525 ? -43.75 3.127 -4.152 1 70.44 525 MET B CA 1
ATOM 9979 C C . MET B 1 525 ? -42.938 1.955 -3.652 1 70.44 525 MET B C 1
ATOM 9981 O O . MET B 1 525 ? -43.406 0.817 -3.625 1 70.44 525 MET B O 1
ATOM 9985 N N . THR B 1 526 ? -41.625 2.236 -3.506 1 76.38 526 THR B N 1
ATOM 9986 C CA . THR B 1 526 ? -40.781 1.186 -2.963 1 76.38 526 THR B CA 1
ATOM 9987 C C . THR B 1 526 ? -39.906 1.726 -1.829 1 76.38 526 THR B C 1
ATOM 9989 O O . THR B 1 526 ? -39.938 2.926 -1.55 1 76.38 526 THR B O 1
ATOM 9992 N N . ASP B 1 527 ? -39.312 0.842 -1.033 1 83.06 527 ASP B N 1
ATOM 9993 C CA . ASP B 1 527 ? -38.375 1.214 0.023 1 83.06 527 ASP B CA 1
ATOM 9994 C C . ASP B 1 527 ? -36.938 1.199 -0.489 1 83.06 527 ASP B C 1
ATOM 9996 O O . ASP B 1 527 ? -36 1.086 0.297 1 83.06 527 ASP B O 1
ATOM 10000 N N . ILE B 1 528 ? -36.938 1.339 -1.852 1 84.88 528 ILE B N 1
ATOM 10001 C CA . ILE B 1 528 ? -35.625 1.225 -2.475 1 84.88 528 ILE B CA 1
ATOM 10002 C C . ILE B 1 528 ? -35.125 2.607 -2.889 1 84.88 528 ILE B C 1
ATOM 10004 O O . ILE B 1 528 ? -35.875 3.412 -3.428 1 84.88 528 ILE B O 1
ATOM 10008 N N . TYR B 1 529 ? -33.875 2.83 -2.607 1 88.94 529 TYR B N 1
ATOM 10009 C CA . TYR B 1 529 ? -33.25 4.105 -2.922 1 88.94 529 TYR B CA 1
ATOM 10010 C C . TYR B 1 529 ? -32.094 3.918 -3.895 1 88.94 529 TYR B C 1
ATOM 10012 O O . TYR B 1 529 ? -31.25 3.029 -3.709 1 88.94 529 TYR B O 1
ATOM 10020 N N . ARG B 1 530 ? -32.125 4.711 -4.961 1 88 530 ARG B N 1
ATOM 10021 C CA . ARG B 1 530 ? -31.094 4.602 -5.992 1 88 530 ARG B CA 1
ATOM 10022 C C . ARG B 1 530 ? -30.562 5.977 -6.387 1 88 530 ARG B C 1
ATOM 10024 O O . ARG B 1 530 ? -31.141 7 -6.008 1 88 530 ARG B O 1
ATOM 10031 N N . ASP B 1 531 ? -29.453 5.938 -7.082 1 88.81 531 ASP B N 1
ATOM 10032 C CA . ASP B 1 531 ? -28.812 7.164 -7.535 1 88.81 531 ASP B CA 1
ATOM 10033 C C . ASP B 1 531 ? -29.703 7.941 -8.492 1 88.81 531 ASP B C 1
ATOM 10035 O O . ASP B 1 531 ? -30.125 7.414 -9.523 1 88.81 531 ASP B O 1
ATOM 10039 N N . ILE B 1 532 ? -29.844 9.156 -8.188 1 89.06 532 ILE B N 1
ATOM 10040 C CA . ILE B 1 532 ? -30.781 9.977 -8.961 1 89.06 532 ILE B CA 1
ATOM 10041 C C . ILE B 1 532 ? -30.172 10.297 -10.328 1 89.06 532 ILE B C 1
ATOM 10043 O O . ILE B 1 532 ? -30.891 10.539 -11.289 1 89.06 532 ILE B O 1
ATOM 10047 N N . THR B 1 533 ? -28.891 10.336 -10.406 1 85.44 533 THR B N 1
ATOM 10048 C CA . THR B 1 533 ? -28.219 10.695 -11.656 1 85.44 533 THR B CA 1
ATOM 10049 C C . THR B 1 533 ? -28.219 9.516 -12.625 1 85.44 533 THR B C 1
ATOM 10051 O O . THR B 1 533 ? -28.203 9.711 -13.844 1 85.44 533 THR B O 1
ATOM 10054 N N . LYS B 1 534 ? -28.375 8.336 -12.125 1 84.25 534 LYS B N 1
ATOM 10055 C CA . LYS B 1 534 ? -28.25 7.16 -12.977 1 84.25 534 LYS B CA 1
ATOM 10056 C C . LYS B 1 534 ? -29.625 6.574 -13.289 1 84.25 534 LYS B C 1
ATOM 10058 O O . LYS B 1 534 ? -29.812 5.91 -14.312 1 84.25 534 LYS B O 1
ATOM 10063 N N . PHE B 1 535 ? -30.484 6.863 -12.367 1 84.56 535 PHE B N 1
ATOM 10064 C CA . PHE B 1 535 ? -31.828 6.305 -12.547 1 84.56 535 PHE B CA 1
ATOM 10065 C C . PHE B 1 535 ? -32.875 7.41 -12.594 1 84.56 535 PHE B C 1
ATOM 10067 O O . PHE B 1 535 ? -33.094 8.102 -11.602 1 84.56 535 PHE B O 1
ATOM 10074 N N . ASP B 1 536 ? -33.562 7.484 -13.617 1 82.62 536 ASP B N 1
ATOM 10075 C CA . ASP B 1 536 ? -34.531 8.555 -13.852 1 82.62 536 ASP B CA 1
ATOM 10076 C C . ASP B 1 536 ? -35.781 8.367 -12.969 1 82.62 536 ASP B C 1
ATOM 10078 O O . ASP B 1 536 ? -36.469 9.344 -12.641 1 82.62 536 ASP B O 1
ATOM 10082 N N . THR B 1 537 ? -35.969 7.18 -12.57 1 83.44 537 THR B N 1
ATOM 10083 C CA . THR B 1 537 ? -37.156 6.902 -11.797 1 83.44 537 THR B CA 1
ATOM 10084 C C . THR B 1 537 ? -36.969 7.289 -10.336 1 83.44 537 THR B C 1
ATOM 10086 O O . THR B 1 537 ? -37.938 7.457 -9.602 1 83.44 537 THR B O 1
ATOM 10089 N N . ALA B 1 538 ? -35.781 7.441 -9.961 1 88.56 538 ALA B N 1
ATOM 10090 C CA . ALA B 1 538 ? -35.5 7.797 -8.57 1 88.56 538 ALA B CA 1
ATOM 10091 C C . ALA B 1 538 ? -35.688 9.297 -8.344 1 88.56 538 ALA B C 1
ATOM 10093 O O . ALA B 1 538 ? -35.094 10.109 -9.07 1 88.56 538 ALA B O 1
ATOM 10094 N N . LYS B 1 539 ? -36.5 9.625 -7.395 1 90.44 539 LYS B N 1
ATOM 10095 C CA . LYS B 1 539 ? -36.781 11.023 -7.098 1 90.44 539 LYS B CA 1
ATOM 10096 C C . LYS B 1 539 ? -36.344 11.383 -5.68 1 90.44 539 LYS B C 1
ATOM 10098 O O . LYS B 1 539 ? -36.5 10.586 -4.754 1 90.44 539 LYS B O 1
ATOM 10103 N N . GLU B 1 540 ? -35.875 12.484 -5.605 1 92.12 540 GLU B N 1
ATOM 10104 C CA . GLU B 1 540 ? -35.438 12.977 -4.297 1 92.12 540 GLU B CA 1
ATOM 10105 C C . GLU B 1 540 ? -36.625 13.359 -3.432 1 92.12 540 GLU B C 1
ATOM 10107 O O . GLU B 1 540 ? -37.656 13.844 -3.939 1 92.12 540 GLU B O 1
ATOM 10112 N N . ILE B 1 541 ? -36.531 13.078 -2.211 1 91.12 541 ILE B N 1
ATOM 10113 C CA . ILE B 1 541 ? -37.562 13.469 -1.264 1 91.12 541 ILE B CA 1
ATOM 10114 C C . ILE B 1 541 ? -37.344 14.914 -0.828 1 91.12 541 ILE B C 1
ATOM 10116 O O . ILE B 1 541 ? -36.25 15.289 -0.42 1 91.12 541 ILE B O 1
ATOM 10120 N N . SER B 1 542 ? -38.406 15.625 -0.899 1 91.06 542 SER B N 1
ATOM 10121 C CA . SER B 1 542 ? -38.281 17.047 -0.564 1 91.06 542 SER B CA 1
ATOM 10122 C C . SER B 1 542 ? -37.812 17.234 0.872 1 91.06 542 SER B C 1
ATOM 10124 O O . SER B 1 542 ? -38.375 16.656 1.802 1 91.06 542 SER B O 1
ATOM 10126 N N . GLY B 1 543 ? -36.719 17.953 1.111 1 92.56 543 GLY B N 1
ATOM 10127 C CA . GLY B 1 543 ? -36.219 18.312 2.426 1 92.56 543 GLY B CA 1
ATOM 10128 C C . GLY B 1 543 ? -35.188 17.312 2.959 1 92.56 543 GLY B C 1
ATOM 10129 O O . GLY B 1 543 ? -34.562 17.578 3.973 1 92.56 543 GLY B O 1
ATOM 10130 N N . ILE B 1 544 ? -35.219 16.156 2.309 1 94.88 544 ILE B N 1
ATOM 10131 C CA . ILE B 1 544 ? -34.281 15.125 2.777 1 94.88 544 ILE B CA 1
ATOM 10132 C C . ILE B 1 544 ? -33.25 14.844 1.704 1 94.88 544 ILE B C 1
ATOM 10134 O O . ILE B 1 544 ? -33.594 14.625 0.538 1 94.88 544 ILE B O 1
ATOM 10138 N N . LYS B 1 545 ? -31.984 14.922 2.072 1 95.81 545 LYS B N 1
ATOM 10139 C CA . LYS B 1 545 ? -30.891 14.555 1.184 1 95.81 545 LYS B CA 1
ATOM 10140 C C . LYS B 1 545 ? -30.172 13.305 1.681 1 95.81 545 LYS B C 1
ATOM 10142 O O . LYS B 1 545 ? -29.859 13.195 2.865 1 95.81 545 LYS B O 1
ATOM 10147 N N . ILE B 1 546 ? -30.062 12.32 0.793 1 96.5 546 ILE B N 1
ATOM 10148 C CA . ILE B 1 546 ? -29.359 11.078 1.124 1 96.5 546 ILE B CA 1
ATOM 10149 C C . ILE B 1 546 ? -28.047 11.008 0.357 1 96.5 546 ILE B C 1
ATOM 10151 O O . ILE B 1 546 ? -28.031 11.023 -0.876 1 96.5 546 ILE B O 1
ATOM 10155 N N . PHE B 1 547 ? -26.922 11 1.107 1 96.5 547 PHE B N 1
ATOM 10156 C CA . PHE B 1 547 ? -25.594 11.008 0.524 1 96.5 547 PHE B CA 1
ATOM 10157 C C . PHE B 1 547 ? -24.906 9.656 0.72 1 96.5 547 PHE B C 1
ATOM 10159 O O . PHE B 1 547 ? -24.922 9.109 1.821 1 96.5 547 PHE B O 1
ATOM 10166 N N . GLN B 1 548 ? -24.344 9.117 -0.377 1 94.69 548 GLN B N 1
ATOM 10167 C CA . GLN B 1 548 ? -23.703 7.805 -0.297 1 94.69 548 GLN B CA 1
ATOM 10168 C C . GLN B 1 548 ? -22.359 7.801 -1.016 1 94.69 548 GLN B C 1
ATOM 10170 O O . GLN B 1 548 ? -22.219 8.398 -2.086 1 94.69 548 GLN B O 1
ATOM 10175 N N . SER B 1 549 ? -21.359 7.242 -0.307 1 93 549 SER B N 1
ATOM 10176 C CA . SER B 1 549 ? -20.078 6.949 -0.917 1 93 549 SER B CA 1
ATOM 10177 C C . SER B 1 549 ? -19.938 5.465 -1.242 1 93 549 SER B C 1
ATOM 10179 O O . SER B 1 549 ? -20.422 4.613 -0.491 1 93 549 SER B O 1
ATOM 10181 N N . THR B 1 550 ? -19.297 5.105 -2.354 1 90.25 550 THR B N 1
ATOM 10182 C CA . THR B 1 550 ? -19.156 3.711 -2.76 1 90.25 550 THR B CA 1
ATOM 10183 C C . THR B 1 550 ? -18 3.041 -2.018 1 90.25 550 THR B C 1
ATOM 10185 O O . THR B 1 550 ? -17.828 1.825 -2.105 1 90.25 550 THR B O 1
ATOM 10188 N N . ALA B 1 551 ? -17.281 3.854 -1.325 1 90.25 551 ALA B N 1
ATOM 10189 C CA . ALA B 1 551 ? -16.125 3.279 -0.637 1 90.25 551 ALA B CA 1
ATOM 10190 C C . ALA B 1 551 ? -16.125 3.678 0.836 1 90.25 551 ALA B C 1
ATOM 10192 O O . ALA B 1 551 ? -16.891 4.539 1.26 1 90.25 551 ALA B O 1
ATOM 10193 N N . THR B 1 552 ? -15.25 2.957 1.58 1 91.56 552 THR B N 1
ATOM 10194 C CA . THR B 1 552 ? -15.062 3.221 3.002 1 91.56 552 THR B CA 1
ATOM 10195 C C . THR B 1 552 ? -14.414 4.586 3.217 1 91.56 552 THR B C 1
ATOM 10197 O O . THR B 1 552 ? -13.695 5.082 2.346 1 91.56 552 THR B O 1
ATOM 10200 N N . ILE B 1 553 ? -14.773 5.242 4.336 1 91.81 553 ILE B N 1
ATOM 10201 C CA . ILE B 1 553 ? -14.203 6.539 4.695 1 91.81 553 ILE B CA 1
ATOM 10202 C C . ILE B 1 553 ? -13.07 6.348 5.699 1 91.81 553 ILE B C 1
ATOM 10204 O O . ILE B 1 553 ? -13.281 5.793 6.781 1 91.81 553 ILE B O 1
ATOM 10208 N N . TYR B 1 554 ? -11.93 6.707 5.344 1 90 554 TYR B N 1
ATOM 10209 C CA . TYR B 1 554 ? -10.758 6.633 6.215 1 90 554 TYR B CA 1
ATOM 10210 C C . TYR B 1 554 ? -9.781 7.762 5.918 1 90 554 TYR B C 1
ATOM 10212 O O . TYR B 1 554 ? -10.117 8.703 5.195 1 90 554 TYR B O 1
ATOM 10220 N N . PHE B 1 555 ? -8.68 7.82 6.438 1 86.31 555 PHE B N 1
ATOM 10221 C CA . PHE B 1 555 ? -7.805 8.984 6.418 1 86.31 555 PHE B CA 1
ATOM 10222 C C . PHE B 1 555 ? -7.469 9.383 4.988 1 86.31 555 PHE B C 1
ATOM 10224 O O . PHE B 1 555 ? -7.262 10.562 4.699 1 86.31 555 PHE B O 1
ATOM 10231 N N . ALA B 1 556 ? -7.457 8.453 4.031 1 85.75 556 ALA B N 1
ATOM 10232 C CA . ALA B 1 556 ? -7 8.727 2.672 1 85.75 556 ALA B CA 1
ATOM 10233 C C . ALA B 1 556 ? -8.07 9.477 1.876 1 85.75 556 ALA B C 1
ATOM 10235 O O . ALA B 1 556 ? -7.766 10.109 0.861 1 85.75 556 ALA B O 1
ATOM 10236 N N . ASN B 1 557 ? -9.352 9.422 2.258 1 88.69 557 ASN B N 1
ATOM 10237 C CA . ASN B 1 557 ? -10.383 10.07 1.459 1 88.69 557 ASN B CA 1
ATOM 10238 C C . ASN B 1 557 ? -11.352 10.859 2.332 1 88.69 557 ASN B C 1
ATOM 10240 O O . ASN B 1 557 ? -12.367 11.352 1.844 1 88.69 557 ASN B O 1
ATOM 10244 N N . ALA B 1 558 ? -11.125 10.945 3.59 1 87.56 558 ALA B N 1
ATOM 10245 C CA . ALA B 1 558 ? -12.039 11.602 4.523 1 87.56 558 ALA B CA 1
ATOM 10246 C C . ALA B 1 558 ? -12.273 13.055 4.133 1 87.56 558 ALA B C 1
ATOM 10248 O O . ALA B 1 558 ? -13.414 13.531 4.141 1 87.56 558 ALA B O 1
ATOM 10249 N N . GLU B 1 559 ? -11.25 13.75 3.758 1 82.12 559 GLU B N 1
ATOM 10250 C CA . GLU B 1 559 ? -11.391 15.148 3.361 1 82.12 559 GLU B CA 1
ATOM 10251 C C . GLU B 1 559 ? -12.141 15.273 2.037 1 82.12 559 GLU B C 1
ATOM 10253 O O . GLU B 1 559 ? -12.938 16.188 1.858 1 82.12 559 GLU B O 1
ATOM 10258 N N . LEU B 1 560 ? -11.859 14.406 1.172 1 85.75 560 LEU B N 1
ATOM 10259 C CA . LEU B 1 560 ? -12.562 14.398 -0.107 1 85.75 560 LEU B CA 1
ATOM 10260 C C . LEU B 1 560 ? -14.047 14.109 0.089 1 85.75 560 LEU B C 1
ATOM 10262 O O . LEU B 1 560 ? -14.891 14.656 -0.625 1 85.75 560 LEU B O 1
ATOM 10266 N N . TYR B 1 561 ? -14.328 13.273 1.044 1 91.31 561 TYR B N 1
ATOM 10267 C CA . TYR B 1 561 ? -15.711 12.961 1.388 1 91.31 561 TYR B CA 1
ATOM 10268 C C . TYR B 1 561 ? -16.453 14.203 1.849 1 91.31 561 TYR B C 1
ATOM 10270 O O . TYR B 1 561 ? -17.578 14.477 1.395 1 91.31 561 TYR B O 1
ATOM 10278 N N . GLU B 1 562 ? -15.805 14.914 2.723 1 88.44 562 GLU B N 1
ATOM 10279 C CA . GLU B 1 562 ? -16.406 16.141 3.246 1 88.44 562 GLU B CA 1
ATOM 10280 C C . GLU B 1 562 ? -16.609 17.172 2.145 1 88.44 562 GLU B C 1
ATOM 10282 O O . GLU B 1 562 ? -17.641 17.828 2.076 1 88.44 562 GLU B O 1
ATOM 10287 N N . GLU B 1 563 ? -15.648 17.297 1.305 1 84.44 563 GLU B N 1
ATOM 10288 C CA . GLU B 1 563 ? -15.727 18.25 0.204 1 84.44 563 GLU B CA 1
ATOM 10289 C C . GLU B 1 563 ? -16.812 17.859 -0.79 1 84.44 563 GLU B C 1
ATOM 10291 O O . GLU B 1 563 ? -17.562 18.703 -1.273 1 84.44 563 GLU B O 1
ATOM 10296 N N . ALA B 1 564 ? -16.891 16.609 -1.098 1 90.88 564 ALA B N 1
ATOM 10297 C CA . ALA B 1 564 ? -17.906 16.109 -2.02 1 90.88 564 ALA B CA 1
ATOM 10298 C C . ALA B 1 564 ? -19.312 16.312 -1.445 1 90.88 564 ALA B C 1
ATOM 10300 O O . ALA B 1 564 ? -20.25 16.641 -2.178 1 90.88 564 ALA B O 1
ATOM 10301 N N . LEU B 1 565 ? -19.406 16.062 -0.157 1 93.75 565 LEU B N 1
ATOM 10302 C CA . LEU B 1 565 ? -20.688 16.266 0.518 1 93.75 565 LEU B CA 1
ATOM 10303 C C . LEU B 1 565 ? -21.141 17.703 0.412 1 93.75 565 LEU B C 1
ATOM 10305 O O . LEU B 1 565 ? -22.297 17.984 0.046 1 93.75 565 LEU B O 1
ATOM 10309 N N . LYS B 1 566 ? -20.281 18.609 0.676 1 87.12 566 LYS B N 1
ATOM 10310 C CA . LYS B 1 566 ? -20.609 20.031 0.628 1 87.12 566 LYS B CA 1
ATOM 10311 C C . LYS B 1 566 ? -20.969 20.469 -0.79 1 87.12 566 LYS B C 1
ATOM 10313 O O . LYS B 1 566 ? -21.906 21.25 -0.987 1 87.12 566 LYS B O 1
ATOM 10318 N N . LYS B 1 567 ? -20.281 19.906 -1.714 1 88.31 567 LYS B N 1
ATOM 10319 C CA . LYS B 1 567 ? -20.531 20.234 -3.113 1 88.31 567 LYS B CA 1
ATOM 10320 C C . LYS B 1 567 ? -21.875 19.703 -3.572 1 88.31 567 LYS B C 1
ATOM 10322 O O . LYS B 1 567 ? -22.625 20.406 -4.262 1 88.31 567 LYS B O 1
ATOM 10327 N N . LYS B 1 568 ? -22.203 18.547 -3.182 1 91.06 568 LYS B N 1
ATOM 10328 C CA . LYS B 1 568 ? -23.438 17.906 -3.643 1 91.06 568 LYS B CA 1
ATOM 10329 C C . LYS B 1 568 ? -24.656 18.469 -2.924 1 91.06 568 LYS B C 1
ATOM 10331 O O . LYS B 1 568 ? -25.766 18.453 -3.463 1 91.06 568 LYS B O 1
ATOM 10336 N N . MET B 1 569 ? -24.469 18.969 -1.77 1 89.12 569 MET B N 1
ATOM 10337 C CA . MET B 1 569 ? -25.562 19.594 -1.029 1 89.12 569 MET B CA 1
ATOM 10338 C C . MET B 1 569 ? -25.922 20.953 -1.632 1 89.12 569 MET B C 1
ATOM 10340 O O . MET B 1 569 ? -27.062 21.406 -1.518 1 89.12 569 MET B O 1
ATOM 10344 N N . GLY B 1 570 ? -25.062 21.594 -2.281 1 84.5 570 GLY B N 1
ATOM 10345 C CA . GLY B 1 570 ? -25.297 22.875 -2.908 1 84.5 570 GLY B CA 1
ATOM 10346 C C . GLY B 1 570 ? -25.391 24.016 -1.913 1 84.5 570 GLY B C 1
ATOM 10347 O O . GLY B 1 570 ? -25.969 25.062 -2.207 1 84.5 570 GLY B O 1
ATOM 10348 N N . ILE B 1 571 ? -25.125 23.781 -0.667 1 82.5 571 ILE B N 1
ATOM 10349 C CA . ILE B 1 571 ? -25.156 24.797 0.374 1 82.5 571 ILE B CA 1
ATOM 10350 C C . ILE B 1 571 ? -23.734 25.078 0.876 1 82.5 571 ILE B C 1
ATOM 10352 O O . ILE B 1 571 ? -22.984 24.156 1.148 1 82.5 571 ILE B O 1
ATOM 10356 N N . ASP B 1 572 ? -23.391 26.281 0.863 1 79.88 572 ASP B N 1
ATOM 10357 C CA . ASP B 1 572 ? -22.109 26.641 1.452 1 79.88 572 ASP B CA 1
ATOM 10358 C C . ASP B 1 572 ? -22.203 26.734 2.973 1 79.88 572 ASP B C 1
ATOM 10360 O O . ASP B 1 572 ? -22.422 27.812 3.525 1 79.88 572 ASP B O 1
ATOM 10364 N N . VAL B 1 573 ? -21.953 25.641 3.625 1 83.5 573 VAL B N 1
ATOM 10365 C CA . VAL B 1 573 ? -22.141 25.484 5.062 1 83.5 573 VAL B CA 1
ATOM 10366 C C . VAL B 1 573 ? -21.234 26.453 5.812 1 83.5 573 VAL B C 1
ATOM 10368 O O . VAL B 1 573 ? -21.656 27.094 6.777 1 83.5 573 VAL B O 1
ATOM 10371 N N . ALA B 1 574 ? -20.047 26.641 5.402 1 76.19 574 ALA B N 1
ATOM 10372 C CA . ALA B 1 574 ? -19.078 27.5 6.078 1 76.19 574 ALA B CA 1
ATOM 10373 C C . ALA B 1 574 ? -19.516 28.969 6.039 1 76.19 574 ALA B C 1
ATOM 10375 O O . ALA B 1 574 ? -19.406 29.688 7.039 1 76.19 574 ALA B O 1
ATOM 10376 N N . VAL B 1 575 ? -20.016 29.422 4.941 1 78.5 575 VAL B N 1
ATOM 10377 C CA . VAL B 1 575 ? -20.438 30.797 4.777 1 78.5 575 VAL B CA 1
ATOM 10378 C C . VAL B 1 575 ? -21.656 31.062 5.656 1 78.5 575 VAL B C 1
ATOM 10380 O O . VAL B 1 575 ? -21.766 32.125 6.277 1 78.5 575 VAL B O 1
ATOM 10383 N N . LEU B 1 576 ? -22.531 30.125 5.648 1 83.69 576 LEU B N 1
ATOM 10384 C CA . LEU B 1 576 ? -23.75 30.297 6.438 1 83.69 576 LEU B CA 1
ATOM 10385 C C . LEU B 1 576 ? -23.438 30.344 7.93 1 83.69 576 LEU B C 1
ATOM 10387 O O . LEU B 1 576 ? -24.062 31.078 8.68 1 83.69 576 LEU B O 1
ATOM 10391 N N . ILE B 1 577 ? -22.5 29.547 8.352 1 83.69 577 ILE B N 1
ATOM 10392 C CA . ILE B 1 577 ? -22.094 29.516 9.75 1 83.69 577 ILE B CA 1
ATOM 10393 C C . ILE B 1 577 ? -21.453 30.844 10.141 1 83.69 577 ILE B C 1
ATOM 10395 O O . ILE B 1 577 ? -21.734 31.375 11.211 1 83.69 577 ILE B O 1
ATOM 10399 N N . THR B 1 578 ? -20.656 31.344 9.305 1 78.44 578 THR B N 1
ATOM 10400 C CA . THR B 1 578 ? -19.969 32.594 9.578 1 78.44 578 THR B CA 1
ATOM 10401 C C . THR B 1 578 ? -20.969 33.75 9.633 1 78.44 578 THR B C 1
ATOM 10403 O O . THR B 1 578 ? -20.859 34.656 10.484 1 78.44 578 THR B O 1
ATOM 10406 N N . LYS B 1 579 ? -21.859 33.75 8.703 1 82.56 579 LYS B N 1
ATOM 10407 C CA . LYS B 1 579 ? -22.891 34.781 8.711 1 82.56 579 LYS B CA 1
ATOM 10408 C C . LYS B 1 579 ? -23.719 34.719 10 1 82.56 579 LYS B C 1
ATOM 10410 O O . LYS B 1 579 ? -24.078 35.781 10.555 1 82.56 579 LYS B O 1
ATOM 10415 N N . LYS B 1 580 ? -24.016 33.531 10.367 1 85.88 580 LYS B N 1
ATOM 10416 C CA . LYS B 1 580 ? -24.75 33.344 11.609 1 85.88 580 LYS B CA 1
ATOM 10417 C C . LYS B 1 580 ? -23.984 33.906 12.805 1 85.88 580 LYS B C 1
ATOM 10419 O O . LYS B 1 580 ? -24.531 34.625 13.625 1 85.88 580 LYS B O 1
ATOM 10424 N N . LYS B 1 581 ? -22.781 33.562 12.914 1 81.75 581 LYS B N 1
ATOM 10425 C CA . LYS B 1 581 ? -21.938 33.969 14.023 1 81.75 581 LYS B CA 1
ATOM 10426 C C . LYS B 1 581 ? -21.781 35.5 14.031 1 81.75 581 LYS B C 1
ATOM 10428 O O . LYS B 1 581 ? -21.781 36.125 15.094 1 81.75 581 LYS B O 1
ATOM 10433 N N . LYS B 1 582 ? -21.625 36.062 12.883 1 81.56 582 LYS B N 1
ATOM 10434 C CA . LYS B 1 582 ? -21.5 37.531 12.766 1 81.56 582 LYS B CA 1
ATOM 10435 C C . LYS B 1 582 ? -22.766 38.219 13.227 1 81.56 582 LYS B C 1
ATOM 10437 O O . LYS B 1 582 ? -22.703 39.25 13.898 1 81.56 582 LYS B O 1
ATOM 10442 N N . ARG B 1 583 ? -23.828 37.656 12.82 1 86.12 583 ARG B N 1
ATOM 10443 C CA . ARG B 1 583 ? -25.109 38.281 13.195 1 86.12 583 ARG B CA 1
ATOM 10444 C C . ARG B 1 583 ? -25.344 38.125 14.695 1 86.12 583 ARG B C 1
ATOM 10446 O O . ARG B 1 583 ? -25.938 39.031 15.32 1 86.12 583 ARG B O 1
ATOM 10453 N N . ILE B 1 584 ? -24.953 37.031 15.227 1 85.81 584 ILE B N 1
ATOM 10454 C CA . ILE B 1 584 ? -25.078 36.812 16.672 1 85.81 584 ILE B CA 1
ATOM 10455 C C . ILE B 1 584 ? -24.203 37.812 17.422 1 85.81 584 ILE B C 1
ATOM 10457 O O . ILE B 1 584 ? -24.625 38.406 18.422 1 85.81 584 ILE B O 1
ATOM 10461 N N . LEU B 1 585 ? -23 38 16.938 1 81.44 585 LEU B N 1
ATOM 10462 C CA . LEU B 1 585 ? -22.078 38.938 17.578 1 81.44 585 LEU B CA 1
ATOM 10463 C C . LEU B 1 585 ? -22.609 40.375 17.484 1 81.44 585 LEU B C 1
ATOM 10465 O O . LEU B 1 585 ? -22.469 41.156 18.438 1 81.44 585 LEU B O 1
ATOM 10469 N N . LYS B 1 586 ? -23.188 40.656 16.391 1 81.94 586 LYS B N 1
ATOM 10470 C CA . LYS B 1 586 ? -23.781 42 16.219 1 81.94 586 LYS B CA 1
ATOM 10471 C C . LYS B 1 586 ? -24.938 42.219 17.188 1 81.94 586 LYS B C 1
ATOM 10473 O O . LYS B 1 586 ? -25.109 43.312 17.734 1 81.94 586 LYS B O 1
ATOM 10478 N N . LEU B 1 587 ? -25.75 41.188 17.297 1 82.62 587 LEU B N 1
ATOM 10479 C CA . LEU B 1 587 ? -26.891 41.281 18.203 1 82.62 587 LEU B CA 1
ATOM 10480 C C . LEU B 1 587 ? -26.406 41.406 19.641 1 82.62 587 LEU B C 1
ATOM 10482 O O . LEU B 1 587 ? -27 42.188 20.422 1 82.62 587 LEU B O 1
ATOM 10486 N N . GLU B 1 588 ? -25.406 40.688 19.953 1 82.25 588 GLU B N 1
ATOM 10487 C CA . GLU B 1 588 ? -24.844 40.781 21.297 1 82.25 588 GLU B CA 1
ATOM 10488 C C . GLU B 1 588 ? -24.25 42.156 21.578 1 82.25 588 GLU B C 1
ATOM 10490 O O . GLU B 1 588 ? -24.391 42.688 22.672 1 82.25 588 GLU B O 1
ATOM 10495 N N . LYS B 1 589 ? -23.625 42.75 20.641 1 81.62 589 LYS B N 1
ATOM 10496 C CA . LYS B 1 589 ? -23.062 44.094 20.766 1 81.62 589 LYS B CA 1
ATOM 10497 C C . LYS B 1 589 ? -24.172 45.125 20.922 1 81.62 589 LYS B C 1
ATOM 10499 O O . LYS B 1 589 ? -24.031 46.062 21.719 1 81.62 589 LYS B O 1
ATOM 10504 N N . LYS B 1 590 ? -25.156 44.875 20.109 1 81.69 590 LYS B N 1
ATOM 10505 C CA . LYS B 1 590 ? -26.281 45.812 20.203 1 81.69 590 LYS B CA 1
ATOM 10506 C C . LYS B 1 590 ? -26.953 45.719 21.578 1 81.69 590 LYS B C 1
ATOM 10508 O O . LYS B 1 590 ? -27.312 46.75 22.141 1 81.69 590 LYS B O 1
ATOM 10513 N N . GLN B 1 591 ? -27.109 44.531 22.062 1 80.94 591 GLN B N 1
ATOM 10514 C CA . GLN B 1 591 ? -27.719 44.312 23.359 1 80.94 591 GLN B CA 1
ATOM 10515 C C . GLN B 1 591 ? -26.859 44.906 24.469 1 80.94 591 GLN B C 1
ATOM 10517 O O . GLN B 1 591 ? -27.375 45.5 25.422 1 80.94 591 GLN B O 1
ATOM 10522 N N . LYS B 1 592 ? -25.594 44.781 24.297 1 80.94 592 LYS B N 1
ATOM 10523 C CA . LYS B 1 592 ? -24.688 45.344 25.281 1 80.94 592 LYS B CA 1
ATOM 10524 C C . LYS B 1 592 ? -24.703 46.875 25.25 1 80.94 592 LYS B C 1
ATOM 10526 O O . LYS B 1 592 ? -24.672 47.5 26.297 1 80.94 592 LYS B O 1
ATOM 10531 N N . LYS B 1 593 ? -24.828 47.375 24.062 1 81.94 593 LYS B N 1
ATOM 10532 C CA . LYS B 1 593 ? -24.922 48.812 23.922 1 81.94 593 LYS B CA 1
ATOM 10533 C C . LYS B 1 593 ? -26.234 49.344 24.516 1 81.94 593 LYS B C 1
ATOM 10535 O O . LYS B 1 593 ? -26.25 50.406 25.156 1 81.94 593 LYS B O 1
ATOM 10540 N N . MET B 1 594 ? -27.234 48.625 24.172 1 81.06 594 MET B N 1
ATOM 10541 C CA . MET B 1 594 ? -28.547 49.031 24.703 1 81.06 594 MET B CA 1
ATOM 10542 C C . MET B 1 594 ? -28.562 48.938 26.219 1 81.06 594 MET B C 1
ATOM 10544 O O . MET B 1 594 ? -29.125 49.812 26.891 1 81.06 594 MET B O 1
ATOM 10548 N N . ALA B 1 595 ? -27.953 47.875 26.75 1 79.25 595 ALA B N 1
ATOM 10549 C CA . ALA B 1 595 ? -27.875 47.688 28.203 1 79.25 595 ALA B CA 1
ATOM 10550 C C . ALA B 1 595 ? -27.062 48.812 28.844 1 79.25 595 ALA B C 1
ATOM 10552 O O . ALA B 1 595 ? -27.422 49.312 29.922 1 79.25 595 ALA B O 1
ATOM 10553 N N . LYS B 1 596 ? -26.062 49.25 28.25 1 80.62 596 LYS B N 1
ATOM 10554 C CA . LYS B 1 596 ? -25.234 50.344 28.734 1 80.62 596 LYS B CA 1
ATOM 10555 C C . LYS B 1 596 ? -25.984 51.688 28.688 1 80.62 596 LYS B C 1
ATOM 10557 O O . LYS B 1 596 ? -25.875 52.5 29.609 1 80.62 596 LYS B O 1
ATOM 10562 N N . LYS B 1 597 ? -26.75 51.875 27.672 1 82.81 597 LYS B N 1
ATOM 10563 C CA . LYS B 1 597 ? -27.562 53.094 27.547 1 82.81 597 LYS B CA 1
ATOM 10564 C C . LYS B 1 597 ? -28.641 53.125 28.609 1 82.81 597 LYS B C 1
ATOM 10566 O O . LYS B 1 597 ? -28.922 54.188 29.172 1 82.81 597 LYS B O 1
ATOM 10571 N N . GLU B 1 598 ? -29.25 51.969 28.781 1 78.19 598 GLU B N 1
ATOM 10572 C CA . GLU B 1 598 ? -30.281 51.875 29.797 1 78.19 598 GLU B CA 1
ATOM 10573 C C . GLU B 1 598 ? -29.719 52.125 31.188 1 78.19 598 GLU B C 1
ATOM 10575 O O . GLU B 1 598 ? -30.344 52.812 32 1 78.19 598 GLU B O 1
ATOM 10580 N N . LYS B 1 599 ? -28.578 51.656 31.484 1 79.94 599 LYS B N 1
ATOM 10581 C CA . LYS B 1 599 ? -27.922 51.844 32.75 1 79.94 599 LYS B CA 1
ATOM 10582 C C . LYS B 1 599 ? -27.531 53.312 32.938 1 79.94 599 LYS B C 1
ATOM 10584 O O . LYS B 1 599 ? -27.672 53.875 34.031 1 79.94 599 LYS B O 1
ATOM 10589 N N . LYS B 1 600 ? -27.141 54 31.953 1 81.44 600 LYS B N 1
ATOM 10590 C CA . LYS B 1 600 ? -26.812 55.406 32 1 81.44 600 LYS B CA 1
ATOM 10591 C C . LYS B 1 600 ? -28.062 56.25 32.219 1 81.44 600 LYS B C 1
ATOM 10593 O O . LYS B 1 600 ? -28.031 57.25 32.969 1 81.44 600 LYS B O 1
ATOM 10598 N N . ALA B 1 601 ? -29.141 55.875 31.562 1 83.06 601 ALA B N 1
ATOM 10599 C CA . ALA B 1 601 ? -30.406 56.594 31.703 1 83.06 601 ALA B CA 1
ATOM 10600 C C . ALA B 1 601 ? -30.953 56.438 33.125 1 83.06 601 ALA B C 1
ATOM 10602 O O . ALA B 1 601 ? -31.469 57.406 33.688 1 83.06 601 ALA B O 1
ATOM 10603 N N . GLU B 1 602 ? -30.812 55.25 33.594 1 77 602 GLU B N 1
ATOM 10604 C CA . GLU B 1 602 ? -31.25 55 34.969 1 77 602 GLU B CA 1
ATOM 10605 C C . GLU B 1 602 ? -30.438 55.844 35.938 1 77 602 GLU B C 1
ATOM 10607 O O . GLU B 1 602 ? -30.984 56.375 36.906 1 77 602 GLU B O 1
ATOM 10612 N N . LYS B 1 603 ? -29.188 56.062 35.781 1 77.38 603 LYS B N 1
ATOM 10613 C CA . LYS B 1 603 ? -28.312 56.875 36.656 1 77.38 603 LYS B CA 1
ATOM 10614 C C . LYS B 1 603 ? -28.641 58.344 36.531 1 77.38 603 LYS B C 1
ATOM 10616 O O . LYS B 1 603 ? -28.609 59.062 37.531 1 77.38 603 LYS B O 1
ATOM 10621 N N . LYS B 1 604 ? -29.078 58.781 35.438 1 79.19 604 LYS B N 1
ATOM 10622 C CA . LYS B 1 604 ? -29.469 60.188 35.25 1 79.19 604 LYS B CA 1
ATOM 10623 C C . LYS B 1 604 ? -30.797 60.469 35.906 1 79.19 604 LYS B C 1
ATOM 10625 O O . LYS B 1 604 ? -30.984 61.531 36.531 1 79.19 604 LYS B O 1
ATOM 10630 N N . GLN B 1 605 ? -31.781 59.562 35.812 1 73.69 605 GLN B N 1
ATOM 10631 C CA . GLN B 1 605 ? -33.094 59.75 36.469 1 73.69 605 GLN B CA 1
ATOM 10632 C C . GLN B 1 605 ? -32.938 59.75 37.969 1 73.69 605 GLN B C 1
ATOM 10634 O O . GLN B 1 605 ? -33.625 60.5 38.656 1 73.69 605 GLN B O 1
ATOM 10639 N N . LYS B 1 606 ? -32 58.812 38.219 1 62.94 606 LYS B N 1
ATOM 10640 C CA . LYS B 1 606 ? -31.766 58.781 39.656 1 62.94 606 LYS B CA 1
ATOM 10641 C C . LYS B 1 606 ? -31.062 60.062 40.125 1 62.94 606 LYS B C 1
ATOM 10643 O O . LYS B 1 606 ? -31.344 60.562 41.219 1 62.94 606 LYS B O 1
ATOM 10648 N N . GLY B 1 607 ? -30.281 60.812 39.438 1 66.5 607 GLY B N 1
ATOM 10649 C CA . GLY B 1 607 ? -29.609 62.062 39.75 1 66.5 607 GLY B CA 1
ATOM 10650 C C . GLY B 1 607 ? -30.531 63.25 39.719 1 66.5 607 GLY B C 1
ATOM 10651 O O . GLY B 1 607 ? -30.391 64.188 40.562 1 66.5 607 GLY B O 1
ATOM 10652 N N . GLN B 1 608 ? -31.516 63.344 38.969 1 71.06 608 GLN B N 1
ATOM 10653 C CA . GLN B 1 608 ? -32.469 64.438 38.938 1 71.06 608 GLN B CA 1
ATOM 10654 C C . GLN B 1 608 ? -33.469 64.375 40.094 1 71.06 608 GLN B C 1
ATOM 10656 O O . GLN B 1 608 ? -33.906 65.438 40.625 1 71.06 608 GLN B O 1
ATOM 10661 N N . SER B 1 609 ? -33.812 63.281 40.438 1 64.44 609 SER B N 1
ATOM 10662 C CA . SER B 1 609 ? -34.719 63.125 41.594 1 64.44 609 SER B CA 1
ATOM 10663 C C . SER B 1 609 ? -34.062 63.594 42.875 1 64.44 609 SER B C 1
ATOM 10665 O O . SER B 1 609 ? -34.719 64.188 43.75 1 64.44 609 SER B O 1
ATOM 10667 N N . LEU B 1 610 ? -32.75 63.562 43 1 61.09 610 LEU B N 1
ATOM 10668 C CA . LEU B 1 610 ? -32.031 64 44.188 1 61.09 610 LEU B CA 1
ATOM 10669 C C . LEU B 1 610 ? -31.906 65.5 44.188 1 61.09 610 LEU B C 1
ATOM 10671 O O . LEU B 1 610 ? -31.969 66.125 45.25 1 61.09 610 LEU B O 1
ATOM 10675 N N . ASN B 1 611 ? -31.75 66.188 43.031 1 54.78 611 ASN B N 1
ATOM 10676 C CA . ASN B 1 611 ? -31.641 67.688 43 1 54.78 611 ASN B CA 1
ATOM 10677 C C . ASN B 1 611 ? -33 68.312 43.219 1 54.78 611 ASN B C 1
ATOM 10679 O O . ASN B 1 611 ? -33.062 69.5 43.562 1 54.78 611 ASN B O 1
ATOM 10683 N N . LYS B 1 612 ? -33.969 67.625 42.625 1 53.06 612 LYS B N 1
ATOM 10684 C CA . LYS B 1 612 ? -35.281 68.25 42.875 1 53.06 612 LYS B CA 1
ATOM 10685 C C . LYS B 1 612 ? -35.656 68.125 44.344 1 53.06 612 LYS B C 1
ATOM 10687 O O . LYS B 1 612 ? -36.5 68.875 44.812 1 53.06 612 LYS B O 1
ATOM 10692 N N . GLU B 1 613 ? -35.156 67.25 45.062 1 48.69 613 GLU B N 1
ATOM 10693 C CA . GLU B 1 613 ? -35.5 67.125 46.469 1 48.69 613 GLU B CA 1
ATOM 10694 C C . GLU B 1 613 ? -34.844 68.188 47.312 1 48.69 613 GLU B C 1
ATOM 10696 O O . GLU B 1 613 ? -35.219 68.375 48.469 1 48.69 613 GLU B O 1
ATOM 10701 N N . LYS B 1 614 ? -33.719 68.875 46.781 1 49.53 614 LYS B N 1
ATOM 10702 C CA . LYS B 1 614 ? -33.156 69.938 47.656 1 49.53 614 LYS B CA 1
ATOM 10703 C C . LYS B 1 614 ? -34.031 71.125 47.75 1 49.53 614 LYS B C 1
ATOM 10705 O O . LYS B 1 614 ? -33.906 71.938 48.656 1 49.53 614 LYS B O 1
ATOM 10710 N N . GLN B 1 615 ? -34.656 71.625 46.688 1 43.78 615 GLN B N 1
ATOM 10711 C CA . GLN B 1 615 ? -35.344 72.875 46.812 1 43.78 615 GLN B CA 1
ATOM 10712 C C . GLN B 1 615 ? -36.594 72.75 47.688 1 43.78 615 GLN B C 1
ATOM 10714 O O . GLN B 1 615 ? -37.094 73.75 48.219 1 43.78 615 GLN B O 1
ATOM 10719 N N . VAL B 1 616 ? -37.531 71.875 47.344 1 42.03 616 VAL B N 1
ATOM 10720 C CA . VAL B 1 616 ? -38.875 71.875 47.906 1 42.03 616 VAL B CA 1
ATOM 10721 C C . VAL B 1 616 ? -38.812 71.438 49.375 1 42.03 616 VAL B C 1
ATOM 10723 O O . VAL B 1 616 ? -38.75 70.25 49.656 1 42.03 616 VAL B O 1
ATOM 10726 N N . GLU B 1 617 ? -37.812 72 50.125 1 34.19 617 GLU B N 1
ATOM 10727 C CA . GLU B 1 617 ? -37.781 71.562 51.5 1 34.19 617 GLU B CA 1
ATOM 10728 C C . GLU B 1 617 ? -39.125 71.75 52.188 1 34.19 617 GLU B C 1
ATOM 10730 O O . GLU B 1 617 ? -39.312 71.375 53.344 1 34.19 617 GLU B O 1
ATOM 10735 N N . HIS B 1 618 ? -39.75 73 51.75 1 32.06 618 HIS B N 1
ATOM 10736 C CA . HIS B 1 618 ? -40.531 73.438 52.906 1 32.06 618 HIS B CA 1
ATOM 10737 C C . HIS B 1 618 ? -41.594 72.375 53.312 1 32.06 618 HIS B C 1
ATOM 10739 O O . HIS B 1 618 ? -41.812 72.188 54.5 1 32.06 618 HIS B O 1
ATOM 10745 N N . THR B 1 619 ? -42.688 72.438 52.438 1 29.31 619 THR B N 1
ATOM 10746 C CA . THR B 1 619 ? -44 72.312 53.062 1 29.31 619 THR B CA 1
ATOM 10747 C C . THR B 1 619 ? -44.219 70.938 53.625 1 29.31 619 THR B C 1
ATOM 10749 O O . THR B 1 619 ? -43.438 70 53.312 1 29.31 619 THR B O 1
ATOM 10752 N N . THR B 1 620 ? -45.625 70.5 53.719 1 29.48 620 THR B N 1
ATOM 10753 C CA . THR B 1 620 ? -46.438 69.688 54.594 1 29.48 620 THR B CA 1
ATOM 10754 C C . THR B 1 620 ? -46.156 68.25 54.406 1 29.48 620 THR B C 1
ATOM 10756 O O . THR B 1 620 ? -46.031 67.75 53.281 1 29.48 620 THR B O 1
ATOM 10759 N N . ILE B 1 621 ? -45.625 67.562 55.438 1 28.98 621 ILE B N 1
ATOM 10760 C CA . ILE B 1 621 ? -45.188 66.188 55.656 1 28.98 621 ILE B CA 1
ATOM 10761 C C . ILE B 1 621 ? -46.344 65.25 55.406 1 28.98 621 ILE B C 1
ATOM 10763 O O . ILE B 1 621 ? -46.344 64.125 55.938 1 28.98 621 ILE B O 1
ATOM 10767 N N . SER B 1 622 ? -47.438 65.688 54.562 1 25.06 622 SER B N 1
ATOM 10768 C CA . SER B 1 622 ? -48.594 64.75 54.688 1 25.06 622 SER B CA 1
ATOM 10769 C C . SER B 1 622 ? -48.219 63.312 54.406 1 25.06 622 SER B C 1
ATOM 10771 O O . SER B 1 622 ? -47.281 63.062 53.625 1 25.06 622 SER B O 1
ATOM 10773 N N . ASP B 1 623 ? -48.688 62.312 55.312 1 25.5 623 ASP B N 1
ATOM 10774 C CA . ASP B 1 623 ? -48.5 60.938 55.719 1 25.5 623 ASP B CA 1
ATOM 10775 C C . ASP B 1 623 ? -48.781 59.969 54.562 1 25.5 623 ASP B C 1
ATOM 10777 O O . ASP B 1 623 ? -48.812 58.75 54.781 1 25.5 623 ASP B O 1
ATOM 10781 N N . THR B 1 624 ? -49.312 60.469 53.438 1 24.56 624 THR B N 1
ATOM 10782 C CA . THR B 1 624 ? -50.031 59.406 52.75 1 24.56 624 THR B CA 1
ATOM 10783 C C . THR B 1 624 ? -49.062 58.281 52.375 1 24.56 624 THR B C 1
ATOM 10785 O O . THR B 1 624 ? -48.125 58.5 51.625 1 24.56 624 THR B O 1
ATOM 10788 N N . LEU B 1 625 ? -48.875 57.312 53.281 1 23.92 625 LEU B N 1
ATOM 10789 C CA . LEU B 1 625 ? -48.188 56 53.219 1 23.92 625 LEU B CA 1
ATOM 10790 C C . LEU B 1 625 ? -48.688 55.219 52 1 23.92 625 LEU B C 1
ATOM 10792 O O . LEU B 1 625 ? -49.625 54.438 52.094 1 23.92 625 LEU B O 1
ATOM 10796 N N . GLU B 1 626 ? -49.188 55.906 50.969 1 22.31 626 GLU B N 1
ATOM 10797 C CA . GLU B 1 626 ? -49.75 54.969 50 1 22.31 626 GLU B CA 1
ATOM 10798 C C . GLU B 1 626 ? -48.75 53.875 49.656 1 22.31 626 GLU B C 1
ATOM 10800 O O . GLU B 1 626 ? -47.562 54.156 49.531 1 22.31 626 GLU B O 1
ATOM 10805 N N . ASN B 1 627 ? -49.125 52.656 50.031 1 23 627 ASN B N 1
ATOM 10806 C CA . ASN B 1 627 ? -48.656 51.281 49.844 1 23 627 ASN B CA 1
ATOM 10807 C C . ASN B 1 627 ? -48.281 51 48.406 1 23 627 ASN B C 1
ATOM 10809 O O . ASN B 1 627 ? -49.125 50.938 47.531 1 23 627 ASN B O 1
ATOM 10813 N N . ARG B 1 628 ? -47.5 51.844 47.812 1 24.88 628 ARG B N 1
ATOM 10814 C CA . ARG B 1 628 ? -47.156 51.406 46.469 1 24.88 628 ARG B CA 1
ATOM 10815 C C . ARG B 1 628 ? -46.656 49.969 46.469 1 24.88 628 ARG B C 1
ATOM 10817 O O . ARG B 1 628 ? -45.688 49.625 47.156 1 24.88 628 ARG B O 1
ATOM 10824 N N . SER B 1 629 ? -47.719 49.031 46.531 1 24.34 629 SER B N 1
ATOM 10825 C CA . SER B 1 629 ? -47.438 47.656 46.125 1 24.34 629 SER B CA 1
ATOM 10826 C C . SER B 1 629 ? -46.469 47.594 44.969 1 24.34 629 SER B C 1
ATOM 10828 O O . SER B 1 629 ? -46.75 48.188 43.906 1 24.34 629 SER B O 1
ATOM 10830 N N . ILE B 1 630 ? -45.312 48 45.219 1 26.38 630 ILE B N 1
ATOM 10831 C CA . ILE B 1 630 ? -44.281 47.656 44.219 1 26.38 630 ILE B CA 1
ATOM 10832 C C . ILE B 1 630 ? -44.594 46.25 43.688 1 26.38 630 ILE B C 1
ATOM 10834 O O . ILE B 1 630 ? -44.594 45.281 44.438 1 26.38 630 ILE B O 1
ATOM 10838 N N . SER B 1 631 ? -45.719 46.156 42.844 1 25.12 631 SER B N 1
ATOM 10839 C CA . SER B 1 631 ? -45.781 44.969 42 1 25.12 631 SER B CA 1
ATOM 10840 C C . SER B 1 631 ? -44.406 44.562 41.5 1 25.12 631 SER B C 1
ATOM 10842 O O . SER B 1 631 ? -43.75 45.312 40.812 1 25.12 631 SER B O 1
ATOM 10844 N N . VAL B 1 632 ? -43.656 44.031 42.406 1 27.44 632 VAL B N 1
ATOM 10845 C CA . VAL B 1 632 ? -42.594 43.156 41.938 1 27.44 632 VAL B CA 1
ATOM 10846 C C . VAL B 1 632 ? -43.094 42.344 40.719 1 27.44 632 VAL B C 1
ATOM 10848 O O . VAL B 1 632 ? -43.938 41.469 40.875 1 27.44 632 VAL B O 1
ATOM 10851 N N . ASN B 1 633 ? -43.625 43.031 39.688 1 25.38 633 ASN B N 1
ATOM 10852 C CA . ASN B 1 633 ? -43.625 42.188 38.5 1 25.38 633 ASN B CA 1
ATOM 10853 C C . ASN B 1 633 ? -42.375 41.312 38.469 1 25.38 633 ASN B C 1
ATOM 10855 O O . ASN B 1 633 ? -41.25 41.812 38.406 1 25.38 633 ASN B O 1
ATOM 10859 N N . MET B 1 634 ? -42.344 40.344 39.375 1 25.78 634 MET B N 1
ATOM 10860 C CA . MET B 1 634 ? -41.562 39.156 39.094 1 25.78 634 MET B CA 1
ATOM 10861 C C . MET B 1 634 ? -41.531 38.844 37.594 1 25.78 634 MET B C 1
ATOM 10863 O O . MET B 1 634 ? -42.5 38.344 37.062 1 25.78 634 MET B O 1
ATOM 10867 N N . ASP B 1 635 ? -41.219 39.812 36.781 1 26.98 635 ASP B N 1
ATOM 10868 C CA . ASP B 1 635 ? -40.781 39.219 35.5 1 26.98 635 ASP B CA 1
ATOM 10869 C C . ASP B 1 635 ? -40.031 37.906 35.75 1 26.98 635 ASP B C 1
ATOM 10871 O O . ASP B 1 635 ? -38.969 37.906 36.375 1 26.98 635 ASP B O 1
ATOM 10875 N N . MET B 1 636 ? -40.719 36.938 36.281 1 27.44 636 MET B N 1
ATOM 10876 C CA . MET B 1 636 ? -40.25 35.562 36.094 1 27.44 636 MET B CA 1
ATOM 10877 C C . MET B 1 636 ? -39.5 35.438 34.781 1 27.44 636 MET B C 1
ATOM 10879 O O . MET B 1 636 ? -40.125 35.531 33.719 1 27.44 636 MET B O 1
ATOM 10883 N N . GLU B 1 637 ? -38.375 36.062 34.688 1 30.39 637 GLU B N 1
ATOM 10884 C CA . GLU B 1 637 ? -37.531 35.438 33.688 1 30.39 637 GLU B CA 1
ATOM 10885 C C . GLU B 1 637 ? -37.719 33.938 33.656 1 30.39 637 GLU B C 1
ATOM 10887 O O . GLU B 1 637 ? -37.5 33.25 34.688 1 30.39 637 GLU B O 1
ATOM 10892 N N . GLN B 1 638 ? -38.906 33.5 33.219 1 30 638 GLN B N 1
ATOM 10893 C CA . GLN B 1 638 ? -38.938 32.062 32.938 1 30 638 GLN B CA 1
ATOM 10894 C C . GLN B 1 638 ? -37.531 31.547 32.656 1 30 638 GLN B C 1
ATOM 10896 O O . GLN B 1 638 ? -36.844 32.062 31.75 1 30 638 GLN B O 1
ATOM 10901 N N . PRO B 1 639 ? -36.812 31.141 33.719 1 36.34 639 PRO B N 1
ATOM 10902 C CA . PRO B 1 639 ? -35.531 30.469 33.469 1 36.34 639 PRO B CA 1
ATOM 10903 C C . PRO B 1 639 ? -35.5 29.688 32.156 1 36.34 639 PRO B C 1
ATOM 10905 O O . PRO B 1 639 ? -34.531 29 31.875 1 36.34 639 PRO B O 1
ATOM 10908 N N . GLY B 1 640 ? -36.688 29.344 31.781 1 34.5 640 GLY B N 1
ATOM 10909 C CA . GLY B 1 640 ? -36.656 28.359 30.703 1 34.5 640 GLY B CA 1
ATOM 10910 C C . GLY B 1 640 ? -35.969 28.891 29.453 1 34.5 640 GLY B C 1
ATOM 10911 O O . GLY B 1 640 ? -36.031 28.25 28.406 1 34.5 640 GLY B O 1
ATOM 10912 N N . SER B 1 641 ? -36.062 30.266 29.344 1 34.75 641 SER B N 1
ATOM 10913 C CA . SER B 1 641 ? -35.469 30.547 28.047 1 34.75 641 SER B CA 1
ATOM 10914 C C . SER B 1 641 ? -34 30.141 27.984 1 34.75 641 SER B C 1
ATOM 10916 O O . SER B 1 641 ? -33.156 30.797 28.594 1 34.75 641 SER B O 1
ATOM 10918 N N . GLY B 1 642 ? -33.719 29 28.328 1 37.12 642 GLY B N 1
ATOM 10919 C CA . GLY B 1 642 ? -32.375 28.594 27.922 1 37.12 642 GLY B CA 1
ATOM 10920 C C . GLY B 1 642 ? -31.75 29.5 26.891 1 37.12 642 GLY B C 1
ATOM 10921 O O . GLY B 1 642 ? -32.469 30.297 26.25 1 37.12 642 GLY B O 1
ATOM 10922 N N . PRO B 1 643 ? -30.531 29.922 27.031 1 42.53 643 PRO B N 1
ATOM 10923 C CA . PRO B 1 643 ? -29.984 30.766 25.969 1 42.53 643 PRO B CA 1
ATOM 10924 C C . PRO B 1 643 ? -30.719 30.547 24.641 1 42.53 643 PRO B C 1
ATOM 10926 O O . PRO B 1 643 ? -30.922 29.406 24.219 1 42.53 643 PRO B O 1
ATOM 10929 N N . GLU B 1 644 ? -31.766 31.219 24.312 1 46.84 644 GLU B N 1
ATOM 10930 C CA . GLU B 1 644 ? -32.5 31.188 23.062 1 46.84 644 GLU B CA 1
ATOM 10931 C C . GLU B 1 644 ? -31.594 30.781 21.906 1 46.84 644 GLU B C 1
ATOM 10933 O O . GLU B 1 644 ? -30.609 31.453 21.609 1 46.84 644 GLU B O 1
ATOM 10938 N N . LYS B 1 645 ? -31.453 29.578 21.625 1 60.09 645 LYS B N 1
ATOM 10939 C CA . LYS B 1 645 ? -30.766 29.109 20.422 1 60.09 645 LYS B CA 1
ATOM 10940 C C . LYS B 1 645 ? -31.188 29.938 19.203 1 60.09 645 LYS B C 1
ATOM 10942 O O . LYS B 1 645 ? -32.344 29.953 18.828 1 60.09 645 LYS B O 1
ATOM 10947 N N . HIS B 1 646 ? -30.438 31.047 19 1 77.81 646 HIS B N 1
ATOM 10948 C CA . HIS B 1 646 ? -30.641 31.859 17.812 1 77.81 646 HIS B CA 1
ATOM 10949 C C . HIS B 1 646 ? -30.797 31 16.562 1 77.81 646 HIS B C 1
ATOM 10951 O O . HIS B 1 646 ? -29.953 30.141 16.281 1 77.81 646 HIS B O 1
ATOM 10957 N N . THR B 1 647 ? -32.094 30.953 16.094 1 81.69 647 THR B N 1
ATOM 10958 C CA . THR B 1 647 ? -32.344 30.234 14.859 1 81.69 647 THR B CA 1
ATOM 10959 C C . THR B 1 647 ? -32 31.078 13.648 1 81.69 647 THR B C 1
ATOM 10961 O O . THR B 1 647 ? -31.828 32.312 13.766 1 81.69 647 THR B O 1
ATOM 10964 N N . LEU B 1 648 ? -31.75 30.5 12.539 1 86.69 648 LEU B N 1
ATOM 10965 C CA . LEU B 1 648 ? -31.391 31.203 11.305 1 86.69 648 LEU B CA 1
ATOM 10966 C C . LEU B 1 648 ? -32.5 32.188 10.906 1 86.69 648 LEU B C 1
ATOM 10968 O O . LEU B 1 648 ? -32.219 33.312 10.492 1 86.69 648 LEU B O 1
ATOM 10972 N N . GLU B 1 649 ? -33.719 31.797 11.133 1 83.06 649 GLU B N 1
ATOM 10973 C CA . GLU B 1 649 ? -34.844 32.656 10.766 1 83.06 649 GLU B CA 1
ATOM 10974 C C . GLU B 1 649 ? -34.906 33.906 11.648 1 83.06 649 GLU B C 1
ATOM 10976 O O . GLU B 1 649 ? -35.188 35 11.156 1 83.06 649 GLU B O 1
ATOM 10981 N N . SER B 1 650 ? -34.625 33.688 12.914 1 83.38 650 SER B N 1
ATOM 10982 C CA . SER B 1 650 ? -34.656 34.812 13.852 1 83.38 650 SER B CA 1
ATOM 10983 C C . SER B 1 650 ? -33.562 35.812 13.555 1 83.38 650 SER B C 1
ATOM 10985 O O . SER B 1 650 ? -33.656 37 13.883 1 83.38 650 SER B O 1
ATOM 10987 N N . LEU B 1 651 ? -32.531 35.344 12.906 1 87.56 651 LEU B N 1
ATOM 10988 C CA . LEU B 1 651 ? -31.391 36.188 12.602 1 87.56 651 LEU B CA 1
ATOM 10989 C C . LEU B 1 651 ? -31.516 36.781 11.203 1 87.56 651 LEU B C 1
ATOM 10991 O O . LEU B 1 651 ? -30.578 37.406 10.711 1 87.56 651 LEU B O 1
ATOM 10995 N N . GLY B 1 652 ? -32.625 36.438 10.508 1 82.25 652 GLY B N 1
ATOM 10996 C CA . GLY B 1 652 ? -32.906 37 9.195 1 82.25 652 GLY B CA 1
ATOM 10997 C C . GLY B 1 652 ? -32.219 36.25 8.07 1 82.25 652 GLY B C 1
ATOM 10998 O O . GLY B 1 652 ? -32.031 36.781 6.977 1 82.25 652 GLY B O 1
ATOM 10999 N N . LEU B 1 653 ? -31.734 35.156 8.391 1 87 653 LEU B N 1
ATOM 11000 C CA . LEU B 1 653 ? -31.062 34.344 7.367 1 87 653 LEU B CA 1
ATOM 11001 C C . LEU B 1 653 ? -32.031 33.344 6.766 1 87 653 LEU B C 1
ATOM 11003 O O . LEU B 1 653 ? -33 32.906 7.422 1 87 653 LEU B O 1
ATOM 11007 N N . GLN B 1 654 ? -31.859 33.031 5.5 1 84.81 654 GLN B N 1
ATOM 11008 C CA . GLN B 1 654 ? -32.719 32.062 4.816 1 84.81 654 GLN B CA 1
ATOM 11009 C C . GLN B 1 654 ? -32.375 30.641 5.215 1 84.81 654 GLN B C 1
ATOM 11011 O O . GLN B 1 654 ? -31.219 30.25 5.176 1 84.81 654 GLN B O 1
ATOM 11016 N N . LYS B 1 655 ? -33.406 29.984 5.715 1 85.25 655 LYS B N 1
ATOM 11017 C CA . LYS B 1 655 ? -33.219 28.562 6.055 1 85.25 655 LYS B CA 1
ATOM 11018 C C . LYS B 1 655 ? -33.031 27.719 4.801 1 85.25 655 LYS B C 1
ATOM 11020 O O . LYS B 1 655 ? -33.719 27.938 3.787 1 85.25 655 LYS B O 1
ATOM 11025 N N . PRO B 1 656 ? -32.094 26.859 4.875 1 88.38 656 PRO B N 1
ATOM 11026 C CA . PRO B 1 656 ? -31.922 25.969 3.719 1 88.38 656 PRO B CA 1
ATOM 11027 C C . PRO B 1 656 ? -33.156 25.094 3.453 1 88.38 656 PRO B C 1
ATOM 11029 O O . PRO B 1 656 ? -33.938 24.844 4.363 1 88.38 656 PRO B O 1
ATOM 11032 N N . ASN B 1 657 ? -33.312 24.641 2.191 1 88.12 657 ASN B N 1
ATOM 11033 C CA . ASN B 1 657 ? -34.438 23.828 1.771 1 88.12 657 ASN B CA 1
ATOM 11034 C C . ASN B 1 657 ? -34.312 22.391 2.258 1 88.12 657 ASN B C 1
ATOM 11036 O O . ASN B 1 657 ? -35.281 21.609 2.162 1 88.12 657 ASN B O 1
ATOM 11040 N N . VAL B 1 658 ? -33.219 22.047 2.854 1 92.69 658 VAL B N 1
ATOM 11041 C CA . VAL B 1 658 ? -32.969 20.703 3.354 1 92.69 658 VAL B CA 1
ATOM 11042 C C . VAL B 1 658 ? -32.969 20.703 4.883 1 92.69 658 VAL B C 1
ATOM 11044 O O . VA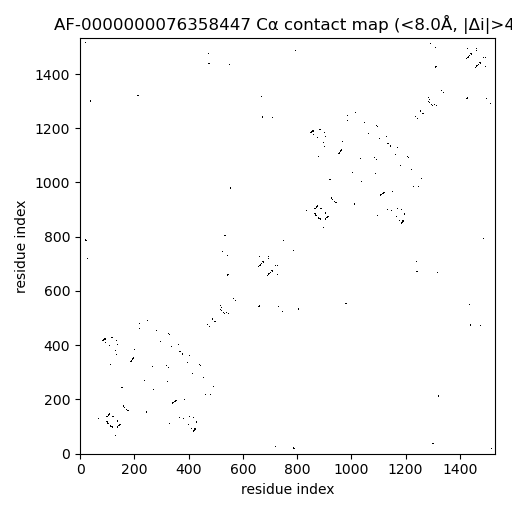L B 1 658 ? -32.281 21.516 5.512 1 92.69 658 VAL B O 1
ATOM 11047 N N . HIS B 1 659 ? -33.844 19.875 5.469 1 92.12 659 HIS B N 1
ATOM 11048 C CA . HIS B 1 659 ? -33.938 19.859 6.926 1 92.12 659 HIS B CA 1
ATOM 11049 C C . HIS B 1 659 ? -33.188 18.656 7.504 1 92.12 659 HIS B C 1
ATOM 11051 O O . HIS B 1 659 ? -32.844 18.641 8.688 1 92.12 659 HIS B O 1
ATOM 11057 N N . SER B 1 660 ? -33.062 17.594 6.656 1 94.94 660 SER B N 1
ATOM 11058 C CA . SER B 1 660 ? -32.406 16.391 7.152 1 94.94 660 SER B CA 1
ATOM 11059 C C . SER B 1 660 ? -31.422 15.836 6.141 1 94.94 660 SER B C 1
ATOM 11061 O O . SER B 1 660 ? -31.672 15.844 4.934 1 94.94 660 SER B O 1
ATOM 11063 N N . LEU B 1 661 ? -30.266 15.477 6.68 1 96.56 661 LEU B N 1
ATOM 11064 C CA . LEU B 1 661 ? -29.219 14.828 5.891 1 96.56 661 LEU B CA 1
ATOM 11065 C C . LEU B 1 661 ? -28.969 13.414 6.387 1 96.56 661 LEU B C 1
ATOM 11067 O O . LEU B 1 661 ? -28.734 13.203 7.582 1 96.56 661 LEU B O 1
ATOM 11071 N N . ILE B 1 662 ? -29.062 12.438 5.488 1 96.56 662 ILE B N 1
ATOM 11072 C CA . ILE B 1 662 ? -28.797 11.047 5.84 1 96.56 662 ILE B CA 1
ATOM 11073 C C . ILE B 1 662 ? -27.516 10.578 5.148 1 96.56 662 ILE B C 1
ATOM 11075 O O . ILE B 1 662 ? -27.406 10.648 3.922 1 96.56 662 ILE B O 1
ATOM 11079 N N . LEU B 1 663 ? -26.547 10.195 5.941 1 97.12 663 LEU B N 1
ATOM 11080 C CA . LEU B 1 663 ? -25.328 9.602 5.414 1 97.12 663 LEU B CA 1
ATOM 11081 C C . LEU B 1 663 ? -25.422 8.078 5.406 1 97.12 663 LEU B C 1
ATOM 11083 O O . LEU B 1 663 ? -25.562 7.457 6.461 1 97.12 663 LEU B O 1
ATOM 11087 N N . ASP B 1 664 ? -25.344 7.488 4.242 1 95 664 ASP B N 1
ATOM 11088 C CA . ASP B 1 664 ? -25.438 6.039 4.121 1 95 664 ASP B CA 1
ATOM 11089 C C . ASP B 1 664 ? -24.078 5.383 4.359 1 95 664 ASP B C 1
ATOM 11091 O O . ASP B 1 664 ? -23.156 5.531 3.545 1 95 664 ASP B O 1
ATOM 11095 N N . PHE B 1 665 ? -23.938 4.605 5.391 1 94.12 665 PHE B N 1
ATOM 11096 C CA . PHE B 1 665 ? -22.688 3.986 5.793 1 94.12 665 PHE B CA 1
ATOM 11097 C C . PHE B 1 665 ? -22.672 2.502 5.445 1 94.12 665 PHE B C 1
ATOM 11099 O O . PHE B 1 665 ? -21.875 1.737 5.98 1 94.12 665 PHE B O 1
ATOM 11106 N N . SER B 1 666 ? -23.531 2.084 4.504 1 90.12 666 SER B N 1
ATOM 11107 C CA . SER B 1 666 ? -23.641 0.681 4.117 1 90.12 666 SER B CA 1
ATOM 11108 C C . SER B 1 666 ? -22.344 0.176 3.498 1 90.12 666 SER B C 1
ATOM 11110 O O . SER B 1 666 ? -21.938 -0.958 3.748 1 90.12 666 SER B O 1
ATOM 11112 N N . PRO B 1 667 ? -21.625 1.021 2.77 1 90.06 667 PRO B N 1
ATOM 11113 C CA . PRO B 1 667 ? -20.406 0.511 2.131 1 90.06 667 PRO B CA 1
ATOM 11114 C C . PRO B 1 667 ? -19.188 0.633 3.027 1 90.06 667 PRO B C 1
ATOM 11116 O O . PRO B 1 667 ? -18.078 0.262 2.619 1 90.06 667 PRO B O 1
ATOM 11119 N N . VAL B 1 668 ? -19.281 1.114 4.203 1 92 668 VAL B N 1
ATOM 11120 C CA . VAL B 1 668 ? -18.141 1.38 5.074 1 92 668 VAL B CA 1
ATOM 11121 C C . VAL B 1 668 ? -17.688 0.081 5.727 1 92 668 VAL B C 1
ATOM 11123 O O . VAL B 1 668 ? -18.484 -0.647 6.316 1 92 668 VAL B O 1
ATOM 11126 N N . ASN B 1 669 ? -16.344 -0.222 5.625 1 91.12 669 ASN B N 1
ATOM 11127 C CA . ASN B 1 669 ? -15.781 -1.473 6.117 1 91.12 669 ASN B CA 1
ATOM 11128 C C . ASN B 1 669 ? -15.164 -1.299 7.504 1 91.12 669 ASN B C 1
ATOM 11130 O O . ASN B 1 669 ? -15.172 -2.227 8.312 1 91.12 669 ASN B O 1
ATOM 11134 N N . PHE B 1 670 ? -14.609 -0.219 7.762 1 89.88 670 PHE B N 1
ATOM 11135 C CA . PHE B 1 670 ? -13.984 0.109 9.039 1 89.88 670 PHE B CA 1
ATOM 11136 C C . PHE B 1 670 ? -13.969 1.617 9.258 1 89.88 670 PHE B C 1
ATOM 11138 O O . PHE B 1 670 ? -14.227 2.389 8.336 1 89.88 670 PHE B O 1
ATOM 11145 N N . VAL B 1 671 ? -13.727 1.982 10.547 1 90.5 671 VAL B N 1
ATOM 11146 C CA . VAL B 1 671 ? -13.688 3.4 10.891 1 90.5 671 VAL B CA 1
ATOM 11147 C C . VAL B 1 671 ? -12.406 3.713 11.656 1 90.5 671 VAL B C 1
ATOM 11149 O O . VAL B 1 671 ? -12.094 3.057 12.656 1 90.5 671 VAL B O 1
ATOM 11152 N N . ASP B 1 672 ? -11.633 4.625 11.133 1 89.75 672 ASP B N 1
ATOM 11153 C CA . ASP B 1 672 ? -10.445 5.078 11.852 1 89.75 672 ASP B CA 1
ATOM 11154 C C . ASP B 1 672 ? -10.711 6.387 12.594 1 89.75 672 ASP B C 1
ATOM 11156 O O . ASP B 1 672 ? -11.844 6.875 12.602 1 89.75 672 ASP B O 1
ATOM 11160 N N . SER B 1 673 ? -9.742 6.875 13.289 1 89.94 673 SER B N 1
ATOM 11161 C CA . SER B 1 673 ? -9.922 8.078 14.102 1 89.94 673 SER B CA 1
ATOM 11162 C C . SER B 1 673 ? -10.203 9.297 13.227 1 89.94 673 SER B C 1
ATOM 11164 O O . SER B 1 673 ? -10.945 10.195 13.625 1 89.94 673 SER B O 1
ATOM 11166 N N . VAL B 1 674 ? -9.633 9.352 12.086 1 88.38 674 VAL B N 1
ATOM 11167 C CA . VAL B 1 674 ? -9.844 10.484 11.18 1 88.38 674 VAL B CA 1
ATOM 11168 C C . VAL B 1 674 ? -11.289 10.492 10.695 1 88.38 674 VAL B C 1
ATOM 11170 O O . VAL B 1 674 ? -11.914 11.547 10.602 1 88.38 674 VAL B O 1
ATOM 11173 N N . CYS B 1 675 ? -11.789 9.32 10.352 1 91.75 675 CYS B N 1
ATOM 11174 C CA . CYS B 1 675 ? -13.195 9.203 9.961 1 91.75 675 CYS B CA 1
ATOM 11175 C C . CYS B 1 675 ? -14.109 9.695 11.07 1 91.75 675 CYS B C 1
ATOM 11177 O O . CYS B 1 675 ? -15.047 10.461 10.812 1 91.75 675 CYS B O 1
ATOM 11179 N N . ILE B 1 676 ? -13.852 9.281 12.266 1 92.31 676 ILE B N 1
ATOM 11180 C CA . ILE B 1 676 ? -14.672 9.664 13.414 1 92.31 676 ILE B CA 1
ATOM 11181 C C . ILE B 1 676 ? -14.641 11.188 13.578 1 92.31 676 ILE B C 1
ATOM 11183 O O . ILE B 1 676 ? -15.68 11.82 13.781 1 92.31 676 ILE B O 1
ATOM 11187 N N . LYS B 1 677 ? -13.516 11.742 13.477 1 88.62 677 LYS B N 1
ATOM 11188 C CA . LYS B 1 677 ? -13.352 13.18 13.633 1 88.62 677 LYS B CA 1
ATOM 11189 C C . LYS B 1 677 ? -14.125 13.938 12.547 1 88.62 677 LYS B C 1
ATOM 11191 O O . LYS B 1 677 ? -14.812 14.914 12.844 1 88.62 677 LYS B O 1
ATOM 11196 N N . ILE B 1 678 ? -14.023 13.523 11.312 1 89.62 678 ILE B N 1
ATOM 11197 C CA . ILE B 1 678 ? -14.664 14.211 10.195 1 89.62 678 ILE B CA 1
ATOM 11198 C C . ILE B 1 678 ? -16.188 14.102 10.32 1 89.62 678 ILE B C 1
ATOM 11200 O O . ILE B 1 678 ? -16.906 15.055 10.023 1 89.62 678 ILE B O 1
ATOM 11204 N N . ILE B 1 679 ? -16.688 12.93 10.727 1 93.81 679 ILE B N 1
ATOM 11205 C CA . ILE B 1 679 ? -18.141 12.75 10.875 1 93.81 679 ILE B CA 1
ATOM 11206 C C . ILE B 1 679 ? -18.656 13.609 12.023 1 93.81 679 ILE B C 1
ATOM 11208 O O . ILE B 1 679 ? -19.734 14.203 11.93 1 93.81 679 ILE B O 1
ATOM 11212 N N . LYS B 1 680 ? -17.891 13.688 13.102 1 92.44 680 LYS B N 1
ATOM 11213 C CA . LYS B 1 680 ? -18.266 14.57 14.203 1 92.44 680 LYS B CA 1
ATOM 11214 C C . LYS B 1 680 ? -18.328 16.016 13.742 1 92.44 680 LYS B C 1
ATOM 11216 O O . LYS B 1 680 ? -19.25 16.75 14.125 1 92.44 680 LYS B O 1
ATOM 11221 N N . ASN B 1 681 ? -17.375 16.375 12.914 1 88.25 681 ASN B N 1
ATOM 11222 C CA . ASN B 1 681 ? -17.359 17.719 12.375 1 88.25 681 ASN B CA 1
ATOM 11223 C C . ASN B 1 681 ? -18.578 17.984 11.484 1 88.25 681 ASN B C 1
ATOM 11225 O O . ASN B 1 681 ? -19.141 19.078 11.508 1 88.25 681 ASN B O 1
ATOM 11229 N N . ILE B 1 682 ? -18.938 17.016 10.711 1 92.19 682 ILE B N 1
ATOM 11230 C CA . ILE B 1 682 ? -20.109 17.141 9.844 1 92.19 682 ILE B CA 1
ATOM 11231 C C . ILE B 1 682 ? -21.359 17.328 10.703 1 92.19 682 ILE B C 1
ATOM 11233 O O . ILE B 1 682 ? -22.172 18.203 10.43 1 92.19 682 ILE B O 1
ATOM 11237 N N . PHE B 1 683 ? -21.516 16.547 11.781 1 93.31 683 PHE B N 1
ATOM 11238 C CA . PHE B 1 683 ? -22.656 16.672 12.688 1 93.31 683 PHE B CA 1
ATOM 11239 C C . PHE B 1 683 ? -22.703 18.078 13.297 1 93.31 683 PHE B C 1
ATOM 11241 O O . PHE B 1 683 ? -23.766 18.703 13.352 1 93.31 683 PHE B O 1
ATOM 11248 N N . ARG B 1 684 ? -21.578 18.531 13.695 1 89.31 684 ARG B N 1
ATOM 11249 C CA . ARG B 1 684 ? -21.484 19.828 14.344 1 89.31 684 ARG B CA 1
ATOM 11250 C C . ARG B 1 684 ? -21.812 20.953 13.367 1 89.31 684 ARG B C 1
ATOM 11252 O O . ARG B 1 684 ? -22.625 21.828 13.664 1 89.31 684 ARG B O 1
ATOM 11259 N N . ASP B 1 685 ? -21.219 20.938 12.195 1 87.25 685 ASP B N 1
ATOM 11260 C CA . ASP B 1 685 ? -21.375 22.016 11.211 1 87.25 685 ASP B CA 1
ATOM 11261 C C . ASP B 1 685 ? -22.797 22.078 10.695 1 87.25 685 ASP B C 1
ATOM 11263 O O . ASP B 1 685 ? -23.375 23.156 10.547 1 87.25 685 ASP B O 1
ATOM 11267 N N . PHE B 1 686 ? -23.375 20.969 10.438 1 91.94 686 PHE B N 1
ATOM 11268 C CA . PHE B 1 686 ? -24.734 20.953 9.891 1 91.94 686 PHE B CA 1
ATOM 11269 C C . PHE B 1 686 ? -25.75 21.266 10.969 1 91.94 686 PHE B C 1
ATOM 11271 O O . PHE B 1 686 ? -26.812 21.828 10.688 1 91.94 686 PHE B O 1
ATOM 11278 N N . ALA B 1 687 ? -25.422 20.906 12.188 1 89.31 687 ALA B N 1
ATOM 11279 C CA . ALA B 1 687 ? -26.297 21.281 13.305 1 89.31 687 ALA B CA 1
ATOM 11280 C C . ALA B 1 687 ? -26.359 22.797 13.469 1 89.31 687 ALA B C 1
ATOM 11282 O O . ALA B 1 687 ? -27.406 23.344 13.836 1 89.31 687 ALA B O 1
ATOM 11283 N N . GLU B 1 688 ? -25.297 23.453 13.18 1 87 688 GLU B N 1
ATOM 11284 C CA . GLU B 1 688 ? -25.219 24.906 13.289 1 87 688 GLU B CA 1
ATOM 11285 C C . GLU B 1 688 ? -26.141 25.578 12.273 1 87 688 GLU B C 1
ATOM 11287 O O . GLU B 1 688 ? -26.625 26.688 12.516 1 87 688 GLU B O 1
ATOM 11292 N N . ILE B 1 689 ? -26.406 24.906 11.188 1 89.56 689 ILE B N 1
ATOM 11293 C CA . ILE B 1 689 ? -27.266 25.469 10.164 1 89.56 689 ILE B CA 1
ATOM 11294 C C . ILE B 1 689 ? -28.656 24.828 10.242 1 89.56 689 ILE B C 1
ATOM 11296 O O . ILE B 1 689 ? -29.422 24.859 9.273 1 89.56 689 ILE B O 1
ATOM 11300 N N . GLU B 1 690 ? -28.938 24.141 11.289 1 90.88 690 GLU B N 1
ATOM 11301 C CA . GLU B 1 690 ? -30.25 23.578 11.625 1 90.88 690 GLU B CA 1
ATOM 11302 C C . GLU B 1 690 ? -30.625 22.453 10.68 1 90.88 690 GLU B C 1
ATOM 11304 O O . GLU B 1 690 ? -31.781 22.359 10.25 1 90.88 690 GLU B O 1
ATOM 11309 N N . ILE B 1 691 ? -29.703 21.719 10.234 1 93.69 691 ILE B N 1
ATOM 11310 C CA . ILE B 1 691 ? -29.922 20.484 9.484 1 93.69 691 ILE B CA 1
ATOM 11311 C C . ILE B 1 691 ? -29.578 19.281 10.352 1 93.69 691 ILE B C 1
ATOM 11313 O O . ILE B 1 691 ? -28.469 19.203 10.883 1 93.69 691 ILE B O 1
ATOM 11317 N N . ASP B 1 692 ? -30.469 18.391 10.5 1 94 692 ASP B N 1
ATOM 11318 C CA . ASP B 1 692 ? -30.219 17.188 11.289 1 94 692 ASP B CA 1
ATOM 11319 C C . ASP B 1 692 ? -29.516 16.125 10.445 1 94 692 ASP B C 1
ATOM 11321 O O . ASP B 1 692 ? -29.906 15.867 9.312 1 94 692 ASP B O 1
ATOM 11325 N N . VAL B 1 693 ? -28.5 15.617 11.047 1 96.06 693 VAL B N 1
ATOM 11326 C CA . VAL B 1 693 ? -27.719 14.594 10.344 1 96.06 693 VAL B CA 1
ATOM 11327 C C . VAL B 1 693 ? -27.984 13.227 10.953 1 96.06 693 VAL B C 1
ATOM 11329 O O . VAL B 1 693 ? -28.062 13.086 12.18 1 96.06 693 VAL B O 1
ATOM 11332 N N . TYR B 1 694 ? -28.203 12.227 10.125 1 95.19 694 TYR B N 1
ATOM 11333 C CA . TYR B 1 694 ? -28.422 10.852 10.547 1 95.19 694 TYR B CA 1
ATOM 11334 C C . TYR B 1 694 ? -27.531 9.891 9.781 1 95.19 694 TYR B C 1
ATOM 11336 O O . TYR B 1 694 ? -27.125 10.188 8.656 1 95.19 694 TYR B O 1
ATOM 11344 N N . LEU B 1 695 ? -27.172 8.805 10.461 1 95.56 695 LEU B N 1
ATOM 11345 C CA . LEU B 1 695 ? -26.406 7.742 9.812 1 95.56 695 LEU B CA 1
ATOM 11346 C C . LEU B 1 695 ? -27.281 6.516 9.586 1 95.56 695 LEU B C 1
ATOM 11348 O O . LEU B 1 695 ? -28.125 6.18 10.422 1 95.56 695 LEU B O 1
ATOM 11352 N N . SER B 1 696 ? -27.094 5.902 8.445 1 93.56 696 SER B N 1
ATOM 11353 C CA . SER B 1 696 ? -27.875 4.703 8.156 1 93.56 696 SER B CA 1
ATOM 11354 C C . SER B 1 696 ? -26.984 3.578 7.645 1 93.56 696 SER B C 1
ATOM 11356 O O . SER B 1 696 ? -25.891 3.832 7.109 1 93.56 696 SER B O 1
ATOM 11358 N N . GLY B 1 697 ? -27.359 2.33 7.848 1 89.5 697 GLY B N 1
ATOM 11359 C CA . GLY B 1 697 ? -26.719 1.165 7.262 1 89.5 697 GLY B CA 1
ATOM 11360 C C . GLY B 1 697 ? -25.406 0.807 7.926 1 89.5 697 GLY B C 1
ATOM 11361 O O . GLY B 1 697 ? -24.484 0.308 7.273 1 89.5 697 GLY B O 1
ATOM 11362 N N . CYS B 1 698 ? -25.219 1.08 9.211 1 89 698 CYS B N 1
ATOM 11363 C CA . CYS B 1 698 ? -24 0.755 9.93 1 89 698 CYS B CA 1
ATOM 11364 C C . CYS B 1 698 ? -24 -0.699 10.383 1 89 698 CYS B C 1
ATOM 11366 O O . CYS B 1 698 ? -24.891 -1.118 11.125 1 89 698 CYS B O 1
ATOM 11368 N N . HIS B 1 699 ? -23.016 -1.403 9.867 1 86.38 699 HIS B N 1
ATOM 11369 C CA . HIS B 1 699 ? -22.844 -2.764 10.367 1 86.38 699 HIS B CA 1
ATOM 11370 C C . HIS B 1 699 ? -22.422 -2.762 11.828 1 86.38 699 HIS B C 1
ATOM 11372 O O . HIS B 1 699 ? -21.938 -1.749 12.344 1 86.38 699 HIS B O 1
ATOM 11378 N N . TRP B 1 700 ? -22.625 -3.857 12.492 1 83.38 700 TRP B N 1
ATOM 11379 C CA . TRP B 1 700 ? -22.359 -3.941 13.922 1 83.38 700 TRP B CA 1
ATOM 11380 C C . TRP B 1 700 ? -20.906 -3.637 14.227 1 83.38 700 TRP B C 1
ATOM 11382 O O . TRP B 1 700 ? -20.594 -2.992 15.234 1 83.38 700 TRP B O 1
ATOM 11392 N N . SER B 1 701 ? -20.062 -4.141 13.414 1 86.19 701 SER B N 1
ATOM 11393 C CA . SER B 1 701 ? -18.641 -3.898 13.625 1 86.19 701 SER B CA 1
ATOM 11394 C C . SER B 1 701 ? -18.328 -2.406 13.609 1 86.19 701 SER B C 1
ATOM 11396 O O . SER B 1 701 ? -17.469 -1.939 14.352 1 86.19 701 SER B O 1
ATOM 11398 N N . ILE B 1 702 ? -19.016 -1.629 12.836 1 90.62 702 ILE B N 1
ATOM 11399 C CA . ILE B 1 702 ? -18.812 -0.189 12.711 1 90.62 702 ILE B CA 1
ATOM 11400 C C . ILE B 1 702 ? -19.344 0.512 13.969 1 90.62 702 ILE B C 1
ATOM 11402 O O . ILE B 1 702 ? -18.703 1.435 14.484 1 90.62 702 ILE B O 1
ATOM 11406 N N . ILE B 1 703 ? -20.469 0.014 14.484 1 89.69 703 ILE B N 1
ATOM 11407 C CA . ILE B 1 703 ? -21.062 0.589 15.688 1 89.69 703 ILE B CA 1
ATOM 11408 C C . ILE B 1 703 ? -20.125 0.377 16.875 1 89.69 703 ILE B C 1
ATOM 11410 O O . ILE B 1 703 ? -19.938 1.28 17.688 1 89.69 703 ILE B O 1
ATOM 11414 N N . GLN B 1 704 ? -19.547 -0.794 16.891 1 88 704 GLN B N 1
ATOM 11415 C CA . GLN B 1 704 ? -18.609 -1.086 17.953 1 88 704 GLN B CA 1
ATOM 11416 C C . GLN B 1 704 ? -17.391 -0.173 17.875 1 88 704 GLN B C 1
ATOM 11418 O O . GLN B 1 704 ? -16.875 0.284 18.891 1 88 704 GLN B O 1
ATOM 11423 N N . GLN B 1 705 ? -16.969 0.072 16.734 1 90.75 705 GLN B N 1
ATOM 11424 C CA . GLN B 1 705 ? -15.812 0.938 16.531 1 90.75 705 GLN B CA 1
ATOM 11425 C C . GLN B 1 705 ? -16.141 2.387 16.875 1 90.75 705 GLN B C 1
ATOM 11427 O O . GLN B 1 705 ? -15.305 3.111 17.422 1 90.75 705 GLN B O 1
ATOM 11432 N N . PHE B 1 706 ? -17.359 2.805 16.594 1 92.5 706 PHE B N 1
ATOM 11433 C CA . PHE B 1 706 ? -17.812 4.133 16.969 1 92.5 706 PHE B CA 1
ATOM 11434 C C . PHE B 1 706 ? -17.844 4.281 18.484 1 92.5 706 PHE B C 1
ATOM 11436 O O . PHE B 1 706 ? -17.469 5.328 19.016 1 92.5 706 PHE B O 1
ATOM 11443 N N . GLU B 1 707 ? -18.297 3.219 19.109 1 91.25 707 GLU B N 1
ATOM 11444 C CA . GLU B 1 707 ? -18.359 3.234 20.562 1 91.25 707 GLU B CA 1
ATOM 11445 C C . GLU B 1 707 ? -16.969 3.322 21.172 1 91.25 707 GLU B C 1
ATOM 11447 O O . GLU B 1 707 ? -16.719 4.129 22.062 1 91.25 707 GLU B O 1
ATOM 11452 N N . LYS B 1 708 ? -16.141 2.57 20.641 1 90.81 708 LYS B N 1
ATOM 11453 C CA . LYS B 1 708 ? -14.766 2.562 21.141 1 90.81 708 LYS B CA 1
ATOM 11454 C C . LYS B 1 708 ? -14.062 3.887 20.844 1 90.81 708 LYS B C 1
ATOM 11456 O O . LYS B 1 708 ? -13.219 4.332 21.625 1 90.81 708 LYS B O 1
ATOM 11461 N N . GLY B 1 709 ? -14.43 4.523 19.734 1 91.56 709 GLY B N 1
ATOM 11462 C CA . GLY B 1 709 ? -13.797 5.762 19.312 1 91.56 709 GLY B CA 1
ATOM 11463 C C . GLY B 1 709 ? -14.414 6.996 19.922 1 91.56 709 GLY B C 1
ATOM 11464 O O . GLY B 1 709 ? -14.133 8.117 19.5 1 91.56 709 GLY B O 1
ATOM 11465 N N . GLU B 1 710 ? -15.273 6.852 20.859 1 90.56 710 GLU B N 1
ATOM 11466 C CA . GLU B 1 710 ? -15.938 7.949 21.562 1 90.56 710 GLU B CA 1
ATOM 11467 C C . GLU B 1 710 ? -16.703 8.844 20.594 1 90.56 710 GLU B C 1
ATOM 11469 O O . GLU B 1 710 ? -16.609 10.07 20.656 1 90.56 710 GLU B O 1
ATOM 11474 N N . PHE B 1 711 ? -17.281 8.211 19.703 1 91.75 711 PHE B N 1
ATOM 11475 C CA . PHE B 1 711 ? -18.125 8.93 18.75 1 91.75 711 PHE B CA 1
ATOM 11476 C C . PHE B 1 711 ? -19.406 9.422 19.422 1 91.75 711 PHE B C 1
ATOM 11478 O O . PHE B 1 711 ? -19.859 10.539 19.156 1 91.75 711 PHE B O 1
ATOM 11485 N N . PHE B 1 712 ? -19.938 8.555 20.297 1 91.75 712 PHE B N 1
ATOM 11486 C CA . PHE B 1 712 ? -21.203 8.875 20.953 1 91.75 712 PHE B CA 1
ATOM 11487 C C . PHE B 1 712 ? -20.969 9.703 22.219 1 91.75 712 PHE B C 1
ATOM 11489 O O . PHE B 1 712 ? -20.047 9.438 22.984 1 91.75 712 PHE B O 1
ATOM 11496 N N . GLY B 1 713 ? -21.672 10.766 22.344 1 89.12 713 GLY B N 1
ATOM 11497 C CA . GLY B 1 713 ? -21.609 11.648 23.5 1 89.12 713 GLY B CA 1
ATOM 11498 C C . GLY B 1 713 ? -22.922 12.344 23.797 1 89.12 713 GLY B C 1
ATOM 11499 O O . GLY B 1 713 ? -23.984 11.75 23.656 1 89.12 713 GLY B O 1
ATOM 11500 N N . LYS B 1 714 ? -22.797 13.539 24.203 1 84.62 714 LYS B N 1
ATOM 11501 C CA . LYS B 1 714 ? -23.984 14.312 24.578 1 84.62 714 LYS B CA 1
ATOM 11502 C C . LYS B 1 714 ? -24.734 14.812 23.344 1 84.62 714 LYS B C 1
ATOM 11504 O O . LYS B 1 714 ? -25.969 14.836 23.344 1 84.62 714 LYS B O 1
ATOM 11509 N N . THR B 1 715 ? -24.016 15.023 22.312 1 86.56 715 THR B N 1
ATOM 11510 C CA . THR B 1 715 ? -24.625 15.617 21.125 1 86.56 715 THR B CA 1
ATOM 11511 C C . THR B 1 715 ? -25.031 14.539 20.125 1 86.56 715 THR B C 1
ATOM 11513 O O . THR B 1 715 ? -26.078 14.648 19.484 1 86.56 715 THR B O 1
ATOM 11516 N N . ILE B 1 716 ? -24.234 13.531 20 1 92.25 716 ILE B N 1
ATOM 11517 C CA . ILE B 1 716 ? -24.531 12.438 19.078 1 92.25 716 ILE B CA 1
ATOM 11518 C C . ILE B 1 716 ? -24.828 11.172 19.859 1 92.25 716 ILE B C 1
ATOM 11520 O O . ILE B 1 716 ? -23.984 10.68 20.609 1 92.25 716 ILE B O 1
ATOM 11524 N N . THR B 1 717 ? -25.984 10.703 19.734 1 89.88 717 THR B N 1
ATOM 11525 C CA . THR B 1 717 ? -26.391 9.492 20.438 1 89.88 717 THR B CA 1
ATOM 11526 C C . THR B 1 717 ? -26.719 8.383 19.438 1 89.88 717 THR B C 1
ATOM 11528 O O . THR B 1 717 ? -26.719 8.609 18.219 1 89.88 717 THR B O 1
ATOM 11531 N N . LYS B 1 718 ? -26.984 7.223 19.891 1 89.62 718 LYS B N 1
ATOM 11532 C CA . LYS B 1 718 ? -27.281 6.07 19.047 1 89.62 718 LYS B CA 1
ATOM 11533 C C . LYS B 1 718 ? -28.641 6.215 18.359 1 89.62 718 LYS B C 1
ATOM 11535 O O . LYS B 1 718 ? -28.938 5.492 17.406 1 89.62 718 LYS B O 1
ATOM 11540 N N . SER B 1 719 ? -29.406 7.199 18.797 1 85.69 719 SER B N 1
ATOM 11541 C CA . SER B 1 719 ? -30.688 7.457 18.172 1 85.69 719 SER B CA 1
ATOM 11542 C C . SER B 1 719 ? -30.531 8.094 16.797 1 85.69 719 SER B C 1
ATOM 11544 O O . SER B 1 719 ? -31.469 8.102 15.992 1 85.69 719 SER B O 1
ATOM 11546 N N . HIS B 1 720 ? -29.359 8.562 16.578 1 91.62 720 HIS B N 1
ATOM 11547 C CA . HIS B 1 720 ? -29.078 9.18 15.289 1 91.62 720 HIS B CA 1
ATOM 11548 C C . HIS B 1 720 ? -28.672 8.133 14.258 1 91.62 720 HIS B C 1
ATOM 11550 O O . HIS B 1 720 ? -28.5 8.445 13.078 1 91.62 720 HIS B O 1
ATOM 11556 N N . LEU B 1 721 ? -28.562 6.875 14.688 1 92.62 721 LEU B N 1
ATOM 11557 C CA . LEU B 1 721 ? -28.203 5.785 13.789 1 92.62 721 LEU B CA 1
ATOM 11558 C C . LEU B 1 721 ? -29.391 4.871 13.523 1 92.62 721 LEU B C 1
ATOM 11560 O O . LEU B 1 721 ? -30.094 4.477 14.453 1 92.62 721 LEU B O 1
ATOM 11564 N N . PHE B 1 722 ? -29.562 4.609 12.25 1 89.56 722 PHE B N 1
ATOM 11565 C CA . PHE B 1 722 ? -30.656 3.729 11.867 1 89.56 722 PHE B CA 1
ATOM 11566 C C . PHE B 1 722 ? -30.141 2.494 11.148 1 89.56 722 PHE B C 1
ATOM 11568 O O . PHE B 1 722 ? -29.078 2.541 10.508 1 89.56 722 PHE B O 1
ATOM 11575 N N . HIS B 1 723 ? -30.812 1.473 11.25 1 84.69 723 HIS B N 1
ATOM 11576 C CA . HIS B 1 723 ? -30.406 0.201 10.672 1 84.69 723 HIS B CA 1
ATOM 11577 C C . HIS B 1 723 ? -30.5 0.234 9.148 1 84.69 723 HIS B C 1
ATOM 11579 O O . HIS B 1 723 ? -29.625 -0.268 8.453 1 84.69 723 HIS B O 1
ATOM 11585 N N . SER B 1 724 ? -31.609 0.732 8.648 1 86.31 724 SER B N 1
ATOM 11586 C CA . SER B 1 724 ? -31.828 0.795 7.207 1 86.31 724 SER B CA 1
ATOM 11587 C C . SER B 1 724 ? -32.062 2.229 6.746 1 86.31 724 SER B C 1
ATOM 11589 O O . SER B 1 724 ? -32.438 3.088 7.543 1 86.31 724 SER B O 1
ATOM 11591 N N . LEU B 1 725 ? -31.812 2.457 5.496 1 89.06 725 LEU B N 1
ATOM 11592 C CA . LEU B 1 725 ? -32.031 3.771 4.902 1 89.06 725 LEU B CA 1
ATOM 11593 C C . LEU B 1 725 ? -33.5 4.172 4.977 1 89.06 725 LEU B C 1
ATOM 11595 O O . LEU B 1 725 ? -33.812 5.332 5.234 1 89.06 725 LEU B O 1
ATOM 11599 N N . HIS B 1 726 ? -34.312 3.248 4.75 1 86.81 726 HIS B N 1
ATOM 11600 C CA . HIS B 1 726 ? -35.75 3.533 4.766 1 86.81 726 HIS B CA 1
ATOM 11601 C C . HIS B 1 726 ? -36.219 3.932 6.16 1 86.81 726 HIS B C 1
ATOM 11603 O O . HIS B 1 726 ? -37.062 4.812 6.305 1 86.81 726 HIS B O 1
ATOM 11609 N N . ASP B 1 727 ? -35.719 3.301 7.184 1 85.88 727 ASP B N 1
ATOM 11610 C CA . ASP B 1 727 ? -36.031 3.67 8.555 1 85.88 727 ASP B CA 1
ATOM 11611 C C . ASP B 1 727 ? -35.625 5.117 8.844 1 85.88 727 ASP B C 1
ATOM 11613 O O . ASP B 1 727 ? -36.375 5.844 9.523 1 85.88 727 ASP B O 1
ATOM 11617 N N . ALA B 1 728 ? -34.5 5.484 8.383 1 90.12 728 ALA B N 1
ATOM 11618 C CA . ALA B 1 728 ? -34.031 6.844 8.594 1 90.12 728 ALA B CA 1
ATOM 11619 C C . ALA B 1 728 ? -34.938 7.859 7.891 1 90.12 728 ALA B C 1
ATOM 11621 O O . ALA B 1 728 ? -35.219 8.914 8.445 1 90.12 728 ALA B O 1
ATOM 11622 N N . VAL B 1 729 ? -35.312 7.531 6.68 1 91.06 729 VAL B N 1
ATOM 11623 C CA . VAL B 1 729 ? -36.156 8.438 5.902 1 91.06 729 VAL B CA 1
ATOM 11624 C C . VAL B 1 729 ? -37.5 8.609 6.594 1 91.06 729 VAL B C 1
ATOM 11626 O O . VAL B 1 729 ? -38 9.727 6.715 1 91.06 729 VAL B O 1
ATOM 11629 N N . LEU B 1 730 ? -38.062 7.504 7.047 1 85.69 730 LEU B N 1
ATOM 11630 C CA . LEU B 1 730 ? -39.375 7.559 7.719 1 85.69 730 LEU B CA 1
ATOM 11631 C C . LEU B 1 730 ? -39.281 8.375 9 1 85.69 730 LEU B C 1
ATOM 11633 O O . LEU B 1 730 ? -40.219 9.102 9.344 1 85.69 730 LEU B O 1
ATOM 11637 N N . HIS B 1 731 ? -38.219 8.195 9.68 1 86.06 731 HIS B N 1
ATOM 11638 C CA . HIS B 1 731 ? -38.031 8.984 10.891 1 86.06 731 HIS B CA 1
ATOM 11639 C C . HIS B 1 731 ? -37.969 10.477 10.57 1 86.06 731 HIS B C 1
ATOM 11641 O O . HIS B 1 731 ? -38.562 11.289 11.289 1 86.06 731 HIS B O 1
ATOM 11647 N N . CYS B 1 732 ? -37.281 10.852 9.555 1 90 732 CYS B N 1
ATOM 11648 C CA . CYS B 1 732 ? -37.156 12.25 9.156 1 90 732 CYS B CA 1
ATOM 11649 C C . CYS B 1 732 ? -38.5 12.828 8.734 1 90 732 CYS B C 1
ATOM 11651 O O . CYS B 1 732 ? -38.781 13.984 9.039 1 90 732 CYS B O 1
ATOM 11653 N N . LEU B 1 733 ? -39.25 12.039 8.008 1 86.31 733 LEU B N 1
ATOM 11654 C CA . LEU B 1 733 ? -40.562 12.5 7.562 1 86.31 733 LEU B CA 1
ATOM 11655 C C . LEU B 1 733 ? -41.531 12.672 8.75 1 86.31 733 LEU B C 1
ATOM 11657 O O . LEU B 1 733 ? -42.312 13.625 8.781 1 86.31 733 LEU B O 1
ATOM 11661 N N . ALA B 1 734 ? -41.438 11.734 9.672 1 81.5 734 ALA B N 1
ATOM 11662 C CA . ALA B 1 734 ? -42.281 11.797 10.859 1 81.5 734 ALA B CA 1
ATOM 11663 C C . ALA B 1 734 ? -41.938 13.008 11.719 1 81.5 734 ALA B C 1
ATOM 11665 O O . ALA B 1 734 ? -42.812 13.633 12.312 1 81.5 734 ALA B O 1
ATOM 11666 N N . LYS B 1 735 ? -40.75 13.273 11.828 1 81.56 735 LYS B N 1
ATOM 11667 C CA . LYS B 1 735 ? -40.281 14.383 12.656 1 81.56 735 LYS B CA 1
ATOM 11668 C C . LYS B 1 735 ? -40.688 15.727 12.062 1 81.56 735 LYS B C 1
ATOM 11670 O O . LYS B 1 735 ? -40.969 16.688 12.797 1 81.56 735 LYS B O 1
ATOM 11675 N N . HIS B 1 736 ? -40.75 15.875 10.797 1 76.06 736 HIS B N 1
ATOM 11676 C CA . HIS B 1 736 ? -41.031 17.172 10.18 1 76.06 736 HIS B CA 1
ATOM 11677 C C . HIS B 1 736 ? -42.438 17.25 9.633 1 76.06 736 HIS B C 1
ATOM 11679 O O . HIS B 1 736 ? -42.844 18.266 9.078 1 76.06 736 HIS B O 1
ATOM 11685 N N . GLN B 1 737 ? -43.25 16.219 9.445 1 62 737 GLN B N 1
ATOM 11686 C CA . GLN B 1 737 ? -44.656 16.344 9.078 1 62 737 GLN B CA 1
ATOM 11687 C C . GLN B 1 737 ? -45.438 17.094 10.148 1 62 737 GLN B C 1
ATOM 11689 O O . GLN B 1 737 ? -45.375 16.75 11.336 1 62 737 GLN B O 1
ATOM 11694 N N . LEU B 1 738 ? -45.625 18.406 10 1 47.16 738 LEU B N 1
ATOM 11695 C CA . LEU B 1 738 ? -46.656 19.188 10.672 1 47.16 738 LEU B CA 1
ATOM 11696 C C . LEU B 1 738 ? -47.906 18.359 10.852 1 47.16 738 LEU B C 1
ATOM 11698 O O . LEU B 1 738 ? -48.219 17.5 10.023 1 47.16 738 LEU B O 1
ATOM 11702 N N . PRO B 1 739 ? -48.625 18.391 12.07 1 39.41 739 PRO B N 1
ATOM 11703 C CA . PRO B 1 739 ? -49.938 17.734 12.305 1 39.41 739 PRO B CA 1
ATOM 11704 C C . PRO B 1 739 ? -50.906 17.938 11.148 1 39.41 739 PRO B C 1
ATOM 11706 O O . PRO B 1 739 ? -52.125 17.875 11.352 1 39.41 739 PRO B O 1
ATOM 11709 N N . SER B 1 740 ? -50.656 18.422 10 1 35.72 740 SER B N 1
ATOM 11710 C CA . SER B 1 740 ? -51.812 18.625 9.148 1 35.72 740 SER B CA 1
ATOM 11711 C C . SER B 1 740 ? -52.625 17.344 8.992 1 35.72 740 SER B C 1
ATOM 11713 O O . SER B 1 740 ? -52.094 16.234 9.188 1 35.72 740 SER B O 1
ATOM 11715 N N . GLU B 1 741 ? -54.031 17.516 8.664 1 35.28 741 GLU B N 1
ATOM 11716 C CA . GLU B 1 741 ? -55.156 16.609 8.547 1 35.28 741 GLU B CA 1
ATOM 11717 C C . GLU B 1 741 ? -54.812 15.383 7.707 1 35.28 741 GLU B C 1
ATOM 11719 O O . GLU B 1 741 ? -55.438 14.336 7.82 1 35.28 741 GLU B O 1
ATOM 11724 N N . GLN B 1 742 ? -54.406 15.711 6.355 1 30.45 742 GLN B N 1
ATOM 11725 C CA . GLN B 1 742 ? -54.594 14.633 5.395 1 30.45 742 GLN B CA 1
ATOM 11726 C C . GLN B 1 742 ? -53.562 13.523 5.594 1 30.45 742 GLN B C 1
ATOM 11728 O O . GLN B 1 742 ? -52.375 13.789 5.66 1 30.45 742 GLN B O 1
ATOM 11733 N N . PRO B 1 743 ? -53.938 12.43 6.016 1 30.83 743 PRO B N 1
ATOM 11734 C CA . PRO B 1 743 ? -53.125 11.219 6.047 1 30.83 743 PRO B CA 1
ATOM 11735 C C . PRO B 1 743 ? -52.344 11 4.754 1 30.83 743 PRO B C 1
ATOM 11737 O O . PRO B 1 743 ? -52.875 11.203 3.662 1 30.83 743 PRO B O 1
ATOM 11740 N N . ALA B 1 744 ? -51.125 11.438 4.535 1 33.47 744 ALA B N 1
ATOM 11741 C CA . ALA B 1 744 ? -50.344 11.047 3.355 1 33.47 744 ALA B CA 1
ATOM 11742 C C . ALA B 1 744 ? -50.719 9.633 2.916 1 33.47 744 ALA B C 1
ATOM 11744 O O . ALA B 1 744 ? -50.406 8.664 3.615 1 33.47 744 ALA B O 1
ATOM 11745 N N . LEU B 1 745 ? -51.875 9.414 2.25 1 29.06 745 LEU B N 1
ATOM 11746 C CA . LEU B 1 745 ? -52.125 8.203 1.476 1 29.06 745 LEU B CA 1
ATOM 11747 C C . LEU B 1 745 ? -50.938 7.895 0.562 1 29.06 745 LEU B C 1
ATOM 11749 O O . LEU B 1 745 ? -50.75 8.578 -0.444 1 29.06 745 LEU B O 1
ATOM 11753 N N . MET B 1 746 ? -49.719 7.875 0.972 1 29.72 746 MET B N 1
ATOM 11754 C CA . MET B 1 746 ? -48.875 7.211 -0.012 1 29.72 746 MET B CA 1
ATOM 11755 C C . MET B 1 746 ? -49.594 6.008 -0.623 1 29.72 746 MET B C 1
ATOM 11757 O O . MET B 1 746 ? -50.125 5.18 0.099 1 29.72 746 MET B O 1
ATOM 11761 N N . ASN B 1 747 ? -50.219 6.082 -1.774 1 28.08 747 ASN B N 1
ATOM 11762 C CA . ASN B 1 747 ? -50.906 5.066 -2.572 1 28.08 747 ASN B CA 1
ATOM 11763 C C . ASN B 1 747 ? -50.25 3.695 -2.408 1 28.08 747 ASN B C 1
ATOM 11765 O O . ASN B 1 747 ? -50.562 2.762 -3.15 1 28.08 747 ASN B O 1
ATOM 11769 N N . GLY B 1 748 ? -49.344 3.057 -1.938 1 28.66 748 GLY B N 1
ATOM 11770 C CA . GLY B 1 748 ? -49.75 1.843 -1.249 1 28.66 748 GLY B CA 1
ATOM 11771 C C . GLY B 1 748 ? -50.562 2.113 0.015 1 28.66 748 GLY B C 1
ATOM 11772 O O . GLY B 1 748 ? -50.562 3.242 0.514 1 28.66 748 GLY B O 1
ATOM 11773 N N . HIS B 1 749 ? -51.75 1.549 0.5 1 26.3 749 HIS B N 1
ATOM 11774 C CA . HIS B 1 749 ? -52.781 2.1 1.383 1 26.3 749 HIS B CA 1
ATOM 11775 C C . HIS B 1 749 ? -52.188 2.574 2.699 1 26.3 749 HIS B C 1
ATOM 11777 O O . HIS B 1 749 ? -52.906 3.004 3.602 1 26.3 749 HIS B O 1
ATOM 11783 N N . PRO B 1 750 ? -51.188 3.26 2.947 1 27.23 750 PRO B N 1
ATOM 11784 C CA . PRO B 1 750 ? -50.875 3.268 4.379 1 27.23 750 PRO B CA 1
ATOM 11785 C C . PRO B 1 750 ? -51.875 4.059 5.203 1 27.23 750 PRO B C 1
ATOM 11787 O O . PRO B 1 750 ? -52.062 5.266 5 1 27.23 750 PRO B O 1
ATOM 11790 N N . SER B 1 751 ? -53.188 3.703 5.262 1 27 751 SER B N 1
ATOM 11791 C CA . SER B 1 751 ? -54.094 4.406 6.156 1 27 751 SER B CA 1
ATOM 11792 C C . SER B 1 751 ? -53.562 4.395 7.59 1 27 751 SER B C 1
ATOM 11794 O O . SER B 1 751 ? -53.281 3.332 8.141 1 27 751 SER B O 1
ATOM 11796 N N . LEU B 1 752 ? -52.844 5.359 7.977 1 27.17 752 LEU B N 1
ATOM 11797 C CA . LEU B 1 752 ? -52.625 5.52 9.406 1 27.17 752 LEU B CA 1
ATOM 11798 C C . LEU B 1 752 ? -53.969 5.621 10.156 1 27.17 752 LEU B C 1
ATOM 11800 O O . LEU B 1 752 ? -54.688 6.617 10.023 1 27.17 752 LEU B O 1
ATOM 11804 N N . SER B 1 753 ? -54.906 4.555 10.055 1 24.97 753 SER B N 1
ATOM 11805 C CA . SER B 1 753 ? -56.188 4.66 10.727 1 24.97 753 SER B CA 1
ATOM 11806 C C . SER B 1 753 ? -56.031 4.973 12.211 1 24.97 753 SER B C 1
ATOM 11808 O O . SER B 1 753 ? -55.281 4.293 12.914 1 24.97 753 SER B O 1
ATOM 11810 N N . HIS B 1 754 ? -56.188 6.219 12.539 1 25.38 754 HIS B N 1
ATOM 11811 C CA . HIS B 1 754 ? -56.375 6.598 13.93 1 25.38 754 HIS B CA 1
ATOM 11812 C C . HIS B 1 754 ? -57.594 5.871 14.531 1 25.38 754 HIS B C 1
ATOM 11814 O O . HIS B 1 754 ? -58.719 5.977 14.008 1 25.38 754 HIS B O 1
ATOM 11820 N N . SER B 1 755 ? -57.531 4.609 14.914 1 24.34 755 SER B N 1
ATOM 11821 C CA . SER B 1 755 ? -58.594 3.939 15.617 1 24.34 755 SER B CA 1
ATOM 11822 C C . SER B 1 755 ? -59.156 4.812 16.734 1 24.34 755 SER B C 1
ATOM 11824 O O . SER B 1 755 ? -58.438 5.148 17.672 1 24.34 755 SER B O 1
ATOM 11826 N N . GLN B 1 756 ? -60.062 5.84 16.406 1 23.31 756 GLN B N 1
ATOM 11827 C CA . GLN B 1 756 ? -60.906 6.523 17.391 1 23.31 756 GLN B CA 1
ATOM 11828 C C . GLN B 1 756 ? -61.719 5.527 18.203 1 23.31 756 GLN B C 1
ATOM 11830 O O . GLN B 1 756 ? -62.562 4.816 17.656 1 23.31 756 GLN B O 1
ATOM 11835 N N . ASN B 1 757 ? -61.25 4.816 19.203 1 22.61 757 ASN B N 1
ATOM 11836 C CA . ASN B 1 757 ? -62 4.062 20.188 1 22.61 757 ASN B CA 1
ATOM 11837 C C . ASN B 1 757 ? -63.094 4.918 20.828 1 22.61 757 ASN B C 1
ATOM 11839 O O . ASN B 1 757 ? -62.812 5.828 21.609 1 22.61 757 ASN B O 1
ATOM 11843 N N . GLN B 1 758 ? -64.125 5.398 20.016 1 21.86 758 GLN B N 1
ATOM 11844 C CA . GLN B 1 758 ? -65.312 5.957 20.672 1 21.86 758 GLN B CA 1
ATOM 11845 C C . GLN B 1 758 ? -65.938 4.953 21.641 1 21.86 758 GLN B C 1
ATOM 11847 O O . GLN B 1 758 ? -66.312 3.852 21.234 1 21.86 758 GLN B O 1
ATOM 11852 N N . GLY B 1 759 ? -65.562 4.91 22.906 1 22.02 759 GLY B N 1
ATOM 11853 C CA . GLY B 1 759 ? -66.25 4.289 24.062 1 22.02 759 GLY B CA 1
ATOM 11854 C C . GLY B 1 759 ? -67.688 4.621 24.172 1 22.02 759 GLY B C 1
ATOM 11855 O O . GLY B 1 759 ? -68.062 5.773 24.406 1 22.02 759 GLY B O 1
ATOM 11856 N N . GLN B 1 760 ? -68.562 4.094 23.266 1 20.33 760 GLN B N 1
ATOM 11857 C CA . GLN B 1 760 ? -70 4.18 23.5 1 20.33 760 GLN B CA 1
ATOM 11858 C C . GLN B 1 760 ? -70.375 3.629 24.859 1 20.33 760 GLN B C 1
ATOM 11860 O O . GLN B 1 760 ? -70 2.506 25.203 1 20.33 760 GLN B O 1
ATOM 11865 N N . GLU B 1 761 ? -70.688 4.523 25.781 1 21.47 761 GLU B N 1
ATOM 11866 C CA . GLU B 1 761 ? -71.312 4.387 27.078 1 21.47 761 GLU B CA 1
ATOM 11867 C C . GLU B 1 761 ? -72.688 3.693 26.953 1 21.47 761 GLU B C 1
ATOM 11869 O O . GLU B 1 761 ? -73.562 4.16 26.219 1 21.47 761 GLU B O 1
ATOM 11874 N N . ALA B 1 762 ? -72.688 2.299 26.875 1 20.75 762 ALA B N 1
ATOM 11875 C CA . ALA B 1 762 ? -73.938 1.547 27.094 1 20.75 762 ALA B CA 1
ATOM 11876 C C . ALA B 1 762 ? -74.625 2.049 28.328 1 20.75 762 ALA B C 1
ATOM 11878 O O . ALA B 1 762 ? -74.062 2.176 29.406 1 20.75 762 ALA B O 1
ATOM 11879 N N . SER B 1 763 ? -75.688 2.848 28.109 1 21.45 763 SER B N 1
ATOM 11880 C CA . SER B 1 763 ? -76.812 3.264 28.984 1 21.45 763 SER B CA 1
ATOM 11881 C C . SER B 1 763 ? -77.438 2.062 29.672 1 21.45 763 SER B C 1
ATOM 11883 O O . SER B 1 763 ? -78 1.204 29 1 21.45 763 SER B O 1
ATOM 11885 N N . VAL B 1 764 ? -76.688 1.327 30.516 1 20.73 764 VAL B N 1
ATOM 11886 C CA . VAL B 1 764 ? -77.5 0.455 31.391 1 20.73 764 VAL B CA 1
ATOM 11887 C C . VAL B 1 764 ? -78.562 1.267 32.094 1 20.73 764 VAL B C 1
ATOM 11889 O O . VAL B 1 764 ? -78.312 2.324 32.688 1 20.73 764 VAL B O 1
ATOM 11892 N N . SER B 1 765 ? -79.812 0.972 31.719 1 20.22 765 SER B N 1
ATOM 11893 C CA . SER B 1 765 ? -81.188 1.122 32.281 1 20.22 765 SER B CA 1
ATOM 11894 C C . SER B 1 765 ? -81.188 0.694 33.75 1 20.22 765 SER B C 1
ATOM 11896 O O . SER B 1 765 ? -80.812 -0.41 34.094 1 20.22 765 SER B O 1
ATOM 11898 N N . THR B 1 766 ? -81.062 1.699 34.688 1 18.67 766 THR B N 1
ATOM 11899 C CA . THR B 1 766 ? -82.25 1.927 35.5 1 18.67 766 THR B CA 1
ATOM 11900 C C . THR B 1 766 ? -83.312 2.627 34.656 1 18.67 766 THR B C 1
ATOM 11902 O O . THR B 1 766 ? -83.062 3.537 33.875 1 18.67 766 THR B O 1
#